Protein AF-A0A2A5ACA9-F1 (afdb_monomer)

pLDDT: mean 73.73, std 21.45, range [24.44, 98.38]

Secondary structure (DSSP, 8-state):
------SS------------EEEEE---TT------SSTT----HHHHHHHHHHSPP-EEEE-S-----SSHHHHHHHHHHHHHHHHTT--EEE--HHHHHS-HHHHHHSTTGGGEE-SSEEETTSS---BS-EEETTEEEEEEE---TT--TTEEEPPHHHHHHTTTT-SSEEEEEE--HHHHHHHHHHHTTTEEEEEE--SS-SEEEETTEEEEE--STTSEEEEEETTTTEEEEEE--TTSPPPHHHHHHHHHHHHHHHH-TTGGG----TTTTSHHHHHHHTTS-----HHHHTTT-HHHHHHHTTSTTTTHHHHHHHHT-TT-HHHHHHHSSSTTSTTS--TTTT-GGGSSS-HHHHH---HHHHHS--GGGS--S--HHHHTTT-STTT-TT--HHHHHHHH-GGGHHHHH--------BSSEEEEEEE-TT-HHHHHHHHHHHHHHHHTTTTEEEEEEE--EE-TTS-------------PPPP-----------------TT-SEE-TT-HHHHHHHHHHHHHHHH-GGGHHHHHHHHTT-TTS-HHHHHHHTT--HHHHHHHHHSSHHHHHHHHHHHHHHHTT--SSSEEEETTEE--S-SSHHHHHHHHHHTBSS--GGGTT--S-SSGGG---TTSEEEEESTTSTT-EEEEEPPPEEEEEEEE-TT-TT---HHHHHHHHHH-TEEEEEEEETTSTTHHHHHHHHT--EE-EEEESSSGGGGSTTGGGTGGGEEEETTEEEE-GGG-S--EE-----TTEEEEEEETTSTHHHHHHHHHHHHHHHHHHH----EEEEEEE--------S-SS----EEEEEEEPTTS-EEEEEEE--SSHHHHHTTTTTHHHHTT--HHHHHHHHHHHHHHHHHHHHTS-GGGHHHHHHT--HHHHHHHHHHHTT--HHHHHHHTTSS--HHHHHHHHHHHHS------S---EEEETTTEEEES--HHHHHTHHHHHTT----

Radius of gyration: 41.1 Å; Cα contacts (8 Å, |Δi|>4): 1517; chains: 1; bounding box: 115×84×133 Å

Mean predicted aligned error: 22.09 Å

Structure (mmCIF, N/CA/C/O backbone):
data_AF-A0A2A5ACA9-F1
#
_entry.id   AF-A0A2A5ACA9-F1
#
loop_
_atom_site.group_PDB
_atom_site.id
_atom_site.type_symbol
_atom_site.label_atom_id
_atom_site.label_alt_id
_atom_site.label_comp_id
_atom_site.label_asym_id
_atom_site.label_entity_id
_atom_site.label_seq_id
_atom_site.pdbx_PDB_ins_code
_atom_site.Cartn_x
_atom_site.Cartn_y
_atom_site.Cartn_z
_atom_site.occupancy
_atom_site.B_iso_or_equiv
_atom_site.auth_seq_id
_atom_site.auth_comp_id
_atom_site.auth_asym_id
_atom_site.auth_atom_id
_atom_site.pdbx_PDB_model_num
ATOM 1 N N . MET A 1 1 ? -68.071 -19.057 67.696 1.00 40.00 1 MET A N 1
ATOM 2 C CA . MET A 1 1 ? -68.147 -20.293 66.888 1.00 40.00 1 MET A CA 1
ATOM 3 C C . MET A 1 1 ? -67.848 -19.870 65.455 1.00 40.00 1 MET A C 1
ATOM 5 O O . MET A 1 1 ? -68.657 -19.167 64.882 1.00 40.00 1 MET A O 1
ATOM 9 N N . LYS A 1 2 ? -66.574 -19.828 65.058 1.00 35.22 2 LYS A N 1
ATOM 10 C CA . LYS A 1 2 ? -65.741 -20.961 64.610 1.00 35.22 2 LYS A CA 1
ATOM 11 C C . LYS A 1 2 ? -66.147 -21.432 63.207 1.00 35.22 2 LYS A C 1
ATOM 13 O O . LYS A 1 2 ? -67.307 -21.774 63.032 1.00 35.22 2 LYS A O 1
ATOM 18 N N . ILE A 1 3 ? -65.108 -21.566 62.362 1.00 37.41 3 ILE A N 1
ATOM 19 C CA . ILE A 1 3 ? -64.972 -22.421 61.158 1.00 37.41 3 ILE A CA 1
ATOM 20 C C . ILE A 1 3 ? -65.439 -21.741 59.856 1.00 37.41 3 ILE A C 1
ATOM 22 O O . ILE A 1 3 ? -66.579 -21.317 59.784 1.00 37.41 3 ILE A O 1
ATOM 26 N N . LEU A 1 4 ? -64.648 -21.588 58.782 1.00 34.19 4 LEU A N 1
ATOM 27 C CA . LEU A 1 4 ? -63.307 -22.068 58.377 1.00 34.19 4 LEU A CA 1
ATOM 28 C C . LEU A 1 4 ? -62.907 -21.198 57.147 1.00 34.19 4 LEU A C 1
ATOM 30 O O . LEU A 1 4 ? -63.741 -20.962 56.284 1.00 34.19 4 LEU A O 1
ATOM 34 N N . ILE A 1 5 ? -61.750 -20.533 57.082 1.00 47.22 5 ILE A N 1
ATOM 35 C CA . ILE A 1 5 ? -60.500 -21.021 56.460 1.00 47.22 5 ILE A CA 1
ATOM 36 C C . ILE A 1 5 ? -60.728 -21.816 55.155 1.00 47.22 5 ILE A C 1
ATOM 38 O O . ILE A 1 5 ? -60.792 -23.037 55.187 1.00 47.22 5 ILE A O 1
ATOM 42 N N . SER A 1 6 ? -60.760 -21.130 54.008 1.00 34.06 6 SER A N 1
ATOM 43 C CA . SER A 1 6 ? -60.130 -21.583 52.752 1.00 34.06 6 SER A CA 1
ATOM 44 C C . SER A 1 6 ? -60.150 -20.439 51.732 1.00 34.06 6 SER A C 1
ATOM 46 O O . SER A 1 6 ? -61.231 -19.937 51.452 1.00 34.06 6 SER A O 1
ATOM 48 N N . LEU A 1 7 ? -58.980 -20.070 51.194 1.00 35.25 7 LEU A N 1
ATOM 49 C CA . LEU A 1 7 ? -58.681 -19.131 50.079 1.00 35.25 7 LEU A CA 1
ATOM 50 C C . LEU A 1 7 ? -57.623 -18.057 50.407 1.00 35.25 7 LEU A C 1
ATOM 52 O O . LEU A 1 7 ? -57.416 -17.119 49.647 1.00 35.25 7 LEU A O 1
ATOM 56 N N . LEU A 1 8 ? -56.857 -18.259 51.482 1.00 38.53 8 LEU A N 1
ATOM 57 C CA . LEU A 1 8 ? -55.473 -17.782 51.604 1.00 38.53 8 LEU A CA 1
ATOM 58 C C . LEU A 1 8 ? -54.512 -18.925 51.229 1.00 38.53 8 LEU A C 1
ATOM 60 O O . LEU A 1 8 ? -53.906 -19.538 52.099 1.00 38.53 8 LEU A O 1
ATOM 64 N N . ALA A 1 9 ? -54.425 -19.266 49.942 1.00 39.59 9 ALA A N 1
ATOM 65 C CA . ALA A 1 9 ? -53.340 -20.062 49.356 1.00 39.59 9 ALA A CA 1
ATOM 66 C C . ALA A 1 9 ? -53.455 -20.006 47.825 1.00 39.59 9 ALA A C 1
ATOM 68 O O . ALA A 1 9 ? -54.556 -20.126 47.302 1.00 39.59 9 ALA A O 1
ATOM 69 N N . PHE A 1 10 ? -52.321 -19.876 47.132 1.00 34.44 10 PHE A N 1
ATOM 70 C CA . PHE A 1 10 ? -52.157 -19.825 45.666 1.00 34.44 10 PHE A CA 1
ATOM 71 C C . PHE A 1 10 ? -52.302 -18.459 44.973 1.00 34.44 10 PHE A C 1
ATOM 73 O O . PHE A 1 10 ? -52.833 -18.354 43.877 1.00 34.44 10 PHE A O 1
ATOM 80 N N . PHE A 1 11 ? -51.658 -17.427 45.517 1.00 32.97 11 PHE A N 1
ATOM 81 C CA . PHE A 1 11 ? -50.758 -16.650 44.658 1.00 32.97 11 PHE A CA 1
ATOM 82 C C . PHE A 1 11 ? -49.337 -17.014 45.064 1.00 32.97 11 PHE A C 1
ATOM 84 O O . PHE A 1 11 ? -48.672 -16.322 45.830 1.00 32.97 11 PHE A O 1
ATOM 91 N N . SER A 1 12 ? -48.881 -18.167 44.577 1.00 31.62 12 SER A N 1
ATOM 92 C CA . SER A 1 12 ? -47.461 -18.388 44.366 1.00 31.62 12 SER A CA 1
ATOM 93 C C . SER A 1 12 ? -46.998 -17.256 43.453 1.00 31.62 12 SER A C 1
ATOM 95 O O . SER A 1 12 ? -47.173 -17.300 42.237 1.00 31.62 12 SER A O 1
ATOM 97 N N . PHE A 1 13 ? -46.432 -16.210 44.059 1.00 35.00 13 PHE A N 1
ATOM 98 C CA . PHE A 1 13 ? -45.438 -15.385 43.400 1.00 35.00 13 PHE A CA 1
ATOM 99 C C . PHE A 1 13 ? -44.394 -16.374 42.887 1.00 35.00 13 PHE A C 1
ATOM 101 O O . PHE A 1 13 ? -43.506 -16.813 43.617 1.00 35.00 13 PHE A O 1
ATOM 108 N N . SER A 1 14 ? -44.540 -16.784 41.629 1.00 29.84 14 SER A N 1
ATOM 109 C CA . SER A 1 14 ? -43.409 -17.221 40.843 1.00 29.84 14 SER A CA 1
ATOM 110 C C . SER A 1 14 ? -42.492 -16.010 40.826 1.00 29.84 14 SER A C 1
ATOM 112 O O . SER A 1 14 ? -42.638 -15.122 39.988 1.00 29.84 14 SER A O 1
ATOM 114 N N . ILE A 1 15 ? -41.582 -15.946 41.800 1.00 36.84 15 ILE A N 1
ATOM 115 C CA . ILE A 1 15 ? -40.343 -15.200 41.673 1.00 36.84 15 ILE A CA 1
ATOM 116 C C . ILE A 1 15 ? -39.711 -15.816 40.430 1.00 36.84 15 ILE A C 1
ATOM 118 O O . ILE A 1 15 ? -39.060 -16.857 40.496 1.00 36.84 15 ILE A O 1
ATOM 122 N N . GLN A 1 16 ? -40.001 -15.237 39.264 1.00 34.22 16 GLN A N 1
ATOM 123 C CA . GLN A 1 16 ? -39.175 -15.443 38.096 1.00 34.22 16 GLN A CA 1
ATOM 124 C C . GLN A 1 16 ? -37.808 -14.946 38.542 1.00 34.22 16 GLN A C 1
ATOM 126 O O . GLN A 1 16 ? -37.562 -13.743 38.605 1.00 34.22 16 GLN A O 1
ATOM 131 N N . ASN A 1 17 ? -36.956 -15.885 38.950 1.00 38.25 17 ASN A N 1
ATOM 132 C CA . ASN A 1 17 ? -35.527 -15.680 39.056 1.00 38.25 17 ASN A CA 1
ATOM 133 C C . ASN A 1 17 ? -35.075 -15.280 37.652 1.00 38.25 17 ASN A C 1
ATOM 135 O O . ASN A 1 17 ? -34.738 -16.132 36.833 1.00 38.25 17 ASN A O 1
ATOM 139 N N . PHE A 1 18 ? -35.148 -13.986 37.340 1.00 45.78 18 PHE A N 1
ATOM 140 C CA . PHE A 1 18 ? -34.473 -13.438 36.182 1.00 45.78 18 PHE A CA 1
ATOM 141 C C . PHE A 1 18 ? -32.992 -13.719 36.413 1.00 45.78 18 PHE A C 1
ATOM 143 O O . PHE A 1 18 ? -32.373 -13.133 37.302 1.00 45.78 18 PHE A O 1
ATOM 150 N N . SER A 1 19 ? -32.449 -14.675 35.659 1.00 56.22 19 SER A N 1
ATOM 151 C CA . SER A 1 19 ? -31.006 -14.846 35.539 1.00 56.22 19 SER A CA 1
ATOM 152 C C . SER A 1 19 ? -30.414 -13.480 35.179 1.00 56.22 19 SER A C 1
ATOM 154 O O . SER A 1 19 ? -30.786 -12.870 34.172 1.00 56.22 19 SER A O 1
ATOM 156 N N . GLN A 1 20 ? -29.556 -12.953 36.054 1.00 85.69 20 GLN A N 1
ATOM 157 C CA . GLN A 1 20 ? -28.863 -11.688 35.825 1.00 85.69 20 GLN A CA 1
ATOM 158 C C . GLN A 1 20 ? -27.645 -11.971 34.948 1.00 85.69 20 GLN A C 1
ATOM 160 O O . GLN A 1 20 ? -26.542 -12.222 35.440 1.00 85.69 20 GLN A O 1
ATOM 165 N N . ILE A 1 21 ? -27.866 -11.963 33.636 1.00 94.38 21 ILE A N 1
ATOM 166 C CA . ILE A 1 21 ? -26.806 -12.110 32.642 1.00 94.38 21 ILE A CA 1
ATOM 167 C C . ILE A 1 21 ? -26.105 -10.763 32.470 1.00 94.38 21 ILE A C 1
ATOM 169 O O . ILE A 1 21 ? -26.745 -9.743 32.208 1.00 94.38 21 ILE A O 1
ATOM 173 N N . ILE A 1 22 ? -24.779 -10.766 32.583 1.00 96.31 22 ILE A N 1
ATOM 174 C CA . ILE A 1 22 ? -23.928 -9.623 32.262 1.00 96.31 22 ILE A CA 1
ATOM 175 C C . ILE A 1 22 ? -23.190 -9.940 30.970 1.00 96.31 22 ILE A C 1
ATOM 177 O O . ILE A 1 22 ? -22.335 -10.823 30.927 1.00 96.31 22 ILE A O 1
ATOM 181 N N . ASN A 1 23 ? -23.522 -9.198 29.922 1.00 96.81 23 ASN A N 1
ATOM 182 C CA . ASN A 1 23 ? -22.806 -9.201 28.658 1.00 96.81 23 ASN A CA 1
ATOM 183 C C . ASN A 1 23 ? -21.724 -8.124 28.719 1.00 96.81 23 ASN A C 1
ATOM 185 O O . ASN A 1 23 ? -22.009 -6.986 29.095 1.00 96.81 23 ASN A O 1
ATOM 189 N N . PHE A 1 24 ? -20.489 -8.444 28.346 1.00 96.25 24 PHE A N 1
ATOM 190 C CA . PHE A 1 24 ? -19.412 -7.466 28.431 1.00 96.25 24 PHE A CA 1
ATOM 191 C C . PHE A 1 24 ? -18.368 -7.566 27.329 1.00 96.25 24 PHE A C 1
ATOM 193 O O . PHE A 1 24 ? -18.127 -8.618 26.730 1.00 96.25 24 PHE A O 1
ATOM 200 N N . THR A 1 25 ? -17.754 -6.409 27.089 1.00 96.00 25 THR A N 1
ATOM 201 C CA . THR A 1 25 ? -16.556 -6.211 26.270 1.00 96.00 25 THR A CA 1
ATOM 202 C C . THR A 1 25 ? -15.532 -5.373 27.042 1.00 96.00 25 THR A C 1
ATOM 204 O O . THR A 1 25 ? -15.789 -4.940 28.164 1.00 96.00 25 THR A O 1
ATOM 207 N N . GLY A 1 26 ? -14.350 -5.170 26.470 1.00 94.19 26 GLY A N 1
ATOM 208 C CA . GLY A 1 26 ? -13.297 -4.330 27.038 1.00 94.19 26 GLY A CA 1
ATOM 209 C C . GLY A 1 26 ? -12.081 -4.301 26.122 1.00 94.19 26 GLY A C 1
ATOM 210 O O . GLY A 1 26 ? -12.025 -5.071 25.158 1.00 94.19 26 GLY A O 1
ATOM 211 N N . ASN A 1 27 ? -11.141 -3.386 26.385 1.00 92.69 27 ASN A N 1
ATOM 212 C CA . ASN A 1 27 ? -9.950 -3.153 25.552 1.00 92.69 27 ASN A CA 1
ATOM 213 C C . ASN A 1 27 ? -10.278 -3.075 24.062 1.00 92.69 27 ASN A C 1
ATOM 215 O O . ASN A 1 27 ? -9.618 -3.679 23.213 1.00 92.69 27 ASN A O 1
ATOM 219 N N . THR A 1 28 ? -11.371 -2.399 23.734 1.00 93.06 28 THR A N 1
ATOM 220 C CA . THR A 1 28 ? -11.875 -2.394 22.367 1.00 93.06 28 THR A CA 1
ATOM 221 C C . THR A 1 28 ? -11.099 -1.449 21.457 1.00 93.06 28 THR A C 1
ATOM 223 O O . THR A 1 28 ? -11.139 -1.658 20.246 1.00 93.06 28 THR A O 1
ATOM 226 N N . GLN A 1 29 ? -10.388 -0.460 22.022 1.00 92.38 29 GLN A N 1
ATOM 227 C CA . GLN A 1 29 ? -9.448 0.432 21.319 1.00 92.38 29 GLN A CA 1
ATOM 228 C C . GLN A 1 29 ? -10.012 1.009 20.014 1.00 92.38 29 GLN A C 1
ATOM 230 O O . GLN A 1 29 ? -9.346 1.089 18.986 1.00 92.38 29 GLN A O 1
ATOM 235 N N . SER A 1 30 ? -11.303 1.331 20.031 1.00 92.88 30 SER A N 1
ATOM 236 C CA . SER A 1 30 ? -12.051 1.842 18.886 1.00 92.88 30 SER A CA 1
ATOM 237 C C . SER A 1 30 ? -11.891 1.036 17.591 1.00 92.88 30 SER A C 1
ATOM 239 O O . SER A 1 30 ? -11.950 1.579 16.487 1.00 92.88 30 SER A O 1
ATOM 241 N N . TYR A 1 31 ? -11.744 -0.286 17.718 1.00 92.00 31 TYR A N 1
ATOM 242 C CA . TYR A 1 31 ? -11.636 -1.223 16.605 1.00 92.00 31 TYR A CA 1
ATOM 243 C C . TYR A 1 31 ? -12.969 -1.357 15.850 1.00 92.00 31 TYR A C 1
ATOM 245 O O . TYR A 1 31 ? -13.801 -2.223 16.142 1.00 92.00 31 TYR A O 1
ATOM 253 N N . LEU A 1 32 ? -13.208 -0.438 14.907 1.00 92.19 32 LEU A N 1
ATOM 254 C CA . LEU A 1 32 ? -14.461 -0.325 14.150 1.00 92.19 32 LEU A CA 1
ATOM 255 C C . LEU A 1 32 ? -14.759 -1.573 13.318 1.00 92.19 32 LEU A C 1
ATOM 257 O O . LEU A 1 32 ? -15.863 -2.110 13.385 1.00 92.19 32 LEU A O 1
ATOM 261 N N . GLU A 1 33 ? -13.786 -2.032 12.541 1.00 89.81 33 GLU A N 1
ATOM 262 C CA . GLU A 1 33 ? -13.909 -3.198 11.675 1.00 89.81 33 GLU A CA 1
ATOM 263 C C . GLU A 1 33 ? -12.556 -3.903 11.540 1.00 89.81 33 GLU A C 1
ATOM 265 O O . GLU A 1 33 ? -11.517 -3.235 11.551 1.00 89.81 33 GLU A O 1
ATOM 270 N N . PRO A 1 34 ? -12.545 -5.236 11.380 1.00 87.50 34 PRO A N 1
ATOM 271 C CA . PRO A 1 34 ? -11.373 -5.906 10.849 1.00 87.50 34 PRO A CA 1
ATOM 272 C C . PRO A 1 34 ? -11.136 -5.479 9.405 1.00 87.50 34 PRO A C 1
ATOM 274 O O . PRO A 1 34 ? -12.073 -5.112 8.694 1.00 87.50 34 PRO A O 1
ATOM 277 N N . CYS A 1 35 ? -9.896 -5.594 8.923 1.00 77.88 35 CYS A N 1
ATOM 278 C CA . CYS A 1 35 ? -9.599 -5.213 7.541 1.00 77.88 35 CYS A CA 1
ATOM 279 C C . CYS A 1 35 ? -10.373 -6.075 6.520 1.00 77.88 35 CYS A C 1
ATOM 281 O O . CYS A 1 35 ? -10.637 -5.633 5.400 1.00 77.88 35 CYS A O 1
ATOM 283 N N . GLY A 1 36 ? -10.759 -7.304 6.895 1.00 73.69 36 GLY A N 1
ATOM 284 C CA . GLY A 1 36 ? -11.578 -8.209 6.082 1.00 73.69 36 GLY A CA 1
ATOM 285 C C . GLY A 1 36 ? -10.923 -8.584 4.750 1.00 73.69 36 GLY A C 1
ATOM 286 O O . GLY A 1 36 ? -11.624 -8.767 3.749 1.00 73.69 36 GLY A O 1
ATOM 287 N N . CYS A 1 37 ? -9.586 -8.585 4.723 1.00 70.81 37 CYS A N 1
ATOM 288 C CA . CYS A 1 37 ? -8.756 -8.911 3.561 1.00 70.81 37 CYS A CA 1
ATOM 289 C C . CYS A 1 37 ? -8.316 -10.385 3.545 1.00 70.81 37 CYS A C 1
ATOM 291 O O . CYS A 1 37 ? -7.903 -10.881 2.496 1.00 70.81 37 CYS A O 1
ATOM 293 N N . VAL A 1 38 ? -8.403 -11.067 4.689 1.00 75.56 38 VAL A N 1
ATOM 294 C CA . VAL A 1 38 ? -8.119 -12.496 4.862 1.00 75.56 38 VAL A CA 1
ATOM 295 C C . VAL A 1 38 ? -9.274 -13.111 5.642 1.00 75.56 38 VAL A C 1
ATOM 297 O O . VAL A 1 38 ? -9.793 -12.480 6.564 1.00 75.56 38 VAL A O 1
ATOM 300 N N . ASP A 1 39 ? -9.654 -14.329 5.270 1.00 77.19 39 ASP A N 1
ATOM 301 C CA . ASP A 1 39 ? -10.723 -15.060 5.944 1.00 77.19 39 ASP A CA 1
ATOM 302 C C . ASP A 1 39 ? -10.364 -15.329 7.414 1.00 77.19 39 ASP A C 1
ATOM 304 O O . ASP A 1 39 ? -9.194 -15.501 7.769 1.00 77.19 39 ASP A O 1
ATOM 308 N N . GLY A 1 40 ? -11.382 -15.394 8.272 1.00 81.56 40 GLY A N 1
ATOM 309 C CA . GLY A 1 40 ? -11.233 -15.761 9.686 1.00 81.56 40 GLY A CA 1
ATOM 310 C C . GLY A 1 40 ? -10.934 -14.592 10.628 1.00 81.56 40 GLY A C 1
ATOM 311 O O . GLY A 1 40 ? -10.680 -14.807 11.811 1.00 81.56 40 GLY A O 1
ATOM 312 N N . MET A 1 41 ? -10.998 -13.351 10.140 1.00 86.94 41 MET A N 1
ATOM 313 C CA . MET A 1 41 ? -10.857 -12.163 10.984 1.00 86.94 41 MET A CA 1
ATOM 314 C C . MET A 1 41 ? -12.090 -11.942 11.867 1.00 86.94 41 MET A C 1
ATOM 316 O O . MET A 1 41 ? -13.216 -11.796 11.375 1.00 86.94 41 MET A O 1
ATOM 320 N N . LEU A 1 42 ? -11.857 -11.864 13.177 1.00 91.31 42 LEU A N 1
ATOM 321 C CA . LEU A 1 42 ? -12.884 -11.630 14.190 1.00 91.31 42 LEU A CA 1
ATOM 322 C C . LEU A 1 42 ? -13.076 -10.139 14.492 1.00 91.31 42 LEU A C 1
ATOM 324 O O . LEU A 1 42 ? -12.203 -9.309 14.246 1.00 91.31 42 LEU A O 1
ATOM 328 N N . GLY A 1 43 ? -14.217 -9.812 15.094 1.00 93.56 43 GLY A N 1
ATOM 329 C CA . GLY A 1 43 ? -14.525 -8.473 15.584 1.00 93.56 43 GLY A CA 1
ATOM 330 C C . GLY A 1 43 ? -15.298 -7.616 14.588 1.00 93.56 43 GLY A C 1
ATOM 331 O O . GLY A 1 43 ? -15.922 -8.101 13.641 1.00 93.56 43 GLY A O 1
ATOM 332 N N . GLY A 1 44 ? -15.266 -6.311 14.838 1.00 94.50 44 GLY A N 1
ATOM 333 C CA . GLY A 1 44 ? -16.014 -5.308 14.093 1.00 94.50 44 GLY A CA 1
ATOM 334 C C . GLY A 1 44 ? -17.349 -4.972 14.749 1.00 94.50 44 GLY A C 1
ATOM 335 O O . GLY A 1 44 ? -18.189 -5.835 15.018 1.00 94.50 44 GLY A O 1
ATOM 336 N N . ILE A 1 45 ? -17.563 -3.683 15.005 1.00 96.19 45 ILE A N 1
ATOM 337 C CA . ILE A 1 45 ? -18.680 -3.209 15.822 1.00 96.19 45 ILE A CA 1
ATOM 338 C C . ILE A 1 45 ? -20.042 -3.420 15.155 1.00 96.19 45 ILE A C 1
ATOM 340 O O . ILE A 1 45 ? -21.034 -3.648 15.849 1.00 96.19 45 ILE A O 1
ATOM 344 N N . ALA A 1 46 ? -20.090 -3.430 13.820 1.00 96.62 46 ALA A N 1
ATOM 345 C CA . ALA A 1 46 ? -21.309 -3.746 13.083 1.00 96.62 46 ALA A CA 1
ATOM 346 C C . ALA A 1 46 ? -21.692 -5.226 13.193 1.00 96.62 46 ALA A C 1
ATOM 348 O O . ALA A 1 46 ? -22.856 -5.533 13.442 1.00 96.62 46 ALA A O 1
ATOM 349 N N . ARG A 1 47 ? -20.731 -6.151 13.088 1.00 97.00 47 ARG A N 1
ATOM 350 C CA . ARG A 1 47 ? -20.977 -7.589 13.311 1.00 97.00 47 ARG A CA 1
ATOM 351 C C . ARG A 1 47 ? -21.355 -7.860 14.765 1.00 97.00 47 ARG A C 1
ATOM 353 O O . ARG A 1 47 ? -22.283 -8.621 15.037 1.00 97.00 47 ARG A O 1
ATOM 360 N N . ARG A 1 48 ? -20.699 -7.165 15.701 1.00 96.94 48 ARG A N 1
ATOM 361 C CA . ARG A 1 48 ? -21.021 -7.215 17.131 1.00 96.94 48 ARG A CA 1
ATOM 362 C C . ARG A 1 48 ? -22.460 -6.779 17.410 1.00 96.94 48 ARG A C 1
ATOM 364 O O . ARG A 1 48 ? -23.149 -7.443 18.174 1.00 96.94 48 ARG A O 1
ATOM 371 N N . GLY A 1 49 ? -22.941 -5.724 16.751 1.00 96.50 49 GLY A N 1
ATOM 372 C CA . GLY A 1 49 ? -24.336 -5.284 16.857 1.00 96.50 49 GLY A CA 1
ATOM 373 C C . GLY A 1 49 ? -25.350 -6.352 16.433 1.00 96.50 49 GLY A C 1
ATOM 374 O O . GLY A 1 49 ? -26.416 -6.460 17.036 1.00 96.50 49 GLY A O 1
ATOM 375 N N . THR A 1 50 ? -25.014 -7.185 15.446 1.00 97.25 50 THR A N 1
ATOM 376 C CA . THR A 1 50 ? -25.837 -8.342 15.060 1.00 97.25 50 THR A CA 1
ATOM 377 C C . THR A 1 50 ? -25.778 -9.446 16.112 1.00 97.25 50 THR A C 1
ATOM 379 O O . THR A 1 50 ? -26.823 -9.951 16.511 1.00 97.25 50 THR A O 1
ATOM 382 N N . LEU A 1 51 ? -24.586 -9.777 16.618 1.00 97.06 51 LEU A N 1
ATOM 383 C CA . LEU A 1 51 ? -24.414 -10.799 17.658 1.00 97.06 51 LEU A CA 1
ATOM 384 C C . LEU A 1 51 ? -25.159 -10.445 18.958 1.00 97.06 51 LEU A C 1
ATOM 386 O O . LEU A 1 51 ? -25.815 -11.294 19.552 1.00 97.06 51 LEU A O 1
ATOM 390 N N . LEU A 1 52 ? -25.153 -9.172 19.362 1.00 96.25 52 LEU A N 1
ATOM 391 C CA . LEU A 1 52 ? -25.906 -8.673 20.526 1.00 96.25 52 LEU A CA 1
ATOM 392 C C . LEU A 1 52 ? -27.432 -8.871 20.409 1.00 96.25 52 LEU A C 1
ATOM 394 O O . LEU A 1 52 ? -28.161 -8.824 21.406 1.00 96.25 52 LEU A O 1
ATOM 398 N N . LYS A 1 53 ? -27.949 -9.079 19.191 1.00 94.50 53 LYS A N 1
ATOM 399 C CA . LYS A 1 53 ? -29.363 -9.406 18.964 1.00 94.50 53 LYS A CA 1
ATOM 400 C C . LYS A 1 53 ? -29.652 -10.897 19.157 1.00 94.50 53 LYS A C 1
ATOM 402 O O . LYS A 1 53 ? -30.805 -11.221 19.418 1.00 94.50 53 LYS A O 1
ATOM 407 N N . THR A 1 54 ? -28.645 -11.766 19.054 1.00 94.06 54 THR A N 1
ATOM 408 C CA . THR A 1 54 ? -28.803 -13.228 19.108 1.00 94.06 54 THR A CA 1
ATOM 409 C C . THR A 1 54 ? -28.398 -13.845 20.444 1.00 94.06 54 THR A C 1
ATOM 411 O O . THR A 1 54 ? -28.881 -14.923 20.771 1.00 94.06 54 THR A O 1
ATOM 414 N N . ILE A 1 55 ? -27.503 -13.207 21.204 1.00 94.62 55 ILE A N 1
ATOM 415 C CA . ILE A 1 55 ? -27.112 -13.690 22.538 1.00 94.62 55 ILE A CA 1
ATOM 416 C C . ILE A 1 55 ? -28.199 -13.381 23.586 1.00 94.62 55 ILE A C 1
ATOM 418 O O . ILE A 1 55 ? -29.014 -12.473 23.368 1.00 94.62 55 ILE A O 1
ATOM 422 N N . PRO A 1 56 ? -28.216 -14.091 24.732 1.00 91.81 56 PRO A N 1
ATOM 423 C CA . PRO A 1 56 ? -29.159 -13.822 25.812 1.00 91.81 56 PRO A CA 1
ATOM 424 C C . PRO A 1 56 ? -29.160 -12.352 26.250 1.00 91.81 56 PRO A C 1
ATOM 426 O O . PRO A 1 56 ? -28.110 -11.719 26.411 1.00 91.81 56 PRO A O 1
ATOM 429 N N . LYS A 1 57 ? -30.359 -11.793 26.441 1.00 91.44 57 LYS A N 1
ATOM 430 C CA . LYS A 1 57 ? -30.519 -10.415 26.914 1.00 91.44 57 LYS A CA 1
ATOM 431 C C . LYS A 1 57 ? -30.050 -10.298 28.361 1.00 91.44 57 LYS A C 1
ATOM 433 O O . LYS A 1 57 ? -30.265 -11.195 29.165 1.00 91.44 57 LYS A O 1
ATOM 438 N N . GLY A 1 58 ? -29.402 -9.181 28.661 1.00 92.12 58 GLY A N 1
ATOM 439 C CA . GLY A 1 58 ? -28.779 -8.923 29.950 1.00 92.12 58 GLY A CA 1
ATOM 440 C C . GLY A 1 58 ? -28.168 -7.528 29.990 1.00 92.12 58 GLY A C 1
ATOM 441 O O . GLY A 1 58 ? -28.250 -6.783 29.009 1.00 92.12 58 GLY A O 1
ATOM 442 N N . ILE A 1 59 ? -27.536 -7.193 31.111 1.00 95.75 59 ILE A N 1
ATOM 443 C CA . ILE A 1 59 ? -26.866 -5.907 31.314 1.00 95.75 59 ILE A CA 1
ATOM 444 C C . ILE A 1 59 ? -25.620 -5.875 30.424 1.00 95.75 59 ILE A C 1
ATOM 446 O O . ILE A 1 59 ? -24.761 -6.744 30.549 1.00 95.75 59 ILE A O 1
ATOM 450 N N . LEU A 1 60 ? -25.522 -4.899 29.521 1.00 96.44 60 LEU A N 1
ATOM 451 C CA . LEU A 1 60 ? -24.414 -4.765 28.578 1.00 96.44 60 LEU A CA 1
ATOM 452 C C . LEU A 1 60 ? -23.442 -3.675 29.032 1.00 96.44 60 LEU A C 1
ATOM 454 O O . LEU A 1 60 ? -23.794 -2.493 29.077 1.00 96.44 60 LEU A O 1
ATOM 458 N N . VAL A 1 61 ? -22.209 -4.064 29.340 1.00 97.38 61 VAL A N 1
ATOM 459 C CA . VAL A 1 61 ? -21.185 -3.166 29.891 1.00 97.38 61 VAL A CA 1
ATOM 460 C C . VAL A 1 61 ? -19.875 -3.249 29.112 1.00 97.38 61 VAL A C 1
ATOM 462 O O . VAL A 1 61 ? -19.599 -4.242 28.443 1.00 97.38 61 VAL A O 1
ATOM 465 N N . ASP A 1 62 ? -19.048 -2.212 29.199 1.00 97.25 62 ASP A N 1
ATOM 466 C CA . ASP A 1 62 ? -17.663 -2.263 28.722 1.00 97.25 62 ASP A CA 1
ATOM 467 C C . ASP A 1 62 ? -16.695 -1.975 29.873 1.00 97.25 62 ASP A C 1
ATOM 469 O O . ASP A 1 62 ? -16.911 -1.039 30.646 1.00 97.25 62 ASP A O 1
ATOM 473 N N . SER A 1 63 ? -15.642 -2.779 30.010 1.00 96.25 63 SER A N 1
ATOM 474 C CA . SER A 1 63 ? -14.677 -2.671 31.108 1.00 96.25 63 SER A CA 1
ATOM 475 C C . SER A 1 63 ? -13.587 -1.615 30.887 1.00 96.25 63 SER A C 1
ATOM 477 O O . SER A 1 63 ? -12.644 -1.563 31.674 1.00 96.25 63 SER A O 1
ATOM 479 N N . GLY A 1 64 ? -13.705 -0.767 29.861 1.00 94.69 64 GLY A N 1
ATOM 480 C CA . GLY A 1 64 ? -12.804 0.358 29.607 1.00 94.69 64 GLY A CA 1
ATOM 481 C C . GLY A 1 64 ? -11.706 0.049 28.591 1.00 94.69 64 GLY A C 1
ATOM 482 O O . GLY A 1 64 ? -11.651 -1.044 28.018 1.00 94.69 64 GLY A O 1
ATOM 483 N N . ASN A 1 65 ? -10.829 1.031 28.362 1.00 93.94 65 ASN A N 1
ATOM 484 C CA . ASN A 1 65 ? -9.837 1.050 27.281 1.00 93.94 65 ASN A CA 1
ATOM 485 C C . ASN A 1 65 ? -10.474 0.937 25.888 1.00 93.94 65 ASN A C 1
ATOM 487 O O . ASN A 1 65 ? -10.017 0.188 25.015 1.00 93.94 65 ASN A O 1
ATOM 491 N N . PHE A 1 66 ? -11.576 1.655 25.682 1.00 93.69 66 PHE A N 1
ATOM 492 C CA . PHE A 1 66 ? -12.261 1.689 24.393 1.00 93.69 66 PHE A CA 1
ATOM 493 C C . PHE A 1 66 ? -11.758 2.816 23.487 1.00 93.69 66 PHE A C 1
ATOM 495 O O . PHE A 1 66 ? -12.047 2.787 22.293 1.00 93.69 66 PHE A O 1
ATOM 502 N N . THR A 1 67 ? -11.008 3.786 24.013 1.00 93.06 67 THR A N 1
ATOM 503 C CA . THR A 1 67 ? -10.364 4.843 23.222 1.00 93.06 67 THR A CA 1
ATOM 504 C C . THR A 1 67 ? -8.931 4.492 22.816 1.00 93.06 67 THR A C 1
ATOM 506 O O . THR A 1 67 ? -8.281 3.649 23.436 1.00 93.06 67 THR A O 1
ATOM 509 N N . ASP A 1 68 ? -8.441 5.171 21.778 1.00 86.38 68 ASP A N 1
ATOM 510 C CA . ASP A 1 68 ? -7.023 5.222 21.406 1.00 86.38 68 ASP A CA 1
ATOM 511 C C . ASP A 1 68 ? -6.505 6.675 21.290 1.00 86.38 68 ASP A C 1
ATOM 513 O O . ASP A 1 68 ? -7.307 7.616 21.253 1.00 86.38 68 ASP A O 1
ATOM 517 N N . ILE A 1 69 ? -5.182 6.882 21.301 1.00 79.00 69 ILE A N 1
ATOM 518 C CA . ILE A 1 69 ? -4.545 8.213 21.447 1.00 79.00 69 ILE A CA 1
ATOM 519 C C . ILE A 1 69 ? -3.362 8.483 20.508 1.00 79.00 69 ILE A C 1
ATOM 521 O O . ILE A 1 69 ? -2.643 9.461 20.722 1.00 79.00 69 ILE A O 1
ATOM 525 N N . GLU A 1 70 ? -3.076 7.648 19.511 1.00 71.31 70 GLU A N 1
ATOM 526 C CA . GLU A 1 70 ? -1.805 7.795 18.793 1.00 71.31 70 GLU A CA 1
ATOM 527 C C . GLU A 1 70 ? -1.791 9.014 17.852 1.00 71.31 70 GLU A C 1
ATOM 529 O O . GLU A 1 70 ? -0.715 9.522 17.532 1.00 71.31 70 GLU A O 1
ATOM 534 N N . ASN A 1 71 ? -2.956 9.498 17.396 1.00 81.44 71 ASN A N 1
ATOM 535 C CA . ASN A 1 71 ? -3.070 10.556 16.380 1.00 81.44 71 ASN A CA 1
ATOM 536 C C . ASN A 1 71 ? -4.520 11.086 16.200 1.00 81.44 71 ASN A C 1
ATOM 538 O O . ASN A 1 71 ? -5.476 10.571 16.778 1.00 81.44 71 ASN A O 1
ATOM 542 N N . ASP A 1 72 ? -4.695 12.089 15.331 1.00 87.25 72 ASP A N 1
ATOM 543 C CA . ASP A 1 72 ? -6.002 12.699 15.020 1.00 87.25 72 ASP A CA 1
ATOM 544 C C . ASP A 1 72 ? -7.020 11.735 14.379 1.00 87.25 72 ASP A C 1
ATOM 546 O O . ASP A 1 72 ? -8.227 11.881 14.590 1.00 87.25 72 ASP A O 1
ATOM 550 N N . LEU A 1 73 ? -6.563 10.748 13.597 1.00 89.94 73 LEU A N 1
ATOM 551 C CA . LEU A 1 73 ? -7.440 9.728 13.015 1.00 89.94 73 LEU A CA 1
ATOM 552 C C . LEU A 1 73 ? -8.042 8.844 14.111 1.00 89.94 73 LEU A C 1
ATOM 554 O O . LEU A 1 73 ? -9.222 8.507 14.025 1.00 89.94 73 LEU A O 1
ATOM 558 N N . ASP A 1 74 ? -7.278 8.523 15.155 1.00 89.12 74 ASP A N 1
ATOM 559 C CA . ASP A 1 74 ? -7.762 7.765 16.309 1.00 89.12 74 ASP A CA 1
ATOM 560 C C . ASP A 1 74 ? -8.802 8.551 17.101 1.00 89.12 74 ASP A C 1
ATOM 562 O O . ASP A 1 74 ? -9.848 8.006 17.449 1.00 89.12 74 ASP A O 1
ATOM 566 N N . LEU A 1 75 ? -8.566 9.847 17.332 1.00 89.75 75 LEU A N 1
ATOM 567 C CA . LEU A 1 75 ? -9.535 10.721 17.999 1.00 89.75 75 LEU A CA 1
ATOM 568 C C . LEU A 1 75 ? -10.860 10.778 17.228 1.00 89.75 75 LEU A C 1
ATOM 570 O O . LEU A 1 75 ? -11.932 10.700 17.832 1.00 89.75 75 LEU A O 1
ATOM 574 N N . LEU A 1 76 ? -10.802 10.841 15.894 1.00 92.31 76 LEU A N 1
ATOM 575 C CA . LEU A 1 76 ? -12.000 10.733 15.065 1.00 92.31 76 LEU A CA 1
ATOM 576 C C . LEU A 1 76 ? -12.640 9.344 15.186 1.00 92.31 76 LEU A C 1
ATOM 578 O O . LEU A 1 76 ? -13.853 9.229 15.367 1.00 92.31 76 LEU A O 1
ATOM 582 N N . ARG A 1 77 ? -11.834 8.280 15.102 1.00 93.94 77 ARG A N 1
ATOM 583 C CA . ARG A 1 77 ? -12.302 6.890 15.174 1.00 93.94 77 ARG A CA 1
ATOM 584 C C . ARG A 1 77 ? -13.057 6.632 16.473 1.00 93.94 77 ARG A C 1
ATOM 586 O O . ARG A 1 77 ? -14.132 6.040 16.438 1.00 93.94 77 ARG A O 1
ATOM 593 N N . ASN A 1 78 ? -12.534 7.134 17.587 1.00 94.56 78 ASN A N 1
ATOM 594 C CA . ASN A 1 78 ? -13.153 7.068 18.904 1.00 94.56 78 ASN A CA 1
ATOM 595 C C . ASN A 1 78 ? -14.559 7.685 18.918 1.00 94.56 78 ASN A C 1
ATOM 597 O O . ASN A 1 78 ? -15.487 7.057 19.430 1.00 94.56 78 ASN A O 1
ATOM 601 N N . ASP A 1 79 ? -14.751 8.876 18.336 1.00 93.19 79 ASP A N 1
ATOM 602 C CA . ASP A 1 79 ? -16.072 9.518 18.281 1.00 93.19 79 ASP A CA 1
ATOM 603 C C . ASP A 1 79 ? -17.088 8.655 17.512 1.00 93.19 79 ASP A C 1
ATOM 605 O O . ASP A 1 79 ? -18.202 8.408 17.980 1.00 93.19 79 ASP A O 1
ATOM 609 N N . TYR A 1 80 ? -16.694 8.102 16.363 1.00 95.06 80 TYR A N 1
ATOM 610 C CA . TYR A 1 80 ? -17.553 7.187 15.606 1.00 95.06 80 TYR A CA 1
ATOM 611 C C . TYR A 1 80 ? -17.796 5.863 16.347 1.00 95.06 80 TYR A C 1
ATOM 613 O O . TYR A 1 80 ? -18.910 5.327 16.330 1.00 95.06 80 TYR A O 1
ATOM 621 N N . TYR A 1 81 ? -16.796 5.355 17.063 1.00 95.81 81 TYR A N 1
ATOM 622 C CA . TYR A 1 81 ? -16.923 4.138 17.854 1.00 95.81 81 TYR A CA 1
ATOM 623 C C . TYR A 1 81 ? -17.950 4.295 18.981 1.00 95.81 81 TYR A C 1
ATOM 625 O O . TYR A 1 81 ? -18.847 3.461 19.131 1.00 95.81 81 TYR A O 1
ATOM 633 N N . VAL A 1 82 ? -17.912 5.406 19.724 1.00 95.12 82 VAL A N 1
ATOM 634 C CA . VAL A 1 82 ? -18.858 5.639 20.827 1.00 95.12 82 VAL A CA 1
ATOM 635 C C . VAL A 1 82 ? -20.294 5.880 20.350 1.00 95.12 82 VAL A C 1
ATOM 637 O O . VAL A 1 82 ? -21.243 5.519 21.050 1.00 95.12 82 VAL A O 1
ATOM 640 N N . ARG A 1 83 ? -20.499 6.405 19.132 1.00 94.44 83 ARG A N 1
ATOM 641 C CA . ARG A 1 83 ? -21.841 6.477 18.516 1.00 94.44 83 ARG A CA 1
ATOM 642 C C . ARG A 1 83 ? -22.454 5.080 18.355 1.00 94.44 83 ARG A C 1
ATOM 644 O O . ARG A 1 83 ? -23.643 4.894 18.616 1.00 94.44 83 ARG A O 1
ATOM 651 N N . SER A 1 84 ? -21.636 4.087 18.012 1.00 95.00 84 SER A N 1
ATOM 652 C CA . SER A 1 84 ? -22.069 2.692 17.884 1.00 95.00 84 SER A CA 1
ATOM 653 C C . SER A 1 84 ? -22.400 2.052 19.241 1.00 95.00 84 SER A C 1
ATOM 655 O O . SER A 1 84 ? -23.299 1.218 19.329 1.00 95.00 84 SER A O 1
ATOM 657 N N . TYR A 1 85 ? -21.749 2.466 20.337 1.00 95.31 85 TYR A N 1
ATOM 658 C CA . TYR A 1 85 ? -22.147 2.038 21.687 1.00 95.31 85 TYR A CA 1
ATOM 659 C C . TYR A 1 85 ? -23.545 2.507 22.083 1.00 95.31 85 TYR A C 1
ATOM 661 O O . TYR A 1 85 ? -24.277 1.764 22.742 1.00 95.31 85 TYR A O 1
ATOM 669 N N . ASN A 1 86 ? -23.952 3.698 21.642 1.00 91.81 86 ASN A N 1
ATOM 670 C CA . ASN A 1 86 ? -25.320 4.166 21.846 1.00 91.81 86 ASN A CA 1
ATOM 671 C C . ASN A 1 86 ? -26.337 3.340 21.046 1.00 91.81 86 ASN A C 1
ATOM 673 O O . ASN A 1 86 ? -27.367 2.973 21.604 1.00 91.81 86 ASN A O 1
ATOM 677 N N . ILE A 1 87 ? -26.032 2.974 19.795 1.00 93.00 87 ILE A N 1
ATOM 678 C CA . ILE A 1 87 ? -26.892 2.092 18.979 1.00 93.00 87 ILE A CA 1
ATOM 679 C C . ILE A 1 87 ? -27.030 0.710 19.616 1.00 93.00 87 ILE A C 1
ATOM 681 O O . ILE A 1 87 ? -28.131 0.176 19.734 1.00 93.00 87 ILE A O 1
ATOM 685 N N . ASN A 1 88 ? -25.911 0.148 20.065 1.00 93.88 88 ASN A N 1
ATOM 686 C CA . ASN A 1 88 ? -25.866 -1.174 20.679 1.00 93.88 88 ASN A CA 1
ATOM 687 C C . ASN A 1 88 ? -26.413 -1.192 22.118 1.00 93.88 88 ASN A C 1
ATOM 689 O O . ASN A 1 88 ? -26.443 -2.249 22.736 1.00 93.88 88 ASN A O 1
ATOM 693 N N . SER A 1 89 ? -26.886 -0.049 22.633 1.00 92.06 89 SER A N 1
ATOM 694 C CA . SER A 1 89 ? -27.543 0.085 23.939 1.00 92.06 89 SER A CA 1
ATOM 695 C C . SER A 1 89 ? -26.680 -0.333 25.137 1.00 92.06 89 SER A C 1
ATOM 697 O O . SER A 1 89 ? -27.197 -0.873 26.110 1.00 92.06 89 SER A O 1
ATOM 699 N N . TYR A 1 90 ? -25.373 -0.043 25.104 1.00 95.81 90 TYR A N 1
ATOM 700 C CA . TYR A 1 90 ? -24.511 -0.236 26.277 1.00 95.81 90 TYR A CA 1
ATOM 701 C C . TYR A 1 90 ? -25.028 0.591 27.464 1.00 95.81 90 TYR A C 1
ATOM 703 O O . TYR A 1 90 ? -25.320 1.790 27.318 1.00 95.81 90 TYR A O 1
ATOM 711 N N . ASN A 1 91 ? -25.128 -0.052 28.631 1.00 94.81 91 ASN A N 1
ATOM 712 C CA . ASN A 1 91 ? -25.637 0.536 29.868 1.00 94.81 91 ASN A CA 1
ATOM 713 C C . ASN A 1 91 ? -24.608 1.471 30.515 1.00 94.81 91 ASN A C 1
ATOM 715 O O . ASN A 1 91 ? -24.963 2.566 30.951 1.00 94.81 91 ASN A O 1
ATOM 719 N N . LEU A 1 92 ? -23.349 1.038 30.583 1.00 95.00 92 LEU A N 1
ATOM 720 C CA . LEU A 1 92 ? -22.257 1.744 31.255 1.00 95.00 92 LEU A CA 1
ATOM 721 C C . LEU A 1 92 ? -20.899 1.316 30.695 1.00 95.00 92 LEU A C 1
ATOM 723 O O . LEU A 1 92 ? -20.746 0.197 30.202 1.00 95.00 92 LEU A O 1
ATOM 727 N N . LEU A 1 93 ? -19.926 2.220 30.779 1.00 96.94 93 LEU A N 1
ATOM 728 C CA . LEU A 1 93 ? -18.558 1.994 30.324 1.00 96.94 93 LEU A CA 1
ATOM 729 C C . LEU A 1 93 ? -17.595 2.425 31.423 1.00 96.94 93 LEU A C 1
ATOM 731 O O . LEU A 1 93 ? -17.691 3.550 31.914 1.00 96.94 93 LEU A O 1
ATOM 735 N N . ALA A 1 94 ? -16.682 1.549 31.823 1.00 97.50 94 ALA A N 1
ATOM 736 C CA . ALA A 1 94 ? -15.642 1.920 32.768 1.00 97.50 94 ALA A CA 1
ATOM 737 C C . ALA A 1 94 ? -14.619 2.862 32.122 1.00 97.50 94 ALA A C 1
ATOM 739 O O . ALA A 1 94 ? -14.333 2.780 30.930 1.00 97.50 94 ALA A O 1
ATOM 740 N N . VAL A 1 95 ? -14.062 3.755 32.932 1.00 96.50 95 VAL A N 1
ATOM 741 C CA . VAL A 1 95 ? -12.921 4.595 32.557 1.00 96.50 95 VAL A CA 1
ATOM 742 C C . VAL A 1 95 ? -11.643 3.795 32.799 1.00 96.50 95 VAL A C 1
ATOM 744 O O . VAL A 1 95 ? -11.294 3.544 33.949 1.00 96.50 95 VAL A O 1
ATOM 747 N N . GLY A 1 96 ? -10.955 3.385 31.736 1.00 94.19 96 GLY A N 1
ATOM 748 C CA . GLY A 1 96 ? -9.670 2.692 31.827 1.00 94.19 96 GLY A CA 1
ATOM 749 C C . GLY A 1 96 ? -8.468 3.632 31.734 1.00 94.19 96 GLY A C 1
ATOM 750 O O . GLY A 1 96 ? -8.598 4.859 31.715 1.00 94.19 96 GLY A O 1
ATOM 751 N N . ASP A 1 97 ? -7.287 3.032 31.634 1.00 91.69 97 ASP A N 1
ATOM 752 C CA . ASP A 1 97 ? -6.007 3.722 31.464 1.00 91.69 97 ASP A CA 1
ATOM 753 C C . ASP A 1 97 ? -6.013 4.626 30.221 1.00 91.69 97 ASP A C 1
ATOM 755 O O . ASP A 1 97 ? -5.606 5.784 30.286 1.00 91.69 97 ASP A O 1
ATOM 759 N N . LYS A 1 98 ? -6.538 4.129 29.094 1.00 92.00 98 LYS A N 1
ATOM 760 C CA . LYS A 1 98 ? -6.582 4.889 27.835 1.00 92.00 98 LYS A CA 1
ATOM 761 C C . LYS A 1 98 ? -7.470 6.119 27.918 1.00 92.00 98 LYS A C 1
ATOM 763 O O . LYS A 1 98 ? -7.141 7.149 27.339 1.00 92.00 98 LYS A O 1
ATOM 768 N N . GLU A 1 99 ? -8.557 6.050 28.679 1.00 94.06 99 GLU A N 1
ATOM 769 C CA . GLU A 1 99 ? -9.430 7.202 28.875 1.00 94.06 99 GLU A CA 1
ATOM 770 C C . GLU A 1 99 ? -8.757 8.272 29.752 1.00 94.06 99 GLU A C 1
ATOM 772 O O . GLU A 1 99 ? -8.875 9.455 29.447 1.00 94.06 99 GLU A O 1
ATOM 777 N N . ILE A 1 100 ? -8.004 7.899 30.794 1.00 93.56 100 ILE A N 1
ATOM 778 C CA . ILE A 1 100 ? -7.311 8.881 31.656 1.00 93.56 100 ILE A CA 1
ATOM 779 C C . ILE A 1 100 ? -6.020 9.446 31.047 1.00 93.56 100 ILE A C 1
ATOM 781 O O . ILE A 1 100 ? -5.487 10.423 31.571 1.00 93.56 100 ILE A O 1
ATOM 785 N N . GLU A 1 101 ? -5.517 8.868 29.952 1.00 93.69 101 GLU A N 1
ATOM 786 C CA . GLU A 1 101 ? -4.457 9.463 29.122 1.00 93.69 101 GLU A CA 1
ATOM 787 C C . GLU A 1 101 ? -4.987 10.649 28.280 1.00 93.69 101 GLU A C 1
ATOM 789 O O . GLU A 1 101 ? -4.236 11.568 27.932 1.00 93.69 101 GLU A O 1
ATOM 794 N N . GLN A 1 102 ? -6.296 10.681 28.001 1.00 92.19 102 GLN A N 1
ATOM 795 C CA . GLN A 1 102 ? -6.955 11.745 27.237 1.00 92.19 102 GLN A CA 1
ATOM 796 C C . GLN A 1 102 ? -7.098 13.047 28.035 1.00 92.19 102 GLN A C 1
ATOM 798 O O . GLN A 1 102 ? -6.984 13.078 29.257 1.00 92.19 102 GLN A O 1
ATOM 803 N N . THR A 1 103 ? -7.434 14.144 27.350 1.00 92.12 103 THR A N 1
ATOM 804 C CA . THR A 1 103 ? -7.834 15.388 28.033 1.00 92.12 103 THR A CA 1
ATOM 805 C C . THR A 1 103 ? -9.271 15.307 28.547 1.00 92.12 103 THR A C 1
ATOM 807 O O . THR A 1 103 ? -10.148 14.701 27.920 1.00 92.12 103 THR A O 1
ATOM 810 N N . ALA A 1 104 ? -9.560 16.010 29.644 1.00 92.44 104 ALA A N 1
ATOM 811 C CA . ALA A 1 104 ? -10.920 16.125 30.165 1.00 92.44 104 ALA A CA 1
ATOM 812 C C . ALA A 1 104 ? -11.869 16.766 29.147 1.00 92.44 104 ALA A C 1
ATOM 814 O O . ALA A 1 104 ? -13.025 16.361 29.035 1.00 92.44 104 ALA A O 1
ATOM 815 N N . LYS A 1 105 ? -11.382 17.747 28.376 1.00 91.56 105 LYS A N 1
ATOM 816 C CA . LYS A 1 105 ? -12.152 18.394 27.305 1.00 91.56 105 LYS A CA 1
ATOM 817 C C . LYS A 1 105 ? -12.604 17.383 26.250 1.00 91.56 105 LYS A C 1
ATOM 819 O O . LYS A 1 105 ? -13.763 17.405 25.845 1.00 91.56 105 LYS A O 1
ATOM 824 N N . TYR A 1 106 ? -11.702 16.502 25.827 1.00 92.31 106 TYR A N 1
ATOM 825 C CA . TYR A 1 106 ? -11.993 15.498 24.815 1.00 92.31 106 TYR A CA 1
ATOM 826 C C . TYR A 1 106 ? -12.996 14.453 25.318 1.00 92.31 106 TYR A C 1
ATOM 828 O O . TYR A 1 106 ? -14.018 14.238 24.669 1.00 92.31 106 TYR A O 1
ATOM 836 N N . LEU A 1 107 ? -12.792 13.879 26.510 1.00 92.38 107 LEU A N 1
ATOM 837 C CA . LEU A 1 107 ? -13.744 12.906 27.061 1.00 92.38 107 LEU A CA 1
ATOM 838 C C . LEU A 1 107 ? -15.152 13.496 27.219 1.00 92.38 107 LEU A C 1
ATOM 840 O O . LEU A 1 107 ? -16.133 12.817 26.926 1.00 92.38 107 LEU A O 1
ATOM 844 N N . LYS A 1 108 ? -15.260 14.773 27.611 1.00 90.81 108 LYS A N 1
ATOM 845 C CA . LYS A 1 108 ? -16.545 15.490 27.697 1.00 90.81 108 LYS A CA 1
ATOM 846 C C . LYS A 1 108 ? -17.221 15.674 26.338 1.00 90.81 108 LYS A C 1
ATOM 848 O O . LYS A 1 108 ? -18.445 15.741 26.285 1.00 90.81 108 LYS A O 1
ATOM 853 N N . SER A 1 109 ? -16.456 15.761 25.248 1.00 91.69 109 SER A N 1
ATOM 854 C CA . SER A 1 109 ? -17.036 15.876 23.902 1.00 91.69 109 SER A CA 1
ATOM 855 C C . SER A 1 109 ? -17.640 14.573 23.376 1.00 91.69 109 SER A C 1
ATOM 857 O O . SER A 1 109 ? -18.479 14.618 22.476 1.00 91.69 109 SER A O 1
ATOM 859 N N . LEU A 1 110 ? -17.284 13.421 23.954 1.00 91.69 110 LEU A N 1
ATOM 860 C CA . LEU A 1 110 ? -17.863 12.142 23.560 1.00 91.69 110 LEU A CA 1
ATOM 861 C C . LEU A 1 110 ? -19.332 12.081 23.993 1.00 91.69 110 LEU A C 1
ATOM 863 O O . LEU A 1 110 ? -19.655 12.223 25.175 1.00 91.69 110 LEU A O 1
ATOM 867 N N . LYS A 1 111 ? -20.237 11.759 23.058 1.00 89.50 111 LYS A N 1
ATOM 868 C CA . LYS A 1 111 ? -21.696 11.621 23.291 1.00 89.50 111 LYS A CA 1
ATOM 869 C C . LYS A 1 111 ? -22.099 10.417 24.169 1.00 89.50 111 LYS A C 1
ATOM 871 O O . LYS A 1 111 ? -23.209 9.896 24.058 1.00 89.50 111 LYS A O 1
ATOM 876 N N . ILE A 1 112 ? -21.187 9.953 25.014 1.00 92.44 112 ILE A N 1
ATOM 877 C CA . ILE A 1 112 ? -21.358 8.880 25.994 1.00 92.44 112 ILE A CA 1
ATOM 878 C C . ILE A 1 112 ? -20.844 9.274 27.385 1.00 92.44 112 ILE A C 1
ATOM 880 O O . ILE A 1 112 ? -20.822 8.429 28.272 1.00 92.44 112 ILE A O 1
ATOM 884 N N . PHE A 1 113 ? -20.394 10.520 27.586 1.00 93.56 113 PHE A N 1
ATOM 885 C CA . PHE A 1 113 ? -19.750 10.954 28.830 1.00 93.56 113 PHE A CA 1
ATOM 886 C C . PHE A 1 113 ? -20.584 10.632 30.083 1.00 93.56 113 PHE A C 1
ATOM 888 O O . PHE A 1 113 ? -20.060 10.168 31.090 1.00 93.56 113 PHE A O 1
ATOM 895 N N . ASN A 1 114 ? -21.907 10.785 29.993 1.00 93.06 114 ASN A N 1
ATOM 896 C CA . ASN A 1 114 ? -22.858 10.467 31.063 1.00 93.06 114 ASN A CA 1
ATOM 897 C C . ASN A 1 114 ? -23.007 8.963 31.371 1.00 93.06 114 ASN A C 1
ATOM 899 O O . ASN A 1 114 ? -23.663 8.618 32.350 1.00 93.06 114 ASN A O 1
ATOM 903 N N . LYS A 1 115 ? -22.431 8.076 30.553 1.00 95.19 115 LYS A N 1
ATOM 904 C CA . LYS A 1 115 ? -22.366 6.623 30.776 1.00 95.19 115 LYS A CA 1
ATOM 905 C C . LYS A 1 115 ? -21.015 6.162 31.335 1.00 95.19 115 LYS A C 1
ATOM 907 O O . LYS A 1 115 ? -20.876 4.979 31.650 1.00 95.19 115 LYS A O 1
ATOM 912 N N . LEU A 1 116 ? -20.041 7.067 31.462 1.00 96.94 116 LEU A N 1
ATOM 913 C CA . LEU A 1 116 ? -18.717 6.750 31.991 1.00 96.94 116 LEU A CA 1
ATOM 914 C C . LEU A 1 116 ? -18.760 6.553 33.511 1.00 96.94 116 LEU A C 1
ATOM 916 O O . LEU A 1 116 ? -19.260 7.400 34.260 1.00 96.94 116 LEU A O 1
ATOM 920 N N . LEU A 1 117 ? -18.206 5.428 33.952 1.00 97.75 117 LEU A N 1
ATOM 921 C CA . LEU A 1 117 ? -18.142 4.987 35.338 1.00 97.75 117 LEU A CA 1
ATOM 922 C C . LEU A 1 117 ? -16.682 4.988 35.805 1.00 97.75 117 LEU A C 1
ATOM 924 O O . LEU A 1 117 ? -15.831 4.324 35.217 1.00 97.75 117 LEU A O 1
ATOM 928 N N . SER A 1 118 ? -16.400 5.708 36.887 1.00 97.62 118 SER A N 1
ATOM 929 C CA . SER A 1 118 ? -15.152 5.604 37.637 1.00 97.62 118 SER A CA 1
ATOM 930 C C . SER A 1 118 ? -15.378 5.965 39.095 1.00 97.62 118 SER A C 1
ATOM 932 O O . SER A 1 118 ? -15.847 7.054 39.425 1.00 97.62 118 SER A O 1
ATOM 934 N N . SER A 1 119 ? -15.019 5.051 39.986 1.00 97.69 119 SER A N 1
ATOM 935 C CA . SER A 1 119 ? -15.159 5.227 41.427 1.00 97.69 119 SER A CA 1
ATOM 936 C C . SER A 1 119 ? -13.951 5.933 42.046 1.00 97.69 119 SER A C 1
ATOM 938 O O . SER A 1 119 ? -14.092 6.514 43.123 1.00 97.69 119 SER A O 1
ATOM 940 N N . ASN A 1 120 ? -12.779 5.886 41.398 1.00 97.12 120 ASN A N 1
ATOM 941 C CA . ASN A 1 120 ? -11.527 6.418 41.944 1.00 97.12 120 ASN A CA 1
ATOM 942 C C . ASN A 1 120 ? -10.801 7.434 41.048 1.00 97.12 120 ASN A C 1
ATOM 944 O O . ASN A 1 120 ? -9.795 7.978 41.490 1.00 97.12 120 ASN A O 1
ATOM 948 N N . VAL A 1 121 ? -11.282 7.745 39.843 1.00 96.12 121 VAL A N 1
ATOM 949 C CA . VAL A 1 121 ? -10.725 8.838 39.028 1.00 96.12 121 VAL A CA 1
ATOM 950 C C . VAL A 1 121 ? -11.562 10.099 39.218 1.00 96.12 121 VAL A C 1
ATOM 952 O O . VAL A 1 121 ? -12.785 10.075 39.087 1.00 96.12 121 VAL A O 1
ATOM 955 N N . VAL A 1 122 ? -10.904 11.221 39.511 1.00 94.81 122 VAL A N 1
ATOM 956 C CA . VAL A 1 122 ? -11.554 12.527 39.687 1.00 94.81 122 VAL A CA 1
ATOM 957 C C . VAL A 1 122 ? -10.928 13.593 38.794 1.00 94.81 122 VAL A C 1
ATOM 959 O O . VAL A 1 122 ? -9.745 13.529 38.467 1.00 94.81 122 VAL A O 1
ATOM 962 N N . PHE A 1 123 ? -11.727 14.593 38.419 1.00 94.69 123 PHE A N 1
ATOM 963 C CA . PHE A 1 123 ? -11.254 15.770 37.695 1.00 94.69 123 PHE A CA 1
ATOM 964 C C . PHE A 1 123 ? -10.581 16.745 38.662 1.00 94.69 123 PHE A C 1
ATOM 966 O O . PHE A 1 123 ? -11.135 17.063 39.719 1.00 94.69 123 PHE A O 1
ATOM 973 N N . ASN A 1 124 ? -9.426 17.283 38.273 1.00 91.31 124 ASN A N 1
ATOM 974 C CA . ASN A 1 124 ? -8.751 18.327 39.046 1.00 91.31 124 ASN A CA 1
ATOM 975 C C . ASN A 1 124 ? -9.528 19.654 39.026 1.00 91.31 124 ASN A C 1
ATOM 977 O O . ASN A 1 124 ? -9.446 20.424 39.981 1.00 91.31 124 ASN A O 1
ATOM 981 N N . ASP A 1 125 ? -10.347 19.884 37.990 1.00 85.62 125 ASP A N 1
ATOM 982 C CA . ASP A 1 125 ? -11.207 21.068 37.860 1.00 85.62 125 ASP A CA 1
ATOM 983 C C . ASP A 1 125 ? -12.380 21.108 38.863 1.00 85.62 125 ASP A C 1
ATOM 985 O O . ASP A 1 125 ? -13.037 22.141 38.973 1.00 85.62 125 ASP A O 1
ATOM 989 N N . LYS A 1 126 ? -12.652 20.003 39.582 1.00 77.62 126 LYS A N 1
ATOM 990 C CA . LYS A 1 126 ? -13.745 19.789 40.562 1.00 77.62 126 LYS A CA 1
ATOM 991 C C . LYS A 1 126 ? -15.176 20.097 40.090 1.00 77.62 126 LYS A C 1
ATOM 993 O O . LYS A 1 126 ? -16.122 19.821 40.827 1.00 77.62 126 LYS A O 1
ATOM 998 N N . THR A 1 127 ? -15.358 20.629 38.889 1.00 74.12 127 THR A N 1
ATOM 999 C CA . THR A 1 127 ? -16.662 20.992 38.316 1.00 74.12 127 THR A CA 1
ATOM 1000 C C . THR A 1 127 ? -17.329 19.796 37.651 1.00 74.12 127 THR A C 1
ATOM 1002 O O . THR A 1 127 ? -18.544 19.784 37.476 1.00 74.12 127 THR A O 1
ATOM 1005 N N . ASN A 1 128 ? -16.552 18.763 37.322 1.00 78.06 128 ASN A N 1
ATOM 1006 C CA . ASN A 1 128 ? -17.022 17.581 36.614 1.00 78.06 128 ASN A CA 1
ATOM 1007 C C . ASN A 1 128 ? -16.786 16.313 37.429 1.00 78.06 128 ASN A C 1
ATOM 1009 O O . ASN A 1 128 ? -15.850 16.224 38.227 1.00 78.06 128 ASN A O 1
ATOM 1013 N N . LYS A 1 129 ? -17.658 15.320 37.233 1.00 89.88 129 LYS A N 1
ATOM 1014 C CA . LYS A 1 129 ? -17.599 14.031 37.927 1.00 89.88 129 LYS A CA 1
ATOM 1015 C C . LYS A 1 129 ? -18.038 12.913 36.989 1.00 89.88 129 LYS A C 1
ATOM 1017 O O . LYS A 1 129 ? -19.018 13.068 36.265 1.00 89.88 129 LYS A O 1
ATOM 1022 N N . PHE A 1 130 ? -17.320 11.795 37.031 1.00 95.00 130 PHE A N 1
ATOM 1023 C CA . PHE A 1 130 ? -17.818 10.529 36.499 1.00 95.00 130 PHE A CA 1
ATOM 1024 C C . PHE A 1 130 ? -18.898 9.966 37.428 1.00 95.00 130 PHE A C 1
ATOM 1026 O O . PHE A 1 130 ? -18.982 10.352 38.600 1.00 95.00 130 PHE A O 1
ATOM 1033 N N . MET A 1 131 ? -19.706 9.024 36.935 1.00 95.94 131 MET A N 1
ATOM 1034 C CA . MET A 1 131 ? -20.511 8.209 37.843 1.00 95.94 131 MET A CA 1
ATOM 1035 C C . MET A 1 131 ? -19.563 7.404 38.732 1.00 95.94 131 MET A C 1
ATOM 1037 O O . MET A 1 131 ? -18.632 6.783 38.230 1.00 95.94 131 MET A O 1
ATOM 1041 N N . THR A 1 132 ? -19.795 7.399 40.041 1.00 95.75 132 THR A N 1
ATOM 1042 C CA . THR A 1 132 ? -18.953 6.657 40.993 1.00 95.75 132 THR A CA 1
ATOM 1043 C C . THR A 1 132 ? -19.444 5.233 41.218 1.00 95.75 132 THR A C 1
ATOM 1045 O O . THR A 1 132 ? -18.649 4.359 41.542 1.00 95.75 132 THR A O 1
ATOM 1048 N N . SER A 1 133 ? -20.740 4.989 41.036 1.00 96.88 133 SER A N 1
ATOM 1049 C CA . SER A 1 133 ? -21.369 3.668 41.030 1.00 96.88 133 SER A CA 1
ATOM 1050 C C . SER A 1 133 ? -22.668 3.722 40.220 1.00 96.88 133 SER A C 1
ATOM 1052 O O . SER A 1 133 ? -23.211 4.808 39.986 1.00 96.88 133 SER A O 1
ATOM 1054 N N . LYS A 1 134 ? -23.175 2.568 39.781 1.00 96.56 134 LYS A N 1
ATOM 1055 C CA . LYS A 1 134 ? -24.464 2.477 39.084 1.00 96.56 134 LYS A CA 1
ATOM 1056 C C . LYS A 1 134 ? -25.197 1.189 39.448 1.00 96.56 134 LYS A C 1
ATOM 1058 O O . LYS A 1 134 ? -24.659 0.107 39.254 1.00 96.56 134 LYS A O 1
ATOM 1063 N N . LEU A 1 135 ? -26.435 1.311 39.925 1.00 95.44 135 LEU A N 1
ATOM 1064 C CA . LEU A 1 135 ? -27.354 0.184 40.098 1.00 95.44 135 LEU A CA 1
ATOM 1065 C C . LEU A 1 135 ? -28.106 -0.067 38.781 1.00 95.44 135 LEU A C 1
ATOM 1067 O O . LEU A 1 135 ? -28.724 0.859 38.246 1.00 95.44 135 LEU A O 1
ATOM 1071 N N . VAL A 1 136 ? -28.046 -1.296 38.268 1.00 93.31 136 VAL A N 1
ATOM 1072 C CA . VAL A 1 136 ? -28.807 -1.764 37.098 1.00 93.31 136 VAL A CA 1
ATOM 1073 C C . VAL A 1 136 ? -29.379 -3.137 37.432 1.00 93.31 136 VAL A C 1
ATOM 1075 O O . VAL A 1 136 ? -28.631 -4.025 37.829 1.00 93.31 136 VAL A O 1
ATOM 1078 N N . ASP A 1 137 ? -30.700 -3.287 37.342 1.00 90.06 137 ASP A N 1
ATOM 1079 C CA . ASP A 1 137 ? -31.434 -4.539 37.588 1.00 90.06 137 ASP A CA 1
ATOM 1080 C C . ASP A 1 137 ? -31.029 -5.284 38.876 1.00 90.06 137 ASP A C 1
ATOM 1082 O O . ASP A 1 137 ? -30.950 -6.508 38.910 1.00 90.06 137 ASP A O 1
ATOM 1086 N N . GLY A 1 138 ? -30.760 -4.544 39.960 1.00 90.31 138 GLY A N 1
ATOM 1087 C CA . GLY A 1 138 ? -30.387 -5.111 41.265 1.00 90.31 138 GLY A CA 1
ATOM 1088 C C . GLY A 1 138 ? -28.898 -5.451 41.440 1.00 90.31 138 GLY A C 1
ATOM 1089 O O . GLY A 1 138 ? -28.521 -5.974 42.493 1.00 90.31 138 GLY A O 1
ATOM 1090 N N . VAL A 1 139 ? -28.056 -5.136 40.449 1.00 94.75 139 VAL A N 1
ATOM 1091 C CA . VAL A 1 139 ? -26.591 -5.290 40.473 1.00 94.75 139 VAL A CA 1
ATOM 1092 C C . VAL A 1 139 ? -25.923 -3.921 40.547 1.00 94.75 139 VAL A C 1
ATOM 1094 O O . VAL A 1 139 ? -26.221 -3.031 39.747 1.00 94.75 139 VAL A O 1
ATOM 1097 N N . THR A 1 140 ? -25.007 -3.738 41.499 1.00 97.19 140 THR A N 1
ATOM 1098 C CA . THR A 1 140 ? -24.244 -2.489 41.625 1.00 97.19 140 THR A CA 1
ATOM 1099 C C . THR A 1 140 ? -22.911 -2.616 40.907 1.00 97.19 140 THR A C 1
ATOM 1101 O O . THR A 1 140 ? -22.106 -3.479 41.242 1.00 97.19 140 THR A O 1
ATOM 1104 N N . PHE A 1 141 ? -22.650 -1.722 39.960 1.00 98.12 141 PHE A N 1
ATOM 1105 C CA . PHE A 1 141 ? -21.384 -1.626 39.244 1.00 98.12 141 PHE A CA 1
ATOM 1106 C C . PHE A 1 141 ? -20.511 -0.526 39.841 1.00 98.12 141 PHE A C 1
ATOM 1108 O O . PHE A 1 141 ? -20.972 0.600 40.053 1.00 98.12 141 PHE A O 1
ATOM 1115 N N . ILE A 1 142 ? -19.237 -0.847 40.049 1.00 98.38 142 ILE A N 1
ATOM 1116 C CA . ILE A 1 142 ? -18.159 0.107 40.331 1.00 98.38 142 ILE A CA 1
ATOM 1117 C C . ILE A 1 142 ? -17.039 -0.079 39.309 1.00 98.38 142 ILE A C 1
ATOM 1119 O O . ILE A 1 142 ? -16.908 -1.154 38.722 1.00 98.38 142 ILE A O 1
ATOM 1123 N N . ALA A 1 143 ? -16.228 0.955 39.101 1.00 98.12 143 ALA A N 1
ATOM 1124 C CA . ALA A 1 143 ? -15.087 0.892 38.195 1.00 98.12 143 ALA A CA 1
ATOM 1125 C C . ALA A 1 143 ? -13.838 1.454 38.871 1.00 98.12 143 ALA A C 1
ATOM 1127 O O . ALA A 1 143 ? -13.877 2.567 39.399 1.00 98.12 143 ALA A O 1
ATOM 1128 N N . LEU A 1 144 ? -12.747 0.689 38.870 1.00 97.56 144 LEU A N 1
ATOM 1129 C CA . LEU A 1 144 ? -11.491 1.084 39.507 1.00 97.56 144 LEU A CA 1
ATOM 1130 C C . LEU A 1 144 ? -10.318 0.969 38.535 1.00 97.56 144 LEU A C 1
ATOM 1132 O O . LEU A 1 144 ? -10.187 -0.033 37.830 1.00 97.56 144 LEU A O 1
ATOM 1136 N N . THR A 1 145 ? -9.450 1.976 38.572 1.00 95.69 145 THR A N 1
ATOM 1137 C CA . THR A 1 145 ? -8.320 2.149 37.647 1.00 95.69 145 THR A CA 1
ATOM 1138 C C . THR A 1 145 ? -7.047 2.384 38.443 1.00 95.69 145 THR A C 1
ATOM 1140 O O . THR A 1 145 ? -7.039 3.227 39.343 1.00 95.69 145 THR A O 1
ATOM 1143 N N . SER A 1 146 ? -5.977 1.639 38.163 1.00 92.19 146 SER A N 1
ATOM 1144 C CA . SER A 1 146 ? -4.701 1.850 38.855 1.00 92.19 146 SER A CA 1
ATOM 1145 C C . SER A 1 146 ? -4.051 3.150 38.378 1.00 92.19 146 SER A C 1
ATOM 1147 O O . SER A 1 146 ? -4.253 3.603 37.253 1.00 92.19 146 SER A O 1
ATOM 1149 N N . ALA A 1 147 ? -3.237 3.769 39.233 1.00 86.00 147 ALA A N 1
ATOM 1150 C CA . ALA A 1 147 ? -2.437 4.911 38.810 1.00 86.00 147 ALA A CA 1
ATOM 1151 C C . ALA A 1 147 ? -1.353 4.446 37.822 1.00 86.00 147 ALA A C 1
ATOM 1153 O O . ALA A 1 147 ? -0.529 3.592 38.151 1.00 86.00 147 ALA A O 1
ATOM 1154 N N . THR A 1 148 ? -1.339 5.015 36.616 1.00 82.12 148 THR A N 1
ATOM 1155 C CA . THR A 1 148 ? -0.307 4.749 35.602 1.00 82.12 148 THR A CA 1
ATOM 1156 C C . THR A 1 148 ? 0.675 5.919 35.503 1.00 82.12 148 THR A C 1
ATOM 1158 O O . THR A 1 148 ? 0.442 7.005 36.031 1.00 82.12 148 THR A O 1
ATOM 1161 N N . LYS A 1 149 ? 1.799 5.738 34.797 1.00 80.06 149 LYS A N 1
ATOM 1162 C CA . LYS A 1 149 ? 2.761 6.834 34.558 1.00 80.06 149 LYS A CA 1
ATOM 1163 C C . LYS A 1 149 ? 2.244 7.910 33.589 1.00 80.06 149 LYS A C 1
ATOM 1165 O O . LYS A 1 149 ? 2.884 8.947 33.465 1.00 80.06 149 LYS A O 1
ATOM 1170 N N . LYS A 1 150 ? 1.143 7.657 32.875 1.00 87.31 150 LYS A N 1
ATOM 1171 C CA . LYS A 1 150 ? 0.669 8.479 31.749 1.00 87.31 150 LYS A CA 1
ATOM 1172 C C . LYS A 1 150 ? -0.658 9.197 32.016 1.00 87.31 150 LYS A C 1
ATOM 1174 O O . LYS A 1 150 ? -1.299 9.660 31.081 1.00 87.31 150 LYS A O 1
ATOM 1179 N N . VAL A 1 151 ? -1.074 9.317 33.276 1.00 92.38 151 VAL A N 1
ATOM 1180 C CA . VAL A 1 151 ? -2.311 10.029 33.623 1.00 92.38 151 VAL A CA 1
ATOM 1181 C C . VAL A 1 151 ? -2.220 11.488 33.176 1.00 92.38 151 VAL A C 1
ATOM 1183 O O . VAL A 1 151 ? -1.268 12.196 33.511 1.00 92.38 151 VAL A O 1
ATOM 1186 N N . ASN A 1 152 ? -3.217 11.943 32.422 1.00 93.69 152 ASN A N 1
ATOM 1187 C CA . ASN A 1 152 ? -3.303 13.326 31.990 1.00 93.69 152 ASN A CA 1
ATOM 1188 C C . ASN A 1 152 ? -3.458 14.257 33.203 1.00 93.69 152 ASN A C 1
ATOM 1190 O O . ASN A 1 152 ? -4.167 13.942 34.158 1.00 93.69 152 ASN A O 1
ATOM 1194 N N . LYS A 1 153 ? -2.843 15.443 33.142 1.00 93.81 153 LYS A N 1
ATOM 1195 C CA . LYS A 1 153 ? -2.868 16.452 34.216 1.00 93.81 153 LYS A CA 1
ATOM 1196 C C . LYS A 1 153 ? -4.274 16.906 34.625 1.00 93.81 153 LYS A C 1
ATOM 1198 O O . LYS A 1 153 ? -4.437 17.481 35.699 1.00 93.81 153 LYS A O 1
ATOM 1203 N N . ASP A 1 154 ? -5.277 16.679 33.781 1.00 94.56 154 ASP A N 1
ATOM 1204 C CA . ASP A 1 154 ? -6.668 17.019 34.075 1.00 94.56 154 ASP A CA 1
ATOM 1205 C C . ASP A 1 154 ? -7.297 16.084 35.129 1.00 94.56 154 ASP A C 1
ATOM 1207 O O . ASP A 1 154 ? -8.320 16.427 35.734 1.00 94.56 154 ASP A O 1
ATOM 1211 N N . PHE A 1 155 ? -6.682 14.924 35.379 1.00 95.31 155 PHE A N 1
ATOM 1212 C CA . PHE A 1 155 ? -7.199 13.878 36.253 1.00 95.31 155 PHE A CA 1
ATOM 1213 C C . PHE A 1 155 ? -6.297 13.603 37.454 1.00 95.31 155 PHE A C 1
ATOM 1215 O O . PHE A 1 155 ? -5.088 13.837 37.446 1.00 95.31 155 PHE A O 1
ATOM 1222 N N . LYS A 1 156 ? -6.906 13.045 38.499 1.00 94.56 156 LYS A N 1
ATOM 1223 C CA . LYS A 1 156 ? -6.219 12.450 39.642 1.00 94.56 156 LYS A CA 1
ATOM 1224 C C . LYS A 1 156 ? -6.821 11.081 39.929 1.00 94.56 156 LYS A C 1
ATOM 1226 O O . LYS A 1 156 ? -8.036 10.955 40.080 1.00 94.56 156 LYS A O 1
ATOM 1231 N N . VAL A 1 157 ? -5.960 10.073 40.038 1.00 95.56 157 VAL A N 1
ATOM 1232 C CA . VAL A 1 157 ? -6.340 8.727 40.477 1.00 95.56 157 VAL A CA 1
ATOM 1233 C C . VAL A 1 157 ? -6.214 8.669 41.998 1.00 95.56 157 VAL A C 1
ATOM 1235 O O . VAL A 1 157 ? -5.150 8.939 42.555 1.00 95.56 157 VAL A O 1
ATOM 1238 N N . LEU A 1 158 ? -7.324 8.397 42.678 1.00 95.69 158 LEU A N 1
ATOM 1239 C CA . LEU A 1 158 ? -7.391 8.229 44.126 1.00 95.69 158 LEU A CA 1
ATOM 1240 C C . LEU A 1 158 ? -6.911 6.831 44.527 1.00 95.69 158 LEU A C 1
ATOM 1242 O O . LEU A 1 158 ? -7.002 5.885 43.741 1.00 95.69 158 LEU A O 1
ATOM 1246 N N . GLU A 1 159 ? -6.437 6.715 45.769 1.00 95.62 159 GLU A N 1
ATOM 1247 C CA . GLU A 1 159 ? -5.959 5.452 46.336 1.00 95.62 159 GLU A CA 1
ATOM 1248 C C . GLU A 1 159 ? -7.075 4.394 46.293 1.00 95.62 159 GLU A C 1
ATOM 1250 O O . GLU A 1 159 ? -8.211 4.631 46.717 1.00 95.62 159 GLU A O 1
ATOM 1255 N N . VAL A 1 160 ? -6.757 3.248 45.692 1.00 95.56 160 VAL A N 1
ATOM 1256 C CA . VAL A 1 160 ? -7.741 2.252 45.266 1.00 95.56 160 VAL A CA 1
ATOM 1257 C C . VAL A 1 160 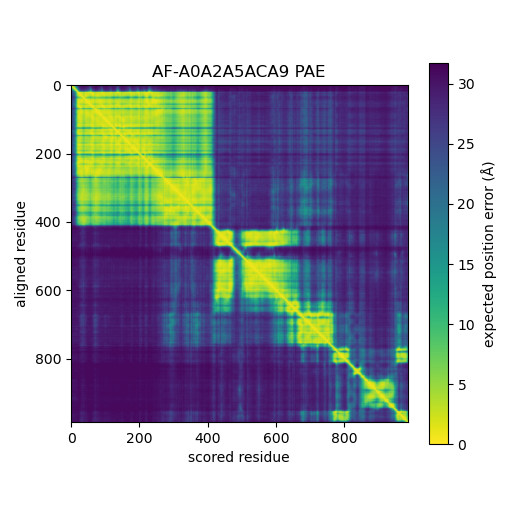? -8.407 1.576 46.469 1.00 95.56 160 VAL A C 1
ATOM 1259 O O . VAL A 1 160 ? -9.622 1.360 46.452 1.00 95.56 160 VAL A O 1
ATOM 1262 N N . LEU A 1 161 ? -7.651 1.260 47.523 1.00 95.44 161 LEU A N 1
ATOM 1263 C CA . LEU A 1 161 ? -8.165 0.556 48.700 1.00 95.44 161 LEU A CA 1
ATOM 1264 C C . LEU A 1 161 ? -9.090 1.424 49.548 1.00 95.44 161 LEU A C 1
ATOM 1266 O O . LEU A 1 161 ? -10.116 0.936 50.021 1.00 95.44 161 LEU A O 1
ATOM 1270 N N . GLU A 1 162 ? -8.782 2.705 49.705 1.00 95.88 162 GLU A N 1
ATOM 1271 C CA . GLU A 1 162 ? -9.625 3.677 50.393 1.00 95.88 162 GLU A CA 1
ATOM 1272 C C . GLU A 1 162 ? -10.974 3.839 49.691 1.00 95.88 162 GLU A C 1
ATOM 1274 O O . GLU A 1 162 ? -12.013 3.960 50.344 1.00 95.88 162 GLU A O 1
ATOM 1279 N N . ILE A 1 163 ? -10.994 3.781 48.357 1.00 97.25 163 ILE A N 1
ATOM 1280 C CA . ILE A 1 163 ? -12.249 3.769 47.603 1.00 97.25 163 ILE A CA 1
ATOM 1281 C C . ILE A 1 163 ? -12.965 2.423 47.739 1.00 97.25 163 ILE A C 1
ATOM 1283 O O . ILE A 1 163 ? -14.167 2.415 48.003 1.00 97.25 163 ILE A O 1
ATOM 1287 N N . ALA A 1 164 ? -12.261 1.293 47.625 1.00 96.38 164 ALA A N 1
ATOM 1288 C CA . ALA A 1 164 ? -12.859 -0.036 47.756 1.00 96.38 164 ALA A CA 1
ATOM 1289 C C . ALA A 1 164 ? -13.540 -0.236 49.123 1.00 96.38 164 ALA A C 1
ATOM 1291 O O . ALA A 1 164 ? -14.668 -0.723 49.183 1.00 96.38 164 ALA A O 1
ATOM 1292 N N . LYS A 1 165 ? -12.926 0.221 50.223 1.00 96.44 165 LYS A N 1
ATOM 1293 C CA . LYS A 1 165 ? -13.505 0.139 51.580 1.00 96.44 165 LYS A CA 1
ATOM 1294 C C . LYS A 1 165 ? -14.911 0.747 51.674 1.00 96.44 165 LYS A C 1
ATOM 1296 O O . LYS A 1 165 ? -15.741 0.213 52.408 1.00 96.44 165 LYS A O 1
ATOM 1301 N N . LYS A 1 166 ? -15.215 1.799 50.901 1.00 96.81 166 LYS A N 1
ATOM 1302 C CA . LYS A 1 166 ? -16.540 2.455 50.883 1.00 96.81 166 LYS A CA 1
ATOM 1303 C C . LYS A 1 166 ? -17.658 1.549 50.364 1.00 96.81 166 LYS A C 1
ATOM 1305 O O . LYS A 1 166 ? -18.815 1.764 50.707 1.00 96.81 166 LYS A O 1
ATOM 1310 N N . TYR A 1 167 ? -17.320 0.529 49.578 1.00 96.62 167 TYR A N 1
ATOM 1311 C CA . TYR A 1 167 ? -18.277 -0.407 48.983 1.00 96.62 167 TYR A CA 1
ATOM 1312 C C . TYR A 1 16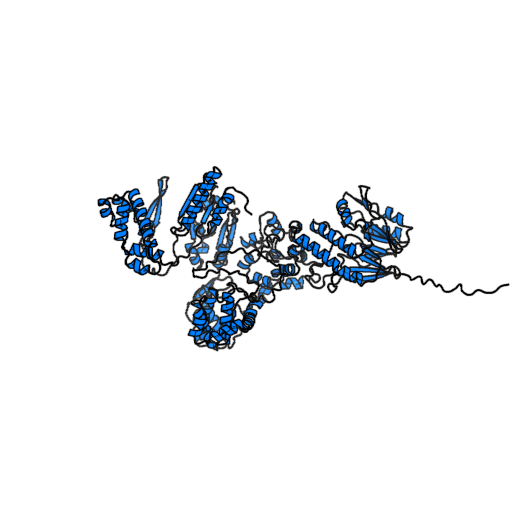7 ? -18.338 -1.757 49.708 1.00 96.62 167 TYR A C 1
ATOM 1314 O O . TYR A 1 167 ? -19.071 -2.646 49.282 1.00 96.62 167 TYR A O 1
ATOM 1322 N N . LYS A 1 168 ? -17.630 -1.922 50.836 1.00 94.69 168 LYS A N 1
ATOM 1323 C CA . LYS A 1 168 ? -17.552 -3.194 51.576 1.00 94.69 168 LYS A CA 1
ATOM 1324 C C . LYS A 1 168 ? -18.924 -3.761 51.969 1.00 94.69 168 LYS A C 1
ATOM 1326 O O . LYS A 1 168 ? -19.099 -4.976 51.963 1.00 94.69 168 LYS A O 1
ATOM 1331 N N . SER A 1 169 ? -19.894 -2.904 52.290 1.00 93.38 169 SER A N 1
ATOM 1332 C CA . SER A 1 169 ? -21.267 -3.281 52.670 1.00 93.38 169 SER A CA 1
ATOM 1333 C C . SER A 1 169 ? -22.254 -3.367 51.493 1.00 93.38 169 SER A C 1
ATOM 1335 O O . SER A 1 169 ? -23.416 -3.716 51.697 1.00 93.38 169 SER A O 1
ATOM 1337 N N . THR A 1 170 ? -21.824 -3.055 50.265 1.00 94.88 170 THR A N 1
ATOM 1338 C CA . THR A 1 170 ? -22.698 -3.019 49.081 1.00 94.88 170 THR A CA 1
ATOM 1339 C C . THR A 1 170 ? -22.938 -4.426 48.547 1.00 94.88 170 THR A C 1
ATOM 1341 O O . THR A 1 170 ? -21.999 -5.068 48.090 1.00 94.88 170 THR A O 1
ATOM 1344 N N . LYS A 1 171 ? -24.187 -4.904 48.574 1.00 91.31 171 LYS A N 1
ATOM 1345 C CA . LYS A 1 171 ? -24.577 -6.231 48.061 1.00 91.31 171 LYS A CA 1
ATOM 1346 C C . LYS A 1 171 ? -24.605 -6.266 46.524 1.00 91.31 171 LYS A C 1
ATOM 1348 O O . LYS A 1 171 ? -24.811 -5.239 45.885 1.00 91.31 171 LYS A O 1
ATOM 1353 N N . ASN A 1 172 ? -24.461 -7.465 45.947 1.00 91.38 172 ASN A N 1
ATOM 1354 C CA . ASN A 1 172 ? -24.499 -7.719 44.495 1.00 91.38 172 ASN A CA 1
ATOM 1355 C C . ASN A 1 172 ? -23.546 -6.814 43.700 1.00 91.38 172 ASN A C 1
ATOM 1357 O O . ASN A 1 172 ? -23.940 -6.176 42.724 1.00 91.38 172 ASN A O 1
ATOM 1361 N N . LEU A 1 173 ? -22.298 -6.726 44.161 1.00 96.75 173 LEU A N 1
ATOM 1362 C CA . LEU A 1 173 ? -21.301 -5.833 43.591 1.00 96.75 173 LEU A CA 1
ATOM 1363 C C . LEU A 1 173 ? -20.595 -6.493 42.401 1.00 96.75 173 LEU A C 1
ATOM 1365 O O . LEU A 1 173 ? -20.177 -7.648 42.487 1.00 96.75 173 LEU A O 1
ATOM 1369 N N . VAL A 1 174 ? -20.417 -5.743 41.318 1.00 97.69 174 VAL A N 1
ATOM 1370 C CA . VAL A 1 174 ? -19.592 -6.111 40.163 1.00 97.69 174 VAL A CA 1
ATOM 1371 C C . VAL A 1 174 ? -18.541 -5.032 39.951 1.00 97.69 174 VAL A C 1
ATOM 1373 O O . VAL A 1 174 ? -18.851 -3.840 39.909 1.00 97.69 174 VAL A O 1
ATOM 1376 N N . LEU A 1 175 ? -17.286 -5.458 39.833 1.00 98.06 175 LEU A N 1
ATOM 1377 C CA . LEU A 1 175 ? -16.150 -4.571 39.621 1.00 98.06 175 LEU A CA 1
ATOM 1378 C C . LEU A 1 175 ? -15.714 -4.616 38.158 1.00 98.06 175 LEU A C 1
ATOM 1380 O O . LEU A 1 175 ? -15.268 -5.655 37.680 1.00 98.06 175 LEU A O 1
ATOM 1384 N N . LEU A 1 176 ? -15.775 -3.477 37.473 1.00 97.94 176 LEU A N 1
ATOM 1385 C CA . LEU A 1 176 ? -15.073 -3.263 36.210 1.00 97.94 176 LEU A CA 1
ATOM 1386 C C . LEU A 1 176 ? -13.657 -2.773 36.523 1.00 97.94 176 LEU A C 1
ATOM 1388 O O . LEU A 1 176 ? -13.483 -1.743 37.175 1.00 97.94 176 LEU A O 1
ATOM 1392 N N . SER A 1 177 ? -12.641 -3.530 36.128 1.00 95.31 177 SER A N 1
ATOM 1393 C CA . SER A 1 177 ? -11.283 -3.336 36.629 1.00 95.31 177 SER A CA 1
ATOM 1394 C C . SER A 1 177 ? -10.288 -3.003 35.524 1.00 95.31 177 SER A C 1
ATOM 1396 O O . SER A 1 177 ? -10.118 -3.779 34.588 1.00 95.31 177 SER A O 1
ATOM 1398 N N . SER A 1 178 ? -9.591 -1.881 35.710 1.00 94.25 178 SER A N 1
ATOM 1399 C CA . SER A 1 178 ? -8.316 -1.525 35.073 1.00 94.25 178 SER A CA 1
ATOM 1400 C C . SER A 1 178 ? -7.203 -1.479 36.127 1.00 94.25 178 SER A C 1
ATOM 1402 O O . SER A 1 178 ? -6.377 -0.568 36.155 1.00 94.25 178 SER A O 1
ATOM 1404 N N . LEU A 1 179 ? -7.255 -2.403 37.095 1.00 93.81 179 LEU A N 1
ATOM 1405 C CA . LEU A 1 179 ? -6.303 -2.483 38.202 1.00 93.81 179 LEU A CA 1
ATOM 1406 C C . LEU A 1 179 ? -5.189 -3.459 37.881 1.00 93.81 179 LEU A C 1
ATOM 1408 O O . LEU A 1 179 ? -5.508 -4.582 37.494 1.00 93.81 179 LEU A O 1
ATOM 1412 N N . ASN A 1 180 ? -3.931 -3.088 38.148 1.00 91.31 180 ASN A N 1
ATOM 1413 C CA . ASN A 1 180 ? -2.791 -4.016 38.123 1.00 91.31 180 ASN A CA 1
ATOM 1414 C C . ASN A 1 180 ? -3.035 -5.240 39.039 1.00 91.31 180 ASN A C 1
ATOM 1416 O O . ASN A 1 180 ? -3.884 -5.203 39.932 1.00 91.31 180 ASN A O 1
ATOM 1420 N N . SER A 1 181 ? -2.296 -6.335 38.822 1.00 88.88 181 SER A N 1
ATOM 1421 C CA . SER A 1 181 ? -2.521 -7.602 39.545 1.00 88.88 181 SER A CA 1
ATOM 1422 C C . SER A 1 181 ? -2.467 -7.447 41.074 1.00 88.88 181 SER A C 1
ATOM 1424 O O . SER A 1 181 ? -3.279 -8.045 41.783 1.00 88.88 181 SER A O 1
ATOM 1426 N N . ASP A 1 182 ? -1.562 -6.609 41.586 1.00 90.94 182 ASP A N 1
ATOM 1427 C CA . ASP A 1 182 ? -1.382 -6.408 43.025 1.00 90.94 182 ASP A CA 1
ATOM 1428 C C . ASP A 1 182 ? -2.550 -5.633 43.644 1.00 90.94 182 ASP A C 1
ATOM 1430 O O . ASP A 1 182 ? -3.103 -6.047 44.667 1.00 90.94 182 ASP A O 1
ATOM 1434 N N . ASP A 1 183 ? -2.958 -4.528 43.021 1.00 93.56 183 ASP A N 1
ATOM 1435 C CA . ASP A 1 183 ? -4.104 -3.730 43.460 1.00 93.56 183 ASP A CA 1
ATOM 1436 C C . ASP A 1 183 ? -5.395 -4.545 43.373 1.00 93.56 183 ASP A C 1
ATOM 1438 O O . ASP A 1 183 ? -6.206 -4.520 44.301 1.00 93.56 183 ASP A O 1
ATOM 1442 N N . LEU A 1 184 ? -5.564 -5.328 42.302 1.00 94.56 184 LEU A N 1
ATOM 1443 C CA . LEU A 1 184 ? -6.734 -6.177 42.115 1.00 94.56 184 LEU A CA 1
ATOM 1444 C C . LEU A 1 184 ? -6.883 -7.195 43.253 1.00 94.56 184 LEU A C 1
ATOM 1446 O O . LEU A 1 184 ? -7.957 -7.288 43.851 1.00 94.56 184 LEU A O 1
ATOM 1450 N N . LYS A 1 185 ? -5.809 -7.913 43.608 1.00 94.06 185 LYS A N 1
ATOM 1451 C CA . LYS A 1 185 ? -5.824 -8.884 44.717 1.00 94.06 185 LYS A CA 1
ATOM 1452 C C . LYS A 1 185 ? -6.192 -8.225 46.045 1.00 94.06 185 LYS A C 1
ATOM 1454 O O . LYS A 1 185 ? -7.033 -8.742 46.784 1.00 94.06 1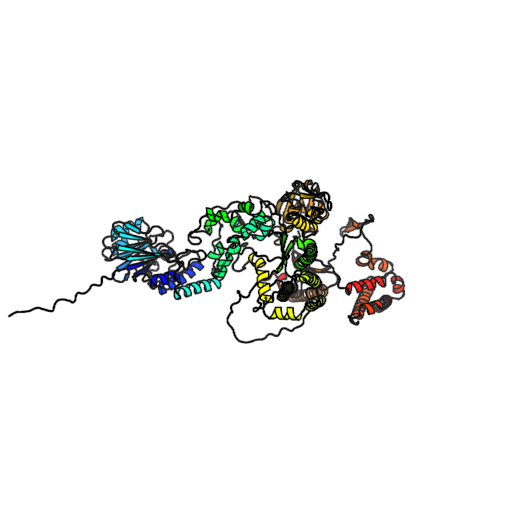85 LYS A O 1
ATOM 1459 N N . LYS A 1 186 ? -5.611 -7.057 46.340 1.00 94.69 186 LYS A N 1
ATOM 1460 C CA . LYS A 1 186 ? -5.906 -6.314 47.575 1.00 94.69 186 LYS A CA 1
ATOM 1461 C C . LYS A 1 186 ? -7.367 -5.846 47.616 1.00 94.69 186 LYS A C 1
ATOM 1463 O O . LYS A 1 186 ? -8.016 -5.978 48.653 1.00 94.69 186 LYS A O 1
ATOM 1468 N N . VAL A 1 187 ? -7.905 -5.355 46.498 1.00 96.56 187 VAL A N 1
ATOM 1469 C CA . VAL A 1 187 ? -9.311 -4.930 46.384 1.00 96.56 187 VAL A CA 1
ATOM 1470 C C . VAL A 1 187 ? -10.271 -6.102 46.552 1.00 96.56 187 VAL A C 1
ATOM 1472 O O . VAL A 1 187 ? -11.235 -5.988 47.312 1.00 96.56 187 VAL A O 1
ATOM 1475 N N . ILE A 1 188 ? -10.002 -7.238 45.901 1.00 96.31 188 ILE A N 1
ATOM 1476 C CA . ILE A 1 188 ? -10.809 -8.454 46.053 1.00 96.31 188 ILE A CA 1
ATOM 1477 C C . ILE A 1 188 ? -10.838 -8.875 47.521 1.00 96.31 188 ILE A C 1
ATOM 1479 O O . ILE A 1 188 ? -11.917 -9.111 48.056 1.00 96.31 188 ILE A O 1
ATOM 1483 N N . ASN A 1 189 ? -9.697 -8.872 48.216 1.00 95.06 189 ASN A N 1
ATOM 1484 C CA . ASN A 1 189 ? -9.659 -9.246 49.628 1.00 95.06 189 ASN A CA 1
ATOM 1485 C C . ASN A 1 189 ? -10.553 -8.354 50.517 1.00 95.06 189 ASN A C 1
ATOM 1487 O O . ASN A 1 189 ? -11.177 -8.844 51.457 1.00 95.06 189 ASN A O 1
ATOM 1491 N N . VAL A 1 190 ? -10.664 -7.057 50.204 1.00 95.69 190 VAL A N 1
ATOM 1492 C CA . VAL A 1 190 ? -11.540 -6.117 50.928 1.00 95.69 190 VAL A CA 1
ATOM 1493 C C . VAL A 1 190 ? -13.023 -6.336 50.600 1.00 95.69 190 VAL A C 1
ATOM 1495 O O . VAL A 1 190 ? -13.872 -6.169 51.479 1.00 95.69 190 VAL A O 1
ATOM 1498 N N . LEU A 1 191 ? -13.343 -6.699 49.355 1.00 96.19 191 LEU A N 1
ATOM 1499 C CA . LEU A 1 191 ? -14.712 -6.729 48.829 1.00 96.19 191 LEU A CA 1
ATOM 1500 C C . LEU A 1 191 ? -15.340 -8.131 48.730 1.00 96.19 191 LEU A C 1
ATOM 1502 O O . LEU A 1 191 ? -16.549 -8.227 48.503 1.00 96.19 191 LEU A O 1
ATOM 1506 N N . LYS A 1 192 ? -14.570 -9.213 48.919 1.00 93.69 192 LYS A N 1
ATOM 1507 C CA . LYS A 1 192 ? -14.977 -10.603 48.619 1.00 93.69 192 LYS A CA 1
ATOM 1508 C C . LYS A 1 192 ? -16.297 -11.054 49.244 1.00 93.69 192 LYS A C 1
ATOM 1510 O O . LYS A 1 192 ? -16.993 -11.873 48.658 1.00 93.69 192 LYS A O 1
ATOM 1515 N N . SER A 1 193 ? -16.696 -10.491 50.387 1.00 89.94 193 SER A N 1
ATOM 1516 C CA . SER A 1 193 ? -17.970 -10.828 51.042 1.00 89.94 193 SER A CA 1
ATOM 1517 C C . SER A 1 193 ? -19.209 -10.465 50.213 1.00 89.94 193 SER A C 1
ATOM 1519 O O . SER A 1 193 ? -20.242 -11.112 50.362 1.00 89.94 193 SER A O 1
ATOM 1521 N N . ASN A 1 194 ? -19.127 -9.446 49.350 1.00 91.75 194 ASN A N 1
ATOM 1522 C CA . ASN A 1 194 ? -20.262 -8.976 48.549 1.00 91.75 194 ASN A CA 1
ATOM 1523 C C . ASN A 1 194 ? -19.977 -8.859 47.038 1.00 91.75 194 ASN A C 1
ATOM 1525 O O . ASN A 1 194 ? -20.913 -8.662 46.255 1.00 91.75 194 ASN A O 1
ATOM 1529 N N . LEU A 1 195 ? -18.714 -9.002 46.627 1.00 95.19 195 LEU A N 1
ATOM 1530 C CA . LEU A 1 195 ? -18.272 -8.983 45.234 1.00 95.19 195 LEU A CA 1
ATOM 1531 C C . LEU A 1 195 ? -18.660 -10.284 44.519 1.00 95.19 195 LEU A C 1
ATOM 1533 O O . LEU A 1 195 ? -18.264 -11.373 44.926 1.00 95.19 195 LEU A O 1
ATOM 1537 N N . LYS A 1 196 ? -19.458 -10.168 43.456 1.00 94.62 196 LYS A N 1
ATOM 1538 C CA . LYS A 1 196 ? -19.972 -11.304 42.678 1.00 94.62 196 LYS A CA 1
ATOM 1539 C C . LYS A 1 196 ? -19.110 -11.638 41.468 1.00 94.62 196 LYS A C 1
ATOM 1541 O O . LYS A 1 196 ? -18.981 -12.810 41.128 1.00 94.62 196 LYS A O 1
ATOM 1546 N N . LEU A 1 197 ? -18.554 -10.615 40.825 1.00 95.94 197 LEU A N 1
ATOM 1547 C CA . LEU A 1 197 ? -17.794 -10.738 39.586 1.00 95.94 197 LEU A CA 1
ATOM 1548 C C . LEU A 1 197 ? -16.806 -9.576 39.466 1.00 95.94 197 LEU A C 1
ATOM 1550 O O . LEU A 1 197 ? -17.148 -8.427 39.761 1.00 95.94 197 LEU A O 1
ATOM 1554 N N . VAL A 1 198 ? -15.607 -9.874 38.977 1.00 97.00 198 VAL A N 1
ATOM 1555 C CA . VAL A 1 198 ? -14.681 -8.885 38.429 1.00 97.00 198 VAL A CA 1
ATOM 1556 C C . VAL A 1 198 ? -14.616 -9.076 36.921 1.00 97.00 198 VAL A C 1
ATOM 1558 O O . VAL A 1 198 ? -14.363 -10.179 36.445 1.00 97.00 198 VAL A O 1
ATOM 1561 N N . ILE A 1 199 ? -14.800 -7.992 36.176 1.00 96.62 199 ILE A N 1
ATOM 1562 C CA . ILE A 1 199 ? -14.554 -7.934 34.738 1.00 96.62 199 ILE A CA 1
ATOM 1563 C C . ILE A 1 199 ? -13.292 -7.102 34.537 1.00 96.62 199 ILE A C 1
ATOM 1565 O O . ILE A 1 199 ? -13.316 -5.880 34.699 1.00 96.62 199 ILE A O 1
ATOM 1569 N N . ALA A 1 200 ? -12.182 -7.766 34.238 1.00 92.94 200 ALA A N 1
ATOM 1570 C CA . ALA A 1 200 ? -10.875 -7.137 34.142 1.00 92.94 200 ALA A CA 1
ATOM 1571 C C . ALA A 1 200 ? -10.496 -6.843 32.685 1.00 92.94 200 ALA A C 1
ATOM 1573 O O . ALA A 1 200 ? -10.668 -7.678 31.792 1.00 92.94 200 ALA A O 1
ATOM 1574 N N . ASN A 1 201 ? -9.938 -5.660 32.439 1.00 84.88 201 ASN A N 1
ATOM 1575 C CA . ASN A 1 201 ? -9.512 -5.215 31.117 1.00 84.88 201 ASN A CA 1
ATOM 1576 C C . ASN A 1 201 ? -8.119 -5.753 30.732 1.00 84.88 201 ASN A C 1
ATOM 1578 O O . ASN A 1 201 ? -7.251 -5.020 30.264 1.00 84.88 201 ASN A O 1
ATOM 1582 N N . TYR A 1 202 ? -7.900 -7.061 30.843 1.00 78.06 202 TYR A N 1
ATOM 1583 C CA . TYR A 1 202 ? -6.690 -7.689 30.307 1.00 78.06 202 TYR A CA 1
ATOM 1584 C C . TYR A 1 202 ? -6.979 -8.469 29.032 1.00 78.06 202 TYR A C 1
ATOM 1586 O O . TYR A 1 202 ? -8.066 -9.015 28.840 1.00 78.06 202 TYR A O 1
ATOM 1594 N N . SER A 1 203 ? -5.986 -8.487 28.148 1.00 62.34 203 SER A N 1
ATOM 1595 C CA . SER A 1 203 ? -6.022 -9.162 26.851 1.00 62.34 203 SER A CA 1
ATOM 1596 C C . SER A 1 203 ? -5.549 -10.621 26.915 1.00 62.34 203 SER A C 1
ATOM 1598 O O . SER A 1 203 ? -5.749 -11.356 25.953 1.00 62.34 203 SER A O 1
ATOM 1600 N N . SER A 1 204 ? -4.958 -11.066 28.032 1.00 59.34 204 SER A N 1
ATOM 1601 C CA . SER A 1 204 ? -4.446 -12.431 28.216 1.00 59.34 204 SER A CA 1
ATOM 1602 C C . SER A 1 204 ? -5.143 -13.164 29.363 1.00 59.34 204 SER A C 1
ATOM 1604 O O . SER A 1 204 ? -5.147 -12.671 30.490 1.00 59.34 204 SER A O 1
ATOM 1606 N N . GLY A 1 205 ? -5.646 -14.367 29.077 1.00 61.16 205 GLY A N 1
ATOM 1607 C CA . GLY A 1 205 ? -6.391 -15.212 30.014 1.00 61.16 205 GLY A CA 1
ATOM 1608 C C . GLY A 1 205 ? -7.897 -15.178 29.755 1.00 61.16 205 GLY A C 1
ATOM 1609 O O . GLY A 1 205 ? -8.428 -14.184 29.267 1.00 61.16 205 GLY A O 1
ATOM 1610 N N . ASP A 1 206 ? -8.600 -16.262 30.088 1.00 65.62 206 ASP A N 1
ATOM 1611 C CA . ASP A 1 206 ? -10.061 -16.325 29.936 1.00 65.62 206 ASP A CA 1
ATOM 1612 C C . ASP A 1 206 ? -10.814 -16.130 31.244 1.00 65.62 206 ASP A C 1
ATOM 1614 O O . ASP A 1 206 ? -11.880 -15.511 31.241 1.00 65.62 206 ASP A O 1
ATOM 1618 N N . PHE A 1 207 ? -10.247 -16.629 32.340 1.00 83.50 207 PHE A N 1
ATOM 1619 C CA . PHE A 1 207 ? -10.879 -16.717 33.646 1.00 83.50 207 PHE A CA 1
ATOM 1620 C C . PHE A 1 207 ? -9.818 -16.993 34.721 1.00 83.50 207 PHE A C 1
ATOM 1622 O O . PHE A 1 207 ? -8.922 -17.809 34.510 1.00 83.50 207 PHE A O 1
ATOM 1629 N N . GLU A 1 208 ? -9.950 -16.362 35.882 1.00 87.94 208 GLU A N 1
ATOM 1630 C CA . GLU A 1 208 ? -9.201 -16.665 37.101 1.00 87.94 208 GLU A CA 1
ATOM 1631 C C . GLU A 1 208 ? -10.176 -16.668 38.291 1.00 87.94 208 GLU A C 1
ATOM 1633 O O . GLU A 1 208 ? -11.153 -15.918 38.314 1.00 87.94 208 GLU A O 1
ATOM 1638 N N . ASN A 1 209 ? -9.931 -17.511 39.293 1.00 87.81 209 ASN A N 1
ATOM 1639 C CA . ASN A 1 209 ? -10.629 -17.433 40.574 1.00 87.81 209 ASN A CA 1
ATOM 1640 C C . ASN A 1 209 ? -9.648 -16.931 41.634 1.00 87.81 209 ASN A C 1
ATOM 1642 O O . ASN A 1 209 ? -8.667 -17.607 41.936 1.00 87.81 209 ASN A O 1
ATOM 1646 N N . ILE A 1 210 ? -9.927 -15.756 42.196 1.00 88.81 210 ILE A N 1
ATOM 1647 C CA . ILE A 1 210 ? -9.112 -15.148 43.248 1.00 88.81 210 ILE A CA 1
ATOM 1648 C C . ILE A 1 210 ? -9.964 -15.083 44.510 1.00 88.81 210 ILE A C 1
ATOM 1650 O O . ILE A 1 210 ? -10.977 -14.386 44.537 1.00 88.81 210 ILE A O 1
ATOM 1654 N N . GLU A 1 211 ? -9.556 -15.796 45.565 1.00 85.75 211 GLU A N 1
ATOM 1655 C CA . GLU A 1 211 ? -10.228 -15.761 46.878 1.00 85.75 211 GLU A CA 1
ATOM 1656 C C . GLU A 1 211 ? -11.736 -16.098 46.811 1.00 85.75 211 GLU A C 1
ATOM 1658 O O . GLU A 1 211 ? -12.546 -15.557 47.566 1.00 85.75 211 GLU A O 1
ATOM 1663 N N . GLY A 1 212 ? -12.138 -16.977 45.884 1.00 84.81 212 GLY A N 1
ATOM 1664 C CA . GLY A 1 212 ? -13.533 -17.380 45.683 1.00 84.81 212 GLY A CA 1
ATOM 1665 C C . GLY A 1 212 ? -14.354 -16.441 44.790 1.00 84.81 212 GLY A C 1
ATOM 1666 O O . GLY A 1 212 ? -15.537 -16.710 44.561 1.00 84.81 212 GLY A O 1
ATOM 1667 N N . VAL A 1 213 ? -13.753 -15.365 44.269 1.00 92.25 213 VAL A N 1
ATOM 1668 C CA . VAL A 1 213 ? -14.380 -14.414 43.343 1.00 92.25 213 VAL A CA 1
ATOM 1669 C C . VAL A 1 213 ? -13.951 -14.720 41.908 1.00 92.25 213 VAL A C 1
ATOM 1671 O O . VAL A 1 213 ? -12.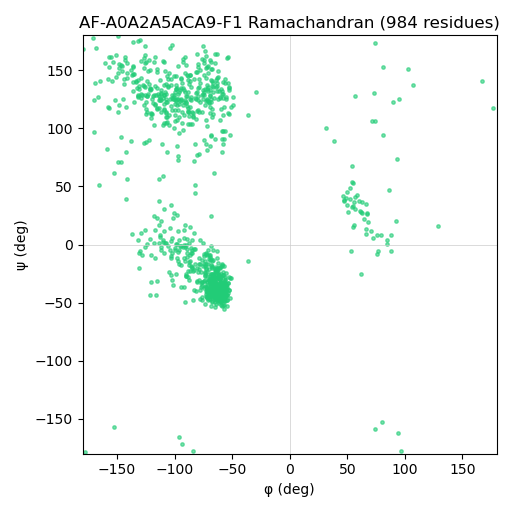764 -14.864 41.617 1.00 92.25 213 VAL A O 1
ATOM 1674 N N . ALA A 1 214 ? -14.924 -14.783 40.997 1.00 92.56 214 ALA A N 1
ATOM 1675 C CA . ALA A 1 214 ? -14.668 -14.933 39.569 1.00 92.56 214 ALA A CA 1
ATOM 1676 C C . ALA A 1 214 ? -14.077 -13.642 38.984 1.00 92.56 214 ALA A C 1
ATOM 1678 O O . ALA A 1 214 ? -14.692 -12.576 39.072 1.00 92.56 214 ALA A O 1
ATOM 1679 N N . VAL A 1 215 ? -12.909 -13.755 38.357 1.00 94.19 215 VAL A N 1
ATOM 1680 C CA . VAL A 1 215 ? -12.250 -12.705 37.583 1.00 94.19 215 VAL A CA 1
ATOM 1681 C C . VAL A 1 215 ? -12.268 -13.125 36.123 1.00 94.19 215 VAL A C 1
ATOM 1683 O O . VAL A 1 215 ? -11.655 -14.118 35.741 1.00 94.19 215 VAL A O 1
ATOM 1686 N N . VAL A 1 216 ? -12.999 -12.385 35.298 1.00 94.19 216 VAL A N 1
ATOM 1687 C CA . VAL A 1 216 ? -13.134 -12.683 33.874 1.00 94.19 216 VAL A CA 1
ATOM 1688 C C . VAL A 1 216 ? -12.491 -11.577 33.066 1.00 94.19 216 VAL A C 1
ATOM 1690 O O . VAL A 1 216 ? -12.774 -10.397 33.266 1.00 94.19 216 VAL A O 1
ATOM 1693 N N . TYR A 1 217 ? -11.635 -11.963 32.132 1.00 92.50 217 TYR A N 1
ATOM 1694 C CA . TYR A 1 217 ? -10.958 -11.016 31.263 1.00 92.50 217 TYR A CA 1
ATOM 1695 C C . TYR A 1 217 ? -11.797 -10.735 30.023 1.00 92.50 217 TYR A C 1
ATOM 1697 O O . TYR A 1 217 ? -12.261 -11.663 29.354 1.00 92.50 217 TYR A O 1
ATOM 1705 N N . SER A 1 218 ? -11.980 -9.457 29.703 1.00 91.00 218 SER A N 1
ATOM 1706 C CA . SER A 1 218 ? -12.853 -9.014 28.610 1.00 91.00 218 SER A CA 1
ATOM 1707 C C . SER A 1 218 ? -12.355 -9.390 27.210 1.00 91.00 218 SER A C 1
ATOM 1709 O O . SER A 1 218 ? -13.142 -9.386 26.263 1.00 91.00 218 SER A O 1
ATOM 1711 N N . GLY A 1 219 ? -11.067 -9.713 27.065 1.00 89.50 219 GLY A N 1
ATOM 1712 C CA . GLY A 1 219 ? -10.414 -9.862 25.768 1.00 89.50 219 GLY A CA 1
ATOM 1713 C C . GLY A 1 219 ? -10.039 -8.505 25.173 1.00 89.50 219 GLY A C 1
ATOM 1714 O O . GLY A 1 219 ? -9.791 -7.545 25.902 1.00 89.50 219 GLY A O 1
ATOM 1715 N N . GLU A 1 220 ? -9.970 -8.429 23.846 1.00 90.44 220 GLU A N 1
ATOM 1716 C CA . GLU A 1 220 ? -9.506 -7.245 23.117 1.00 90.44 220 GLU A CA 1
ATOM 1717 C C . GLU A 1 220 ? -10.317 -6.988 21.842 1.00 90.44 220 GLU A C 1
ATOM 1719 O O . GLU A 1 220 ? -10.926 -7.900 21.266 1.00 90.44 220 GLU A O 1
ATOM 1724 N N . LYS A 1 221 ? -10.321 -5.725 21.394 1.00 91.06 221 LYS A N 1
ATOM 1725 C CA . LYS A 1 221 ? -10.828 -5.259 20.086 1.00 91.06 221 LYS A CA 1
ATOM 1726 C C . LYS A 1 221 ? -12.276 -5.649 19.772 1.00 91.06 221 LYS A C 1
ATOM 1728 O O . LYS A 1 221 ? -12.731 -5.571 18.634 1.00 91.06 221 LYS A O 1
ATOM 1733 N N . GLY A 1 222 ? -13.032 -6.074 20.784 1.00 92.50 222 GLY A N 1
ATOM 1734 C CA . GLY A 1 222 ? -14.394 -6.571 20.615 1.00 92.50 222 GLY A CA 1
ATOM 1735 C C . GLY A 1 222 ? -14.492 -7.818 19.733 1.00 92.50 222 GLY A C 1
ATOM 1736 O O . GLY A 1 222 ? -15.522 -8.005 19.090 1.00 92.50 222 GLY A O 1
ATOM 1737 N N . LYS A 1 223 ? -13.445 -8.657 19.677 1.00 93.00 223 LYS A N 1
ATOM 1738 C CA . LYS A 1 223 ? -13.468 -9.951 18.963 1.00 93.00 223 LYS A CA 1
ATOM 1739 C C . LYS A 1 223 ? -14.414 -10.961 19.614 1.00 93.00 223 LYS A C 1
ATOM 1741 O O . LYS A 1 223 ? -14.950 -11.835 18.934 1.00 93.00 223 LYS A O 1
ATOM 1746 N N . LEU A 1 224 ? -14.623 -10.814 20.919 1.00 92.94 224 LEU A N 1
ATOM 1747 C CA . LEU A 1 224 ? -15.510 -11.626 21.740 1.00 92.94 224 LEU A CA 1
ATOM 1748 C C . LEU A 1 224 ? -16.538 -10.730 22.436 1.00 92.94 224 LEU A C 1
ATOM 1750 O O . LEU A 1 224 ? -16.244 -9.588 22.794 1.00 92.94 224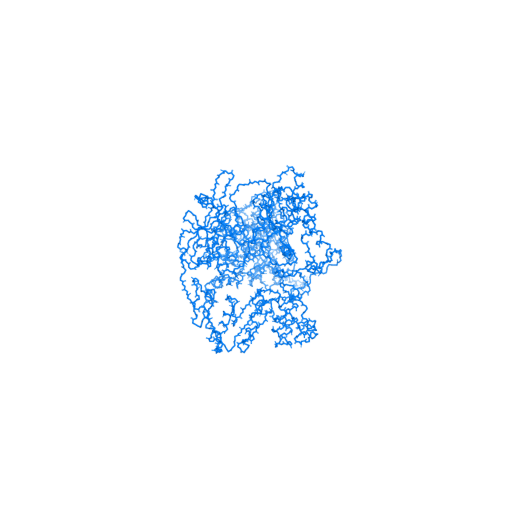 LEU A O 1
ATOM 1754 N N . ILE A 1 225 ? -17.725 -11.282 22.666 1.00 95.50 225 ILE A N 1
ATOM 1755 C CA . ILE A 1 225 ? -18.645 -10.838 23.713 1.00 95.50 225 ILE A CA 1
ATOM 1756 C C . ILE A 1 225 ? -18.703 -11.966 24.732 1.00 95.50 225 ILE A C 1
ATOM 1758 O O . ILE A 1 225 ? -18.959 -13.114 24.363 1.00 95.50 225 ILE A O 1
ATOM 1762 N N . LYS A 1 226 ? -18.453 -11.658 26.001 1.00 94.62 226 LYS A N 1
ATOM 1763 C CA . LYS A 1 226 ? -18.562 -12.638 27.081 1.00 94.62 226 LYS A CA 1
ATOM 1764 C C . LYS A 1 226 ? -19.861 -12.404 27.846 1.00 94.62 226 LYS A C 1
ATOM 1766 O O . LYS A 1 226 ? -20.225 -11.261 28.109 1.00 94.62 226 LYS A O 1
ATOM 1771 N N . SER A 1 227 ? -20.553 -13.486 28.173 1.00 95.44 227 SER A N 1
ATOM 1772 C CA . SER A 1 227 ? -21.823 -13.481 28.896 1.00 95.44 227 SER A CA 1
ATOM 1773 C C . SER A 1 227 ? -21.645 -14.274 30.179 1.00 95.44 227 SER A C 1
ATOM 1775 O O . SER A 1 227 ? -21.433 -15.485 30.131 1.00 95.44 227 SER A O 1
ATOM 1777 N N . TYR A 1 228 ? -21.700 -13.592 31.320 1.00 94.88 228 TYR A N 1
ATOM 1778 C CA . TYR A 1 228 ? -21.599 -14.219 32.633 1.00 94.88 228 TYR A CA 1
ATOM 1779 C C . TYR A 1 228 ? -22.958 -14.207 33.323 1.00 94.88 228 TYR A C 1
ATOM 1781 O O . TYR A 1 228 ? -23.548 -13.145 33.516 1.00 94.88 228 TYR A O 1
ATOM 1789 N N . ASP A 1 229 ? -23.452 -15.380 33.697 1.00 93.94 229 ASP A N 1
ATOM 1790 C CA . ASP A 1 229 ? -24.703 -15.532 34.434 1.00 93.94 229 ASP A CA 1
ATOM 1791 C C . ASP A 1 229 ? -24.394 -15.579 35.938 1.00 93.94 229 ASP A C 1
ATOM 1793 O O . ASP A 1 229 ? -23.730 -16.489 36.442 1.00 93.94 229 ASP A O 1
ATOM 1797 N N . LEU A 1 230 ? -24.854 -14.556 36.666 1.00 91.56 230 LEU A N 1
ATOM 1798 C CA . LEU A 1 230 ? -24.603 -14.426 38.102 1.00 91.56 230 LEU A CA 1
ATOM 1799 C C . LEU A 1 230 ? -25.297 -15.509 38.943 1.00 91.56 230 LEU A C 1
ATOM 1801 O O . LEU A 1 230 ? -24.835 -15.799 40.050 1.00 91.56 230 LEU A O 1
ATOM 1805 N N . SER A 1 231 ? -26.395 -16.088 38.453 1.00 87.38 231 SER A N 1
ATOM 1806 C CA . SER A 1 231 ? -27.204 -17.068 39.178 1.00 87.38 231 SER A CA 1
ATOM 1807 C C . SER A 1 231 ? -26.550 -18.447 39.166 1.00 87.38 231 SER A C 1
ATOM 1809 O O . SER A 1 231 ? -26.432 -19.074 40.218 1.00 87.38 231 SER A O 1
ATOM 1811 N N . ASN A 1 232 ? -26.089 -18.907 38.001 1.00 87.94 232 ASN A N 1
ATOM 1812 C CA . ASN A 1 232 ? -25.437 -20.217 37.854 1.00 87.94 232 ASN A CA 1
ATOM 1813 C C . ASN A 1 232 ? -23.897 -20.149 37.826 1.00 87.94 232 ASN A C 1
ATOM 1815 O O . ASN A 1 232 ? -23.251 -21.193 37.784 1.00 87.94 232 ASN A O 1
ATOM 1819 N N . LYS A 1 233 ? -23.311 -18.943 37.874 1.00 89.19 233 LYS A N 1
ATOM 1820 C CA . LYS A 1 233 ? -21.859 -18.694 37.807 1.00 89.19 233 LYS A CA 1
ATOM 1821 C C . LYS A 1 233 ? -21.200 -19.292 36.557 1.00 89.19 233 LYS A C 1
ATOM 1823 O O . LYS A 1 233 ? -20.072 -19.779 36.622 1.00 89.19 233 LYS A O 1
ATOM 1828 N N . SER A 1 234 ? -21.902 -19.268 35.426 1.00 91.12 234 SER A N 1
ATOM 1829 C CA . SER A 1 234 ? -21.391 -19.768 34.147 1.00 91.12 234 SER A CA 1
ATOM 1830 C C . SER A 1 234 ? -20.907 -18.635 33.243 1.00 91.12 234 SER A C 1
ATOM 1832 O O . SER A 1 234 ? -21.472 -17.540 33.228 1.00 91.12 234 SER A O 1
ATOM 1834 N N . LEU A 1 235 ? -19.851 -18.918 32.477 1.00 92.50 235 LEU A N 1
ATOM 1835 C CA . LEU A 1 235 ? -19.282 -18.021 31.478 1.00 92.50 235 LEU A CA 1
ATOM 1836 C C . LEU A 1 235 ? -19.506 -18.606 30.083 1.00 92.50 235 LEU A C 1
ATOM 1838 O O . LEU A 1 235 ? -19.050 -19.708 29.790 1.00 92.50 235 LEU A O 1
ATOM 1842 N N . ASN A 1 236 ? -20.144 -17.834 29.210 1.00 93.25 236 ASN A N 1
ATOM 1843 C CA . ASN A 1 236 ? -20.275 -18.135 27.791 1.00 93.25 236 ASN A CA 1
ATOM 1844 C C . ASN A 1 236 ? -19.475 -17.122 26.969 1.00 93.25 236 ASN A C 1
ATOM 1846 O O . ASN A 1 236 ? -19.435 -15.933 27.289 1.00 93.25 236 ASN A O 1
ATOM 1850 N N . MET A 1 237 ? -18.832 -17.595 25.904 1.00 94.25 237 MET A N 1
ATOM 1851 C CA . MET A 1 237 ? -18.017 -16.769 25.017 1.00 94.25 237 MET A CA 1
ATOM 1852 C C . MET A 1 237 ? -18.610 -16.789 23.615 1.00 94.25 237 MET A C 1
ATOM 1854 O O . MET A 1 237 ? -18.867 -17.850 23.048 1.00 94.25 237 MET A O 1
ATOM 1858 N N . HIS A 1 238 ? -18.817 -15.606 23.049 1.00 95.44 238 HIS A N 1
ATOM 1859 C CA . HIS A 1 238 ? -19.436 -15.435 21.745 1.00 95.44 238 HIS A CA 1
ATOM 1860 C C . HIS A 1 238 ? -18.468 -14.717 20.807 1.00 95.44 238 HIS A C 1
ATOM 1862 O O . HIS A 1 238 ? -18.211 -13.522 20.949 1.00 95.44 238 HIS A O 1
ATOM 1868 N N . GLU A 1 239 ? -17.930 -15.450 19.837 1.00 94.88 239 GLU A N 1
ATOM 1869 C CA . GLU A 1 239 ? -17.052 -14.888 18.811 1.00 94.88 239 GLU A CA 1
ATOM 1870 C C . GLU A 1 239 ? -17.820 -14.006 17.827 1.00 94.88 239 GLU A C 1
ATOM 1872 O O . GLU A 1 239 ? -18.835 -14.407 17.248 1.00 94.88 239 GLU A O 1
ATOM 1877 N N . VAL A 1 240 ? -17.284 -12.816 17.565 1.00 95.56 240 VAL A N 1
ATOM 1878 C CA . VAL A 1 240 ? -17.768 -11.923 16.513 1.00 95.56 240 VAL A CA 1
ATOM 1879 C C . VAL A 1 240 ? -17.189 -12.394 15.177 1.00 95.56 240 VAL A C 1
ATOM 1881 O O . VAL A 1 240 ? -16.205 -11.855 14.671 1.00 95.56 240 VAL A O 1
ATOM 1884 N N . LYS A 1 241 ? -17.777 -13.464 14.638 1.00 92.75 241 LYS A N 1
ATOM 1885 C CA . LYS A 1 241 ? -17.321 -14.148 13.420 1.00 92.75 241 LYS A CA 1
ATOM 1886 C C . LYS A 1 241 ? -17.569 -13.336 12.153 1.00 92.75 241 LYS A C 1
ATOM 1888 O O . LYS A 1 241 ? -18.535 -12.583 12.052 1.00 92.75 241 LYS A O 1
ATOM 1893 N N . GLU A 1 242 ? -16.747 -13.583 11.138 1.00 89.19 242 GLU A N 1
ATOM 1894 C CA . GLU A 1 242 ? -16.905 -13.014 9.794 1.00 89.19 242 GLU A CA 1
ATOM 1895 C C . GLU A 1 242 ? -18.224 -13.397 9.109 1.00 89.19 242 GLU A C 1
ATOM 1897 O O . GLU A 1 242 ? -18.774 -12.603 8.351 1.00 89.19 242 GLU A O 1
ATOM 1902 N N . SER A 1 243 ? -18.779 -14.570 9.422 1.00 90.50 243 SER A N 1
ATOM 1903 C CA . SER A 1 243 ? -20.061 -15.036 8.878 1.00 90.50 243 SER A CA 1
ATOM 1904 C C . SER A 1 243 ? -21.274 -14.232 9.365 1.00 90.50 243 SER A C 1
ATOM 1906 O O . SER A 1 243 ? -22.376 -14.401 8.838 1.00 90.50 243 SER A O 1
ATOM 1908 N N . LEU A 1 244 ? -21.114 -13.387 10.389 1.00 94.12 244 LEU A N 1
ATOM 1909 C CA . LEU A 1 244 ? -22.188 -12.542 10.899 1.00 94.12 244 LEU A CA 1
ATOM 1910 C C . LEU A 1 244 ? -22.450 -11.379 9.942 1.00 94.12 244 LEU A C 1
ATOM 1912 O O . LEU A 1 244 ? -21.541 -10.639 9.567 1.00 94.12 244 LEU A O 1
ATOM 1916 N N . LYS A 1 245 ? -23.725 -11.167 9.606 1.00 95.00 245 LYS A N 1
ATOM 1917 C CA . LYS A 1 245 ? -24.147 -9.980 8.855 1.00 95.00 245 LYS A CA 1
ATOM 1918 C C . LYS A 1 245 ? -23.847 -8.715 9.658 1.00 95.00 245 LYS A C 1
ATOM 1920 O O . LYS A 1 245 ? -24.001 -8.693 10.877 1.00 95.00 245 LYS A O 1
ATOM 1925 N N . GLU A 1 246 ? -23.464 -7.650 8.972 1.00 95.56 246 GLU A N 1
ATOM 1926 C CA . GLU A 1 246 ? -23.239 -6.347 9.594 1.00 95.56 246 GLU A CA 1
ATOM 1927 C C . GLU A 1 246 ? -24.568 -5.664 9.931 1.00 95.56 246 GLU A C 1
ATOM 1929 O O . GLU A 1 246 ? -25.489 -5.615 9.116 1.00 95.56 246 GLU A O 1
ATOM 1934 N N . GLU A 1 247 ? -24.673 -5.142 11.151 1.00 96.56 247 GLU A N 1
ATOM 1935 C CA . GLU A 1 247 ? -25.824 -4.363 11.595 1.00 96.56 247 GLU A CA 1
ATOM 1936 C C . GLU A 1 247 ? -25.862 -3.020 10.852 1.00 96.56 247 GLU A C 1
ATOM 1938 O O . GLU A 1 247 ? -24.878 -2.278 10.856 1.00 96.56 247 GLU A O 1
ATOM 1943 N N . ALA A 1 248 ? -26.990 -2.714 10.204 1.00 96.94 248 ALA A N 1
ATOM 1944 C CA . ALA A 1 248 ? -27.091 -1.617 9.243 1.00 96.94 248 ALA A CA 1
ATOM 1945 C C . ALA A 1 248 ? -26.745 -0.238 9.829 1.00 96.94 248 ALA A C 1
ATOM 1947 O O . ALA A 1 248 ? -25.992 0.509 9.211 1.00 96.94 248 ALA A O 1
ATOM 1948 N N . LYS A 1 249 ? -27.227 0.094 11.034 1.00 96.25 249 LYS A N 1
ATOM 1949 C CA . LYS A 1 249 ? -26.988 1.418 11.626 1.00 96.25 249 LYS A CA 1
ATOM 1950 C C . LYS A 1 249 ? -25.535 1.579 12.070 1.00 96.25 249 LYS A C 1
ATOM 1952 O O . LYS A 1 249 ? -24.943 2.640 11.894 1.00 96.25 249 LYS A O 1
ATOM 1957 N N . ASN A 1 250 ? -24.929 0.520 12.608 1.00 96.00 250 ASN A N 1
ATOM 1958 C CA . ASN A 1 250 ? -23.490 0.524 12.878 1.00 96.00 250 ASN A CA 1
ATOM 1959 C C . ASN A 1 250 ? -22.681 0.632 11.576 1.00 96.00 250 ASN A C 1
ATOM 1961 O O . ASN A 1 250 ? -21.683 1.347 11.532 1.00 96.00 250 ASN A O 1
ATOM 1965 N N . LYS A 1 251 ? -23.116 -0.033 10.500 1.00 95.38 251 LYS A N 1
ATOM 1966 C CA . LYS A 1 251 ? -22.450 0.054 9.197 1.00 95.38 251 LYS A CA 1
ATOM 1967 C C . LYS A 1 251 ? -22.494 1.469 8.616 1.00 95.38 251 LYS A C 1
ATOM 1969 O O . LYS A 1 251 ? -21.481 1.933 8.104 1.00 95.38 251 LYS A O 1
ATOM 1974 N N . GLU A 1 252 ? -23.612 2.178 8.764 1.00 96.38 252 GLU A N 1
ATOM 1975 C CA . GLU A 1 252 ? -23.736 3.590 8.373 1.00 96.38 252 GLU A CA 1
ATOM 1976 C C . GLU A 1 252 ? -22.737 4.492 9.111 1.00 96.38 252 GLU A C 1
ATOM 1978 O O . GLU A 1 252 ? -22.120 5.360 8.493 1.00 96.38 252 GLU A O 1
ATOM 1983 N N . ILE A 1 253 ? -22.525 4.269 10.414 1.00 95.19 253 ILE A N 1
ATOM 1984 C CA . ILE A 1 253 ? -21.506 4.988 11.195 1.00 95.19 253 ILE A CA 1
ATOM 1985 C C . ILE A 1 253 ? -20.109 4.716 10.638 1.00 95.19 253 ILE A C 1
ATOM 1987 O O . ILE A 1 253 ? -19.342 5.653 10.422 1.00 95.19 253 ILE A O 1
ATOM 1991 N N . ILE A 1 254 ? -19.778 3.446 10.401 1.00 94.81 254 ILE A N 1
ATOM 1992 C CA . ILE A 1 254 ? -18.469 3.051 9.871 1.00 94.81 254 ILE A CA 1
ATOM 1993 C C . ILE A 1 254 ? -18.240 3.677 8.486 1.00 94.81 254 ILE A C 1
ATOM 1995 O O . ILE A 1 254 ? -17.175 4.231 8.215 1.00 94.81 254 ILE A O 1
ATOM 1999 N N . ASP A 1 255 ? -19.248 3.653 7.615 1.00 94.19 255 ASP A N 1
ATOM 2000 C CA . ASP A 1 255 ? -19.156 4.252 6.283 1.00 94.19 255 ASP A CA 1
ATOM 2001 C C . ASP A 1 255 ? -19.009 5.774 6.338 1.00 94.19 255 ASP A C 1
ATOM 2003 O O . ASP A 1 255 ? -18.251 6.347 5.552 1.00 94.19 255 ASP A O 1
ATOM 2007 N N . ALA A 1 256 ? -19.681 6.435 7.282 1.00 95.56 256 ALA A N 1
ATOM 2008 C CA . ALA A 1 256 ? -19.519 7.863 7.514 1.00 95.56 256 ALA A CA 1
ATOM 2009 C C . ALA A 1 256 ? -18.102 8.210 8.006 1.00 95.56 256 ALA A C 1
ATOM 2011 O O . ALA A 1 256 ? -17.517 9.166 7.495 1.00 95.56 256 ALA A O 1
ATOM 2012 N N . PHE A 1 257 ? -17.515 7.396 8.893 1.00 94.94 257 PHE A N 1
ATOM 2013 C CA . PHE A 1 257 ? -16.117 7.541 9.309 1.00 94.94 257 PHE A CA 1
ATOM 2014 C C . PHE A 1 257 ? -15.175 7.485 8.101 1.00 94.94 257 PHE A C 1
ATOM 2016 O O . PHE A 1 257 ? -14.434 8.431 7.843 1.00 94.94 257 PHE A O 1
ATOM 2023 N N . PHE A 1 258 ? -15.238 6.420 7.295 1.00 94.06 258 PHE A N 1
ATOM 2024 C CA . PHE A 1 258 ? -14.345 6.296 6.139 1.00 94.06 258 PHE A CA 1
ATOM 2025 C C . PHE A 1 258 ? -14.589 7.370 5.080 1.00 94.06 258 PHE A C 1
ATOM 2027 O O . PHE A 1 258 ? -13.641 7.816 4.433 1.00 94.06 258 PHE A O 1
ATOM 2034 N N . LYS A 1 259 ? -15.832 7.831 4.916 1.00 94.12 259 LYS A N 1
ATOM 2035 C CA . LYS A 1 259 ? -16.138 8.970 4.049 1.00 94.12 259 LYS A CA 1
ATOM 2036 C C . LYS A 1 259 ? -15.411 10.230 4.520 1.00 94.12 259 LYS A C 1
ATOM 2038 O O . LYS A 1 259 ? -14.789 10.893 3.694 1.00 94.12 259 LYS A O 1
ATOM 2043 N N . GLU A 1 260 ? -15.432 10.531 5.813 1.00 94.94 260 GLU A N 1
ATOM 2044 C CA . GLU A 1 260 ? -14.730 11.686 6.376 1.00 94.94 260 GLU A CA 1
ATOM 2045 C C . GLU A 1 260 ? -13.209 11.579 6.192 1.00 94.94 260 GLU A C 1
ATOM 2047 O O . GLU A 1 260 ? -12.577 12.513 5.693 1.00 94.94 260 GLU A O 1
ATOM 2052 N N . VAL A 1 261 ? -12.627 10.405 6.461 1.00 92.69 261 VAL A N 1
ATOM 2053 C CA . VAL A 1 261 ? -11.193 10.149 6.227 1.00 92.69 261 VAL A CA 1
ATOM 2054 C C . VAL A 1 261 ? -10.832 10.320 4.748 1.00 92.69 261 VAL A C 1
ATOM 2056 O O . VAL A 1 261 ? -9.806 10.914 4.423 1.00 92.69 261 VAL A O 1
ATOM 2059 N N . SER A 1 262 ? -11.687 9.866 3.826 1.00 91.38 262 SER A N 1
ATOM 2060 C CA . SER A 1 262 ? -11.453 10.017 2.381 1.00 91.38 262 SER A CA 1
ATOM 2061 C C . SER A 1 262 ? -11.438 11.479 1.914 1.00 91.38 262 SER A C 1
ATOM 2063 O O . SER A 1 262 ? -10.784 11.803 0.924 1.00 91.38 262 SER A O 1
ATOM 2065 N N . GLN A 1 263 ? -12.129 12.365 2.636 1.00 92.06 263 GLN A N 1
ATOM 2066 C CA . GLN A 1 263 ? -12.290 13.779 2.289 1.00 92.06 263 GLN A CA 1
ATOM 2067 C C . GLN A 1 263 ? -11.289 14.691 3.007 1.00 92.06 263 GLN A C 1
ATOM 2069 O O . GLN A 1 263 ? -11.083 15.827 2.581 1.00 92.06 263 GLN A O 1
ATOM 2074 N N . ASN A 1 264 ? -10.645 14.207 4.069 1.00 91.56 264 ASN A N 1
ATOM 2075 C CA . ASN A 1 264 ? -9.731 14.995 4.882 1.00 91.56 264 ASN A CA 1
ATOM 2076 C C . ASN A 1 264 ? -8.277 14.546 4.691 1.00 91.56 264 ASN A C 1
ATOM 2078 O O . ASN A 1 264 ? -7.817 13.566 5.275 1.00 91.56 264 ASN A O 1
ATOM 2082 N N . SER A 1 265 ? -7.518 15.317 3.912 1.00 87.56 265 SER A N 1
ATOM 2083 C CA . SER A 1 265 ? -6.115 15.015 3.610 1.00 87.56 265 SER A CA 1
ATOM 2084 C C . SER A 1 265 ? -5.189 15.054 4.828 1.00 87.56 265 SER A C 1
ATOM 2086 O O . SER A 1 265 ? -4.114 14.467 4.768 1.00 87.56 265 SER A O 1
ATOM 2088 N N . ASN A 1 266 ? -5.565 15.705 5.935 1.00 87.69 266 ASN A N 1
ATOM 2089 C CA . ASN A 1 266 ? -4.760 15.681 7.160 1.00 87.69 266 ASN A CA 1
ATOM 2090 C C . ASN A 1 266 ? -4.875 14.335 7.882 1.00 87.69 266 ASN A C 1
ATOM 2092 O O . ASN A 1 266 ? -3.863 13.807 8.332 1.00 87.69 266 ASN A O 1
ATOM 2096 N N . LEU A 1 267 ? -6.064 13.727 7.882 1.00 88.50 267 LEU A N 1
ATOM 2097 C CA . LEU A 1 267 ? -6.280 12.388 8.440 1.00 88.50 267 LEU A CA 1
ATOM 2098 C C . LEU A 1 267 ? -5.590 11.288 7.621 1.00 88.50 267 LEU A C 1
ATOM 2100 O O . LEU A 1 267 ? -5.365 10.194 8.122 1.00 88.50 267 LEU A O 1
ATOM 2104 N N . GLN A 1 268 ? -5.219 11.584 6.372 1.00 88.94 268 GLN A N 1
ATOM 2105 C CA . GLN A 1 268 ? -4.509 10.670 5.472 1.00 88.94 268 GLN A CA 1
ATOM 2106 C C . GLN A 1 268 ? -2.978 10.694 5.654 1.00 88.94 268 GLN A C 1
ATOM 2108 O O . GLN A 1 268 ? -2.271 9.950 4.980 1.00 88.94 268 GLN A O 1
ATOM 2113 N N . LYS A 1 269 ? -2.435 11.548 6.534 1.00 78.25 269 LYS A N 1
ATOM 2114 C CA . LYS A 1 269 ? -0.980 11.749 6.709 1.00 78.25 269 LYS A CA 1
ATOM 2115 C C . LYS A 1 269 ? -0.361 10.952 7.863 1.00 78.25 269 LYS A C 1
ATOM 2117 O O . LYS A 1 269 ? 0.762 11.249 8.259 1.00 78.25 269 LYS A O 1
ATOM 2122 N N . MET A 1 270 ? -1.085 9.998 8.442 1.00 68.00 270 MET A N 1
ATOM 2123 C CA . MET A 1 270 ? -0.710 9.392 9.723 1.00 68.00 270 MET A CA 1
ATOM 2124 C C . MET A 1 270 ? 0.709 8.783 9.743 1.00 68.00 270 MET A C 1
ATOM 2126 O O . MET A 1 270 ? 1.199 8.237 8.753 1.00 68.00 270 MET A O 1
ATOM 2130 N N . VAL A 1 271 ? 1.378 8.939 10.890 1.00 68.06 271 VAL A N 1
ATOM 2131 C CA . VAL A 1 271 ? 2.802 9.326 10.960 1.00 68.06 271 VAL A CA 1
ATOM 2132 C C . VAL A 1 271 ? 3.753 8.208 11.419 1.00 68.06 271 VAL A C 1
ATOM 2134 O O . VAL A 1 271 ? 4.925 8.473 11.670 1.00 68.06 271 VAL A O 1
ATOM 2137 N N . LYS A 1 272 ? 3.316 6.946 11.499 1.00 75.69 272 LYS A N 1
ATOM 2138 C CA . LYS A 1 272 ? 4.228 5.831 11.798 1.00 75.69 272 LYS A CA 1
ATOM 2139 C C . LYS A 1 272 ? 4.822 5.279 10.506 1.00 75.69 272 LYS A C 1
ATOM 2141 O O . LYS A 1 272 ? 4.110 4.734 9.666 1.00 75.69 272 LYS A O 1
ATOM 2146 N N . ARG A 1 273 ? 6.133 5.423 10.337 1.00 88.19 273 ARG A N 1
ATOM 2147 C CA . ARG A 1 273 ? 6.852 4.883 9.182 1.00 88.19 273 ARG A CA 1
ATOM 2148 C C . ARG A 1 273 ? 7.231 3.429 9.446 1.00 88.19 273 ARG A C 1
ATOM 2150 O O . ARG A 1 273 ? 7.867 3.121 10.454 1.00 88.19 273 ARG A O 1
ATOM 2157 N N . HIS A 1 274 ? 6.868 2.527 8.536 1.00 89.50 274 HIS A N 1
ATOM 2158 C CA . HIS A 1 274 ? 7.384 1.158 8.600 1.00 89.50 274 HIS A CA 1
ATOM 2159 C C . HIS A 1 274 ? 8.893 1.166 8.398 1.00 89.50 274 HIS A C 1
ATOM 2161 O O . HIS A 1 274 ? 9.388 1.824 7.487 1.00 89.50 274 HIS A O 1
ATOM 2167 N N . PHE A 1 275 ? 9.598 0.402 9.233 1.00 91.69 275 PHE A N 1
ATOM 2168 C CA . PHE A 1 275 ? 11.055 0.252 9.188 1.00 91.69 275 PHE A CA 1
ATOM 2169 C C . PHE A 1 275 ? 11.837 1.537 9.486 1.00 91.69 275 PHE A C 1
ATOM 2171 O O . PHE A 1 275 ? 13.005 1.645 9.118 1.00 91.69 275 PHE A O 1
ATOM 2178 N N . GLU A 1 276 ? 11.231 2.508 10.177 1.00 91.69 276 GLU A N 1
ATOM 2179 C CA . GLU A 1 276 ? 11.917 3.740 10.575 1.00 91.69 276 GLU A CA 1
ATOM 2180 C C . GLU A 1 276 ? 13.191 3.473 11.373 1.00 91.69 276 GLU A C 1
ATOM 2182 O O . GLU A 1 276 ? 14.182 4.157 11.177 1.00 91.69 276 GLU A O 1
ATOM 2187 N N . ASP A 1 277 ? 13.219 2.440 12.207 1.00 91.50 277 ASP A N 1
ATOM 2188 C CA . ASP A 1 277 ? 14.381 2.030 12.999 1.00 91.50 277 ASP A CA 1
ATOM 2189 C C . ASP A 1 277 ? 15.562 1.510 12.155 1.00 91.50 277 ASP A C 1
ATOM 2191 O O . ASP A 1 277 ? 16.680 1.359 12.656 1.00 91.50 277 ASP A O 1
ATOM 2195 N N . LYS A 1 278 ? 15.349 1.222 10.867 1.00 93.56 278 LYS A N 1
ATOM 2196 C CA . LYS A 1 278 ? 16.354 0.598 10.006 1.00 93.56 278 LYS A CA 1
ATOM 2197 C C . LYS A 1 278 ? 17.287 1.626 9.369 1.00 93.56 278 LYS A C 1
ATOM 2199 O O . LYS A 1 278 ? 16.913 2.724 8.963 1.00 93.56 278 LYS A O 1
ATOM 2204 N N . LYS A 1 279 ? 18.547 1.216 9.197 1.00 94.44 279 LYS A N 1
ATOM 2205 C CA . LYS A 1 279 ? 19.635 2.070 8.692 1.00 94.44 279 LYS A CA 1
ATOM 2206 C C . LYS A 1 279 ? 19.352 2.711 7.325 1.00 94.44 279 LYS A C 1
ATOM 2208 O O . LYS A 1 279 ? 19.707 3.870 7.134 1.00 94.44 279 LYS A O 1
ATOM 2213 N N . LEU A 1 280 ? 18.796 1.973 6.360 1.00 95.25 280 LEU A N 1
ATOM 2214 C CA . LEU A 1 280 ? 18.601 2.481 4.991 1.00 95.25 280 LEU A CA 1
ATOM 2215 C C . LEU A 1 280 ? 17.464 3.508 4.932 1.00 95.25 280 LEU A C 1
ATOM 2217 O O . LEU A 1 280 ? 17.567 4.510 4.235 1.00 95.25 280 LEU A O 1
ATOM 2221 N N . GLU A 1 281 ? 16.419 3.290 5.714 1.00 95.75 281 GLU A N 1
ATOM 2222 C CA . GLU A 1 281 ? 15.267 4.163 5.877 1.00 95.75 281 GLU A CA 1
ATOM 2223 C C . GLU A 1 281 ? 15.637 5.447 6.628 1.00 95.75 281 GLU A C 1
ATOM 2225 O O . GLU A 1 281 ? 15.262 6.539 6.203 1.00 95.75 281 GLU A O 1
ATOM 2230 N N . GLN A 1 282 ? 16.478 5.350 7.662 1.00 95.56 282 GLN A N 1
ATOM 2231 C CA . GLN A 1 282 ? 17.076 6.519 8.316 1.00 95.56 282 GLN A CA 1
ATOM 2232 C C . GLN A 1 282 ? 17.888 7.385 7.341 1.00 95.56 282 GLN A C 1
ATOM 2234 O O . GLN A 1 282 ? 17.875 8.611 7.438 1.00 95.56 282 GLN A O 1
ATOM 2239 N N . GLN A 1 283 ? 18.558 6.788 6.348 1.00 93.75 283 GLN A N 1
ATOM 2240 C CA . GLN A 1 283 ? 19.246 7.565 5.309 1.00 93.75 283 GLN A CA 1
ATOM 2241 C C . GLN A 1 283 ? 18.274 8.337 4.411 1.00 93.75 283 GLN A C 1
ATOM 2243 O O . GLN A 1 283 ? 18.647 9.403 3.927 1.00 93.75 283 GLN A O 1
ATOM 2248 N N . VAL A 1 284 ? 17.048 7.845 4.204 1.00 93.12 284 VAL A N 1
ATOM 2249 C CA . VAL A 1 284 ? 16.011 8.591 3.472 1.00 93.12 284 VAL A CA 1
ATOM 2250 C C . VAL A 1 284 ? 15.595 9.828 4.257 1.00 93.12 284 VAL A C 1
ATOM 2252 O O . VAL A 1 284 ? 15.543 10.910 3.684 1.00 93.12 284 VAL A O 1
ATOM 2255 N N . LEU A 1 285 ? 15.391 9.699 5.572 1.00 90.25 285 LEU A N 1
ATOM 2256 C CA . LEU A 1 285 ? 15.071 10.837 6.447 1.00 90.25 285 LEU A CA 1
ATOM 2257 C C . LEU A 1 285 ? 16.188 11.891 6.486 1.00 90.25 285 LEU A C 1
ATOM 2259 O O . LEU A 1 285 ? 15.925 13.069 6.697 1.00 90.25 285 LEU A O 1
ATOM 2263 N N . GLN A 1 286 ? 17.433 11.477 6.243 1.00 90.50 286 GLN A N 1
ATOM 2264 C CA . GLN A 1 286 ? 18.598 12.361 6.136 1.00 90.50 286 GLN A CA 1
ATOM 2265 C C . GLN A 1 286 ? 18.834 12.906 4.714 1.00 90.50 286 GLN A C 1
ATOM 2267 O O . GLN A 1 286 ? 19.845 13.568 4.488 1.00 90.50 286 GLN A O 1
ATOM 2272 N N . GLY A 1 287 ? 17.985 12.569 3.735 1.00 82.31 287 GLY A N 1
ATOM 2273 C CA . GLY A 1 287 ? 18.156 12.959 2.329 1.00 82.31 287 GLY A CA 1
ATOM 2274 C C . GLY A 1 287 ? 19.309 12.258 1.591 1.00 82.31 287 GLY A C 1
ATOM 2275 O O . GLY A 1 287 ? 19.665 12.651 0.484 1.00 82.31 287 GLY A O 1
ATOM 2276 N N . LYS A 1 288 ? 19.905 11.212 2.178 1.00 83.88 288 LYS A N 1
ATOM 2277 C CA . LYS A 1 288 ? 21.079 10.482 1.652 1.00 83.88 288 LYS A CA 1
ATOM 2278 C C . LYS A 1 288 ? 20.726 9.222 0.858 1.00 83.88 288 LYS A C 1
ATOM 2280 O O . LYS A 1 288 ? 21.621 8.546 0.353 1.00 83.88 288 LYS A O 1
ATOM 2285 N N . ASN A 1 289 ? 19.452 8.849 0.802 1.00 89.19 289 ASN A N 1
ATOM 2286 C CA . ASN A 1 289 ? 18.949 7.708 0.040 1.00 89.19 289 ASN A CA 1
ATOM 2287 C C . ASN A 1 289 ? 17.495 7.980 -0.381 1.00 89.19 289 ASN A C 1
ATOM 2289 O O . ASN A 1 289 ? 16.857 8.875 0.172 1.00 89.19 289 ASN A O 1
ATOM 2293 N N . LYS A 1 290 ? 16.963 7.235 -1.353 1.00 88.88 290 LYS A N 1
ATOM 2294 C CA . LYS A 1 290 ? 15.569 7.370 -1.813 1.00 88.88 290 LYS A CA 1
ATOM 2295 C C . LYS A 1 290 ? 15.003 6.018 -2.239 1.00 88.88 290 LYS A C 1
ATOM 2297 O O . LYS A 1 290 ? 15.762 5.139 -2.654 1.00 88.88 290 LYS A O 1
ATOM 2302 N N . PHE A 1 291 ? 13.682 5.890 -2.164 1.00 87.94 291 PHE A N 1
ATOM 2303 C CA . PHE A 1 291 ? 12.959 4.824 -2.850 1.00 87.94 291 PHE A CA 1
ATOM 2304 C C . PHE A 1 291 ? 12.950 5.109 -4.356 1.00 87.94 291 PHE A C 1
ATOM 2306 O O . PHE A 1 291 ? 12.770 6.254 -4.775 1.00 87.94 291 PHE A O 1
ATOM 2313 N N . VAL A 1 292 ? 13.182 4.082 -5.170 1.00 82.50 292 VAL A N 1
ATOM 2314 C CA . VAL A 1 292 ? 13.257 4.183 -6.637 1.00 82.50 292 VAL A CA 1
ATOM 2315 C C . VAL A 1 292 ? 12.222 3.317 -7.360 1.00 82.50 292 VAL A C 1
ATOM 2317 O O . VAL A 1 292 ? 12.060 3.456 -8.569 1.00 82.50 292 VAL A O 1
ATOM 2320 N N . GLY A 1 293 ? 11.502 2.448 -6.654 1.00 82.38 293 GLY A N 1
ATOM 2321 C CA . GLY A 1 293 ? 10.463 1.577 -7.190 1.00 82.38 293 GLY A CA 1
ATOM 2322 C C . GLY A 1 293 ? 10.984 0.303 -7.862 1.00 82.38 293 GLY A C 1
ATOM 2323 O O . GLY A 1 293 ? 12.074 0.248 -8.441 1.00 82.38 293 GLY A O 1
ATOM 2324 N N . SER A 1 294 ? 10.147 -0.738 -7.848 1.00 84.25 294 SER A N 1
ATOM 2325 C CA . SER A 1 294 ? 10.495 -2.083 -8.337 1.00 84.25 294 SER A CA 1
ATOM 2326 C C . SER A 1 294 ? 10.888 -2.132 -9.822 1.00 84.25 294 SER A C 1
ATOM 2328 O O . SER A 1 294 ? 11.693 -2.976 -10.220 1.00 84.25 294 SER A O 1
ATOM 2330 N N . GLU A 1 295 ? 10.351 -1.241 -10.663 1.00 74.06 295 GLU A N 1
ATOM 2331 C CA . GLU A 1 295 ? 10.684 -1.197 -12.099 1.00 74.06 295 GLU A CA 1
ATOM 2332 C C . GLU A 1 295 ? 12.153 -0.811 -12.343 1.00 74.06 295 GLU A C 1
ATOM 2334 O O . GLU A 1 295 ? 12.761 -1.284 -13.305 1.00 74.06 295 GLU A O 1
ATOM 2339 N N . ASN A 1 296 ? 12.763 -0.023 -11.450 1.00 74.75 296 ASN A N 1
ATOM 2340 C CA . ASN A 1 296 ? 14.197 0.252 -11.519 1.00 74.75 296 ASN A CA 1
ATOM 2341 C C . ASN A 1 296 ? 15.016 -0.983 -11.120 1.00 74.75 296 ASN A C 1
ATOM 2343 O O . ASN A 1 296 ? 15.992 -1.309 -11.798 1.00 74.75 296 ASN A O 1
ATOM 2347 N N . CYS A 1 297 ? 14.581 -1.751 -10.115 1.00 80.12 297 CYS A N 1
ATOM 2348 C CA . CYS A 1 297 ? 15.231 -3.006 -9.720 1.00 80.12 297 CYS A CA 1
ATOM 2349 C C . CYS A 1 297 ? 15.227 -4.044 -10.856 1.00 80.12 297 CYS A C 1
ATOM 2351 O O . CYS A 1 297 ? 16.247 -4.685 -11.113 1.00 80.12 297 CYS A O 1
ATOM 2353 N N . LYS A 1 298 ? 14.115 -4.152 -11.600 1.00 78.88 298 LYS A N 1
ATOM 2354 C CA . LYS A 1 298 ? 13.958 -5.041 -12.770 1.00 78.88 298 LYS A CA 1
ATOM 2355 C C . LYS A 1 298 ? 15.064 -4.873 -13.807 1.00 78.88 298 LYS A C 1
ATOM 2357 O O . LYS A 1 298 ? 15.363 -5.809 -14.540 1.00 78.88 298 LYS A O 1
ATOM 2362 N N . THR A 1 299 ? 15.661 -3.687 -13.910 1.00 64.38 299 THR A N 1
ATOM 2363 C CA . THR A 1 299 ? 16.699 -3.430 -14.914 1.00 64.38 299 THR A CA 1
ATOM 2364 C C . THR A 1 299 ? 17.938 -4.316 -14.748 1.00 64.38 299 THR A C 1
ATOM 2366 O O . THR A 1 299 ? 18.569 -4.609 -15.765 1.00 64.38 299 THR A O 1
ATOM 2369 N N . CYS A 1 300 ? 18.214 -4.785 -13.522 1.00 75.12 300 CYS A N 1
ATOM 2370 C CA . CYS A 1 300 ? 19.286 -5.729 -13.186 1.00 75.12 300 CYS A CA 1
ATOM 2371 C C . CYS A 1 300 ? 18.751 -7.075 -12.649 1.00 75.12 300 CYS A C 1
ATOM 2373 O O . CYS A 1 300 ? 19.349 -8.112 -12.918 1.00 75.12 300 CYS A O 1
ATOM 2375 N N . HIS A 1 301 ? 17.608 -7.075 -11.952 1.00 80.69 301 HIS A N 1
ATOM 2376 C CA . HIS A 1 301 ? 17.006 -8.234 -11.271 1.00 80.69 301 HIS A CA 1
ATOM 2377 C C . HIS A 1 301 ? 15.717 -8.706 -11.957 1.00 80.69 301 HIS A C 1
ATOM 2379 O O . HIS A 1 301 ? 14.624 -8.669 -11.390 1.00 80.69 301 HIS A O 1
ATOM 2385 N N . VAL A 1 302 ? 15.813 -9.085 -13.236 1.00 75.75 302 VAL A N 1
ATOM 2386 C CA . VAL A 1 302 ? 14.635 -9.448 -14.047 1.00 75.75 302 VAL A CA 1
ATOM 2387 C C . VAL A 1 302 ? 13.926 -10.688 -13.492 1.00 75.75 302 VAL A C 1
ATOM 2389 O O . VAL A 1 302 ? 12.696 -10.735 -13.477 1.00 75.75 302 VAL A O 1
ATOM 2392 N N . ALA A 1 303 ? 14.684 -11.696 -13.056 1.00 79.25 303 ALA A N 1
ATOM 2393 C CA . ALA A 1 303 ? 14.130 -12.966 -12.596 1.00 79.25 303 ALA A CA 1
ATOM 2394 C C . ALA A 1 303 ? 13.390 -12.804 -11.261 1.00 79.25 303 ALA A C 1
ATOM 2396 O O . ALA A 1 303 ? 12.240 -13.227 -11.138 1.00 79.25 303 ALA A O 1
ATOM 2397 N N . GLU A 1 304 ? 14.016 -12.118 -10.307 1.00 87.38 304 GLU A N 1
ATOM 2398 C CA . GLU A 1 304 ? 13.445 -11.779 -9.004 1.00 87.38 304 GLU A CA 1
ATOM 2399 C C . GLU A 1 304 ? 12.204 -10.903 -9.172 1.00 87.38 304 GLU A C 1
ATOM 2401 O O . GLU A 1 304 ? 11.170 -11.184 -8.575 1.00 87.38 304 GLU A O 1
ATOM 2406 N N . PHE A 1 305 ? 12.262 -9.890 -10.043 1.00 81.88 305 PHE A N 1
ATOM 2407 C CA . PHE A 1 305 ? 11.119 -9.023 -10.327 1.00 81.88 305 PHE A CA 1
ATOM 2408 C C . PHE A 1 305 ? 9.931 -9.799 -10.914 1.00 81.88 305 PHE A C 1
ATOM 2410 O O . PHE A 1 305 ? 8.787 -9.588 -10.510 1.00 81.88 305 PHE A O 1
ATOM 2417 N N . ASN A 1 306 ? 10.180 -10.701 -11.868 1.00 80.25 306 ASN A N 1
ATOM 2418 C CA . ASN A 1 306 ? 9.117 -11.505 -12.470 1.00 80.25 306 ASN A CA 1
ATOM 2419 C C . ASN A 1 306 ? 8.497 -12.475 -11.459 1.00 80.25 306 ASN A C 1
ATOM 2421 O O . ASN A 1 306 ? 7.283 -12.651 -11.476 1.00 80.25 306 ASN A O 1
ATOM 2425 N N . GLN A 1 307 ? 9.300 -13.062 -10.567 1.00 85.94 307 GLN A N 1
ATOM 2426 C CA . GLN A 1 307 ? 8.787 -13.892 -9.478 1.00 85.94 307 GLN A CA 1
ATOM 2427 C C . GLN A 1 307 ? 8.005 -13.056 -8.454 1.00 85.94 307 GLN A C 1
ATOM 2429 O O . GLN A 1 307 ? 6.908 -13.447 -8.071 1.00 85.94 307 GLN A O 1
ATOM 2434 N N . TRP A 1 308 ? 8.494 -11.878 -8.061 1.00 90.81 308 TRP A N 1
ATOM 2435 C CA . TRP A 1 308 ? 7.759 -10.957 -7.188 1.00 90.81 308 TRP A CA 1
ATOM 2436 C C . TRP A 1 308 ? 6.389 -10.595 -7.774 1.00 90.81 308 TRP A C 1
ATOM 2438 O O . TRP A 1 308 ? 5.391 -10.614 -7.051 1.00 90.81 308 TRP A O 1
ATOM 2448 N N . LYS A 1 309 ? 6.314 -10.355 -9.090 1.00 84.88 309 LYS A N 1
ATOM 2449 C CA . LYS A 1 309 ? 5.063 -10.039 -9.796 1.00 84.88 309 LYS A CA 1
ATOM 2450 C C . LYS A 1 309 ? 3.973 -11.103 -9.664 1.00 84.88 309 LYS A C 1
ATOM 2452 O O . LYS A 1 309 ? 2.806 -10.764 -9.823 1.00 84.88 309 LYS A O 1
ATOM 2457 N N . THR A 1 310 ? 4.320 -12.363 -9.393 1.00 83.06 310 THR A N 1
ATOM 2458 C CA . THR A 1 310 ? 3.326 -13.431 -9.189 1.00 83.06 310 THR A CA 1
ATOM 2459 C C . THR A 1 310 ? 2.810 -13.502 -7.751 1.00 83.06 310 THR A C 1
ATOM 2461 O O . THR A 1 310 ? 1.954 -14.329 -7.448 1.00 83.06 310 THR A O 1
ATOM 2464 N N . THR A 1 311 ? 3.352 -12.696 -6.836 1.00 87.88 311 THR A N 1
ATOM 2465 C CA . THR A 1 311 ? 2.983 -12.704 -5.415 1.00 87.88 311 THR A CA 1
ATOM 2466 C C . THR A 1 311 ? 1.878 -11.692 -5.117 1.00 87.88 311 THR A C 1
ATOM 2468 O O . THR A 1 311 ? 1.739 -10.681 -5.805 1.00 87.88 311 THR A O 1
ATOM 2471 N N . LYS A 1 312 ? 1.137 -11.906 -4.020 1.00 89.44 312 LYS A N 1
ATOM 2472 C CA . LYS A 1 312 ? 0.113 -10.956 -3.544 1.00 89.44 312 LYS A CA 1
ATOM 2473 C C . LYS A 1 312 ? 0.682 -9.579 -3.170 1.00 89.44 312 LYS A C 1
ATOM 2475 O O . LYS A 1 312 ? -0.070 -8.612 -3.139 1.00 89.44 312 LYS A O 1
ATOM 2480 N N . HIS A 1 313 ? 1.987 -9.469 -2.909 1.00 92.94 313 HIS A N 1
ATOM 2481 C CA . HIS A 1 313 ? 2.645 -8.190 -2.635 1.00 92.94 313 HIS A CA 1
ATOM 2482 C C . HIS A 1 313 ? 2.644 -7.258 -3.852 1.00 92.94 313 HIS A C 1
ATOM 2484 O O . HIS A 1 313 ? 2.441 -6.059 -3.691 1.00 92.94 313 HIS A O 1
ATOM 2490 N N . ALA A 1 314 ? 2.789 -7.797 -5.067 1.00 89.44 314 ALA A N 1
ATOM 2491 C CA . ALA A 1 314 ? 2.765 -6.998 -6.293 1.00 89.44 314 ALA A CA 1
ATOM 2492 C C . ALA A 1 314 ? 1.374 -6.433 -6.629 1.00 89.44 314 ALA A C 1
ATOM 2494 O O . ALA A 1 314 ? 1.274 -5.444 -7.351 1.00 89.44 314 ALA A O 1
ATOM 2495 N N . SER A 1 315 ? 0.316 -7.040 -6.088 1.00 86.94 315 SER A N 1
ATOM 2496 C CA . SER A 1 315 ? -1.084 -6.630 -6.245 1.00 86.94 315 SER A CA 1
ATOM 2497 C C . SER A 1 315 ? -1.709 -6.187 -4.916 1.00 86.94 315 SER A C 1
ATOM 2499 O O . SER A 1 315 ? -2.926 -6.264 -4.741 1.00 86.94 315 SER A O 1
ATOM 2501 N N . SER A 1 316 ? -0.896 -5.777 -3.936 1.00 90.75 316 SER A N 1
ATOM 2502 C CA . SER A 1 316 ? -1.369 -5.505 -2.573 1.00 90.75 316 SER A CA 1
ATOM 2503 C C . SER A 1 316 ? -2.454 -4.431 -2.551 1.00 90.75 316 SER A C 1
ATOM 2505 O O . SER A 1 316 ? -3.439 -4.578 -1.838 1.00 90.75 316 SER A O 1
ATOM 2507 N N . MET A 1 317 ? -2.344 -3.371 -3.351 1.00 86.88 317 MET A N 1
ATOM 2508 C CA . MET A 1 317 ? -3.321 -2.275 -3.347 1.00 86.88 317 MET A CA 1
ATOM 2509 C C . MET A 1 317 ? -4.717 -2.659 -3.864 1.00 86.88 317 MET A C 1
ATOM 2511 O O . MET A 1 317 ? -5.693 -1.992 -3.518 1.00 86.88 317 MET A O 1
ATOM 2515 N N . ASP A 1 318 ? -4.848 -3.743 -4.633 1.00 85.88 318 ASP A N 1
ATOM 2516 C CA . ASP A 1 318 ? -6.111 -4.123 -5.279 1.00 85.88 318 ASP A CA 1
ATOM 2517 C C . ASP A 1 318 ? -7.229 -4.389 -4.264 1.00 85.88 318 ASP A C 1
ATOM 2519 O O . ASP A 1 318 ? -8.380 -3.989 -4.470 1.00 85.88 318 ASP A O 1
ATOM 2523 N N . ILE A 1 319 ? -6.897 -5.010 -3.125 1.00 84.12 319 ILE A N 1
ATOM 2524 C CA . ILE A 1 319 ? -7.883 -5.265 -2.070 1.00 84.12 319 ILE A CA 1
ATOM 2525 C C . ILE A 1 319 ? -8.345 -3.970 -1.397 1.00 84.12 319 ILE A C 1
ATOM 2527 O O . ILE A 1 319 ? -9.533 -3.837 -1.099 1.00 84.12 319 ILE A O 1
ATOM 2531 N N . LEU A 1 320 ? -7.455 -2.985 -1.229 1.00 89.12 320 LEU A N 1
ATOM 2532 C CA . LEU A 1 320 ? -7.824 -1.694 -0.652 1.00 89.12 320 LEU A CA 1
ATOM 2533 C C . LEU A 1 320 ? -8.744 -0.916 -1.589 1.00 89.12 320 LEU A C 1
ATOM 2535 O O . LEU A 1 320 ? -9.722 -0.341 -1.117 1.00 89.12 320 LEU A O 1
ATOM 2539 N N . PHE A 1 321 ? -8.517 -0.959 -2.905 1.00 84.88 321 PHE A N 1
ATOM 2540 C CA . PHE A 1 321 ? -9.457 -0.373 -3.867 1.00 84.88 321 PHE A CA 1
ATOM 2541 C C . PHE A 1 321 ? -10.814 -1.070 -3.832 1.00 84.88 321 PHE A C 1
ATOM 2543 O O . PHE A 1 321 ? -11.847 -0.402 -3.772 1.00 84.88 321 PHE A O 1
ATOM 2550 N N . LYS A 1 322 ? -10.827 -2.408 -3.792 1.00 83.06 322 LYS A N 1
ATOM 2551 C CA . LYS A 1 322 ? -12.066 -3.191 -3.691 1.00 83.06 322 LYS A CA 1
ATOM 2552 C C . LYS A 1 322 ? -12.863 -2.840 -2.430 1.00 83.06 322 LYS A C 1
ATOM 2554 O O . LYS A 1 322 ? -14.085 -2.726 -2.491 1.00 83.06 322 LYS A O 1
ATOM 2559 N N . LYS A 1 323 ? -12.178 -2.656 -1.298 1.00 83.62 323 LYS A N 1
ATOM 2560 C CA . LYS A 1 323 ? -12.782 -2.305 -0.001 1.00 83.62 323 LYS A CA 1
ATOM 2561 C C . LYS A 1 323 ? -13.002 -0.801 0.188 1.00 83.62 323 LYS A C 1
ATOM 2563 O O . LYS A 1 323 ? -13.641 -0.417 1.162 1.00 83.62 323 LYS A O 1
ATOM 2568 N N . LYS A 1 324 ? -12.510 0.047 -0.724 1.00 87.81 324 LYS A N 1
ATOM 2569 C CA . LYS A 1 324 ? -12.488 1.516 -0.590 1.00 87.81 324 LYS A CA 1
ATOM 2570 C C . LYS A 1 324 ? -11.796 1.950 0.710 1.00 87.81 324 LYS A C 1
ATOM 2572 O O . LYS A 1 324 ? -12.379 2.643 1.543 1.00 87.81 324 LYS A O 1
ATOM 2577 N N . ARG A 1 325 ? -10.575 1.451 0.908 1.00 88.88 325 ARG A N 1
ATOM 2578 C CA . ARG A 1 325 ? -9.678 1.733 2.046 1.00 88.88 325 ARG A CA 1
ATOM 2579 C C . ARG A 1 325 ? -8.302 2.232 1.590 1.00 88.88 325 ARG A C 1
ATOM 2581 O O . ARG A 1 325 ? -7.377 2.331 2.383 1.00 88.88 325 ARG A O 1
ATOM 2588 N N . ASP A 1 326 ? -8.164 2.587 0.315 1.00 88.75 326 ASP A N 1
ATOM 2589 C CA . ASP A 1 326 ? -6.934 3.054 -0.343 1.00 88.75 326 ASP A CA 1
ATOM 2590 C C . ASP A 1 326 ? -6.438 4.438 0.121 1.00 88.75 326 ASP A C 1
ATOM 2592 O O . ASP A 1 326 ? -5.411 4.926 -0.349 1.00 88.75 326 ASP A O 1
ATOM 2596 N N . PHE A 1 327 ? -7.168 5.067 1.039 1.00 89.25 327 PHE A N 1
ATOM 2597 C CA . PHE A 1 327 ? -6.857 6.347 1.673 1.00 89.25 327 PHE A CA 1
ATOM 2598 C C . PHE A 1 327 ? -6.677 6.223 3.195 1.00 89.25 327 PHE A C 1
ATOM 2600 O O . PHE A 1 327 ? -6.472 7.233 3.860 1.00 89.25 327 PHE A O 1
ATOM 2607 N N . VAL A 1 328 ? -6.785 5.016 3.760 1.00 90.12 328 VAL A N 1
ATOM 2608 C CA . VAL A 1 328 ? -6.618 4.783 5.200 1.00 90.12 328 VAL A CA 1
ATOM 2609 C C . VAL A 1 328 ? -5.129 4.556 5.476 1.00 90.12 328 VAL A C 1
ATOM 2611 O O . VAL A 1 328 ? -4.598 3.551 5.000 1.00 90.12 328 VAL A O 1
ATOM 2614 N N . PRO A 1 329 ? -4.440 5.447 6.215 1.00 89.81 329 PRO A N 1
ATOM 2615 C CA . PRO A 1 329 ? -2.987 5.383 6.397 1.00 89.81 329 PRO A CA 1
ATOM 2616 C C . PRO A 1 329 ? -2.489 4.046 6.937 1.00 89.81 329 PRO A C 1
ATOM 2618 O O . PRO A 1 329 ? -1.545 3.491 6.381 1.00 89.81 329 PRO A O 1
ATOM 2621 N N . ASP A 1 330 ? -3.174 3.484 7.936 1.00 85.25 330 ASP A N 1
ATOM 2622 C CA . ASP A 1 330 ? -2.822 2.185 8.520 1.00 85.25 330 ASP A CA 1
ATOM 2623 C C . ASP A 1 330 ? -2.817 1.078 7.460 1.00 85.25 330 ASP A C 1
ATOM 2625 O O . ASP A 1 330 ? -1.859 0.315 7.355 1.00 85.25 330 ASP A O 1
ATOM 2629 N N . CYS A 1 331 ? -3.832 1.045 6.590 1.00 89.25 331 CYS A N 1
ATOM 2630 C CA . CYS A 1 331 ? -3.908 0.084 5.492 1.00 89.25 331 CYS A CA 1
ATOM 2631 C C . CYS A 1 331 ? -2.844 0.356 4.420 1.00 89.25 331 CYS A C 1
ATOM 2633 O O . CYS A 1 331 ? -2.158 -0.559 3.969 1.00 89.25 331 CYS A O 1
ATOM 2635 N N . VAL A 1 332 ? -2.692 1.615 4.003 1.00 91.75 332 VAL A N 1
ATOM 2636 C CA . VAL A 1 332 ? -1.760 2.007 2.935 1.00 91.75 332 VAL A CA 1
ATOM 2637 C C . VAL A 1 332 ? -0.311 1.739 3.337 1.00 91.75 332 VAL A C 1
ATOM 2639 O O . VAL A 1 332 ? 0.479 1.312 2.492 1.00 91.75 332 VAL A O 1
ATOM 2642 N N . SER A 1 333 ? 0.023 1.910 4.617 1.00 90.44 333 SER A N 1
ATOM 2643 C CA . SER A 1 333 ? 1.357 1.657 5.160 1.00 90.44 333 SER A CA 1
ATOM 2644 C C . SER A 1 333 ? 1.838 0.220 4.899 1.00 90.44 333 SER A C 1
ATOM 2646 O O . SER A 1 333 ? 2.985 0.027 4.506 1.00 90.44 333 SER A O 1
ATOM 2648 N N . CYS A 1 334 ? 0.944 -0.769 5.016 1.00 91.19 334 CYS A N 1
ATOM 2649 C CA . CYS A 1 334 ? 1.236 -2.186 4.779 1.00 91.19 334 CYS A CA 1
ATOM 2650 C C . CYS A 1 334 ? 1.074 -2.613 3.310 1.00 91.19 334 CYS A C 1
ATOM 2652 O O . CYS A 1 334 ? 1.511 -3.697 2.933 1.00 91.19 334 CYS A O 1
ATOM 2654 N N . HIS A 1 335 ? 0.417 -1.801 2.476 1.00 93.12 335 HIS A N 1
ATOM 2655 C CA . HIS A 1 335 ? 0.054 -2.156 1.098 1.00 93.12 335 HIS A CA 1
ATOM 2656 C C . HIS A 1 335 ? 0.864 -1.417 0.029 1.00 93.12 335 HIS A C 1
ATOM 2658 O O . HIS A 1 335 ? 0.633 -1.633 -1.162 1.00 93.12 335 HIS A O 1
ATOM 2664 N N . THR A 1 336 ? 1.813 -0.573 0.423 1.00 94.06 336 THR A N 1
ATOM 2665 C CA . THR A 1 336 ? 2.634 0.231 -0.491 1.00 94.06 336 THR A CA 1
ATOM 2666 C C . THR A 1 336 ? 4.104 0.224 -0.081 1.00 94.06 336 THR A C 1
ATOM 2668 O O . THR A 1 336 ? 4.478 -0.341 0.948 1.00 94.06 336 THR A O 1
ATOM 2671 N N . THR A 1 337 ? 4.965 0.829 -0.898 1.00 94.06 337 THR A N 1
ATOM 2672 C CA . THR A 1 337 ? 6.392 0.973 -0.594 1.00 94.06 337 THR A CA 1
ATOM 2673 C C . THR A 1 337 ? 6.696 2.382 -0.108 1.00 94.06 337 THR A C 1
ATOM 2675 O O . THR A 1 337 ? 6.389 3.365 -0.781 1.00 94.06 337 THR A O 1
ATOM 2678 N N . GLY A 1 338 ? 7.335 2.482 1.060 1.00 93.31 338 GLY A N 1
ATOM 2679 C CA . GLY A 1 338 ? 7.852 3.745 1.586 1.00 93.31 338 GLY A CA 1
ATOM 2680 C C . GLY A 1 338 ? 6.777 4.768 1.967 1.00 93.31 338 GLY A C 1
ATOM 2681 O O . GLY A 1 338 ? 7.046 5.966 1.925 1.00 93.31 338 GLY A O 1
ATOM 2682 N N . PHE A 1 339 ? 5.564 4.344 2.328 1.00 92.75 339 PHE A N 1
ATOM 2683 C CA . PHE A 1 339 ? 4.541 5.279 2.805 1.00 92.75 339 PHE A CA 1
ATOM 2684 C C . PHE A 1 339 ? 5.064 6.137 3.971 1.00 92.75 339 PHE A C 1
ATOM 2686 O O . PHE A 1 339 ? 5.790 5.648 4.839 1.00 92.75 339 PHE A O 1
ATOM 2693 N N . SER A 1 340 ? 4.722 7.428 3.966 1.00 88.81 340 SER A N 1
ATOM 2694 C CA . SER A 1 340 ? 5.210 8.445 4.916 1.00 88.81 340 SER A CA 1
ATOM 2695 C C . SER A 1 340 ? 6.714 8.781 4.834 1.00 88.81 340 SER A C 1
ATOM 2697 O O . SER A 1 340 ? 7.216 9.564 5.650 1.00 88.81 340 SER A O 1
ATOM 2699 N N . TYR A 1 341 ? 7.426 8.283 3.817 1.00 90.69 341 TYR A N 1
ATOM 2700 C CA . TYR A 1 341 ? 8.728 8.806 3.387 1.00 90.69 341 TYR A CA 1
ATOM 2701 C C . TYR A 1 341 ? 8.558 9.732 2.181 1.00 90.69 341 TYR A C 1
ATOM 2703 O O . TYR A 1 341 ? 7.744 9.473 1.301 1.00 90.69 341 TYR A O 1
ATOM 2711 N N . GLU A 1 342 ? 9.371 10.787 2.095 1.00 85.62 342 GLU A N 1
ATOM 2712 C CA . GLU A 1 342 ? 9.269 11.802 1.033 1.00 85.62 342 GLU A CA 1
ATOM 2713 C C . GLU A 1 342 ? 9.377 11.217 -0.388 1.00 85.62 342 GLU A C 1
ATOM 2715 O O . GLU A 1 342 ? 8.687 11.667 -1.301 1.00 85.62 342 GLU A O 1
ATOM 2720 N N . SER A 1 343 ? 10.223 10.197 -0.565 1.00 85.12 343 SER A N 1
ATOM 2721 C CA . SER A 1 343 ? 10.430 9.507 -1.847 1.00 85.12 343 SER A CA 1
ATOM 2722 C C . SER A 1 343 ? 9.578 8.247 -2.035 1.00 85.12 343 SER A C 1
ATOM 2724 O O . SER A 1 343 ? 9.688 7.604 -3.074 1.00 85.12 343 SER A O 1
ATOM 2726 N N . GLY A 1 344 ? 8.765 7.860 -1.050 1.00 87.69 344 GLY A N 1
ATOM 2727 C CA . GLY A 1 344 ? 7.911 6.676 -1.137 1.00 87.69 344 GLY A CA 1
ATOM 2728 C C . GLY A 1 344 ? 6.477 6.996 -1.566 1.00 87.69 344 GLY A C 1
ATOM 2729 O O . GLY A 1 344 ? 6.194 8.069 -2.092 1.00 87.69 344 GLY A O 1
ATOM 2730 N N . TYR A 1 345 ? 5.557 6.044 -1.392 1.00 90.12 345 TYR A N 1
ATOM 2731 C CA . TYR A 1 345 ? 4.166 6.205 -1.821 1.00 90.12 345 TYR A CA 1
ATOM 2732 C C . TYR A 1 345 ? 3.430 7.323 -1.065 1.00 90.12 345 TYR A C 1
ATOM 2734 O O . TYR A 1 345 ? 3.543 7.466 0.152 1.00 90.12 345 TYR A O 1
ATOM 2742 N N . SER A 1 346 ? 2.586 8.065 -1.788 1.00 86.44 346 SER A N 1
ATOM 2743 C CA . SER A 1 346 ? 1.719 9.111 -1.242 1.00 86.44 346 SER A CA 1
ATOM 2744 C C . SER A 1 346 ? 0.267 8.909 -1.676 1.00 86.44 346 SER A C 1
ATOM 2746 O O . SER A 1 346 ? -0.020 8.830 -2.872 1.00 86.44 346 SER A O 1
ATOM 2748 N N . ILE A 1 347 ? -0.668 8.918 -0.715 1.00 85.25 347 ILE A N 1
ATOM 2749 C CA . ILE A 1 347 ? -2.121 8.872 -0.982 1.00 85.25 347 ILE A CA 1
ATOM 2750 C C . ILE A 1 347 ? -2.559 10.063 -1.843 1.00 85.25 347 ILE A C 1
ATOM 2752 O O . ILE A 1 347 ? -3.379 9.900 -2.743 1.00 85.25 347 ILE A O 1
ATOM 2756 N N . ALA A 1 348 ? -1.982 11.246 -1.608 1.00 78.19 348 ALA A N 1
ATOM 2757 C CA . ALA A 1 348 ? -2.322 12.459 -2.347 1.00 78.19 348 ALA A CA 1
ATOM 2758 C C . ALA A 1 348 ? -1.890 12.389 -3.820 1.00 78.19 348 ALA A C 1
ATOM 2760 O O . ALA A 1 348 ? -2.613 12.860 -4.693 1.00 78.19 348 ALA A O 1
ATOM 2761 N N . LYS A 1 349 ? -0.723 11.790 -4.101 1.00 73.44 349 LYS A N 1
ATOM 2762 C CA . LYS A 1 349 ? -0.177 11.706 -5.465 1.00 73.44 349 LYS A CA 1
ATOM 2763 C C . LYS A 1 349 ? -0.624 10.453 -6.228 1.00 73.44 349 LYS A C 1
ATOM 2765 O O . LYS A 1 349 ? -0.641 10.480 -7.454 1.00 73.44 349 LYS A O 1
ATOM 2770 N N . ARG A 1 350 ? -0.971 9.363 -5.525 1.00 69.38 350 ARG A N 1
ATOM 2771 C CA . ARG A 1 350 ? -1.333 8.046 -6.098 1.00 69.38 350 ARG A CA 1
ATOM 2772 C C . ARG A 1 350 ? -0.313 7.548 -7.130 1.00 69.38 350 ARG A C 1
ATOM 2774 O O . ARG A 1 350 ? -0.650 7.102 -8.226 1.00 69.38 350 ARG A O 1
ATOM 2781 N N . GLU A 1 351 ? 0.962 7.667 -6.782 1.00 63.38 351 GLU A N 1
ATOM 2782 C CA . GLU A 1 351 ? 2.082 7.337 -7.658 1.00 63.38 351 GLU A CA 1
ATOM 2783 C C . GLU A 1 351 ? 2.184 5.827 -7.914 1.00 63.38 351 GLU A C 1
ATOM 2785 O O . GLU A 1 351 ? 2.535 5.050 -7.027 1.00 63.38 351 GLU A O 1
ATOM 2790 N N . LYS A 1 352 ? 1.937 5.416 -9.165 1.00 60.72 352 LYS A N 1
ATOM 2791 C CA . LYS A 1 352 ? 1.875 4.000 -9.577 1.00 60.72 352 LYS A CA 1
ATOM 2792 C C . LYS A 1 352 ? 3.145 3.189 -9.306 1.00 60.72 352 LYS A C 1
ATOM 2794 O O . LYS A 1 352 ? 3.072 1.975 -9.167 1.00 60.72 352 LYS A O 1
ATOM 2799 N N . TRP A 1 353 ? 4.308 3.831 -9.251 1.00 60.31 353 TRP A N 1
ATOM 2800 C CA . TRP A 1 353 ? 5.601 3.148 -9.162 1.00 60.31 353 TRP A CA 1
ATOM 2801 C C . TRP A 1 353 ? 5.940 2.627 -7.753 1.00 60.31 353 TRP A C 1
ATOM 2803 O O . TRP A 1 353 ? 6.759 1.717 -7.648 1.00 60.31 353 TRP A O 1
ATOM 2813 N N . ASN A 1 354 ? 5.251 3.118 -6.713 1.00 77.06 354 ASN A N 1
ATOM 2814 C CA . ASN A 1 354 ? 5.303 2.600 -5.334 1.00 77.06 354 ASN A CA 1
ATOM 2815 C C . ASN A 1 354 ? 3.939 2.062 -4.848 1.00 77.06 354 ASN A C 1
ATOM 2817 O O . ASN A 1 354 ? 3.741 1.820 -3.657 1.00 77.06 354 ASN A O 1
ATOM 2821 N N . GLN A 1 355 ? 2.982 1.879 -5.765 1.00 76.50 355 GLN A N 1
ATOM 2822 C CA . GLN A 1 355 ? 1.597 1.480 -5.484 1.00 76.50 355 GLN A CA 1
ATOM 2823 C C . GLN A 1 355 ? 1.449 -0.043 -5.298 1.00 76.50 355 GLN A C 1
ATOM 2825 O O . GLN A 1 355 ? 0.555 -0.671 -5.859 1.00 76.50 355 GLN A O 1
ATOM 2830 N N . ALA A 1 356 ? 2.365 -0.647 -4.547 1.00 88.25 356 ALA A N 1
ATOM 2831 C CA . ALA A 1 356 ? 2.357 -2.049 -4.145 1.00 88.25 356 ALA A CA 1
ATOM 2832 C C . ALA A 1 356 ? 3.420 -2.267 -3.060 1.00 88.25 356 ALA A C 1
ATOM 2834 O O . ALA A 1 356 ? 4.283 -1.411 -2.866 1.00 88.25 356 ALA A O 1
ATOM 2835 N N . VAL A 1 357 ? 3.418 -3.426 -2.403 1.00 95.31 357 VAL A N 1
ATOM 2836 C CA . VAL A 1 357 ? 4.565 -3.871 -1.598 1.00 95.31 357 VAL A CA 1
ATOM 2837 C C . VAL A 1 357 ? 5.666 -4.319 -2.564 1.00 95.31 357 VAL A C 1
ATOM 2839 O O . VAL A 1 357 ? 5.698 -5.457 -3.032 1.00 95.31 357 VAL A O 1
ATOM 2842 N N . GLY A 1 358 ? 6.526 -3.376 -2.942 1.00 92.75 358 GLY A N 1
ATOM 2843 C CA . GLY A 1 358 ? 7.607 -3.535 -3.909 1.00 92.75 358 GLY A CA 1
ATOM 2844 C C . GLY A 1 358 ? 8.901 -4.117 -3.342 1.00 92.75 358 GLY A C 1
ATOM 2845 O O . GLY A 1 358 ? 9.008 -4.428 -2.155 1.00 92.75 358 GLY A O 1
ATOM 2846 N N . CYS A 1 359 ? 9.921 -4.228 -4.202 1.00 94.25 359 CYS A N 1
ATOM 2847 C CA . CYS A 1 359 ? 11.225 -4.798 -3.848 1.00 94.25 359 CYS A CA 1
ATOM 2848 C C . CYS A 1 359 ? 11.846 -4.095 -2.633 1.00 94.25 359 CYS A C 1
ATOM 2850 O O . CYS A 1 359 ? 12.429 -4.742 -1.768 1.00 94.25 359 CYS A O 1
ATOM 2852 N N . GLU A 1 360 ? 11.690 -2.775 -2.548 1.00 95.38 360 GLU A N 1
ATOM 2853 C CA . GLU A 1 360 ? 12.279 -1.941 -1.498 1.00 95.38 360 GLU A CA 1
ATOM 2854 C C . GLU A 1 360 ? 11.545 -2.046 -0.151 1.00 95.38 360 GLU A C 1
ATOM 2856 O O . GLU A 1 360 ? 12.120 -1.682 0.870 1.00 95.38 360 GLU A O 1
ATOM 2861 N N . SER A 1 361 ? 10.334 -2.617 -0.095 1.00 94.44 361 SER A N 1
ATOM 2862 C CA . SER A 1 361 ? 9.712 -2.987 1.188 1.00 94.44 361 SER A CA 1
ATOM 2863 C C . SER A 1 361 ? 10.470 -4.142 1.859 1.00 94.44 361 SER A C 1
ATOM 2865 O O . SER A 1 361 ? 10.541 -4.216 3.082 1.00 94.44 361 SER A O 1
ATOM 2867 N N . CYS A 1 362 ? 11.097 -5.017 1.063 1.00 93.31 362 CYS A N 1
ATOM 2868 C CA . CYS A 1 362 ? 11.943 -6.105 1.551 1.00 93.31 362 CYS A CA 1
ATOM 2869 C C . CYS A 1 362 ? 13.411 -5.680 1.664 1.00 93.31 362 CYS A C 1
ATOM 2871 O O . CYS A 1 362 ? 14.052 -5.861 2.700 1.00 93.31 362 CYS A O 1
ATOM 2873 N N . HIS A 1 363 ? 13.935 -5.075 0.600 1.00 94.50 363 HIS A N 1
ATOM 2874 C CA . HIS A 1 363 ? 15.352 -4.771 0.420 1.00 94.50 363 HIS A CA 1
ATOM 2875 C C . HIS A 1 363 ? 15.765 -3.370 0.900 1.00 94.50 363 HIS A C 1
ATOM 2877 O O . HIS A 1 363 ? 16.953 -3.044 0.896 1.00 94.50 363 HIS A O 1
ATOM 2883 N N . GLY A 1 364 ? 14.814 -2.568 1.375 1.00 95.19 364 GLY A N 1
ATOM 2884 C CA . GLY A 1 364 ? 15.035 -1.183 1.778 1.00 95.19 364 GLY A CA 1
ATOM 2885 C C . GLY A 1 364 ? 15.212 -0.232 0.582 1.00 95.19 364 GLY A C 1
ATOM 2886 O O . GLY A 1 364 ? 15.289 -0.683 -0.564 1.00 95.19 364 GLY A O 1
ATOM 2887 N N . PRO A 1 365 ? 15.284 1.087 0.839 1.00 95.62 365 PRO A N 1
ATOM 2888 C CA . PRO A 1 365 ? 15.461 2.108 -0.193 1.00 95.62 365 PRO A CA 1
ATOM 2889 C C . PRO A 1 365 ? 16.737 1.895 -1.019 1.00 95.62 365 PRO A C 1
ATOM 2891 O O . PRO A 1 365 ? 17.836 1.742 -0.474 1.00 95.62 365 PRO A O 1
ATOM 2894 N N . GLY A 1 366 ? 16.588 1.910 -2.340 1.00 90.94 366 GLY A N 1
ATOM 2895 C CA . GLY A 1 366 ? 17.554 1.368 -3.283 1.00 90.94 366 GLY A CA 1
ATOM 2896 C C . GLY A 1 366 ? 18.310 2.386 -4.128 1.00 90.94 366 GLY A C 1
ATOM 2897 O O . GLY A 1 366 ? 19.117 1.948 -4.941 1.00 90.94 366 GLY A O 1
ATOM 2898 N N . LEU A 1 367 ? 18.120 3.706 -3.981 1.00 87.06 367 LEU A N 1
ATOM 2899 C CA . LEU A 1 367 ? 18.814 4.696 -4.829 1.00 87.06 367 LEU A CA 1
ATOM 2900 C C . LEU A 1 367 ? 20.338 4.513 -4.817 1.00 87.06 367 LEU A C 1
ATOM 2902 O O . LEU A 1 367 ? 20.964 4.457 -5.877 1.00 87.06 367 LEU A O 1
ATOM 2906 N N . ASN A 1 368 ? 20.933 4.369 -3.632 1.00 83.94 368 ASN A N 1
ATOM 2907 C CA . ASN A 1 368 ? 22.379 4.176 -3.503 1.00 83.94 368 ASN A CA 1
ATOM 2908 C C . ASN A 1 368 ? 22.851 2.870 -4.155 1.00 83.94 368 ASN A C 1
ATOM 2910 O O . ASN A 1 368 ? 23.915 2.846 -4.773 1.00 83.94 368 ASN A O 1
ATOM 2914 N N . HIS A 1 369 ? 22.057 1.803 -4.052 1.00 86.06 369 HIS A N 1
ATOM 2915 C CA . HIS A 1 369 ? 22.339 0.525 -4.701 1.00 86.06 369 HIS A CA 1
ATOM 2916 C C . HIS A 1 369 ? 22.192 0.611 -6.222 1.00 86.06 369 HIS A C 1
ATOM 2918 O O . HIS A 1 369 ? 23.059 0.163 -6.961 1.00 86.06 369 HIS A O 1
ATOM 2924 N N . PHE A 1 370 ? 21.134 1.259 -6.701 1.00 76.94 370 PHE A N 1
ATOM 2925 C CA . PHE A 1 370 ? 20.894 1.491 -8.119 1.00 76.94 370 PHE A CA 1
ATOM 2926 C C . PHE A 1 370 ? 22.028 2.300 -8.764 1.00 76.94 370 PHE A C 1
ATOM 2928 O O . PHE A 1 370 ? 22.434 2.018 -9.889 1.00 76.94 370 PHE A O 1
ATOM 2935 N N . GLN A 1 371 ? 22.574 3.284 -8.044 1.00 69.75 371 GLN A N 1
ATOM 2936 C CA . GLN A 1 371 ? 23.706 4.091 -8.504 1.00 69.75 371 GLN A CA 1
ATOM 2937 C C . GLN A 1 371 ? 25.064 3.386 -8.350 1.00 69.75 371 GLN A C 1
ATOM 2939 O O . GLN A 1 371 ? 25.979 3.659 -9.126 1.00 69.75 371 GLN A O 1
ATOM 2944 N N . ASN A 1 372 ? 25.214 2.519 -7.345 1.00 75.19 372 ASN A N 1
ATOM 2945 C CA . ASN A 1 372 ? 26.435 1.772 -7.052 1.00 75.19 372 ASN A CA 1
ATOM 2946 C C . ASN A 1 372 ? 26.084 0.377 -6.485 1.00 75.19 372 ASN A C 1
ATOM 2948 O O . ASN A 1 372 ? 25.899 0.256 -5.272 1.00 75.19 372 ASN A O 1
ATOM 2952 N N . PRO A 1 373 ? 25.982 -0.676 -7.314 1.00 80.06 373 PRO A N 1
ATOM 2953 C CA . PRO A 1 373 ? 25.431 -1.968 -6.893 1.00 80.06 373 PRO A CA 1
ATOM 2954 C C . PRO A 1 373 ? 26.380 -2.752 -5.975 1.00 80.06 373 PRO A C 1
ATOM 2956 O O . PRO A 1 373 ? 27.160 -3.594 -6.418 1.00 80.06 373 PRO A O 1
ATOM 2959 N N . THR A 1 374 ? 26.317 -2.493 -4.668 1.00 80.62 374 THR A N 1
ATOM 2960 C CA . THR A 1 374 ? 27.095 -3.215 -3.647 1.00 80.62 374 THR A CA 1
ATOM 2961 C C . THR A 1 374 ? 26.171 -3.954 -2.685 1.00 80.62 374 THR A C 1
ATOM 2963 O O . THR A 1 374 ? 24.994 -3.632 -2.563 1.00 80.62 374 THR A O 1
ATOM 2966 N N . GLN A 1 375 ? 26.693 -4.943 -1.959 1.00 80.19 375 GLN A N 1
ATOM 2967 C CA . GLN A 1 375 ? 25.896 -5.669 -0.959 1.00 80.19 375 GLN A CA 1
ATOM 2968 C C . GLN A 1 375 ? 25.636 -4.852 0.320 1.00 80.19 375 GLN A C 1
ATOM 2970 O O . GLN A 1 375 ? 24.739 -5.186 1.084 1.00 80.19 375 GLN A O 1
ATOM 2975 N N . ASN A 1 376 ? 26.391 -3.772 0.554 1.00 83.00 376 ASN A N 1
ATOM 2976 C CA . ASN A 1 376 ? 26.338 -3.002 1.802 1.00 83.00 376 ASN A CA 1
ATOM 2977 C C . ASN A 1 376 ? 25.341 -1.833 1.773 1.00 83.00 376 ASN A C 1
ATOM 2979 O O . ASN A 1 376 ? 25.078 -1.228 2.814 1.00 83.00 376 ASN A O 1
ATOM 2983 N N . ASN A 1 377 ? 24.815 -1.482 0.597 1.00 89.31 377 ASN A N 1
ATOM 2984 C CA . ASN A 1 377 ? 23.857 -0.388 0.413 1.00 89.31 377 ASN A CA 1
ATOM 2985 C C . ASN A 1 377 ? 22.459 -0.872 0.008 1.00 89.31 377 ASN A C 1
ATOM 2987 O O . ASN A 1 377 ? 21.664 -0.092 -0.508 1.00 89.31 377 ASN A O 1
ATOM 2991 N N . ILE A 1 378 ? 22.175 -2.147 0.270 1.00 94.25 378 ILE A N 1
ATOM 2992 C CA . ILE A 1 378 ? 20.875 -2.782 0.093 1.00 94.25 378 ILE A CA 1
ATOM 2993 C C . ILE A 1 378 ? 20.690 -3.837 1.189 1.00 94.25 378 ILE A C 1
ATOM 2995 O O . ILE A 1 378 ? 21.661 -4.429 1.665 1.00 94.25 378 ILE A O 1
ATOM 2999 N N . ARG A 1 379 ? 19.457 -4.090 1.629 1.00 94.12 379 ARG A N 1
ATOM 3000 C CA . ARG A 1 379 ? 19.171 -5.138 2.615 1.00 94.12 379 ARG A CA 1
ATOM 3001 C C . ARG A 1 379 ? 19.089 -6.487 1.907 1.00 94.12 379 ARG A C 1
ATOM 3003 O O . ARG A 1 379 ? 18.120 -6.771 1.216 1.00 94.12 379 ARG A O 1
ATOM 3010 N N . ALA A 1 380 ? 20.090 -7.342 2.094 1.00 86.38 380 ALA A N 1
ATOM 3011 C CA . ALA A 1 380 ? 20.130 -8.653 1.438 1.00 86.38 380 ALA A CA 1
ATOM 3012 C C . ALA A 1 380 ? 19.163 -9.689 2.047 1.00 86.38 380 ALA A C 1
ATOM 3014 O O . ALA A 1 380 ? 18.682 -10.570 1.341 1.00 86.38 380 ALA A O 1
ATOM 3015 N N . LYS A 1 381 ? 18.893 -9.609 3.357 1.00 85.00 381 LYS A N 1
ATOM 3016 C CA . LYS A 1 381 ? 18.042 -10.558 4.093 1.00 85.00 381 LYS A CA 1
ATOM 3017 C C . LYS A 1 381 ? 17.056 -9.810 4.981 1.00 85.00 381 LYS A C 1
ATOM 3019 O O . LYS A 1 381 ? 17.436 -8.834 5.623 1.00 85.00 381 LYS A O 1
ATOM 3024 N N . MET A 1 382 ? 15.826 -10.306 5.050 1.00 84.12 382 MET A N 1
ATOM 3025 C CA . MET A 1 382 ? 14.806 -9.803 5.969 1.00 84.12 382 MET A CA 1
ATOM 3026 C C . MET A 1 382 ? 14.780 -10.612 7.261 1.00 84.12 382 MET A C 1
ATOM 3028 O O . MET A 1 382 ? 14.921 -11.838 7.237 1.00 84.12 382 MET A O 1
ATOM 3032 N N . ALA A 1 383 ? 14.547 -9.938 8.383 1.00 88.69 383 ALA A N 1
ATOM 3033 C CA . ALA A 1 383 ? 14.212 -10.606 9.630 1.00 88.69 383 ALA A CA 1
ATOM 3034 C C . ALA A 1 383 ? 12.728 -11.010 9.636 1.00 88.69 383 ALA A C 1
ATOM 3036 O O . ALA A 1 383 ? 11.885 -10.353 9.023 1.00 88.69 383 ALA A O 1
ATOM 3037 N N . LYS A 1 384 ? 12.377 -12.064 10.388 1.00 90.25 384 LYS A N 1
ATOM 3038 C CA . LYS A 1 384 ? 10.968 -12.450 10.607 1.00 90.25 384 LYS A CA 1
ATOM 3039 C C . LYS A 1 384 ? 10.149 -11.280 11.167 1.00 90.25 384 LYS A C 1
ATOM 3041 O O . LYS A 1 384 ? 9.014 -11.077 10.747 1.00 90.25 384 LYS A O 1
ATOM 3046 N N . SER A 1 385 ? 10.745 -10.501 12.070 1.00 89.44 385 SER A N 1
ATOM 3047 C CA . SER A 1 385 ? 10.128 -9.312 12.661 1.00 89.44 385 SER A CA 1
ATOM 3048 C C . SER A 1 385 ? 9.752 -8.253 11.624 1.00 89.44 385 SER A C 1
ATOM 3050 O O . SER A 1 385 ? 8.737 -7.594 11.804 1.00 89.44 385 SER A O 1
ATOM 3052 N N . ASP A 1 386 ? 10.502 -8.132 10.524 1.00 89.94 386 ASP A N 1
ATOM 3053 C CA . ASP A 1 386 ? 10.199 -7.163 9.464 1.00 89.94 386 ASP A CA 1
ATOM 3054 C C . ASP A 1 386 ? 8.912 -7.553 8.709 1.00 89.94 386 ASP A C 1
ATOM 3056 O O . ASP A 1 386 ? 8.128 -6.701 8.310 1.00 89.94 386 ASP A O 1
ATOM 3060 N N . CYS A 1 387 ? 8.644 -8.855 8.554 1.00 90.31 387 CYS A N 1
ATOM 3061 C CA . CYS A 1 387 ? 7.389 -9.333 7.961 1.00 90.31 387 CYS A CA 1
ATOM 3062 C C . CYS A 1 387 ? 6.203 -9.114 8.912 1.00 90.31 387 CYS A C 1
ATOM 3064 O O . CYS A 1 387 ? 5.098 -8.793 8.477 1.00 90.31 387 CYS A O 1
ATOM 3066 N N . MET A 1 388 ? 6.440 -9.272 10.217 1.00 89.69 388 MET A N 1
ATOM 3067 C CA . MET A 1 388 ? 5.425 -9.106 11.259 1.00 89.69 388 MET A CA 1
ATOM 3068 C C . MET A 1 388 ? 5.037 -7.643 11.509 1.00 89.69 388 MET A C 1
ATOM 3070 O O . MET A 1 388 ? 4.073 -7.398 12.222 1.00 89.69 388 MET A O 1
ATOM 3074 N N . SER A 1 389 ? 5.729 -6.673 10.898 1.00 87.56 389 SER A N 1
ATOM 3075 C CA . SER A 1 389 ? 5.283 -5.272 10.878 1.00 87.56 389 SER A CA 1
ATOM 3076 C C . SER A 1 389 ? 3.961 -5.085 10.124 1.00 87.56 389 SER A C 1
ATOM 3078 O O . SER A 1 389 ? 3.257 -4.113 10.370 1.00 87.56 389 SER A O 1
ATOM 3080 N N . CYS A 1 390 ? 3.620 -6.015 9.224 1.00 89.00 390 CYS A N 1
ATOM 3081 C CA . CYS A 1 390 ? 2.347 -6.041 8.496 1.00 89.00 390 CYS A CA 1
ATOM 3082 C C . CYS A 1 390 ? 1.556 -7.338 8.746 1.00 89.00 390 CYS A C 1
ATOM 3084 O O . CYS A 1 390 ? 0.328 -7.329 8.738 1.00 89.00 390 CYS A O 1
ATOM 3086 N N . HIS A 1 391 ? 2.252 -8.461 8.956 1.00 89.31 391 HIS A N 1
ATOM 3087 C CA . HIS A 1 391 ? 1.656 -9.764 9.258 1.00 89.31 391 HIS A CA 1
ATOM 3088 C C . HIS A 1 391 ? 1.637 -10.041 10.762 1.00 89.31 391 HIS A C 1
ATOM 3090 O O . HIS A 1 391 ? 2.434 -10.823 11.287 1.00 89.31 391 HIS A O 1
ATOM 3096 N N . ASP A 1 392 ? 0.704 -9.400 11.445 1.00 85.44 392 ASP A N 1
ATOM 3097 C CA . ASP A 1 392 ? 0.386 -9.661 12.846 1.00 85.44 392 ASP A CA 1
ATOM 3098 C C . ASP A 1 392 ? -0.905 -10.508 12.970 1.00 85.44 392 ASP A C 1
ATOM 3100 O O . ASP A 1 392 ? -1.591 -10.743 11.966 1.00 85.44 392 ASP A O 1
ATOM 3104 N N . PRO A 1 393 ? -1.258 -10.991 14.177 1.00 82.12 393 PRO A N 1
ATOM 3105 C CA . PRO A 1 393 ? -2.485 -11.761 14.394 1.00 82.12 393 PRO A CA 1
ATOM 3106 C C . PRO A 1 393 ? -3.793 -11.040 14.022 1.00 82.12 393 PRO A C 1
ATOM 3108 O O . PRO A 1 393 ? -4.815 -11.702 13.861 1.00 82.12 393 PRO A O 1
ATOM 3111 N N . GLU A 1 394 ? -3.792 -9.712 13.872 1.00 77.88 394 GLU A N 1
ATOM 3112 C CA . GLU A 1 394 ? -4.968 -8.927 13.472 1.00 77.88 394 GLU A CA 1
ATOM 3113 C C . GLU A 1 394 ? -5.141 -8.901 11.961 1.00 77.88 394 GLU A C 1
ATOM 3115 O O . GLU A 1 394 ? -6.236 -9.097 11.436 1.00 77.88 394 GLU A O 1
ATOM 3120 N N . ASN A 1 395 ? -4.044 -8.625 11.264 1.00 81.56 395 ASN A N 1
ATOM 3121 C CA . ASN A 1 395 ? -4.014 -8.397 9.829 1.00 81.56 395 ASN A CA 1
ATOM 3122 C C . ASN A 1 395 ? -3.827 -9.701 9.046 1.00 81.56 395 ASN A C 1
ATOM 3124 O O . ASN A 1 395 ? -4.197 -9.789 7.875 1.00 81.56 395 ASN A O 1
ATOM 3128 N N . SER A 1 396 ? -3.261 -10.728 9.683 1.00 84.12 396 SER A N 1
ATOM 3129 C CA . SER A 1 396 ? -2.988 -12.029 9.081 1.00 84.12 396 SER A CA 1
ATOM 3130 C C . SER A 1 396 ? -3.070 -13.154 10.131 1.00 84.12 396 SER A C 1
ATOM 3132 O O . SER A 1 396 ? -2.042 -13.754 10.453 1.00 84.12 396 SER A O 1
ATOM 3134 N N . PRO A 1 397 ? -4.276 -13.500 10.634 1.00 80.62 397 PRO A N 1
ATOM 3135 C CA . PRO A 1 397 ? -4.462 -14.441 11.751 1.00 80.62 397 PRO A CA 1
ATOM 3136 C C . PRO A 1 397 ? -3.789 -15.810 11.563 1.00 80.62 397 PRO A C 1
ATOM 3138 O O . PRO A 1 397 ? -3.298 -16.407 12.516 1.00 80.62 397 PRO A O 1
ATOM 3141 N N . PHE A 1 398 ? -3.720 -16.292 10.318 1.00 82.94 398 PHE A N 1
ATOM 3142 C CA . PHE A 1 398 ? -3.115 -17.578 9.949 1.00 82.94 398 PHE A CA 1
ATOM 3143 C C . PHE A 1 398 ? -1.698 -17.438 9.372 1.00 82.94 398 PHE A C 1
ATOM 3145 O O . PHE A 1 398 ? -1.276 -18.236 8.530 1.00 82.94 398 PHE A O 1
ATOM 3152 N N . PHE A 1 399 ? -0.967 -16.387 9.753 1.00 85.62 399 PHE A N 1
ATOM 3153 C CA . PHE A 1 399 ? 0.392 -16.175 9.269 1.00 85.62 399 PHE A CA 1
ATOM 3154 C C . PHE A 1 399 ? 1.351 -17.241 9.807 1.00 85.62 399 PHE A C 1
ATOM 3156 O O . PHE A 1 399 ? 1.747 -17.218 10.971 1.00 85.62 399 PHE A O 1
ATOM 3163 N N . ASP A 1 400 ? 1.804 -18.128 8.921 1.00 86.81 400 ASP A N 1
ATOM 3164 C CA . ASP A 1 400 ? 2.944 -19.002 9.179 1.00 86.81 400 ASP A CA 1
ATOM 3165 C C . ASP A 1 400 ? 4.161 -18.522 8.385 1.00 86.81 400 ASP A C 1
ATOM 3167 O O . ASP A 1 400 ? 4.231 -18.664 7.160 1.00 86.81 400 ASP A O 1
ATOM 3171 N N . PHE A 1 401 ? 5.155 -17.979 9.091 1.00 86.75 401 PHE A N 1
ATOM 3172 C CA . PHE A 1 401 ? 6.345 -17.410 8.459 1.00 86.75 401 PHE A CA 1
ATOM 3173 C C . PHE A 1 401 ? 7.043 -18.411 7.532 1.00 86.75 401 PHE A C 1
ATOM 3175 O O . PHE A 1 401 ? 7.460 -18.036 6.439 1.00 86.75 401 PHE A O 1
ATOM 3182 N N . LYS A 1 402 ? 7.159 -19.686 7.926 1.00 85.38 402 LYS A N 1
ATOM 3183 C CA . LYS A 1 402 ? 7.882 -20.691 7.133 1.00 85.38 402 LYS A CA 1
ATOM 3184 C C . LYS A 1 402 ? 7.191 -20.933 5.787 1.00 85.38 402 LYS A C 1
ATOM 3186 O O . LYS A 1 402 ? 7.855 -20.895 4.747 1.00 85.38 402 LYS A O 1
ATOM 3191 N N . SER A 1 403 ? 5.875 -21.129 5.803 1.00 84.00 403 SER A N 1
ATOM 3192 C CA . SER A 1 403 ? 5.062 -21.376 4.610 1.00 84.00 403 SER A CA 1
ATOM 3193 C C . SER A 1 403 ? 4.975 -20.145 3.711 1.00 84.00 403 SER A C 1
ATOM 3195 O O . SER A 1 403 ? 5.172 -20.258 2.501 1.00 84.00 403 SER A O 1
ATOM 3197 N N . TYR A 1 404 ? 4.752 -18.957 4.279 1.00 85.44 404 TYR A N 1
ATOM 3198 C CA . TYR A 1 404 ? 4.603 -17.714 3.514 1.00 85.44 404 TYR A CA 1
ATOM 3199 C C . TYR A 1 404 ? 5.936 -17.257 2.916 1.00 85.44 404 TYR A C 1
ATOM 3201 O O . TYR A 1 404 ? 6.013 -16.963 1.723 1.00 85.44 404 TYR A O 1
ATOM 3209 N N . HIS A 1 405 ? 7.016 -17.282 3.704 1.00 86.94 405 HIS A N 1
ATOM 3210 C CA . HIS A 1 405 ? 8.342 -16.886 3.233 1.00 86.94 405 HIS A CA 1
ATOM 3211 C C . HIS A 1 405 ? 8.808 -17.761 2.058 1.00 86.94 405 HIS A C 1
ATOM 3213 O O . HIS A 1 405 ? 9.415 -17.261 1.115 1.00 86.94 405 HIS A O 1
ATOM 3219 N N . SER A 1 406 ? 8.467 -19.057 2.048 1.00 83.81 406 SER A N 1
ATOM 3220 C CA . SER A 1 406 ? 8.813 -19.960 0.940 1.00 83.81 406 SER A CA 1
ATOM 3221 C C . SER A 1 406 ? 8.239 -19.538 -0.420 1.00 83.81 406 SER A C 1
ATOM 3223 O O . SER A 1 406 ? 8.852 -19.832 -1.443 1.00 83.81 406 SER A O 1
ATOM 3225 N N . GLN A 1 407 ? 7.114 -18.815 -0.441 1.00 82.69 407 GLN A N 1
ATOM 3226 C CA . GLN A 1 407 ? 6.457 -18.348 -1.668 1.00 82.69 407 GLN A CA 1
ATOM 3227 C C . GLN A 1 407 ? 7.125 -17.097 -2.250 1.00 82.69 407 GLN A C 1
ATOM 3229 O O . GLN A 1 407 ? 7.031 -16.851 -3.452 1.00 82.69 407 GLN A O 1
ATOM 3234 N N . ILE A 1 408 ? 7.820 -16.324 -1.409 1.00 85.81 408 ILE A N 1
ATOM 3235 C CA . ILE A 1 408 ? 8.505 -15.084 -1.798 1.00 85.81 408 ILE A CA 1
ATOM 3236 C C . ILE A 1 408 ? 10.021 -15.253 -1.950 1.00 85.81 408 ILE A C 1
ATOM 3238 O O . ILE A 1 408 ? 10.683 -14.338 -2.426 1.00 85.81 408 ILE A O 1
ATOM 3242 N N . LYS A 1 409 ? 10.583 -16.415 -1.589 1.00 83.00 409 LYS A N 1
ATOM 3243 C CA . LYS A 1 409 ? 12.001 -16.714 -1.819 1.00 83.00 409 LYS A CA 1
ATOM 3244 C C . LYS A 1 409 ? 12.337 -16.677 -3.307 1.00 83.00 409 LYS A C 1
ATOM 3246 O O . LYS A 1 409 ? 11.784 -17.437 -4.105 1.00 83.00 409 LYS A O 1
ATOM 3251 N N . HIS A 1 410 ? 13.350 -15.886 -3.637 1.00 81.94 410 HIS A N 1
ATOM 3252 C CA . HIS A 1 410 ? 13.922 -15.832 -4.977 1.00 81.94 410 HIS A CA 1
ATOM 3253 C C . HIS A 1 410 ? 14.643 -17.137 -5.372 1.00 81.94 410 HIS A C 1
ATOM 3255 O O . HIS A 1 410 ? 14.832 -17.402 -6.548 1.00 81.94 410 HIS A O 1
ATOM 3261 N N . ASP A 1 411 ? 14.935 -18.048 -4.443 1.00 67.06 411 ASP A N 1
ATOM 3262 C CA . ASP A 1 411 ? 15.550 -19.351 -4.761 1.00 67.06 411 ASP A CA 1
ATOM 3263 C C . ASP A 1 411 ? 14.644 -20.250 -5.636 1.00 67.06 411 ASP A C 1
ATOM 3265 O O . ASP A 1 411 ? 15.117 -21.129 -6.361 1.00 67.06 411 ASP A O 1
ATOM 3269 N N . ASN A 1 412 ? 13.326 -19.998 -5.639 1.00 50.91 412 ASN A N 1
ATOM 3270 C CA . ASN A 1 412 ? 12.374 -20.665 -6.535 1.00 50.91 412 ASN A CA 1
ATOM 3271 C C . ASN A 1 412 ? 12.508 -20.227 -8.008 1.00 50.91 412 ASN A C 1
ATOM 3273 O O . ASN A 1 412 ? 11.877 -20.831 -8.883 1.00 50.91 412 ASN A O 1
ATOM 3277 N N . ILE A 1 413 ? 13.377 -19.251 -8.306 1.00 50.69 413 ILE A N 1
ATOM 3278 C CA . ILE A 1 413 ? 13.822 -18.926 -9.669 1.00 50.69 413 ILE A CA 1
ATOM 3279 C C . ILE A 1 413 ? 14.437 -20.170 -10.332 1.00 50.69 413 ILE A C 1
ATOM 3281 O O . ILE A 1 413 ? 14.251 -20.384 -11.527 1.00 50.69 413 ILE A O 1
ATOM 3285 N N . ILE A 1 414 ? 15.057 -21.077 -9.566 1.00 36.44 414 ILE A N 1
ATOM 3286 C CA . ILE A 1 414 ? 15.642 -22.317 -10.103 1.00 36.44 414 ILE A CA 1
ATOM 3287 C C . ILE A 1 414 ? 14.557 -23.289 -10.609 1.00 36.44 414 ILE A C 1
ATOM 3289 O O . ILE A 1 414 ? 14.775 -23.999 -11.589 1.00 36.44 414 ILE A O 1
ATOM 3293 N N . LYS A 1 415 ? 13.343 -23.281 -10.036 1.00 34.19 415 LYS A N 1
ATOM 3294 C CA . LYS A 1 415 ? 12.239 -24.139 -10.514 1.00 34.19 415 LYS A CA 1
ATOM 3295 C C . LYS A 1 415 ? 11.485 -23.569 -11.718 1.00 34.19 415 LYS A C 1
ATOM 3297 O O . LYS A 1 415 ? 10.792 -24.327 -12.390 1.00 34.19 415 LYS A O 1
ATOM 3302 N N . THR A 1 416 ? 11.630 -22.277 -12.012 1.00 34.88 416 THR A N 1
ATOM 3303 C CA . THR A 1 416 ? 10.918 -21.615 -13.122 1.00 34.88 416 THR A CA 1
ATOM 3304 C C . THR A 1 416 ? 11.826 -21.068 -14.225 1.00 34.88 416 THR A C 1
ATOM 3306 O O . THR A 1 416 ? 11.327 -20.778 -15.307 1.00 34.88 416 THR A O 1
ATOM 3309 N N . VAL A 1 417 ? 13.147 -21.000 -14.016 1.00 35.31 417 VAL A N 1
ATOM 3310 C CA . VAL A 1 417 ? 14.105 -20.456 -15.001 1.00 35.31 417 VAL A CA 1
ATOM 3311 C C . VAL A 1 417 ? 15.313 -21.374 -15.263 1.00 35.31 417 VAL A C 1
ATOM 3313 O O . VAL A 1 417 ? 16.069 -21.125 -16.194 1.00 35.31 417 VAL A O 1
ATOM 3316 N N . ALA A 1 418 ? 15.495 -22.489 -14.546 1.00 30.47 418 ALA A N 1
ATOM 3317 C CA . ALA A 1 418 ? 16.621 -23.391 -14.815 1.00 30.47 418 ALA A CA 1
ATOM 3318 C C . ALA A 1 418 ? 16.297 -24.872 -14.569 1.00 30.47 418 ALA A C 1
ATOM 3320 O O . ALA A 1 418 ? 16.858 -25.541 -13.707 1.00 30.47 418 ALA A O 1
ATOM 3321 N N . LYS A 1 419 ? 15.469 -25.432 -15.446 1.00 24.44 419 LYS A N 1
ATOM 3322 C CA . LYS A 1 419 ? 15.913 -26.630 -16.162 1.00 24.44 419 LYS A CA 1
ATOM 3323 C C . LYS A 1 419 ? 15.950 -26.238 -17.636 1.00 24.44 419 LYS A C 1
ATOM 3325 O O . LYS A 1 419 ? 14.975 -25.624 -18.077 1.00 24.44 419 LYS A O 1
ATOM 3330 N N . PRO A 1 420 ? 16.978 -26.601 -18.425 1.00 31.75 420 PRO A N 1
ATOM 3331 C CA . PRO A 1 420 ? 16.698 -26.867 -19.820 1.00 31.75 420 PRO A CA 1
ATOM 3332 C C . PRO A 1 420 ? 15.647 -27.975 -19.773 1.00 31.75 420 PRO A C 1
ATOM 3334 O O . PRO A 1 420 ? 15.948 -29.139 -19.512 1.00 31.75 420 PRO A O 1
ATOM 3337 N N . LYS A 1 421 ? 14.368 -27.600 -19.894 1.00 31.09 421 LYS A N 1
ATOM 3338 C CA . LYS A 1 421 ? 13.373 -28.561 -20.329 1.00 31.09 421 LYS A CA 1
ATOM 3339 C C . LYS A 1 421 ? 13.938 -28.981 -21.670 1.00 31.09 421 LYS A C 1
ATOM 3341 O O . LYS A 1 421 ? 14.024 -28.142 -22.563 1.00 31.09 421 LYS A O 1
ATOM 3346 N N . VAL A 1 422 ? 14.400 -30.229 -21.757 1.00 38.03 422 VAL A N 1
ATOM 3347 C CA . VAL A 1 422 ? 14.513 -30.936 -23.029 1.00 38.03 422 VAL A CA 1
ATOM 3348 C C . VAL A 1 422 ? 13.300 -30.470 -23.810 1.00 38.03 422 VAL A C 1
ATOM 3350 O O . VAL A 1 422 ? 12.178 -30.666 -23.324 1.00 38.03 422 VAL A O 1
ATOM 3353 N N . ILE A 1 423 ? 13.519 -29.694 -24.880 1.00 47.16 423 ILE A N 1
ATOM 3354 C CA . ILE A 1 423 ? 12.416 -29.236 -25.714 1.00 47.16 423 ILE A CA 1
ATOM 3355 C C . ILE A 1 423 ? 11.721 -30.535 -26.064 1.00 47.16 423 ILE A C 1
ATOM 3357 O O . ILE A 1 423 ? 12.357 -31.434 -26.618 1.00 47.16 423 ILE A O 1
ATOM 3361 N N . LYS A 1 424 ? 10.498 -30.712 -25.556 1.00 49.12 424 LYS A N 1
ATOM 3362 C CA . LYS A 1 424 ? 9.763 -31.947 -25.766 1.00 49.12 424 LYS A CA 1
ATOM 3363 C C . LYS A 1 424 ? 9.468 -31.894 -27.249 1.00 49.12 424 LYS A C 1
ATOM 3365 O O . LYS A 1 424 ? 8.583 -31.145 -27.654 1.00 49.12 424 LYS A O 1
ATOM 3370 N N . LYS A 1 425 ? 10.342 -32.533 -28.026 1.00 65.69 425 LYS A N 1
ATOM 3371 C CA . LYS A 1 425 ? 10.261 -32.530 -29.470 1.00 65.69 425 LYS A CA 1
ATOM 3372 C C . LYS A 1 425 ? 8.844 -32.971 -29.796 1.00 65.69 425 LYS A C 1
ATOM 3374 O O . LYS A 1 425 ? 8.334 -33.892 -29.161 1.00 65.69 425 LYS A O 1
ATOM 3379 N N . SER A 1 426 ? 8.193 -32.256 -30.694 1.00 72.12 426 SER A N 1
ATOM 3380 C CA . SER A 1 426 ? 6.826 -32.552 -31.098 1.00 72.12 426 SER A CA 1
ATOM 3381 C C . SER A 1 426 ? 6.758 -32.705 -32.611 1.00 72.12 426 SER A C 1
ATOM 3383 O O . SER A 1 426 ? 7.593 -32.179 -33.348 1.00 72.12 426 SER A O 1
ATOM 3385 N N . LYS A 1 427 ? 5.744 -33.430 -33.095 1.00 80.12 427 LYS A N 1
ATOM 3386 C CA . LYS A 1 427 ? 5.467 -33.531 -34.537 1.00 80.12 427 LYS A CA 1
ATOM 3387 C C . LYS A 1 427 ? 5.142 -32.170 -35.169 1.00 80.12 427 LYS A C 1
ATOM 3389 O O . LYS A 1 427 ? 5.417 -31.974 -36.345 1.00 80.12 427 LYS A O 1
ATOM 3394 N N . LYS A 1 428 ? 4.564 -31.245 -34.389 1.00 87.12 428 LYS A N 1
ATOM 3395 C CA . LYS A 1 428 ? 4.296 -29.849 -34.768 1.00 87.12 428 LYS A CA 1
ATOM 3396 C C . LYS A 1 428 ? 4.656 -28.892 -33.637 1.00 87.12 428 LYS A C 1
ATOM 3398 O O . LYS A 1 428 ? 4.471 -29.236 -32.471 1.00 87.12 428 LYS A O 1
ATOM 3403 N N . VAL A 1 429 ? 5.129 -27.699 -33.978 1.00 87.50 429 VAL A N 1
ATOM 3404 C CA . VAL A 1 429 ? 5.489 -26.628 -33.039 1.00 87.50 429 VAL A CA 1
ATOM 3405 C C . VAL A 1 429 ? 4.309 -25.676 -32.863 1.00 87.50 429 VAL A C 1
ATOM 3407 O O . VAL A 1 429 ? 3.828 -25.102 -33.839 1.00 87.50 429 VAL A O 1
ATOM 3410 N N . ASP A 1 430 ? 3.860 -25.469 -31.628 1.00 90.56 430 ASP A N 1
ATOM 3411 C CA . ASP A 1 430 ? 2.822 -24.486 -31.318 1.00 90.56 430 ASP A CA 1
ATOM 3412 C C . ASP A 1 430 ? 3.433 -23.083 -31.265 1.00 90.56 430 ASP A C 1
ATOM 3414 O O . ASP A 1 430 ? 4.366 -22.834 -30.500 1.00 90.56 430 ASP A O 1
ATOM 3418 N N . ILE A 1 431 ? 2.907 -22.146 -32.053 1.00 91.94 431 ILE A N 1
ATOM 3419 C CA . ILE A 1 431 ? 3.358 -20.752 -32.062 1.00 91.94 431 ILE A CA 1
ATOM 3420 C C . ILE A 1 431 ? 2.169 -19.834 -31.795 1.00 91.94 431 ILE A C 1
ATOM 3422 O O . ILE A 1 431 ? 1.273 -19.714 -32.627 1.00 91.94 431 ILE A O 1
ATOM 3426 N N . ASP A 1 432 ? 2.188 -19.135 -30.661 1.00 93.50 432 ASP A N 1
ATOM 3427 C CA . ASP A 1 432 ? 1.239 -18.066 -30.350 1.00 93.50 432 ASP A CA 1
ATOM 3428 C C . ASP A 1 432 ? 1.878 -16.696 -30.619 1.00 93.50 432 ASP A C 1
ATOM 3430 O O . ASP A 1 432 ? 2.880 -16.335 -29.992 1.00 93.50 432 ASP A O 1
ATOM 3434 N N . LEU A 1 433 ? 1.273 -15.908 -31.509 1.00 94.69 433 LEU A N 1
ATOM 3435 C CA . LEU A 1 433 ? 1.641 -14.516 -31.765 1.00 94.69 433 LEU A CA 1
ATOM 3436 C C . LEU A 1 433 ? 0.574 -13.586 -31.183 1.00 94.69 433 LEU A C 1
ATOM 3438 O O . LEU A 1 433 ? -0.552 -13.556 -31.670 1.00 94.69 433 LEU A O 1
ATOM 3442 N N . TYR A 1 434 ? 0.943 -12.813 -30.164 1.00 95.19 434 TYR A N 1
ATOM 3443 C CA . TYR A 1 434 ? 0.086 -11.816 -29.526 1.00 95.19 434 TYR A CA 1
ATOM 3444 C C . TYR A 1 434 ? 0.388 -10.424 -30.075 1.00 95.19 434 TYR A C 1
ATOM 3446 O O . TYR A 1 434 ? 1.518 -9.939 -29.944 1.00 95.19 434 TYR A O 1
ATOM 3454 N N . VAL A 1 435 ? -0.609 -9.774 -30.669 1.00 95.44 435 VAL A N 1
ATOM 3455 C CA . VAL A 1 435 ? -0.441 -8.505 -31.389 1.00 95.44 435 VAL A CA 1
ATOM 3456 C C . VAL A 1 435 ? -1.621 -7.556 -31.211 1.00 95.44 435 VAL A C 1
ATOM 3458 O O . VAL A 1 435 ? -2.721 -7.932 -30.829 1.00 95.44 435 VAL A O 1
ATOM 3461 N N . MET A 1 436 ? -1.366 -6.290 -31.501 1.00 92.81 436 MET A N 1
ATOM 3462 C CA . MET A 1 436 ? -2.370 -5.254 -31.727 1.00 92.81 436 MET A CA 1
ATOM 3463 C C . MET A 1 436 ? -2.312 -4.908 -33.222 1.00 92.81 436 MET A C 1
ATOM 3465 O O . MET A 1 436 ? -1.213 -4.618 -33.705 1.00 92.81 436 MET A O 1
ATOM 3469 N N . SER A 1 437 ? -3.432 -4.962 -33.954 1.00 91.69 437 SER A N 1
ATOM 3470 C CA . SER A 1 437 ? -3.429 -4.850 -35.428 1.00 91.69 437 SER A CA 1
ATOM 3471 C C . SER A 1 437 ? -2.894 -3.516 -35.953 1.00 91.69 437 SER A C 1
ATOM 3473 O O . SER A 1 437 ? -2.330 -3.469 -37.043 1.00 91.69 437 SER A O 1
ATOM 3475 N N . GLN A 1 438 ? -2.989 -2.429 -35.179 1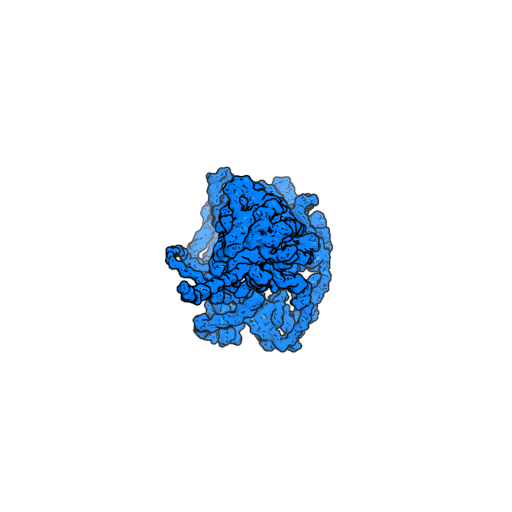.00 90.25 438 GLN A N 1
ATOM 3476 C CA . GLN A 1 438 ? -2.451 -1.120 -35.562 1.00 90.25 438 GLN A CA 1
ATOM 3477 C C . GLN A 1 438 ? -1.088 -0.822 -34.926 1.00 90.25 438 GLN A C 1
ATOM 3479 O O . GLN A 1 438 ? -0.487 0.225 -35.185 1.00 90.25 438 GLN A O 1
ATOM 3484 N N . CYS A 1 439 ? -0.542 -1.742 -34.127 1.00 85.12 439 CYS A N 1
ATOM 3485 C CA . CYS A 1 439 ? 0.788 -1.579 -33.563 1.00 85.12 439 CYS A CA 1
ATOM 3486 C C . CYS A 1 439 ? 1.859 -1.775 -34.649 1.00 85.12 439 CYS A C 1
ATOM 3488 O O . CYS A 1 439 ? 1.967 -2.865 -35.216 1.00 85.12 439 CYS A O 1
ATOM 3490 N N . PRO A 1 440 ? 2.758 -0.798 -34.879 1.00 83.50 440 PRO A N 1
ATOM 3491 C CA . PRO A 1 440 ? 3.795 -0.920 -35.905 1.00 83.50 440 PRO A CA 1
ATOM 3492 C C . PRO A 1 440 ? 4.767 -2.080 -35.640 1.00 83.50 440 PRO A C 1
ATOM 3494 O O . PRO A 1 440 ? 5.323 -2.654 -36.577 1.00 83.50 440 PRO A O 1
ATOM 3497 N N . PHE A 1 441 ? 4.971 -2.456 -34.373 1.00 84.00 441 PHE A N 1
ATOM 3498 C CA . PHE A 1 441 ? 5.773 -3.628 -34.021 1.00 84.00 441 PHE A CA 1
ATOM 3499 C C . PHE A 1 441 ? 5.010 -4.943 -34.235 1.00 84.00 441 PHE A C 1
ATOM 3501 O O . PHE A 1 441 ? 5.639 -5.928 -34.616 1.00 84.00 441 PHE A O 1
ATOM 3508 N N . GLY A 1 442 ? 3.685 -4.949 -34.036 1.00 87.00 442 GLY A N 1
ATOM 3509 C CA . GLY A 1 442 ? 2.812 -6.089 -34.339 1.00 87.00 442 GLY A CA 1
ATOM 3510 C C . GLY A 1 442 ? 2.772 -6.374 -35.839 1.00 87.00 442 GLY A C 1
ATOM 3511 O O . GLY A 1 442 ? 3.133 -7.468 -36.259 1.00 87.00 442 GLY A O 1
ATOM 3512 N N . ILE A 1 443 ? 2.533 -5.338 -36.647 1.00 90.62 443 ILE A N 1
ATOM 3513 C CA . ILE A 1 443 ? 2.587 -5.398 -38.116 1.00 90.62 443 ILE A CA 1
ATOM 3514 C C . ILE A 1 443 ? 3.941 -5.933 -38.604 1.00 90.62 443 ILE A C 1
ATOM 3516 O O . ILE A 1 443 ? 4.024 -6.780 -39.495 1.00 90.62 443 ILE A O 1
ATOM 3520 N N . LYS A 1 444 ? 5.047 -5.463 -38.008 1.00 86.50 444 LYS A N 1
ATOM 3521 C CA . LYS A 1 444 ? 6.390 -5.962 -38.342 1.00 86.50 444 LYS A CA 1
ATOM 3522 C C . LYS A 1 444 ? 6.569 -7.439 -37.972 1.00 86.50 444 LYS A C 1
ATOM 3524 O O . LYS A 1 444 ? 7.334 -8.125 -38.651 1.00 86.50 444 LYS A O 1
ATOM 3529 N N . ALA A 1 445 ? 5.912 -7.907 -36.911 1.00 88.06 445 ALA A N 1
ATOM 3530 C CA . ALA A 1 445 ? 5.921 -9.308 -36.514 1.00 88.06 445 ALA A CA 1
ATOM 3531 C C . ALA A 1 445 ? 5.170 -10.183 -37.517 1.00 88.06 445 ALA A C 1
ATOM 3533 O O . ALA A 1 445 ? 5.759 -11.108 -38.068 1.00 88.06 445 ALA A O 1
ATOM 3534 N N . GLU A 1 446 ? 3.928 -9.825 -37.829 1.00 92.31 446 GLU A N 1
ATOM 3535 C CA . GLU A 1 446 ? 3.073 -10.515 -38.801 1.00 92.31 446 GLU A CA 1
ATOM 3536 C C . GLU A 1 446 ? 3.732 -10.601 -40.183 1.00 92.31 446 GLU A C 1
ATOM 3538 O O . GLU A 1 446 ? 3.861 -11.689 -40.741 1.00 92.31 446 GLU A O 1
ATOM 3543 N N . ASN A 1 447 ? 4.258 -9.478 -40.692 1.00 90.69 447 ASN A N 1
ATOM 3544 C CA . ASN A 1 447 ? 4.906 -9.414 -42.007 1.00 90.69 447 ASN A CA 1
ATOM 3545 C C . ASN A 1 447 ? 6.121 -10.342 -42.136 1.00 90.69 447 ASN A C 1
ATOM 3547 O O . ASN A 1 447 ? 6.450 -10.773 -43.238 1.00 90.69 447 ASN A O 1
ATOM 3551 N N . LYS A 1 448 ? 6.805 -10.632 -41.025 1.00 86.00 448 LYS A N 1
ATOM 3552 C CA . LYS A 1 448 ? 7.956 -11.542 -41.000 1.00 86.00 448 LYS A CA 1
ATOM 3553 C C . LYS A 1 448 ? 7.555 -12.985 -40.706 1.00 86.00 448 LYS A C 1
ATOM 3555 O O . LYS A 1 448 ? 8.166 -13.898 -41.246 1.00 86.00 448 LYS A O 1
ATOM 3560 N N . MET A 1 449 ? 6.561 -13.197 -39.846 1.00 88.38 449 MET A N 1
ATOM 3561 C CA . MET A 1 449 ? 6.158 -14.532 -39.413 1.00 88.38 449 MET A CA 1
ATOM 3562 C C . MET A 1 449 ? 5.255 -15.241 -40.408 1.00 88.38 449 MET A C 1
ATOM 3564 O O . MET A 1 449 ? 5.433 -16.434 -40.602 1.00 88.38 449 MET A O 1
ATOM 3568 N N . PHE A 1 450 ? 4.304 -14.563 -41.050 1.00 91.81 450 PHE A N 1
ATOM 3569 C CA . PHE A 1 450 ? 3.348 -15.256 -41.919 1.00 91.81 450 PHE A CA 1
ATOM 3570 C C . PHE A 1 450 ? 4.000 -15.971 -43.108 1.00 91.81 450 PHE A C 1
ATOM 3572 O O . PHE A 1 450 ? 3.622 -17.115 -43.349 1.00 91.81 450 PHE A O 1
ATOM 3579 N N . PRO A 1 451 ? 5.009 -15.410 -43.808 1.00 88.81 451 PRO A N 1
ATOM 3580 C CA . PRO A 1 451 ? 5.737 -16.165 -44.829 1.00 88.81 451 PRO A CA 1
ATOM 3581 C C . PRO A 1 451 ? 6.386 -17.441 -44.273 1.00 88.81 451 PRO A C 1
ATOM 3583 O O . PRO A 1 451 ? 6.302 -18.495 -44.898 1.00 88.81 451 PRO A O 1
ATOM 3586 N N . LEU A 1 452 ? 6.966 -17.365 -43.070 1.00 84.50 452 LEU A N 1
ATOM 3587 C CA . LEU A 1 452 ? 7.596 -18.501 -42.396 1.00 84.50 452 LEU A CA 1
ATOM 3588 C C . LEU A 1 452 ? 6.566 -19.562 -41.984 1.00 84.50 452 LEU A C 1
ATOM 3590 O O . LEU A 1 452 ? 6.755 -20.746 -42.239 1.00 84.50 452 LEU A O 1
ATOM 3594 N N . VAL A 1 453 ? 5.451 -19.133 -41.391 1.00 88.12 453 VAL A N 1
ATOM 3595 C CA . VAL A 1 453 ? 4.355 -20.017 -40.983 1.00 88.12 453 VAL A CA 1
ATOM 3596 C C . VAL A 1 453 ? 3.740 -20.712 -42.196 1.00 88.12 453 VAL A C 1
ATOM 3598 O O . VAL A 1 453 ? 3.467 -21.902 -42.127 1.00 88.12 453 VAL A O 1
ATOM 3601 N N . LYS A 1 454 ? 3.576 -20.011 -43.325 1.00 87.50 454 LYS A N 1
ATOM 3602 C CA . LYS A 1 454 ? 3.113 -20.620 -44.580 1.00 87.50 454 LYS A CA 1
ATOM 3603 C C . LYS A 1 454 ? 4.100 -21.641 -45.124 1.00 87.50 454 LYS A C 1
ATOM 3605 O O . LYS A 1 454 ? 3.677 -22.713 -45.547 1.00 87.50 454 LYS A O 1
ATOM 3610 N N . LYS A 1 455 ? 5.396 -21.310 -45.101 1.00 84.94 455 LYS A N 1
ATOM 3611 C CA . LYS A 1 455 ? 6.466 -22.204 -45.555 1.00 84.94 455 LYS A CA 1
ATOM 3612 C C . LYS A 1 455 ? 6.478 -23.511 -44.755 1.00 84.94 455 LYS A C 1
ATOM 3614 O O . LYS A 1 455 ? 6.616 -24.574 -45.342 1.00 84.94 455 LYS A O 1
ATOM 3619 N N . TYR A 1 456 ? 6.269 -23.433 -43.441 1.00 82.50 456 TYR A N 1
ATOM 3620 C CA . TYR A 1 456 ? 6.306 -24.577 -42.524 1.00 82.50 456 TYR A CA 1
ATOM 3621 C C . TYR A 1 456 ? 4.917 -24.960 -41.978 1.00 82.50 456 TYR A C 1
ATOM 3623 O O . TYR A 1 456 ? 4.806 -25.452 -40.855 1.00 82.50 456 TYR A O 1
ATOM 3631 N N . LYS A 1 457 ? 3.845 -24.746 -42.755 1.00 84.25 457 LYS A N 1
ATOM 3632 C CA . LYS A 1 457 ? 2.444 -24.924 -42.312 1.00 84.25 457 LYS A CA 1
ATOM 3633 C C . LYS A 1 457 ? 2.135 -26.330 -41.782 1.00 84.25 457 LYS A C 1
ATOM 3635 O O . LYS A 1 457 ? 1.324 -26.494 -40.876 1.00 84.25 457 LYS A O 1
ATOM 3640 N N . ASP A 1 458 ? 2.813 -27.343 -42.316 1.00 84.81 458 ASP A N 1
ATOM 3641 C CA . ASP A 1 458 ? 2.609 -28.738 -41.921 1.00 84.81 458 ASP A CA 1
ATOM 3642 C C . ASP A 1 458 ? 3.312 -29.069 -40.594 1.00 84.81 458 ASP A C 1
ATOM 3644 O O . ASP A 1 458 ? 2.944 -30.032 -39.923 1.00 84.81 458 ASP A O 1
ATOM 3648 N N . LEU A 1 459 ? 4.258 -28.222 -40.173 1.00 84.44 459 LEU A N 1
ATOM 3649 C CA . LEU A 1 459 ? 5.093 -28.374 -38.979 1.00 84.44 459 LEU A CA 1
ATOM 3650 C C . LEU A 1 459 ? 4.746 -27.372 -37.868 1.00 84.44 459 LEU A C 1
ATOM 3652 O O . LEU A 1 459 ? 5.282 -27.484 -36.767 1.00 84.44 459 LEU A O 1
ATOM 3656 N N . ILE A 1 460 ? 3.869 -26.397 -38.123 1.00 88.88 460 ILE A N 1
ATOM 3657 C CA . ILE A 1 460 ? 3.532 -25.321 -37.184 1.00 88.88 460 ILE A CA 1
ATOM 3658 C C . ILE A 1 460 ? 2.026 -25.293 -36.920 1.00 88.88 460 ILE A C 1
ATOM 3660 O O . ILE A 1 460 ? 1.220 -25.162 -37.836 1.00 88.88 460 ILE A O 1
ATOM 3664 N N . ASN A 1 461 ? 1.650 -25.316 -35.645 1.00 91.12 461 ASN A N 1
ATOM 3665 C CA . ASN A 1 461 ? 0.316 -24.938 -35.192 1.00 91.12 461 ASN A CA 1
ATOM 3666 C C . ASN A 1 461 ? 0.336 -23.451 -34.826 1.00 91.12 461 ASN A C 1
ATOM 3668 O O . ASN A 1 461 ? 0.801 -23.064 -33.752 1.00 91.12 461 ASN A O 1
ATOM 3672 N N . PHE A 1 462 ? -0.130 -22.599 -35.736 1.00 92.25 462 PHE A N 1
ATOM 3673 C CA . PHE A 1 462 ? -0.056 -21.153 -35.560 1.00 92.25 462 PHE A CA 1
ATOM 3674 C C . PHE A 1 462 ? -1.346 -20.561 -34.987 1.00 92.25 462 PHE A C 1
ATOM 3676 O O . PHE A 1 462 ? -2.431 -20.792 -35.514 1.00 92.25 462 PHE A O 1
ATOM 3683 N N . ASN A 1 463 ? -1.213 -19.730 -33.953 1.00 93.50 463 ASN A N 1
ATOM 3684 C CA . ASN A 1 463 ? -2.313 -19.026 -33.306 1.00 93.50 463 ASN A CA 1
ATOM 3685 C C . ASN A 1 463 ? -2.042 -17.515 -33.290 1.00 93.50 463 ASN A C 1
ATOM 3687 O O . ASN A 1 463 ? -1.167 -17.037 -32.564 1.00 93.50 463 ASN A O 1
ATOM 3691 N N . LEU A 1 464 ? -2.834 -16.748 -34.042 1.00 94.94 464 LEU A N 1
ATOM 3692 C CA . LEU A 1 464 ? -2.850 -15.287 -33.955 1.00 94.94 464 LEU A CA 1
ATOM 3693 C C . LEU A 1 464 ? -3.809 -14.840 -32.846 1.00 94.94 464 LEU A C 1
ATOM 3695 O O . LEU A 1 464 ? -4.991 -15.197 -32.843 1.00 94.94 464 LEU A O 1
ATOM 3699 N N . ARG A 1 465 ? -3.307 -14.058 -31.892 1.00 95.75 465 ARG A N 1
ATOM 3700 C CA . ARG A 1 465 ? -4.062 -13.596 -30.725 1.00 95.75 465 ARG A CA 1
ATOM 3701 C C . ARG A 1 465 ? -3.987 -12.082 -30.628 1.00 95.75 465 ARG A C 1
ATOM 3703 O O . ARG A 1 465 ? -2.905 -11.503 -30.635 1.00 95.75 465 ARG A O 1
ATOM 3710 N N . PHE A 1 466 ? -5.132 -11.434 -30.504 1.00 96.50 466 PHE A N 1
ATOM 3711 C CA . PHE A 1 466 ? -5.198 -9.991 -30.369 1.00 96.50 466 PHE A CA 1
ATOM 3712 C C . PHE A 1 466 ? -5.115 -9.568 -28.904 1.00 96.50 466 PHE A C 1
ATOM 3714 O O . PHE A 1 466 ? -5.590 -10.258 -28.001 1.00 96.50 466 PHE A O 1
ATOM 3721 N N . ILE A 1 467 ? -4.492 -8.419 -28.666 1.00 92.00 467 ILE A N 1
ATOM 3722 C CA . ILE A 1 467 ? -4.384 -7.799 -27.347 1.00 92.00 467 ILE A CA 1
ATOM 3723 C C . ILE A 1 467 ? -5.477 -6.735 -27.241 1.00 92.00 467 ILE A C 1
ATOM 3725 O O . ILE A 1 467 ? -5.392 -5.675 -27.858 1.00 92.00 467 ILE A O 1
ATOM 3729 N N . ALA A 1 468 ? -6.506 -7.029 -26.451 1.00 90.25 468 ALA A N 1
ATOM 3730 C CA . ALA A 1 468 ? -7.555 -6.092 -26.065 1.00 90.25 468 ALA A CA 1
ATOM 3731 C C . ALA A 1 468 ? -8.211 -6.556 -24.757 1.00 90.25 468 ALA A C 1
ATOM 3733 O O . ALA A 1 468 ? -8.118 -7.722 -24.373 1.00 90.25 468 ALA A O 1
ATOM 3734 N N . THR A 1 469 ? -8.893 -5.643 -24.073 1.00 85.50 469 THR A N 1
ATOM 3735 C CA . THR A 1 469 ? -9.604 -5.911 -22.818 1.00 85.50 469 THR A CA 1
ATOM 3736 C C . THR A 1 469 ? -11.106 -5.948 -23.060 1.00 85.50 469 THR A C 1
ATOM 3738 O O . THR A 1 469 ? -11.642 -5.076 -23.737 1.00 85.50 469 THR A O 1
ATOM 3741 N N . ASP A 1 470 ? -11.788 -6.928 -22.477 1.00 84.88 470 ASP A N 1
ATOM 3742 C CA . ASP A 1 470 ? -13.248 -6.940 -22.391 1.00 84.88 470 ASP A CA 1
ATOM 3743 C C . ASP A 1 470 ? -13.709 -6.056 -21.228 1.00 84.88 470 ASP A C 1
ATOM 3745 O O . ASP A 1 470 ? -13.246 -6.218 -20.094 1.00 84.88 470 ASP A O 1
ATOM 3749 N N . VAL A 1 471 ? -14.578 -5.092 -21.511 1.00 79.06 471 VAL A N 1
ATOM 3750 C CA . VAL A 1 471 ? -15.042 -4.096 -20.531 1.00 79.06 471 VAL A CA 1
ATOM 3751 C C . VAL A 1 471 ? -16.533 -4.240 -20.210 1.00 79.06 471 VAL A C 1
ATOM 3753 O O . VAL A 1 471 ? -17.040 -3.511 -19.357 1.00 79.06 471 VAL A O 1
ATOM 3756 N N . GLN A 1 472 ? -17.223 -5.221 -20.809 1.00 64.56 472 GLN A N 1
ATOM 3757 C CA . GLN A 1 472 ? -18.676 -5.394 -20.687 1.00 64.56 472 GLN A CA 1
ATOM 3758 C C . GLN A 1 472 ? -19.139 -5.802 -19.270 1.00 64.56 472 GLN A C 1
ATOM 3760 O O . GLN A 1 472 ? -20.279 -5.534 -18.911 1.00 64.56 472 GLN A O 1
ATOM 3765 N N . ASP A 1 473 ? -18.242 -6.337 -18.430 1.00 45.94 473 ASP A N 1
ATOM 3766 C CA . ASP A 1 473 ? -18.515 -6.667 -17.015 1.00 45.94 473 ASP A CA 1
ATOM 3767 C C . ASP A 1 473 ? -18.034 -5.587 -16.019 1.00 45.94 473 ASP A C 1
ATOM 3769 O O . ASP A 1 473 ? -18.168 -5.740 -14.804 1.00 45.94 473 ASP A O 1
ATOM 3773 N N . LYS A 1 474 ? -17.448 -4.481 -16.507 1.00 44.16 474 LYS A N 1
ATOM 3774 C CA . LYS A 1 474 ? -16.879 -3.402 -15.670 1.00 44.16 474 LYS A CA 1
ATOM 3775 C C . LYS A 1 474 ? -17.707 -2.113 -15.659 1.00 44.16 474 LYS A C 1
ATOM 3777 O O . LYS A 1 474 ? -17.329 -1.164 -14.974 1.00 44.16 474 LYS A O 1
ATOM 3782 N N . LEU A 1 475 ? -18.839 -2.081 -16.363 1.00 39.94 475 LEU A N 1
ATOM 3783 C CA . LEU A 1 475 ? -19.709 -0.912 -16.492 1.00 39.94 475 LEU A CA 1
ATOM 3784 C C . LEU A 1 475 ? -21.150 -1.278 -16.107 1.00 39.94 475 LEU A C 1
ATOM 3786 O O . LEU A 1 475 ? -21.964 -1.624 -16.953 1.00 39.94 475 LEU A O 1
ATOM 3790 N N . ASN A 1 476 ? -21.466 -1.183 -14.813 1.00 27.08 476 ASN A N 1
ATOM 3791 C CA . ASN A 1 476 ? -22.847 -1.049 -14.340 1.00 27.08 476 ASN A CA 1
ATOM 3792 C C . ASN A 1 476 ? -23.068 0.414 -13.892 1.00 27.08 476 ASN A C 1
ATOM 3794 O O . ASN A 1 476 ? -22.139 1.036 -13.366 1.00 27.08 476 ASN A O 1
ATOM 3798 N N . PRO A 1 477 ? -24.253 0.998 -14.136 1.00 34.69 477 PRO A N 1
ATOM 3799 C CA . PRO A 1 477 ? -24.406 2.417 -14.444 1.00 34.69 477 PRO A CA 1
ATOM 3800 C C . PRO A 1 477 ? -24.375 3.321 -13.208 1.00 34.69 477 PRO A C 1
ATOM 3802 O O . PRO A 1 477 ? -25.114 3.130 -12.241 1.00 34.69 477 PRO A O 1
ATOM 3805 N N . VAL A 1 478 ? -23.569 4.382 -13.282 1.00 30.25 478 VAL A N 1
ATOM 3806 C CA . VAL A 1 478 ? -23.734 5.565 -12.432 1.00 30.25 478 VAL A CA 1
ATOM 3807 C C . VAL A 1 478 ? -25.009 6.292 -12.871 1.00 30.25 478 VAL A C 1
ATOM 3809 O O . VAL A 1 478 ? -25.257 6.485 -14.058 1.00 30.25 478 VAL A O 1
ATOM 3812 N N . LYS A 1 479 ? -25.819 6.647 -11.870 1.00 27.97 479 LYS A N 1
ATOM 3813 C CA . LYS A 1 479 ? -27.081 7.396 -11.915 1.00 27.97 479 LYS A CA 1
ATOM 3814 C C . LYS A 1 479 ? -27.191 8.394 -13.078 1.00 27.97 479 LYS A C 1
ATOM 3816 O O . LYS A 1 479 ? -26.340 9.266 -13.230 1.00 27.97 479 LYS A O 1
ATOM 3821 N N . LYS A 1 480 ? -28.325 8.329 -13.791 1.00 27.53 480 LYS A N 1
ATOM 3822 C CA . LYS A 1 480 ? -28.866 9.438 -14.588 1.00 27.53 480 LYS A CA 1
ATOM 3823 C C . LYS A 1 480 ? -28.882 10.709 -13.732 1.00 27.53 480 LYS A C 1
ATOM 3825 O O . LYS A 1 480 ? -29.547 10.741 -12.699 1.00 27.53 480 LYS A O 1
ATOM 3830 N N . VAL A 1 481 ? -28.175 11.737 -14.183 1.00 28.08 481 VAL A N 1
ATOM 3831 C CA . VAL A 1 481 ? -28.473 13.128 -13.843 1.00 28.08 481 VAL A CA 1
ATOM 3832 C C . VAL A 1 481 ? -28.908 13.777 -15.146 1.00 28.08 481 VAL A C 1
ATOM 3834 O O . VAL A 1 481 ? -28.168 13.770 -16.130 1.00 28.08 481 VAL A O 1
ATOM 3837 N N . GLU A 1 482 ? -30.152 14.232 -15.158 1.00 27.70 482 GLU A N 1
ATOM 3838 C CA . GLU A 1 482 ? -30.762 14.942 -16.269 1.00 27.70 482 GLU A CA 1
ATOM 3839 C C . GLU A 1 482 ? -30.207 16.368 -16.395 1.00 27.70 482 GLU A C 1
ATOM 3841 O O . GLU A 1 482 ? -29.958 17.061 -15.413 1.00 27.70 482 GLU A O 1
ATOM 3846 N N . ASP A 1 483 ? -30.086 16.756 -17.662 1.00 28.61 483 ASP A N 1
ATOM 3847 C CA . ASP A 1 483 ? -30.184 18.090 -18.245 1.00 28.61 483 ASP A CA 1
ATOM 3848 C C . ASP A 1 483 ? -29.077 19.163 -18.085 1.00 28.61 483 ASP A C 1
ATOM 3850 O O . ASP A 1 483 ? -28.969 19.917 -17.124 1.00 28.61 483 ASP A O 1
ATOM 3854 N N . LYS A 1 484 ? -28.397 19.324 -19.236 1.00 30.91 484 LYS A N 1
ATOM 3855 C CA . LYS A 1 484 ? -28.186 20.560 -20.020 1.00 30.91 484 LYS A CA 1
ATOM 3856 C C . LYS A 1 484 ? -27.242 21.634 -19.464 1.00 30.91 484 LYS A C 1
ATOM 3858 O O . LYS A 1 484 ? -27.639 22.540 -18.742 1.00 30.91 484 LYS A O 1
ATOM 3863 N N . LYS A 1 485 ? -26.065 21.706 -20.100 1.00 26.83 485 LYS A N 1
ATOM 3864 C CA . LYS A 1 485 ? -25.725 22.818 -21.015 1.00 26.83 485 LYS A CA 1
ATOM 3865 C C . LYS A 1 485 ? -24.643 22.390 -22.010 1.00 26.83 485 LYS A C 1
ATOM 3867 O O . LYS A 1 485 ? -23.527 22.041 -21.646 1.00 26.83 485 LYS A O 1
ATOM 3872 N N . SER A 1 486 ? -25.015 22.412 -23.284 1.00 28.77 486 SER A N 1
ATOM 3873 C CA . SER A 1 486 ? -24.172 22.143 -24.445 1.00 28.77 486 SER A CA 1
ATOM 3874 C C . SER A 1 486 ? -23.120 23.237 -24.634 1.00 28.77 486 SER A C 1
ATOM 3876 O O . SER A 1 486 ? -23.473 24.373 -24.954 1.00 28.77 486 SER A O 1
ATOM 3878 N N . VAL A 1 487 ? -21.838 22.891 -24.526 1.00 25.86 487 VAL A N 1
ATOM 3879 C CA . VAL A 1 487 ? -20.755 23.691 -25.112 1.00 25.86 487 VAL A CA 1
ATOM 3880 C C . VAL A 1 487 ? -20.414 23.065 -26.461 1.00 25.86 487 VAL A C 1
ATOM 3882 O O . VAL A 1 487 ? -19.890 21.956 -26.529 1.00 25.86 487 VAL A O 1
ATOM 3885 N N . LYS A 1 488 ? -20.763 23.760 -27.548 1.00 28.34 488 LYS A N 1
ATOM 3886 C CA . LYS A 1 488 ? -20.327 23.410 -28.905 1.00 28.34 488 LYS A CA 1
ATOM 3887 C C . LYS A 1 488 ? -18.823 23.673 -29.014 1.00 28.34 488 LYS A C 1
ATOM 3889 O O . LYS A 1 488 ? -18.404 24.821 -28.907 1.00 28.34 488 LYS A O 1
ATOM 3894 N N . VAL A 1 489 ? -18.036 22.632 -29.273 1.00 27.52 489 VAL A N 1
ATOM 3895 C CA . VAL A 1 489 ? -16.665 22.766 -29.788 1.00 27.52 489 VAL A CA 1
ATOM 3896 C C . VAL A 1 489 ? -16.718 22.548 -31.308 1.00 27.52 489 VAL A C 1
ATOM 3898 O O . VAL A 1 489 ? -17.411 21.624 -31.744 1.00 27.52 489 VAL A O 1
ATOM 3901 N N . PRO A 1 490 ? -16.069 23.390 -32.136 1.00 26.91 490 PRO A N 1
ATOM 3902 C CA . PRO A 1 490 ? -16.147 23.277 -33.589 1.00 26.91 490 PRO A CA 1
ATOM 3903 C C . PRO A 1 490 ? -15.474 21.995 -34.087 1.00 26.91 490 PRO A C 1
ATOM 3905 O O . PRO A 1 490 ? -14.363 21.668 -33.671 1.00 26.91 490 PRO A O 1
ATOM 3908 N N . LYS A 1 491 ? -16.144 21.301 -35.011 1.00 30.84 491 LYS A N 1
ATOM 3909 C CA . LYS A 1 491 ? -15.548 20.270 -35.863 1.00 30.84 491 LYS A CA 1
ATOM 3910 C C . LYS A 1 491 ? -14.635 20.935 -36.890 1.00 30.84 491 LYS A C 1
ATOM 3912 O O . LYS A 1 491 ? -15.128 21.737 -37.673 1.00 30.84 491 LYS A O 1
ATOM 3917 N N . GLU A 1 492 ? -13.377 20.516 -36.944 1.00 26.36 492 GLU A N 1
ATOM 3918 C CA . GLU A 1 492 ? -12.624 20.412 -38.196 1.00 26.36 492 GLU A CA 1
ATOM 3919 C C . GLU A 1 492 ? -11.615 19.259 -38.078 1.00 26.36 492 GLU A C 1
ATOM 3921 O O . GLU A 1 492 ? -10.711 19.265 -37.241 1.00 26.36 492 GLU A O 1
ATOM 3926 N N . GLU A 1 493 ? -11.848 18.225 -38.886 1.00 28.38 493 GLU A N 1
ATOM 3927 C CA . GLU A 1 493 ? -11.074 16.990 -38.980 1.00 28.38 493 GLU A CA 1
ATOM 3928 C C . GLU A 1 493 ? -9.890 17.120 -39.955 1.00 28.38 493 GLU A C 1
ATOM 3930 O O . GLU A 1 493 ? -10.011 17.659 -41.051 1.00 28.38 493 GLU A O 1
ATOM 3935 N N . GLU A 1 494 ? -8.780 16.512 -39.524 1.00 31.16 494 GLU A N 1
ATOM 3936 C CA . GLU A 1 494 ? -7.765 15.762 -40.278 1.00 31.16 494 GLU A CA 1
ATOM 3937 C C . GLU A 1 494 ? -6.986 16.380 -41.463 1.00 31.16 494 GLU A C 1
ATOM 3939 O O . GLU A 1 494 ? -7.514 16.699 -42.527 1.00 31.16 494 GLU A O 1
ATOM 3944 N N . LYS A 1 495 ? -5.646 16.273 -41.374 1.00 33.12 495 LYS A N 1
ATOM 3945 C CA . LYS A 1 495 ? -4.859 15.225 -42.079 1.00 33.12 495 LYS A CA 1
ATOM 3946 C C . LYS A 1 495 ? -3.347 15.395 -41.855 1.00 33.12 495 LYS A C 1
ATOM 3948 O O . LYS A 1 495 ? -2.748 16.359 -42.317 1.00 33.12 495 LYS A O 1
ATOM 3953 N N . SER A 1 496 ? -2.693 14.411 -41.229 1.00 27.20 496 SER A N 1
ATOM 3954 C CA . SER A 1 496 ? -1.276 14.093 -41.504 1.00 27.20 496 SER A CA 1
ATOM 3955 C C . SER A 1 496 ? -0.960 12.652 -41.084 1.00 27.20 496 SER A C 1
ATOM 3957 O O . SER A 1 496 ? -1.125 12.281 -39.925 1.00 27.20 496 SER A O 1
ATOM 3959 N N . GLY A 1 497 ? -0.562 11.825 -42.055 1.00 31.70 497 GLY A N 1
ATOM 3960 C CA . GLY A 1 497 ? -0.312 10.396 -41.889 1.00 31.70 497 GLY A CA 1
ATOM 3961 C C . GLY A 1 497 ? 1.140 10.057 -41.539 1.00 31.70 497 GLY A C 1
ATOM 3962 O O . GLY A 1 497 ? 2.050 10.402 -42.286 1.00 31.70 497 GLY A O 1
ATOM 3963 N N . ALA A 1 498 ? 1.328 9.368 -40.408 1.00 30.11 498 ALA A N 1
ATOM 3964 C CA . ALA A 1 498 ? 2.172 8.179 -40.177 1.00 30.11 498 ALA A CA 1
ATOM 3965 C C . ALA A 1 498 ? 2.326 7.949 -38.651 1.00 30.11 498 ALA A C 1
ATOM 3967 O O . ALA A 1 498 ? 2.470 8.919 -37.902 1.00 30.11 498 ALA A O 1
ATOM 3968 N N . PRO A 1 499 ? 2.308 6.692 -38.166 1.00 34.09 499 PRO A N 1
ATOM 3969 C CA . PRO A 1 499 ? 1.876 6.361 -36.811 1.00 34.09 499 PRO A CA 1
ATOM 3970 C C . PRO A 1 499 ? 3.002 6.539 -35.785 1.00 34.09 499 PRO A C 1
ATOM 3972 O O . PRO A 1 499 ? 3.983 5.795 -35.755 1.00 34.09 499 PRO A O 1
ATOM 3975 N N . GLY A 1 500 ? 2.865 7.541 -34.921 1.00 33.00 500 GLY A N 1
ATOM 3976 C CA . GLY A 1 500 ? 3.415 7.468 -33.569 1.00 33.00 500 GLY A CA 1
ATOM 3977 C C . GLY A 1 500 ? 2.382 6.785 -32.680 1.00 33.00 500 GLY A C 1
ATOM 3978 O O . GLY A 1 500 ? 1.194 6.980 -32.919 1.00 33.00 500 GLY A O 1
ATOM 3979 N N . CYS A 1 501 ? 2.815 6.008 -31.683 1.00 34.16 501 CYS A N 1
ATOM 3980 C CA . CYS A 1 501 ? 1.944 5.460 -30.640 1.00 34.16 501 CYS A CA 1
ATOM 3981 C C . CYS A 1 501 ? 1.246 6.608 -29.887 1.00 34.16 501 CYS A C 1
ATOM 3983 O O . CYS A 1 501 ? 1.700 7.036 -28.827 1.00 34.16 501 CYS A O 1
ATOM 3985 N N . LYS A 1 502 ? 0.185 7.165 -30.461 1.00 37.38 502 LYS A N 1
ATOM 3986 C CA . LYS A 1 502 ? -0.800 7.964 -29.753 1.00 37.38 502 LYS A CA 1
ATOM 3987 C C . LYS A 1 502 ? -1.878 6.974 -29.365 1.00 37.38 502 LYS A C 1
ATOM 3989 O O . LYS A 1 502 ? -2.603 6.499 -30.230 1.00 37.38 502 LYS A O 1
ATOM 3994 N N . ALA A 1 503 ? -1.898 6.609 -28.090 1.00 39.97 503 ALA A N 1
ATOM 3995 C CA . ALA A 1 503 ? -3.056 5.929 -27.549 1.00 39.97 503 ALA A CA 1
ATOM 3996 C C . ALA A 1 503 ? -4.242 6.888 -27.677 1.00 39.97 503 ALA A C 1
ATOM 3998 O O . ALA A 1 503 ? -4.142 8.044 -27.254 1.00 39.97 503 ALA A O 1
ATOM 3999 N N . ASP A 1 504 ? -5.302 6.427 -28.326 1.00 43.03 504 ASP A N 1
ATOM 4000 C CA . ASP A 1 504 ? -6.544 7.176 -28.420 1.00 43.03 504 ASP A CA 1
ATOM 4001 C C . ASP A 1 504 ? -7.355 6.828 -27.170 1.00 43.03 504 ASP A C 1
ATOM 4003 O O . ASP A 1 504 ? -7.816 5.698 -27.005 1.00 43.03 504 ASP A O 1
ATOM 4007 N N . PHE A 1 505 ? -7.390 7.756 -26.212 1.00 43.91 505 PHE A N 1
ATOM 4008 C CA . PHE A 1 505 ? -7.992 7.546 -24.890 1.00 43.91 505 PHE A CA 1
ATOM 4009 C C . PHE A 1 505 ? -9.470 7.939 -24.843 1.00 43.91 505 PHE A C 1
ATOM 4011 O O . PHE A 1 505 ? -10.003 8.104 -23.744 1.00 43.91 505 PHE A O 1
ATOM 4018 N N . ASP A 1 506 ? -10.136 8.082 -25.990 1.00 44.44 506 ASP A N 1
ATOM 4019 C CA . ASP A 1 506 ? -11.585 8.260 -26.024 1.00 44.44 506 ASP A CA 1
ATOM 4020 C C . ASP A 1 506 ? -12.256 6.984 -25.493 1.00 44.44 506 ASP A C 1
ATOM 4022 O O . ASP A 1 506 ? -12.507 6.002 -26.193 1.00 44.44 506 ASP A O 1
ATOM 4026 N N . LEU A 1 507 ? -12.475 6.989 -24.177 1.00 50.34 507 LEU A N 1
ATOM 4027 C CA . LEU A 1 507 ? -13.244 6.002 -23.444 1.00 50.34 507 LEU A CA 1
ATOM 4028 C C . LEU A 1 507 ? -14.700 6.178 -23.860 1.00 50.34 507 LEU A C 1
ATOM 4030 O O . LEU A 1 507 ? -15.412 6.990 -23.277 1.00 50.34 507 LEU A O 1
ATOM 4034 N N . ASP A 1 508 ? -15.139 5.424 -24.863 1.00 56.16 508 ASP A N 1
ATOM 4035 C CA . ASP A 1 508 ? -16.565 5.236 -25.096 1.00 56.16 508 ASP A CA 1
ATOM 4036 C C . ASP A 1 508 ? -17.131 4.435 -23.905 1.00 56.16 508 ASP A C 1
ATOM 4038 O O . ASP A 1 508 ? -16.782 3.262 -23.735 1.00 56.16 508 ASP A O 1
ATOM 4042 N N . PRO A 1 509 ? -17.986 5.038 -23.055 1.00 54.62 509 PRO A N 1
ATOM 4043 C CA . PRO A 1 509 ? -18.577 4.361 -21.904 1.00 54.62 509 PRO A CA 1
ATOM 4044 C C . PRO A 1 509 ? -19.540 3.232 -22.302 1.00 54.62 509 PRO A C 1
ATOM 4046 O O . PRO A 1 509 ? -20.029 2.529 -21.425 1.00 54.62 509 PRO A O 1
ATOM 4049 N N . ASN A 1 510 ? -19.812 3.045 -23.597 1.00 59.81 510 ASN A N 1
ATOM 4050 C CA . ASN A 1 510 ? -20.595 1.938 -24.139 1.00 59.81 510 ASN A CA 1
ATOM 4051 C C . ASN A 1 510 ? -19.744 0.936 -24.940 1.00 59.81 510 ASN A C 1
ATOM 4053 O O . ASN A 1 510 ? -20.296 -0.012 -25.510 1.00 59.81 510 ASN A O 1
ATOM 4057 N N . ALA A 1 511 ? -18.418 1.112 -25.008 1.00 69.25 511 ALA A N 1
ATOM 4058 C CA . ALA A 1 511 ? -17.552 0.163 -25.697 1.00 69.25 511 ALA A CA 1
ATOM 4059 C C . ALA A 1 511 ? -17.615 -1.208 -25.016 1.00 69.25 511 ALA A C 1
ATOM 4061 O O . ALA A 1 511 ? -17.548 -1.312 -23.796 1.00 69.25 511 ALA A O 1
ATOM 4062 N N . LYS A 1 512 ? -17.713 -2.278 -25.813 1.00 81.62 512 LYS A N 1
ATOM 4063 C CA . LYS A 1 512 ? -17.664 -3.671 -25.327 1.00 81.62 512 LYS A CA 1
ATOM 4064 C C . LYS A 1 512 ? -16.230 -4.144 -25.086 1.00 81.62 512 LYS A C 1
ATOM 4066 O O . LYS A 1 512 ? -15.972 -4.935 -24.183 1.00 81.62 512 LYS A O 1
ATOM 4071 N N . PHE A 1 513 ? -15.296 -3.631 -25.885 1.00 87.56 513 PHE A N 1
ATOM 4072 C CA . PHE A 1 513 ? -13.883 -3.979 -25.840 1.00 87.56 513 PHE A CA 1
ATOM 4073 C C . PHE A 1 513 ? -13.013 -2.732 -25.956 1.00 87.56 513 PHE A C 1
ATOM 4075 O O . PHE A 1 513 ? -13.407 -1.748 -26.580 1.00 87.56 513 PHE A O 1
ATOM 4082 N N . GLN A 1 514 ? -11.805 -2.804 -25.406 1.00 85.25 514 GLN A N 1
ATOM 4083 C CA . GLN A 1 514 ? -10.844 -1.709 -25.408 1.00 85.25 514 GLN A CA 1
ATOM 4084 C C . GLN A 1 514 ? -9.463 -2.172 -25.882 1.00 85.25 514 GLN A C 1
ATOM 4086 O O . GLN A 1 514 ? -8.942 -3.182 -25.412 1.00 85.25 514 GLN A O 1
ATOM 4091 N N . SER A 1 515 ? -8.850 -1.400 -26.779 1.00 84.31 515 SER A N 1
ATOM 4092 C CA . SER A 1 515 ? -7.472 -1.582 -27.255 1.00 84.31 515 SER A CA 1
ATOM 4093 C C . SER A 1 515 ? -6.661 -0.292 -27.066 1.00 84.31 515 SER A C 1
ATOM 4095 O O . SER A 1 515 ? -7.228 0.749 -26.726 1.00 84.31 515 SER A O 1
ATOM 4097 N N . LEU A 1 516 ? -5.341 -0.340 -27.280 1.00 77.31 516 LEU A N 1
ATOM 4098 C CA . LEU A 1 516 ? -4.476 0.832 -27.097 1.00 77.31 516 LEU A CA 1
ATOM 4099 C C . LEU A 1 516 ? -4.708 1.900 -28.178 1.00 77.31 516 LEU A C 1
ATOM 4101 O O . LEU A 1 516 ? -4.544 3.084 -27.896 1.00 77.31 516 LEU A O 1
ATOM 4105 N N . HIS A 1 517 ? -5.105 1.498 -29.388 1.00 75.44 517 HIS A N 1
ATOM 4106 C CA . HIS A 1 517 ? -5.398 2.410 -30.502 1.00 75.44 517 HIS A CA 1
ATOM 4107 C C . HIS A 1 517 ? -6.911 2.638 -30.697 1.00 75.44 517 HIS A C 1
ATOM 4109 O O . HIS A 1 517 ? -7.373 3.013 -31.775 1.00 75.44 517 HIS A O 1
ATOM 4115 N N . GLY A 1 518 ? -7.695 2.415 -29.638 1.00 80.94 518 GLY A N 1
ATOM 4116 C CA . GLY A 1 518 ? -9.116 2.742 -29.593 1.00 80.94 518 GLY A CA 1
ATOM 4117 C C . GLY A 1 518 ? -10.008 1.801 -30.408 1.00 80.94 518 GLY A C 1
ATOM 4118 O O . GLY A 1 518 ? -9.666 0.648 -30.695 1.00 80.94 518 GLY A O 1
ATOM 4119 N N . LYS A 1 519 ? -11.204 2.291 -30.754 1.00 82.75 519 LYS A N 1
ATOM 4120 C CA . LYS A 1 519 ? -12.250 1.495 -31.416 1.00 82.75 519 LYS A CA 1
ATOM 4121 C C . LYS A 1 519 ? -11.816 0.973 -32.787 1.00 82.75 519 LYS A C 1
ATOM 4123 O O . LYS A 1 519 ? -12.124 -0.161 -33.129 1.00 82.75 519 LYS A O 1
ATOM 4128 N N . SER A 1 520 ? -11.065 1.766 -33.550 1.00 86.19 520 SER A N 1
ATOM 4129 C CA . SER A 1 520 ? -10.649 1.379 -34.904 1.00 86.19 520 SER A CA 1
ATOM 4130 C C . SER A 1 520 ? -9.767 0.120 -34.925 1.00 86.19 520 SER A C 1
ATOM 4132 O O . SER A 1 520 ? -9.873 -0.690 -35.842 1.00 86.19 520 SER A O 1
ATOM 4134 N N . GLU A 1 521 ? -8.930 -0.084 -33.904 1.00 90.12 521 GLU A N 1
ATOM 4135 C CA . GLU A 1 521 ? -8.119 -1.298 -33.754 1.00 90.12 521 GLU A CA 1
ATOM 4136 C C . GLU A 1 521 ? -8.948 -2.484 -33.258 1.00 90.12 521 GLU A C 1
ATOM 4138 O O . GLU A 1 521 ? -8.729 -3.605 -33.706 1.00 90.12 521 GLU A O 1
ATOM 4143 N N . VAL A 1 522 ? -9.933 -2.250 -32.384 1.00 90.56 522 VAL A N 1
ATOM 4144 C CA . VAL A 1 522 ? -10.904 -3.286 -31.995 1.00 90.56 522 VAL A CA 1
ATOM 4145 C C . VAL A 1 522 ? -11.665 -3.783 -33.223 1.00 90.56 522 VAL A C 1
ATOM 4147 O O . VAL A 1 522 ? -11.710 -4.987 -33.458 1.00 90.56 522 VAL A O 1
ATOM 4150 N N . ASP A 1 523 ? -12.202 -2.869 -34.029 1.00 90.44 523 ASP A N 1
ATOM 4151 C CA . ASP A 1 523 ? -12.956 -3.204 -35.238 1.00 90.44 523 ASP A CA 1
ATOM 4152 C C . ASP A 1 523 ? -12.084 -3.985 -36.232 1.00 90.44 523 ASP A C 1
ATOM 4154 O O . ASP A 1 523 ? -12.511 -5.014 -36.753 1.00 90.44 523 ASP A O 1
ATOM 4158 N N . GLU A 1 524 ? -10.838 -3.551 -36.445 1.00 94.38 524 GLU A N 1
ATOM 4159 C CA . GLU A 1 524 ? -9.888 -4.262 -37.305 1.00 94.38 524 GLU A CA 1
ATOM 4160 C C . GLU A 1 524 ? -9.550 -5.661 -36.767 1.00 94.38 524 GLU A C 1
ATOM 4162 O O . GLU A 1 524 ? -9.549 -6.624 -37.533 1.00 94.38 524 GLU A O 1
ATOM 4167 N N . ASN A 1 525 ? -9.316 -5.808 -35.459 1.00 95.50 525 ASN A N 1
ATOM 4168 C CA . ASN A 1 525 ? -9.051 -7.114 -34.851 1.00 95.50 525 ASN A CA 1
ATOM 4169 C C . ASN A 1 525 ? -10.238 -8.070 -35.065 1.00 95.50 525 ASN A C 1
ATOM 4171 O O . ASN A 1 525 ? -10.042 -9.233 -35.419 1.00 95.50 525 ASN A O 1
ATOM 4175 N N . ILE A 1 526 ? -11.474 -7.586 -34.883 1.00 95.00 526 ILE A N 1
ATOM 4176 C CA . ILE A 1 526 ? -12.685 -8.392 -35.096 1.00 95.00 526 ILE A CA 1
ATOM 4177 C C . ILE A 1 526 ? -12.818 -8.775 -36.577 1.00 95.00 526 ILE A C 1
ATOM 4179 O O . ILE A 1 526 ? -13.109 -9.933 -36.873 1.00 95.00 526 ILE A O 1
ATOM 4183 N N . VAL A 1 527 ? -12.550 -7.857 -37.514 1.00 95.69 527 VAL A N 1
ATOM 4184 C CA . VAL A 1 527 ? -12.534 -8.163 -38.957 1.00 95.69 527 VAL A CA 1
ATOM 4185 C C . VAL A 1 527 ? -11.546 -9.284 -39.265 1.00 95.69 527 VAL A C 1
ATOM 4187 O O . VAL A 1 527 ? -11.912 -10.246 -39.935 1.00 95.69 527 VAL A O 1
ATOM 4190 N N . GLN A 1 528 ? -10.313 -9.205 -38.761 1.00 96.12 528 GLN A N 1
ATOM 4191 C CA . GLN A 1 528 ? -9.294 -10.228 -39.017 1.00 96.12 528 GLN A CA 1
ATOM 4192 C C . GLN A 1 528 ? -9.681 -11.595 -38.427 1.00 96.12 528 GLN A C 1
ATOM 4194 O O . GLN A 1 528 ? -9.440 -12.623 -39.059 1.00 96.12 528 GLN A O 1
ATOM 4199 N N . ILE A 1 529 ? -10.358 -11.622 -37.272 1.00 96.06 529 ILE A N 1
ATOM 4200 C CA . ILE A 1 529 ? -10.931 -12.852 -36.701 1.00 96.06 529 ILE A CA 1
ATOM 4201 C C . ILE A 1 529 ? -12.050 -13.418 -37.573 1.00 96.06 529 ILE A C 1
ATOM 4203 O O . ILE A 1 529 ? -12.084 -14.623 -37.809 1.00 96.06 529 ILE A O 1
ATOM 4207 N N . LEU A 1 530 ? -12.962 -12.577 -38.059 1.00 95.56 530 LEU A N 1
ATOM 4208 C CA . LEU A 1 530 ? -14.055 -13.011 -38.931 1.00 95.56 530 LEU A CA 1
ATOM 4209 C C . LEU A 1 530 ? -13.535 -13.535 -40.271 1.00 95.56 530 LEU A C 1
ATOM 4211 O O . LEU A 1 530 ? -14.057 -14.515 -40.795 1.00 95.56 530 LEU A O 1
ATOM 4215 N N . VAL A 1 531 ? -12.478 -12.922 -40.808 1.00 95.81 531 VAL A N 1
ATOM 4216 C CA . VAL A 1 531 ? -11.784 -13.438 -41.991 1.00 95.81 531 VAL A CA 1
ATOM 4217 C C . VAL A 1 531 ? -11.150 -14.794 -41.691 1.00 95.81 531 VAL A C 1
ATOM 4219 O O . VAL A 1 531 ? -11.280 -15.692 -42.513 1.00 95.81 531 VAL A O 1
ATOM 4222 N N . ASN A 1 532 ? -10.525 -14.985 -40.526 1.00 94.31 532 ASN A N 1
ATOM 4223 C CA . ASN A 1 532 ? -10.009 -16.298 -40.131 1.00 94.31 532 ASN A CA 1
ATOM 4224 C C . ASN A 1 532 ? -11.116 -17.358 -40.003 1.00 94.31 532 ASN A C 1
ATOM 4226 O O . ASN A 1 532 ? -10.901 -18.506 -40.365 1.00 94.31 532 ASN A O 1
ATOM 4230 N N . GLU A 1 533 ? -12.295 -16.980 -39.508 1.00 94.31 533 GLU A N 1
ATOM 4231 C CA . GLU A 1 533 ? -13.431 -17.894 -39.350 1.00 94.31 533 GLU A CA 1
ATOM 4232 C C . GLU A 1 533 ? -14.064 -18.275 -40.698 1.00 94.31 533 GLU A C 1
ATOM 4234 O O . GLU A 1 533 ? -14.356 -19.441 -40.949 1.00 94.31 533 GLU A O 1
ATOM 4239 N N . PHE A 1 534 ? -14.295 -17.301 -41.584 1.00 94.75 534 PHE A N 1
ATOM 4240 C CA . PHE A 1 534 ? -15.011 -17.531 -42.845 1.00 94.75 534 PHE A CA 1
ATOM 4241 C C . PHE A 1 534 ? -14.103 -17.910 -44.014 1.00 94.75 534 PHE A C 1
ATOM 4243 O O . PHE A 1 534 ? -14.564 -18.552 -44.957 1.00 94.75 534 PHE A O 1
ATOM 4250 N N . TYR A 1 535 ? -12.843 -17.481 -43.975 1.00 95.62 535 TYR A N 1
ATOM 4251 C CA . TYR A 1 535 ? -11.862 -17.627 -45.049 1.00 95.62 535 TYR A CA 1
ATOM 4252 C C . TYR A 1 535 ? -10.461 -17.953 -44.482 1.00 95.62 535 TYR A C 1
ATOM 4254 O O . TYR A 1 535 ? -9.505 -17.226 -44.778 1.00 95.62 535 TYR A O 1
ATOM 4262 N N . PRO A 1 536 ? -10.304 -19.030 -43.683 1.00 91.38 536 PRO A N 1
ATOM 4263 C CA . PRO A 1 536 ? -9.052 -19.350 -42.984 1.00 91.38 536 PRO A CA 1
ATOM 4264 C C . PRO A 1 536 ? -7.838 -19.416 -43.922 1.00 91.38 536 PRO A C 1
ATOM 4266 O O . PRO A 1 536 ? -6.795 -18.829 -43.628 1.00 91.38 536 PRO A O 1
ATOM 4269 N N . ASP A 1 537 ? -7.998 -20.016 -45.106 1.00 90.62 537 ASP A N 1
ATOM 4270 C CA . ASP A 1 537 ? -6.925 -20.156 -46.103 1.00 90.62 537 ASP A CA 1
ATOM 4271 C C . ASP A 1 537 ? -6.430 -18.814 -46.665 1.00 90.62 537 ASP A C 1
ATOM 4273 O O . ASP A 1 537 ? -5.307 -18.711 -47.157 1.00 90.62 537 ASP A O 1
ATOM 4277 N N . LYS A 1 538 ? -7.255 -17.764 -46.577 1.00 93.75 538 LYS A N 1
ATOM 4278 C CA . LYS A 1 538 ? -6.945 -16.420 -47.079 1.00 93.75 538 LYS A CA 1
ATOM 4279 C C . LYS A 1 538 ? -6.569 -15.436 -45.965 1.00 93.75 538 LYS A C 1
ATOM 4281 O O . LYS A 1 538 ? -6.177 -14.310 -46.274 1.00 93.75 538 LYS A O 1
ATOM 4286 N N . MET A 1 539 ? -6.653 -15.830 -44.686 1.00 93.69 539 MET A N 1
ATOM 4287 C CA . MET A 1 539 ? -6.435 -14.940 -43.536 1.00 93.69 539 MET A CA 1
ATOM 4288 C C . MET A 1 539 ? -5.078 -14.233 -43.602 1.00 93.69 539 MET A C 1
ATOM 4290 O O . MET A 1 539 ? -5.003 -13.010 -43.514 1.00 93.69 539 MET A O 1
ATOM 4294 N N . MET A 1 540 ? -3.992 -14.989 -43.765 1.00 94.44 540 MET A N 1
ATOM 4295 C CA . MET A 1 540 ? -2.649 -14.408 -43.732 1.00 94.44 540 MET A CA 1
ATOM 4296 C C . MET A 1 540 ? -2.395 -13.465 -44.915 1.00 94.44 540 MET A C 1
ATOM 4298 O O . MET A 1 540 ? -1.766 -12.429 -44.728 1.00 94.44 540 MET A O 1
ATOM 4302 N N . ASP A 1 541 ? -2.890 -13.785 -46.117 1.00 94.62 541 ASP A N 1
ATOM 4303 C CA . ASP A 1 541 ? -2.753 -12.894 -47.284 1.00 94.62 541 ASP A CA 1
ATOM 4304 C C . ASP A 1 541 ? -3.559 -11.613 -47.121 1.00 94.62 541 ASP A C 1
ATOM 4306 O O . ASP A 1 541 ? -3.071 -10.523 -47.433 1.00 94.62 541 ASP A O 1
ATOM 4310 N N . PHE A 1 542 ? -4.764 -11.739 -46.566 1.00 95.56 542 PHE A N 1
ATOM 4311 C CA . PHE A 1 542 ? -5.591 -10.599 -46.215 1.00 95.56 542 PHE A CA 1
ATOM 4312 C C . PHE A 1 542 ? -4.861 -9.674 -45.237 1.00 95.56 542 PHE A C 1
ATOM 4314 O O . PHE A 1 542 ? -4.711 -8.491 -45.535 1.00 95.56 542 PHE A O 1
ATOM 4321 N N . ILE A 1 543 ? -4.333 -10.195 -44.124 1.00 95.94 543 ILE A N 1
ATOM 4322 C CA . ILE A 1 543 ? -3.624 -9.377 -43.128 1.00 95.94 543 ILE A CA 1
ATOM 4323 C C . ILE A 1 543 ? -2.349 -8.754 -43.722 1.00 95.94 543 ILE A C 1
ATOM 4325 O O . ILE A 1 543 ? -2.118 -7.562 -43.542 1.00 95.94 543 ILE A O 1
ATOM 4329 N N . LEU A 1 544 ? -1.553 -9.488 -44.513 1.00 94.75 544 LEU A N 1
ATOM 4330 C CA . LEU A 1 544 ? -0.372 -8.918 -45.186 1.00 94.75 544 LEU A CA 1
ATOM 4331 C C . LEU A 1 544 ? -0.738 -7.760 -46.128 1.00 94.75 544 LEU A C 1
ATOM 4333 O O . LEU A 1 544 ? -0.011 -6.767 -46.219 1.00 94.75 544 LEU A O 1
ATOM 4337 N N . ALA A 1 545 ? -1.868 -7.861 -46.830 1.00 94.06 545 ALA A N 1
ATOM 4338 C CA . ALA A 1 545 ? -2.370 -6.783 -47.671 1.00 94.06 545 ALA A CA 1
ATOM 4339 C C . ALA A 1 545 ? -2.916 -5.606 -46.844 1.00 94.06 545 ALA A C 1
ATOM 4341 O O . ALA A 1 545 ? -2.624 -4.452 -47.174 1.00 94.06 545 ALA A O 1
ATOM 4342 N N . ARG A 1 546 ? -3.634 -5.878 -45.744 1.00 93.75 546 ARG A N 1
ATOM 4343 C CA . ARG A 1 546 ? -4.096 -4.870 -44.773 1.00 93.75 546 ARG A CA 1
ATOM 4344 C C . ARG A 1 546 ? -2.925 -4.105 -44.160 1.00 93.75 546 ARG A C 1
ATOM 4346 O O . ARG A 1 546 ? -2.961 -2.880 -44.124 1.00 93.75 546 ARG A O 1
ATOM 4353 N N . ASN A 1 547 ? -1.839 -4.787 -43.808 1.00 93.44 547 ASN A N 1
ATOM 4354 C CA . ASN A 1 547 ? -0.639 -4.214 -43.192 1.00 93.44 547 ASN A CA 1
ATOM 4355 C C . ASN A 1 547 ? 0.074 -3.158 -44.050 1.00 93.44 547 ASN A C 1
ATOM 4357 O O . ASN A 1 547 ? 0.799 -2.318 -43.512 1.00 93.44 547 ASN A O 1
ATOM 4361 N N . LYS A 1 548 ? -0.152 -3.134 -45.374 1.00 89.94 548 LYS A N 1
ATOM 4362 C CA . LYS A 1 548 ? 0.337 -2.053 -46.251 1.00 89.94 548 LYS A CA 1
ATOM 4363 C C . LYS A 1 548 ? -0.336 -0.714 -45.938 1.00 89.94 548 LYS A C 1
ATOM 4365 O O . LYS A 1 548 ? 0.279 0.337 -46.117 1.00 89.94 548 LYS A O 1
ATOM 4370 N N . ASN A 1 549 ? -1.599 -0.741 -45.506 1.00 86.56 549 ASN A N 1
ATOM 4371 C CA . ASN A 1 549 ? -2.339 0.432 -45.058 1.00 86.56 549 ASN A CA 1
ATOM 4372 C C . ASN A 1 549 ? -3.526 0.036 -44.159 1.00 86.56 549 ASN A C 1
ATOM 4374 O O . ASN A 1 549 ? -4.672 -0.028 -44.612 1.00 86.56 549 ASN A O 1
ATOM 4378 N N . ILE A 1 550 ? -3.233 -0.195 -42.877 1.00 88.31 550 ILE A N 1
ATOM 4379 C CA . ILE A 1 550 ? -4.196 -0.721 -41.898 1.00 88.31 550 ILE A CA 1
ATOM 4380 C C . ILE A 1 550 ? -5.368 0.240 -41.629 1.00 88.31 550 ILE A C 1
ATOM 4382 O O . ILE A 1 550 ? -6.451 -0.181 -41.249 1.00 88.31 550 ILE A O 1
ATOM 4386 N N . TYR A 1 551 ? -5.200 1.534 -41.912 1.00 84.00 551 TYR A N 1
ATOM 4387 C CA . TYR A 1 551 ? -6.216 2.563 -41.665 1.00 84.00 551 TYR A CA 1
ATOM 4388 C C . TYR A 1 551 ? -7.227 2.736 -42.812 1.00 84.00 551 TYR A C 1
ATOM 4390 O O . TYR A 1 551 ? -8.203 3.468 -42.671 1.00 84.00 551 TYR A O 1
ATOM 4398 N N . LYS A 1 552 ? -7.012 2.104 -43.975 1.00 85.38 552 LYS A N 1
ATOM 4399 C CA . LYS A 1 552 ? -7.963 2.164 -45.102 1.00 85.38 552 LYS A CA 1
ATOM 4400 C C . LYS A 1 552 ? -9.123 1.184 -44.922 1.00 85.38 552 LYS A C 1
ATOM 4402 O O . LYS A 1 552 ? -9.010 0.227 -44.168 1.00 85.38 552 LYS A O 1
ATOM 4407 N N . ASN A 1 553 ? -10.201 1.376 -45.683 1.00 87.44 553 ASN A N 1
ATOM 4408 C CA . ASN A 1 553 ? -11.354 0.474 -45.695 1.00 87.44 553 ASN A CA 1
ATOM 4409 C C . ASN A 1 553 ? -10.943 -0.970 -46.060 1.00 87.44 553 ASN A C 1
ATOM 4411 O O . ASN A 1 553 ? -10.446 -1.223 -47.161 1.00 87.44 553 ASN A O 1
ATOM 4415 N N . TRP A 1 554 ? -11.175 -1.909 -45.140 1.00 93.19 554 TRP A N 1
ATOM 4416 C CA . TRP A 1 554 ? -10.833 -3.323 -45.293 1.00 93.19 554 TRP A CA 1
ATOM 4417 C C . TRP A 1 554 ? -11.644 -4.027 -46.391 1.00 93.19 554 TRP A C 1
ATOM 4419 O O . TRP A 1 554 ? -11.134 -4.975 -46.989 1.00 93.19 554 TRP A O 1
ATOM 4429 N N . LYS A 1 555 ? -12.853 -3.539 -46.725 1.00 94.06 555 LYS A N 1
ATOM 4430 C CA . LYS A 1 555 ? -13.716 -4.123 -47.771 1.00 94.06 555 LYS A CA 1
ATOM 4431 C C . LYS A 1 555 ? -13.016 -4.188 -49.128 1.00 94.06 555 LYS A C 1
ATOM 4433 O O . LYS A 1 555 ? -13.186 -5.154 -49.860 1.00 94.06 555 LYS A O 1
ATOM 4438 N N . LEU A 1 556 ? -12.182 -3.193 -49.444 1.00 91.62 556 LEU A N 1
ATOM 4439 C CA . LEU A 1 556 ? -11.414 -3.162 -50.695 1.00 91.62 556 LEU A CA 1
ATOM 4440 C C . LEU A 1 556 ? -10.450 -4.349 -50.793 1.00 91.62 556 LEU A C 1
ATOM 4442 O O . LEU A 1 556 ? -10.345 -4.978 -51.841 1.00 91.62 556 LEU A O 1
ATOM 4446 N N . VAL A 1 557 ? -9.777 -4.667 -49.685 1.00 93.62 557 VAL A N 1
ATOM 4447 C CA . VAL A 1 557 ? -8.852 -5.802 -49.608 1.00 93.62 557 VAL A CA 1
ATOM 4448 C C . VAL A 1 557 ? -9.631 -7.117 -49.605 1.00 93.62 557 VAL A C 1
ATOM 4450 O O . VAL A 1 557 ? -9.268 -8.034 -50.330 1.00 93.62 557 VAL A O 1
ATOM 4453 N N . ALA A 1 558 ? -10.740 -7.207 -48.865 1.00 92.75 558 ALA A N 1
ATOM 4454 C CA . ALA A 1 558 ? -11.596 -8.396 -48.857 1.00 92.75 558 ALA A CA 1
ATOM 4455 C C . ALA A 1 558 ? -12.104 -8.742 -50.272 1.00 92.75 558 ALA A C 1
ATOM 4457 O O . ALA A 1 558 ? -11.946 -9.875 -50.727 1.00 92.75 558 ALA A O 1
ATOM 4458 N N . ASN A 1 559 ? -12.609 -7.745 -51.005 1.00 91.56 559 ASN A N 1
ATOM 4459 C CA . ASN A 1 559 ? -13.085 -7.913 -52.378 1.00 91.56 559 ASN A CA 1
ATOM 4460 C C . ASN A 1 559 ? -11.947 -8.299 -53.339 1.00 91.56 559 ASN A C 1
ATOM 4462 O O . ASN A 1 559 ? -12.150 -9.150 -54.201 1.00 91.56 559 ASN A O 1
ATOM 4466 N N . GLN A 1 560 ? -10.739 -7.741 -53.166 1.00 92.19 560 GLN A N 1
ATOM 4467 C CA . GLN A 1 560 ? -9.557 -8.121 -53.956 1.00 92.19 560 GLN A CA 1
ATOM 4468 C C . GLN A 1 560 ? -9.246 -9.623 -53.847 1.00 92.19 560 GLN A C 1
ATOM 4470 O O . GLN A 1 560 ? -8.821 -10.236 -54.822 1.00 92.19 560 GLN A O 1
ATOM 4475 N N . PHE A 1 561 ? -9.470 -10.224 -52.677 1.00 92.50 561 PHE A N 1
ATOM 4476 C CA . PHE A 1 561 ? -9.276 -11.658 -52.451 1.00 92.50 561 PHE A CA 1
ATOM 4477 C C . PHE A 1 561 ? -10.547 -12.492 -52.692 1.00 92.50 561 PHE A C 1
ATOM 4479 O O . PHE A 1 561 ? -10.586 -13.670 -52.321 1.00 92.50 561 PHE A O 1
ATOM 4486 N N . GLY A 1 562 ? -11.589 -11.915 -53.302 1.00 91.56 562 GLY A N 1
ATOM 4487 C CA . GLY A 1 562 ? -12.853 -12.596 -53.590 1.00 91.56 562 GLY A CA 1
ATOM 4488 C C . GLY A 1 562 ? -13.589 -13.058 -52.329 1.00 91.56 562 GLY A C 1
ATOM 4489 O O . GLY A 1 562 ? -14.119 -14.166 -52.304 1.00 91.56 562 GLY A O 1
ATOM 4490 N N . MET A 1 563 ? -13.534 -12.274 -51.250 1.00 96.00 563 MET A N 1
ATOM 4491 C CA . MET A 1 563 ? -14.300 -12.512 -50.024 1.00 96.00 563 MET A CA 1
ATOM 4492 C C . MET A 1 563 ? -15.600 -11.708 -50.059 1.00 96.00 563 MET A C 1
ATOM 4494 O O . MET A 1 563 ? -15.600 -10.551 -50.476 1.00 96.00 563 MET A O 1
ATOM 4498 N N . ASP A 1 564 ? -16.688 -12.286 -49.555 1.00 94.19 564 ASP A N 1
ATOM 4499 C CA . ASP A 1 564 ? -17.950 -11.568 -49.368 1.00 94.19 564 ASP A CA 1
ATOM 4500 C C . ASP A 1 564 ? -17.821 -10.570 -48.204 1.00 94.19 564 ASP A C 1
ATOM 4502 O O . ASP A 1 564 ? -17.834 -10.939 -47.021 1.00 94.19 564 ASP A O 1
ATOM 4506 N N . SER A 1 565 ? -17.654 -9.293 -48.553 1.00 92.56 565 SER A N 1
ATOM 4507 C CA . SER A 1 565 ? -17.520 -8.199 -47.591 1.00 92.56 565 SER A CA 1
ATOM 4508 C C . SER A 1 565 ? -18.834 -7.847 -46.888 1.00 92.56 565 SER A C 1
ATOM 4510 O O . SER A 1 565 ? -18.790 -7.307 -45.779 1.00 92.56 565 SER A O 1
ATOM 4512 N N . GLU A 1 566 ? -19.993 -8.197 -47.448 1.00 92.69 566 GLU A N 1
ATOM 4513 C CA . GLU A 1 566 ? -21.287 -8.013 -46.786 1.00 92.69 566 GLU A CA 1
ATOM 4514 C C . GLU A 1 566 ? -21.521 -9.099 -45.735 1.00 92.69 566 GLU A C 1
ATOM 4516 O O . GLU A 1 566 ? -21.920 -8.787 -44.613 1.00 92.69 566 GLU A O 1
ATOM 4521 N N . LYS A 1 567 ? -21.128 -10.349 -46.005 1.00 93.00 567 LYS A N 1
ATOM 4522 C CA . LYS A 1 567 ? -21.107 -11.418 -44.990 1.00 93.00 567 LYS A CA 1
ATOM 4523 C C . LYS A 1 567 ? -20.257 -11.045 -43.770 1.00 93.00 567 LYS A C 1
ATOM 4525 O O . LYS A 1 567 ? -20.698 -11.229 -42.636 1.00 93.00 567 LYS A O 1
ATOM 4530 N N . ILE A 1 568 ? -19.055 -10.498 -43.983 1.00 92.44 568 ILE A N 1
ATOM 4531 C CA . ILE A 1 568 ? -18.181 -10.039 -42.886 1.00 92.44 568 ILE A CA 1
ATOM 4532 C C . ILE A 1 568 ? -18.805 -8.832 -42.164 1.00 92.44 568 ILE A C 1
ATOM 4534 O O . ILE A 1 568 ? -18.804 -8.793 -40.935 1.00 92.44 568 ILE A O 1
ATOM 4538 N N . SER A 1 569 ? -19.393 -7.881 -42.900 1.00 91.62 569 SER A N 1
ATOM 4539 C CA . SER A 1 569 ? -20.055 -6.701 -42.313 1.00 91.62 569 SER A CA 1
ATOM 4540 C C . SER A 1 569 ? -21.246 -7.079 -41.434 1.00 91.62 569 SER A C 1
ATOM 4542 O O . SER A 1 569 ? -21.380 -6.564 -40.327 1.00 91.62 569 SER A O 1
ATOM 4544 N N . ASN A 1 570 ? -22.069 -8.026 -41.884 1.00 90.69 570 ASN A N 1
ATOM 4545 C CA . ASN A 1 570 ? -23.200 -8.542 -41.117 1.00 90.69 570 ASN A CA 1
ATOM 4546 C C . ASN A 1 570 ? -22.737 -9.264 -39.843 1.00 90.69 570 ASN A C 1
ATOM 4548 O O . ASN A 1 570 ? -23.363 -9.138 -38.794 1.00 90.69 570 ASN A O 1
ATOM 4552 N N . ALA A 1 571 ? -21.613 -9.984 -39.901 1.00 88.75 571 ALA A N 1
ATOM 4553 C CA . ALA A 1 571 ? -21.051 -10.668 -38.738 1.00 88.75 571 ALA A CA 1
ATOM 4554 C C . ALA A 1 571 ? -20.425 -9.721 -37.692 1.00 88.75 571 ALA A C 1
ATOM 4556 O O . ALA A 1 571 ? -20.340 -10.077 -36.513 1.00 88.75 571 ALA A O 1
ATOM 4557 N N . LEU A 1 572 ? -20.016 -8.511 -38.098 1.00 85.56 572 LEU A N 1
ATOM 4558 C CA . LEU A 1 572 ? -19.591 -7.452 -37.175 1.00 85.56 572 LEU A CA 1
ATOM 4559 C C . LEU A 1 572 ? -20.763 -6.901 -36.354 1.00 85.56 572 LEU A C 1
ATOM 4561 O O . LEU A 1 572 ? -20.572 -6.510 -35.206 1.00 85.56 572 LEU A O 1
ATOM 4565 N N . THR A 1 573 ? -21.970 -6.859 -36.924 1.00 83.88 573 THR A N 1
ATOM 4566 C CA . THR A 1 573 ? -23.137 -6.217 -36.299 1.00 83.88 573 THR A CA 1
ATOM 4567 C C . THR A 1 573 ? -24.074 -7.199 -35.597 1.00 83.88 573 THR A C 1
ATOM 4569 O O . THR A 1 573 ? -24.741 -6.815 -34.639 1.00 83.88 573 THR A O 1
ATOM 4572 N N . ASN A 1 574 ? -24.099 -8.473 -36.001 1.00 85.56 574 ASN A N 1
ATOM 4573 C CA . ASN A 1 574 ? -24.993 -9.494 -35.438 1.00 85.56 574 ASN A CA 1
ATOM 4574 C C . ASN A 1 574 ? -24.467 -10.191 -34.160 1.00 85.56 574 ASN A C 1
ATOM 4576 O O . ASN A 1 574 ? -25.103 -11.118 -33.660 1.00 85.56 574 ASN A O 1
ATOM 4580 N N . GLY A 1 575 ? -23.308 -9.773 -33.636 1.00 83.75 575 GLY A N 1
ATOM 4581 C CA . GLY A 1 575 ? -22.721 -10.278 -32.386 1.00 83.75 575 GLY A CA 1
ATOM 4582 C C . GLY A 1 575 ? -21.823 -11.517 -32.516 1.00 83.75 575 GLY A C 1
ATOM 4583 O O . GLY A 1 575 ? -21.181 -11.901 -31.535 1.00 83.75 575 GLY A O 1
ATOM 4584 N N . ILE A 1 576 ? -21.710 -12.125 -33.704 1.00 89.81 576 ILE A N 1
ATOM 4585 C CA . ILE A 1 576 ? -20.777 -13.242 -33.941 1.00 89.81 576 ILE A CA 1
ATOM 4586 C C . ILE A 1 576 ? -19.327 -12.781 -33.741 1.00 89.81 576 ILE A C 1
ATOM 4588 O O . ILE A 1 576 ? -18.562 -13.449 -33.039 1.00 89.81 576 ILE A O 1
ATOM 4592 N N . GLY A 1 577 ? -18.967 -11.620 -34.302 1.00 89.88 577 GLY A N 1
ATOM 4593 C CA . GLY A 1 577 ? -17.635 -11.031 -34.157 1.00 89.88 577 GLY A CA 1
ATOM 4594 C C . GLY A 1 577 ? -17.237 -10.814 -32.695 1.00 89.88 577 GLY A C 1
ATOM 4595 O O . GLY A 1 577 ? -16.158 -11.239 -32.285 1.00 89.88 577 GLY A O 1
ATOM 4596 N N . ASP A 1 578 ? -18.140 -10.258 -31.882 1.00 90.81 578 ASP A N 1
ATOM 4597 C CA . ASP A 1 578 ? -17.911 -10.016 -30.451 1.00 90.81 578 ASP A CA 1
ATOM 4598 C C . ASP A 1 578 ? -17.601 -11.315 -29.691 1.00 90.81 578 ASP A C 1
ATOM 4600 O O . ASP A 1 578 ? -16.663 -11.377 -28.891 1.00 90.81 578 ASP A O 1
ATOM 4604 N N . LYS A 1 579 ? -18.367 -12.382 -29.957 1.00 92.12 579 LYS A N 1
ATOM 4605 C CA . LYS A 1 579 ? -18.185 -13.688 -29.307 1.00 92.12 579 LYS A CA 1
ATOM 4606 C C . LYS A 1 579 ? -16.825 -14.301 -29.647 1.00 92.12 579 LYS A C 1
ATOM 4608 O O . LYS A 1 579 ? -16.138 -14.815 -28.758 1.00 92.12 579 LYS A O 1
ATOM 4613 N N . LEU A 1 580 ? -16.433 -14.255 -30.920 1.00 93.62 580 LEU A N 1
ATOM 4614 C CA . LEU A 1 580 ? -15.146 -14.786 -31.374 1.00 93.62 580 LEU A CA 1
ATOM 4615 C C . LEU A 1 580 ? -13.978 -13.950 -30.844 1.00 93.62 580 LEU A C 1
ATOM 4617 O O . LEU A 1 580 ? -12.980 -14.509 -30.383 1.00 93.62 580 LEU A O 1
ATOM 4621 N N . PHE A 1 581 ? -14.122 -12.625 -30.828 1.00 94.62 581 PHE A N 1
ATOM 4622 C CA . PHE A 1 581 ? -13.109 -11.725 -30.292 1.00 94.62 581 PHE A CA 1
ATOM 4623 C C . PHE A 1 581 ? -12.890 -11.938 -28.798 1.00 94.62 581 PHE A C 1
ATOM 4625 O O . PHE A 1 581 ? -11.748 -12.129 -28.383 1.00 94.62 581 PHE A O 1
ATOM 4632 N N . ARG A 1 582 ? -13.966 -12.061 -28.008 1.00 93.44 582 ARG A N 1
ATOM 4633 C CA . ARG A 1 582 ? -13.889 -12.406 -26.579 1.00 93.44 582 ARG A CA 1
ATOM 4634 C C . ARG A 1 582 ? -13.116 -13.704 -26.341 1.00 93.44 582 ARG A C 1
ATOM 4636 O O . ARG A 1 582 ? -12.259 -13.760 -25.461 1.00 93.44 582 ARG A O 1
ATOM 4643 N N . LYS A 1 583 ? -13.371 -14.741 -27.148 1.00 93.06 583 LYS A N 1
ATOM 4644 C CA . LYS A 1 583 ? -12.643 -16.020 -27.071 1.00 93.06 583 LYS A CA 1
ATOM 4645 C C . LYS A 1 583 ? -11.157 -15.858 -27.410 1.00 93.06 583 LYS A C 1
ATOM 4647 O O . LYS A 1 583 ? -10.316 -16.465 -26.749 1.00 93.06 583 LYS A O 1
ATOM 4652 N N . ASN A 1 584 ? -10.832 -15.052 -28.419 1.00 95.44 584 ASN A N 1
ATOM 4653 C CA . ASN A 1 584 ? -9.459 -14.833 -28.872 1.00 95.44 584 ASN A CA 1
ATOM 4654 C C . ASN A 1 584 ? -8.616 -14.077 -27.825 1.00 95.44 584 ASN A C 1
ATOM 4656 O O . ASN A 1 584 ? -7.543 -14.556 -27.445 1.00 95.44 584 ASN A O 1
ATOM 4660 N N . ILE A 1 585 ? -9.134 -12.963 -27.293 1.00 93.62 585 ILE A N 1
ATOM 4661 C CA . ILE A 1 585 ? -8.411 -12.098 -26.342 1.00 93.62 585 ILE A CA 1
ATOM 4662 C C . ILE A 1 585 ? -8.285 -12.718 -24.944 1.00 93.62 585 ILE A C 1
ATOM 4664 O O . ILE A 1 585 ? -7.385 -12.351 -24.187 1.00 93.62 585 ILE A O 1
ATOM 4668 N N . LYS A 1 586 ? -9.143 -13.694 -24.601 1.00 89.75 586 LYS A N 1
ATOM 4669 C CA . LYS A 1 586 ? -9.145 -14.365 -23.292 1.00 89.75 586 LYS A CA 1
ATOM 4670 C C . LYS A 1 586 ? -7.764 -14.898 -22.907 1.00 89.75 586 LYS A C 1
ATOM 4672 O O . LYS A 1 586 ? -7.309 -14.658 -21.799 1.00 89.75 586 LYS A O 1
ATOM 4677 N N . PHE A 1 587 ? -7.074 -15.570 -23.826 1.00 85.06 587 PHE A N 1
ATOM 4678 C CA . PHE A 1 587 ? -5.764 -16.167 -23.550 1.00 85.06 587 PHE A CA 1
ATOM 4679 C C . PHE A 1 587 ? -4.692 -15.117 -23.234 1.00 85.06 587 PHE A C 1
ATOM 4681 O O . PHE A 1 587 ? -3.879 -15.320 -22.336 1.00 85.06 587 PHE A O 1
ATOM 4688 N N . GLY A 1 588 ? -4.698 -13.986 -23.948 1.00 81.75 588 GLY A N 1
ATOM 4689 C CA . GLY A 1 588 ? -3.798 -12.868 -23.661 1.00 81.75 588 GLY A CA 1
ATOM 4690 C C . GLY A 1 588 ? -4.099 -12.243 -22.301 1.00 81.75 588 GLY A C 1
ATOM 4691 O O . GLY A 1 588 ? -3.180 -12.020 -21.515 1.00 81.75 588 GLY A O 1
ATOM 4692 N N . ASN A 1 589 ? -5.385 -12.053 -21.996 1.00 82.44 589 ASN A N 1
ATOM 4693 C CA . ASN A 1 589 ? -5.852 -11.481 -20.734 1.00 82.44 589 ASN A CA 1
ATOM 4694 C C . ASN A 1 589 ? -5.546 -12.380 -19.526 1.00 82.44 589 ASN A C 1
ATOM 4696 O O . ASN A 1 589 ? -5.011 -11.889 -18.535 1.00 82.44 589 ASN A O 1
ATOM 4700 N N . ASP A 1 590 ? -5.794 -13.690 -19.626 1.00 79.56 590 ASP A N 1
ATOM 4701 C CA . ASP A 1 590 ? -5.483 -14.673 -18.576 1.00 79.56 590 ASP A CA 1
ATOM 4702 C C . ASP A 1 590 ? -3.973 -14.719 -18.266 1.00 79.56 590 ASP A C 1
ATOM 4704 O O . ASP A 1 590 ? -3.566 -14.946 -17.128 1.00 79.56 590 ASP A O 1
ATOM 4708 N N . LEU A 1 591 ? -3.132 -14.493 -19.282 1.00 74.69 591 LEU A N 1
ATOM 4709 C CA . LEU A 1 591 ? -1.672 -14.478 -19.166 1.00 74.69 591 LEU A CA 1
ATOM 4710 C C . LEU A 1 591 ? -1.093 -13.087 -18.852 1.00 74.69 591 LEU A C 1
ATOM 4712 O O . LEU A 1 591 ? 0.128 -12.952 -18.750 1.00 74.69 591 LEU A O 1
ATOM 4716 N N . GLY A 1 592 ? -1.933 -12.053 -18.731 1.00 74.81 592 GLY A N 1
ATOM 4717 C CA . GLY A 1 592 ? -1.502 -10.672 -18.494 1.00 74.81 592 GLY A CA 1
ATOM 4718 C C . GLY A 1 592 ? -0.649 -10.076 -19.622 1.00 74.81 592 GLY A C 1
ATOM 4719 O O . GLY A 1 592 ? 0.196 -9.213 -19.374 1.00 74.81 592 GLY A O 1
ATOM 4720 N N . ILE A 1 593 ? -0.820 -10.548 -20.859 1.00 75.56 593 ILE A N 1
ATOM 4721 C CA . ILE A 1 593 ? -0.060 -10.081 -22.021 1.00 75.56 593 ILE A CA 1
ATOM 4722 C C . ILE A 1 593 ? -0.638 -8.750 -22.499 1.00 75.56 593 ILE A C 1
ATOM 4724 O O . ILE A 1 593 ? -1.756 -8.684 -22.996 1.00 75.56 593 ILE A O 1
ATOM 4728 N N . SER A 1 594 ? 0.160 -7.689 -22.382 1.00 80.00 594 SER A N 1
ATOM 4729 C CA . SER A 1 594 ? -0.219 -6.322 -22.769 1.00 80.00 594 SER A CA 1
ATOM 4730 C C . SER A 1 594 ? 0.738 -5.669 -23.774 1.00 80.00 594 SER A C 1
ATOM 4732 O O . SER A 1 594 ? 0.528 -4.525 -24.171 1.00 80.00 594 SER A O 1
ATOM 4734 N N . ALA A 1 595 ? 1.789 -6.377 -24.203 1.00 79.75 595 ALA A N 1
ATOM 4735 C CA . ALA A 1 595 ? 2.815 -5.859 -25.107 1.00 79.75 595 ALA A CA 1
ATOM 4736 C C . ALA A 1 595 ? 2.768 -6.546 -26.482 1.00 79.75 595 ALA A C 1
ATOM 4738 O O . ALA A 1 595 ? 2.794 -7.774 -26.571 1.00 79.75 595 ALA A O 1
ATOM 4739 N N . SER A 1 596 ? 2.755 -5.743 -27.549 1.00 83.69 596 SER A N 1
ATOM 4740 C CA . SER A 1 596 ? 2.784 -6.197 -28.946 1.00 83.69 596 SER A CA 1
ATOM 4741 C C . SER A 1 596 ? 4.148 -5.900 -29.594 1.00 83.69 596 SER A C 1
ATOM 4743 O O . SER A 1 596 ? 4.588 -4.747 -29.536 1.00 83.69 596 SER A O 1
ATOM 4745 N N . PRO A 1 597 ? 4.796 -6.866 -30.270 1.00 90.31 597 PRO A N 1
ATOM 4746 C CA . PRO A 1 597 ? 4.442 -8.280 -30.336 1.00 90.31 597 PRO A CA 1
ATOM 4747 C C . PRO A 1 597 ? 4.921 -9.034 -29.087 1.00 90.31 597 PRO A C 1
ATOM 4749 O O . PRO A 1 597 ? 5.982 -8.734 -28.539 1.00 90.31 597 PRO A O 1
ATOM 4752 N N . THR A 1 598 ? 4.184 -10.067 -28.689 1.00 88.44 598 THR A N 1
ATOM 4753 C CA . THR A 1 598 ? 4.670 -11.112 -27.775 1.00 88.44 598 THR A CA 1
ATOM 4754 C C . THR A 1 598 ? 4.558 -12.458 -28.478 1.00 88.44 598 THR A C 1
ATOM 4756 O O . THR A 1 598 ? 3.531 -12.748 -29.080 1.00 88.44 598 THR A O 1
ATOM 4759 N N . ILE A 1 599 ? 5.608 -13.279 -28.421 1.00 89.00 599 ILE A N 1
ATOM 4760 C CA . ILE A 1 599 ? 5.658 -14.577 -29.105 1.00 89.00 599 ILE A CA 1
ATOM 4761 C C . ILE A 1 599 ? 5.882 -15.674 -28.075 1.00 89.00 599 ILE A C 1
ATOM 4763 O O . ILE A 1 599 ? 6.770 -15.559 -27.221 1.00 89.00 599 ILE A O 1
ATOM 4767 N N . LYS A 1 600 ? 5.103 -16.750 -28.182 1.00 86.69 600 LYS A N 1
ATOM 4768 C CA . LYS A 1 600 ? 5.349 -17.990 -27.450 1.00 86.69 600 LYS A CA 1
ATOM 4769 C C . LYS A 1 600 ? 5.521 -19.159 -28.410 1.00 86.69 600 LYS A C 1
ATOM 4771 O O . LYS A 1 600 ? 4.730 -19.304 -29.332 1.00 86.69 600 LYS A O 1
ATOM 4776 N N . ILE A 1 601 ? 6.535 -19.983 -28.166 1.00 85.50 601 ILE A N 1
ATOM 4777 C CA . ILE A 1 601 ? 6.829 -21.214 -28.904 1.00 85.50 601 ILE A CA 1
ATOM 4778 C C . ILE A 1 601 ? 6.704 -22.378 -27.919 1.00 85.50 601 ILE A C 1
ATOM 4780 O O . ILE A 1 601 ? 7.360 -22.377 -26.876 1.00 85.50 601 ILE A O 1
ATOM 4784 N N . ASN A 1 602 ? 5.805 -23.327 -28.188 1.00 82.81 602 ASN A N 1
ATOM 4785 C CA . ASN A 1 602 ? 5.424 -24.415 -27.278 1.00 82.81 602 ASN A CA 1
ATOM 4786 C C . ASN A 1 602 ? 5.098 -23.908 -25.854 1.00 82.81 602 ASN A C 1
ATOM 4788 O O . ASN A 1 602 ? 5.516 -24.479 -24.843 1.00 82.81 602 ASN A O 1
ATOM 4792 N N . GLY A 1 603 ? 4.404 -22.765 -25.776 1.00 79.06 603 GLY A N 1
ATOM 4793 C CA . GLY A 1 603 ? 4.042 -22.083 -24.528 1.00 79.06 603 GLY A CA 1
ATOM 4794 C C . GLY A 1 603 ? 5.173 -21.300 -23.839 1.00 79.06 603 GLY A C 1
ATOM 4795 O O . GLY A 1 603 ? 4.904 -20.595 -22.861 1.00 79.06 603 GLY A O 1
ATOM 4796 N N . GLN A 1 604 ? 6.413 -21.367 -24.337 1.00 77.75 604 GLN A N 1
ATOM 4797 C CA . GLN A 1 604 ? 7.573 -20.654 -23.790 1.00 77.75 604 GLN A CA 1
ATOM 4798 C C . GLN A 1 604 ? 7.789 -19.311 -24.485 1.00 77.75 604 GLN A C 1
ATOM 4800 O O . GLN A 1 604 ? 7.677 -19.212 -25.702 1.00 77.75 604 GLN A O 1
ATOM 4805 N N . SER A 1 605 ? 8.126 -18.268 -23.727 1.00 76.81 605 SER A N 1
ATOM 4806 C CA . SER A 1 605 ? 8.380 -16.940 -24.295 1.00 76.81 605 SER A CA 1
ATOM 4807 C C . SER A 1 605 ? 9.624 -16.938 -25.183 1.00 76.81 605 SER A C 1
ATOM 4809 O O . SER A 1 605 ? 10.718 -17.270 -24.728 1.00 76.81 605 SER A O 1
ATOM 4811 N N . PHE A 1 606 ? 9.476 -16.484 -26.425 1.00 80.25 606 PHE A N 1
ATOM 4812 C CA . PHE A 1 606 ? 10.604 -16.269 -27.325 1.00 80.25 606 PHE A CA 1
ATOM 4813 C C . PHE A 1 606 ? 11.280 -14.926 -27.008 1.00 80.25 606 PHE A C 1
ATOM 4815 O O . PHE A 1 606 ? 10.675 -13.865 -27.157 1.00 80.25 606 PHE A O 1
ATOM 4822 N N . THR A 1 607 ? 12.531 -14.967 -26.541 1.00 68.44 607 THR A N 1
ATOM 4823 C CA . THR A 1 607 ? 13.279 -13.789 -26.049 1.00 68.44 607 THR A CA 1
ATOM 4824 C C . THR A 1 607 ? 14.452 -13.377 -26.942 1.00 68.44 607 THR A C 1
ATOM 4826 O O . THR A 1 607 ? 15.100 -12.360 -26.683 1.00 68.44 607 THR A O 1
ATOM 4829 N N . LYS A 1 608 ? 14.738 -14.152 -27.994 1.00 69.19 608 LYS A N 1
ATOM 4830 C CA . LYS A 1 608 ? 15.817 -13.876 -28.950 1.00 69.19 608 LYS A CA 1
ATOM 4831 C C . LYS A 1 608 ? 15.435 -12.719 -29.893 1.00 69.19 608 LYS A C 1
ATOM 4833 O O . LYS A 1 608 ? 14.250 -12.426 -30.068 1.00 69.19 608 LYS A O 1
ATOM 4838 N N . PRO A 1 609 ? 16.417 -12.050 -30.530 1.00 65.69 609 PRO A N 1
ATOM 4839 C CA . PRO A 1 609 ? 16.148 -11.040 -31.549 1.00 65.69 609 PRO A CA 1
ATOM 4840 C C . PRO A 1 609 ? 15.219 -11.565 -32.652 1.00 65.69 609 PRO A C 1
ATOM 4842 O O . PRO A 1 609 ? 15.415 -12.658 -33.178 1.00 65.69 609 PRO A O 1
ATOM 4845 N N . PHE A 1 610 ? 14.221 -10.764 -33.029 1.00 68.44 610 PHE A N 1
ATOM 4846 C CA . PHE A 1 610 ? 13.186 -11.160 -33.985 1.00 68.44 610 PHE A CA 1
ATOM 4847 C C . PHE A 1 610 ? 13.672 -11.076 -35.449 1.00 68.44 610 PHE A C 1
ATOM 4849 O O . PHE A 1 610 ? 13.388 -10.129 -36.204 1.00 68.44 610 PHE A O 1
ATOM 4856 N N . HIS A 1 611 ? 14.454 -12.090 -35.818 1.00 70.94 611 HIS A N 1
ATOM 4857 C CA . HIS A 1 611 ? 15.032 -12.339 -37.136 1.00 70.94 611 HIS A CA 1
ATOM 4858 C C . HIS A 1 611 ? 14.688 -13.756 -37.604 1.00 70.94 611 HIS A C 1
ATOM 4860 O O . HIS A 1 611 ? 14.348 -14.614 -36.794 1.00 70.94 611 HIS A O 1
ATOM 4866 N N . GLU A 1 612 ? 14.788 -13.983 -38.913 1.00 71.56 612 GLU A N 1
ATOM 4867 C CA . GLU A 1 612 ? 14.463 -15.263 -39.546 1.00 71.56 612 GLU A CA 1
ATOM 4868 C C . GLU A 1 612 ? 15.291 -16.410 -38.955 1.00 71.56 612 GLU A C 1
ATOM 4870 O O . GLU A 1 612 ? 14.722 -17.357 -38.434 1.00 71.56 612 GLU A O 1
ATOM 4875 N N . VAL A 1 613 ? 16.619 -16.270 -38.898 1.00 74.19 613 VAL A N 1
ATOM 4876 C CA . VAL A 1 613 ? 17.521 -17.337 -38.428 1.00 74.19 613 VAL A CA 1
ATOM 4877 C C . VAL A 1 613 ? 17.233 -17.796 -36.982 1.00 74.19 613 VAL A C 1
ATOM 4879 O O . VAL A 1 613 ? 17.013 -18.990 -36.794 1.00 74.19 613 VAL A O 1
ATOM 4882 N N . PRO A 1 614 ? 17.158 -16.921 -35.953 1.00 72.69 614 PRO A N 1
ATOM 4883 C CA . PRO A 1 614 ? 16.815 -17.351 -34.593 1.00 72.69 614 PRO A CA 1
ATOM 4884 C C . PRO A 1 614 ? 15.435 -18.003 -34.465 1.00 72.69 614 PRO A C 1
ATOM 4886 O O . PRO A 1 614 ? 15.263 -18.881 -33.623 1.00 72.69 614 PRO A O 1
ATOM 4889 N N . LEU A 1 615 ? 14.457 -17.563 -35.263 1.00 74.88 615 LEU A N 1
ATOM 4890 C CA . LEU A 1 615 ? 13.096 -18.090 -35.227 1.00 74.88 615 LEU A CA 1
ATOM 4891 C C . LEU A 1 615 ? 13.019 -19.461 -35.909 1.00 74.88 615 LEU A C 1
ATOM 4893 O O . LEU A 1 615 ? 12.503 -20.403 -35.316 1.00 74.88 615 LEU A O 1
ATOM 4897 N N . THR A 1 616 ? 13.594 -19.592 -37.107 1.00 77.31 616 THR A N 1
ATOM 4898 C CA . THR A 1 616 ? 13.685 -20.862 -37.835 1.00 77.31 616 THR A CA 1
ATOM 4899 C C . THR A 1 616 ? 14.491 -21.887 -37.039 1.00 77.31 616 THR A C 1
ATOM 4901 O O . THR A 1 616 ? 14.061 -23.027 -36.921 1.00 77.31 616 THR A O 1
ATOM 4904 N N . TYR A 1 617 ? 15.595 -21.485 -36.398 1.00 77.25 617 TYR A N 1
ATOM 4905 C CA . TYR A 1 617 ? 16.354 -22.364 -35.505 1.00 77.25 617 TYR A CA 1
ATOM 4906 C C . TYR A 1 617 ? 15.505 -22.874 -34.330 1.00 77.25 617 TYR A C 1
ATOM 4908 O O . TYR A 1 617 ? 15.534 -24.063 -34.014 1.00 77.25 617 TYR A O 1
ATOM 4916 N N . GLU A 1 618 ? 14.732 -22.002 -33.675 1.00 78.06 618 GLU A N 1
ATOM 4917 C CA . GLU A 1 618 ? 13.887 -22.400 -32.541 1.00 78.06 618 GLU A CA 1
ATOM 4918 C C . GLU A 1 618 ? 12.769 -23.360 -32.973 1.00 78.06 618 GLU A C 1
ATOM 4920 O O . GLU A 1 618 ? 12.475 -24.327 -32.274 1.00 78.06 618 GLU A O 1
ATOM 4925 N N . ILE A 1 619 ? 12.191 -23.141 -34.158 1.00 78.06 619 ILE A N 1
ATOM 4926 C CA . ILE A 1 619 ? 11.199 -24.040 -34.762 1.00 78.06 619 ILE A CA 1
ATOM 4927 C C . ILE A 1 619 ? 11.840 -25.395 -35.083 1.00 78.06 619 ILE A C 1
ATOM 4929 O O . ILE A 1 619 ? 11.369 -26.424 -34.607 1.00 78.06 619 ILE A O 1
ATOM 4933 N N . CYS A 1 620 ? 12.949 -25.403 -35.824 1.00 78.06 620 CYS A N 1
ATOM 4934 C CA . CYS A 1 620 ? 13.632 -26.622 -36.251 1.00 78.06 620 CYS A CA 1
ATOM 4935 C C . CYS A 1 620 ? 14.154 -27.457 -35.075 1.00 78.06 620 CYS A C 1
ATOM 4937 O O . CYS A 1 620 ? 14.015 -28.677 -35.070 1.00 78.06 620 CYS A O 1
ATOM 4939 N N . SER A 1 621 ? 14.702 -26.813 -34.041 1.00 73.25 621 SER A N 1
ATOM 4940 C CA . SER A 1 621 ? 15.178 -27.502 -32.832 1.00 73.25 621 SER A CA 1
ATOM 4941 C C . SER A 1 621 ? 14.049 -28.053 -31.952 1.00 73.25 621 SER A C 1
ATOM 4943 O O . SER A 1 621 ? 14.297 -28.934 -31.125 1.00 73.25 621 SER A O 1
ATOM 4945 N N . SER A 1 622 ? 12.814 -27.582 -32.152 1.00 77.44 622 SER A N 1
ATOM 4946 C CA . SER A 1 622 ? 11.626 -28.042 -31.428 1.00 77.44 622 SER A CA 1
ATOM 4947 C C . SER A 1 622 ? 10.910 -29.231 -32.081 1.00 77.44 622 SER A C 1
ATOM 4949 O O . SER A 1 622 ? 9.994 -29.785 -31.470 1.00 77.44 622 SER A O 1
ATOM 4951 N N . LEU A 1 623 ? 11.316 -29.651 -33.283 1.00 77.00 623 LEU A N 1
ATOM 4952 C CA . LEU A 1 623 ? 10.691 -30.751 -34.026 1.00 77.00 623 LEU A CA 1
ATOM 4953 C C . LEU A 1 623 ? 11.299 -32.123 -33.686 1.00 77.00 623 LEU A C 1
ATOM 4955 O O . LEU A 1 623 ? 12.506 -32.251 -33.469 1.00 77.00 623 LEU A O 1
ATOM 4959 N N . GLU A 1 624 ? 10.462 -33.170 -33.675 1.00 78.38 624 GLU A N 1
ATOM 4960 C CA . GLU A 1 624 ? 10.916 -34.577 -33.605 1.00 78.38 624 GLU A CA 1
ATOM 4961 C C . GLU A 1 624 ? 11.718 -34.955 -34.848 1.00 78.38 624 GLU A C 1
ATOM 4963 O O . GLU A 1 624 ? 12.854 -35.412 -34.723 1.00 78.38 624 GLU A O 1
ATOM 4968 N N . ASN A 1 625 ? 11.140 -34.673 -36.019 1.00 74.31 625 ASN A N 1
ATOM 4969 C CA . ASN A 1 625 ? 11.699 -34.949 -37.337 1.00 74.31 625 ASN A CA 1
ATOM 4970 C C . ASN A 1 625 ? 11.807 -33.627 -38.120 1.00 74.31 625 ASN A C 1
ATOM 4972 O O . ASN A 1 625 ? 10.829 -33.217 -38.750 1.00 74.31 625 ASN A O 1
ATOM 4976 N N . PRO A 1 626 ? 12.939 -32.906 -38.027 1.00 66.88 626 PRO A N 1
ATOM 4977 C CA . PRO A 1 626 ? 13.153 -31.686 -38.802 1.00 66.88 626 PRO A CA 1
ATOM 4978 C C . PRO A 1 626 ? 13.173 -32.002 -40.308 1.00 66.88 626 PRO A C 1
ATOM 4980 O O . PRO A 1 626 ? 13.750 -33.005 -40.715 1.00 66.88 626 PRO A O 1
ATOM 4983 N N . SER A 1 627 ? 12.548 -31.155 -41.131 1.00 68.31 627 SER A N 1
ATOM 4984 C CA . SER A 1 627 ? 12.612 -31.253 -42.600 1.00 68.31 627 SER A CA 1
ATOM 4985 C C . SER A 1 627 ? 14.041 -31.049 -43.119 1.00 68.31 627 SER A C 1
ATOM 4987 O O . SER A 1 627 ? 14.852 -30.450 -42.416 1.00 68.31 627 SER A O 1
ATOM 4989 N N . ASP A 1 628 ? 14.339 -31.416 -44.369 1.00 69.69 628 ASP A N 1
ATOM 4990 C CA . ASP A 1 628 ? 15.656 -31.147 -44.980 1.00 69.69 628 ASP A CA 1
ATOM 4991 C C . ASP A 1 628 ? 16.034 -29.654 -44.913 1.00 69.69 628 ASP A C 1
ATOM 4993 O O . ASP A 1 628 ? 17.154 -29.304 -44.553 1.00 69.69 628 ASP A O 1
ATOM 4997 N N . ASP A 1 629 ? 15.052 -28.761 -45.076 1.00 68.88 629 ASP A N 1
ATOM 4998 C CA . ASP A 1 629 ? 15.182 -27.308 -44.878 1.00 68.88 629 ASP A CA 1
ATOM 4999 C C . ASP A 1 629 ? 15.700 -26.886 -43.490 1.00 68.88 629 ASP A C 1
ATOM 5001 O O . ASP A 1 629 ? 16.217 -25.782 -43.330 1.00 68.88 629 ASP A O 1
ATOM 5005 N N . CYS A 1 630 ? 15.521 -27.724 -42.468 1.00 68.94 630 CYS A N 1
ATOM 5006 C CA . CYS A 1 630 ? 16.000 -27.485 -41.110 1.00 68.94 630 CYS A CA 1
ATOM 5007 C C . CYS A 1 630 ? 17.445 -27.966 -40.899 1.00 68.94 630 CYS A C 1
ATOM 5009 O O . CYS A 1 630 ? 18.058 -27.583 -39.902 1.00 68.94 630 CYS A O 1
ATOM 5011 N N . LEU A 1 631 ? 17.996 -28.778 -41.812 1.00 64.19 631 LEU A N 1
ATOM 5012 C CA . LEU A 1 631 ? 19.362 -29.306 -41.722 1.00 64.19 631 LEU A CA 1
ATOM 5013 C C . LEU A 1 631 ? 20.431 -28.259 -42.067 1.00 64.19 631 LEU A C 1
ATOM 5015 O O . LEU A 1 631 ? 21.588 -28.437 -41.688 1.00 64.19 631 LEU A O 1
ATOM 5019 N N . ASP A 1 632 ? 20.049 -27.171 -42.742 1.00 69.50 632 ASP A N 1
ATOM 5020 C CA . ASP A 1 632 ? 20.967 -26.128 -43.221 1.00 69.50 632 ASP A CA 1
ATOM 5021 C C . ASP A 1 632 ? 20.788 -24.772 -42.517 1.00 69.50 632 ASP A C 1
ATOM 5023 O O . ASP A 1 632 ? 21.426 -23.783 -42.883 1.00 69.50 632 ASP A O 1
ATOM 5027 N N . VAL A 1 633 ? 19.948 -24.698 -41.477 1.00 72.94 633 VAL A N 1
ATOM 5028 C CA . VAL A 1 633 ? 19.736 -23.459 -40.715 1.00 72.94 633 VAL A CA 1
ATOM 5029 C C . VAL A 1 633 ? 20.934 -23.217 -39.787 1.00 72.94 633 VAL A C 1
ATOM 5031 O O . VAL A 1 633 ? 21.130 -23.976 -38.834 1.00 72.94 633 VAL A O 1
ATOM 5034 N N . PRO A 1 634 ? 21.728 -22.150 -39.995 1.00 74.00 634 PRO A N 1
ATOM 5035 C CA . PRO A 1 634 ? 22.882 -21.865 -39.153 1.00 74.00 634 PRO A CA 1
ATOM 5036 C C . PRO A 1 634 ? 22.424 -21.478 -37.739 1.00 74.00 634 PRO A C 1
ATOM 5038 O O . PRO A 1 634 ? 21.517 -20.661 -37.574 1.00 74.00 634 PRO A O 1
ATOM 5041 N N . ILE A 1 635 ? 23.081 -22.002 -36.699 1.00 71.69 635 ILE A N 1
ATOM 5042 C CA . ILE A 1 635 ? 22.727 -21.702 -35.294 1.00 71.69 635 ILE A CA 1
ATOM 5043 C C . ILE A 1 635 ? 22.883 -20.212 -34.942 1.00 71.69 635 ILE A C 1
ATOM 5045 O O . ILE A 1 635 ? 22.254 -19.709 -34.010 1.00 71.69 635 ILE A O 1
ATOM 5049 N N . CYS A 1 636 ? 23.724 -19.488 -35.685 1.00 73.62 636 CYS A N 1
ATOM 5050 C CA . CYS A 1 636 ? 23.910 -18.052 -35.560 1.00 73.62 636 CYS A CA 1
ATOM 5051 C C . CYS A 1 636 ? 24.380 -17.431 -36.888 1.00 73.62 636 CYS A C 1
ATOM 5053 O O . CYS A 1 636 ? 24.977 -18.082 -37.744 1.00 73.62 636 CYS A O 1
ATOM 5055 N N . SER A 1 637 ? 24.137 -16.130 -37.050 1.00 71.50 637 SER A N 1
ATOM 5056 C CA . SER A 1 637 ? 24.631 -15.339 -38.191 1.00 71.50 637 SER A CA 1
ATOM 5057 C C . SER A 1 637 ? 25.303 -14.030 -37.782 1.00 71.50 637 SER A C 1
ATOM 5059 O O . SER A 1 637 ? 25.893 -13.341 -38.610 1.00 71.50 637 SER A O 1
ATOM 5061 N N . MET A 1 638 ? 25.232 -13.680 -36.499 1.00 70.50 638 MET A N 1
ATOM 5062 C CA . MET A 1 638 ? 25.867 -12.511 -35.905 1.00 70.50 638 MET A CA 1
ATOM 5063 C C . MET A 1 638 ? 25.976 -12.703 -34.388 1.00 70.50 638 MET A C 1
ATOM 5065 O O . MET A 1 638 ? 25.207 -13.459 -33.796 1.00 70.50 638 MET A O 1
ATOM 5069 N N . ASP A 1 639 ? 26.922 -12.009 -33.752 1.00 71.31 639 ASP A N 1
ATOM 5070 C CA . ASP A 1 639 ? 27.245 -12.174 -32.323 1.00 71.31 639 ASP A CA 1
ATOM 5071 C C . ASP A 1 639 ? 26.040 -11.976 -31.392 1.00 71.31 639 ASP A C 1
ATOM 5073 O O . ASP A 1 639 ? 25.918 -12.645 -30.370 1.00 71.31 639 ASP A O 1
ATOM 5077 N N . ASN A 1 640 ? 25.107 -11.089 -31.745 1.00 66.81 640 ASN A N 1
ATOM 5078 C CA . ASN A 1 640 ? 23.900 -10.837 -30.949 1.00 66.81 640 ASN A CA 1
ATOM 5079 C C . ASN A 1 640 ? 22.894 -12.011 -30.963 1.00 66.81 640 ASN A C 1
ATOM 5081 O O . ASN A 1 640 ? 21.934 -11.978 -30.195 1.00 66.81 640 ASN A O 1
ATOM 5085 N N . HIS A 1 641 ? 23.101 -13.035 -31.798 1.00 70.12 641 HIS A N 1
ATOM 5086 C CA . HIS A 1 641 ? 22.361 -14.299 -31.738 1.00 70.12 641 HIS A CA 1
ATOM 5087 C C . HIS A 1 641 ? 22.916 -15.227 -30.640 1.00 70.12 641 HIS A C 1
ATOM 5089 O O . HIS A 1 641 ? 22.197 -16.099 -30.157 1.00 70.12 641 HIS A O 1
ATOM 5095 N N . CYS A 1 642 ? 24.159 -15.005 -30.195 1.00 70.06 642 CYS A N 1
ATOM 5096 C CA . CYS A 1 642 ? 24.846 -15.789 -29.173 1.00 70.06 642 CYS A CA 1
ATOM 5097 C C . CYS A 1 642 ? 24.749 -15.112 -27.798 1.00 70.06 642 CYS A C 1
ATOM 5099 O O . CYS A 1 642 ? 25.643 -14.381 -27.371 1.00 70.06 642 CYS A O 1
ATOM 5101 N N . VAL A 1 643 ? 23.653 -15.361 -27.079 1.00 64.69 643 VAL A N 1
ATOM 5102 C CA . VAL A 1 643 ? 23.403 -14.778 -25.750 1.00 64.69 643 VAL A CA 1
ATOM 5103 C C . VAL A 1 643 ? 23.526 -15.852 -24.669 1.00 64.69 643 VAL A C 1
ATOM 5105 O O . VAL A 1 643 ? 22.778 -16.824 -24.680 1.00 64.69 643 VAL A O 1
ATOM 5108 N N . ALA A 1 644 ? 24.436 -15.657 -23.710 1.00 61.00 644 ALA A N 1
ATOM 5109 C CA . ALA A 1 644 ? 24.537 -16.472 -22.498 1.00 61.00 644 ALA A CA 1
ATOM 5110 C C . ALA A 1 644 ? 24.691 -15.571 -21.259 1.00 61.00 644 ALA A C 1
ATOM 5112 O O . ALA A 1 644 ? 25.422 -14.575 -21.326 1.00 61.00 644 ALA A O 1
ATOM 5113 N N . PRO A 1 645 ? 24.041 -15.898 -20.124 1.00 50.47 645 PRO A N 1
ATOM 5114 C CA . PRO A 1 645 ? 24.174 -15.126 -18.892 1.00 50.47 645 PRO A CA 1
ATOM 5115 C C . PRO A 1 645 ? 25.639 -14.986 -18.461 1.00 50.47 645 PRO A C 1
ATOM 5117 O O . PRO A 1 645 ? 26.359 -15.976 -18.350 1.00 50.47 645 PRO A O 1
ATOM 5120 N N . GLY A 1 646 ? 26.090 -13.750 -18.230 1.00 58.66 646 GLY A N 1
ATOM 5121 C CA . GLY A 1 646 ? 27.424 -13.463 -17.692 1.00 58.66 646 GLY A CA 1
ATOM 5122 C C . GLY A 1 646 ? 28.607 -13.694 -18.641 1.00 58.66 646 GLY A C 1
ATOM 5123 O O . GLY A 1 646 ? 29.743 -13.536 -18.204 1.00 58.66 646 GLY A O 1
ATOM 5124 N N . LYS A 1 647 ? 28.383 -14.027 -19.921 1.00 69.69 647 LYS A N 1
ATOM 5125 C CA . LYS A 1 647 ? 29.455 -14.284 -20.902 1.00 69.69 647 LYS A CA 1
ATOM 5126 C C . LYS A 1 647 ? 29.361 -13.374 -22.126 1.00 69.69 647 LYS A C 1
ATOM 5128 O O . LYS A 1 647 ? 28.301 -12.845 -22.458 1.00 69.69 647 LYS A O 1
ATOM 5133 N N . ASN A 1 648 ? 30.479 -13.209 -22.831 1.00 67.31 648 ASN A N 1
ATOM 5134 C CA . ASN A 1 648 ? 30.487 -12.596 -24.159 1.00 67.31 648 ASN A CA 1
ATOM 5135 C C . ASN A 1 648 ? 30.342 -13.695 -25.212 1.00 67.31 648 ASN A C 1
ATOM 5137 O O . ASN A 1 648 ? 31.257 -14.502 -25.356 1.00 67.31 648 ASN A O 1
ATOM 5141 N N . GLY A 1 649 ? 29.204 -13.735 -25.908 1.00 73.75 649 GLY A N 1
ATOM 5142 C CA . GLY A 1 649 ? 28.979 -14.662 -27.014 1.00 73.75 649 GLY A CA 1
ATOM 5143 C C . GLY A 1 649 ? 29.438 -14.097 -28.354 1.00 73.75 649 GLY A C 1
ATOM 5144 O O . GLY A 1 649 ? 29.273 -12.905 -28.621 1.00 73.75 649 GLY A O 1
ATOM 5145 N N . PHE A 1 650 ? 30.009 -14.971 -29.173 1.00 77.44 650 PHE A N 1
ATOM 5146 C CA . PHE A 1 650 ? 30.502 -14.700 -30.516 1.00 77.44 650 PHE A CA 1
ATOM 5147 C C . PHE A 1 650 ? 29.953 -15.756 -31.458 1.00 77.44 650 PHE A C 1
ATOM 5149 O O . PHE A 1 650 ? 29.956 -16.941 -31.123 1.00 77.44 650 PHE A O 1
ATOM 5156 N N . CYS A 1 651 ? 29.492 -15.330 -32.628 1.00 77.12 651 CYS A N 1
ATOM 5157 C CA . CYS A 1 651 ? 29.087 -16.265 -33.661 1.00 77.12 651 CYS A CA 1
ATOM 5158 C C . CYS A 1 651 ? 30.304 -16.640 -34.501 1.00 77.12 651 CYS A C 1
ATOM 5160 O O . CYS A 1 651 ? 30.833 -15.814 -35.246 1.00 77.12 651 CYS A O 1
ATOM 5162 N N . ILE A 1 652 ? 30.751 -17.883 -34.380 1.00 85.25 652 ILE A N 1
ATOM 5163 C CA . ILE A 1 652 ? 31.819 -18.431 -35.209 1.00 85.25 652 ILE A CA 1
ATOM 5164 C C . ILE A 1 652 ? 31.191 -19.007 -36.475 1.00 85.25 652 ILE A C 1
ATOM 5166 O O . ILE A 1 652 ? 30.138 -19.632 -36.401 1.00 85.25 652 ILE A O 1
ATOM 5170 N N . ASN A 1 653 ? 31.825 -18.773 -37.628 1.00 78.81 653 ASN A N 1
ATOM 5171 C CA . ASN A 1 653 ? 31.339 -19.173 -38.956 1.00 78.81 653 ASN A CA 1
ATOM 5172 C C . ASN A 1 653 ? 29.907 -18.686 -39.273 1.00 78.81 653 ASN A C 1
ATOM 5174 O O . ASN A 1 653 ? 29.050 -19.492 -39.635 1.00 78.81 653 ASN A O 1
ATOM 5178 N N . PRO A 1 654 ? 29.620 -17.375 -39.158 1.00 78.56 654 PRO A N 1
ATOM 5179 C CA . PRO A 1 654 ? 28.268 -16.854 -39.337 1.00 78.56 654 PRO A CA 1
ATOM 5180 C C . PRO A 1 654 ? 27.688 -17.225 -40.706 1.00 78.56 654 PRO A C 1
ATOM 5182 O O . PRO A 1 654 ? 28.369 -17.111 -41.725 1.00 78.56 654 PRO A O 1
ATOM 5185 N N . ASN A 1 655 ? 26.405 -17.597 -40.722 1.00 72.75 655 ASN A N 1
ATOM 5186 C CA . ASN A 1 655 ? 25.661 -18.018 -41.919 1.00 72.75 655 ASN A CA 1
ATOM 5187 C C . ASN A 1 655 ? 26.126 -19.340 -42.559 1.00 72.75 655 ASN A C 1
ATOM 5189 O O . ASN A 1 655 ? 25.722 -19.626 -43.683 1.00 72.75 655 ASN A O 1
ATOM 5193 N N . LYS A 1 656 ? 26.954 -20.143 -41.879 1.00 77.81 656 LYS A N 1
ATOM 5194 C CA . LYS A 1 656 ? 27.363 -21.476 -42.350 1.00 77.81 656 LYS A CA 1
ATOM 5195 C C . LYS A 1 656 ? 26.742 -22.584 -41.502 1.00 77.81 656 LYS A C 1
ATOM 5197 O O . LYS A 1 656 ? 26.396 -22.357 -40.344 1.00 77.81 656 LYS A O 1
ATOM 5202 N N . LYS A 1 657 ? 26.641 -23.793 -42.055 1.00 72.00 657 LYS A N 1
ATOM 5203 C CA . LYS A 1 657 ? 26.100 -24.972 -41.359 1.00 72.00 657 LYS A CA 1
ATOM 5204 C C . LYS A 1 657 ? 26.884 -25.305 -40.086 1.00 72.00 657 LYS A C 1
ATOM 5206 O O . LYS A 1 657 ? 26.302 -25.696 -39.082 1.00 72.00 657 LYS A O 1
ATOM 5211 N N . GLU A 1 658 ? 28.191 -25.060 -40.101 1.00 78.25 658 GLU A N 1
ATOM 5212 C CA . GLU A 1 658 ? 29.109 -25.256 -38.975 1.00 78.25 658 GLU A CA 1
ATOM 5213 C C . GLU A 1 658 ? 29.171 -24.039 -38.038 1.00 78.25 658 GLU A C 1
ATOM 5215 O O . GLU A 1 658 ? 30.118 -23.899 -37.258 1.00 78.25 658 GLU A O 1
ATOM 5220 N N . ALA A 1 659 ? 28.210 -23.112 -38.138 1.00 79.25 659 ALA A N 1
ATOM 5221 C CA . ALA A 1 659 ? 28.125 -21.994 -37.214 1.00 79.25 659 ALA A CA 1
ATOM 5222 C C . ALA A 1 659 ? 28.003 -22.511 -35.776 1.00 79.25 659 ALA A C 1
ATOM 5224 O O . ALA A 1 659 ? 27.274 -23.467 -35.516 1.00 79.25 659 ALA A O 1
ATOM 5225 N N . TYR A 1 660 ? 28.681 -21.864 -34.828 1.00 78.62 660 TYR A N 1
ATOM 5226 C CA . TYR A 1 660 ? 28.508 -22.139 -33.401 1.00 78.62 660 TYR A CA 1
ATOM 5227 C C . TYR A 1 660 ? 28.728 -20.890 -32.554 1.00 78.62 660 TYR A C 1
ATOM 5229 O O . TYR A 1 660 ? 29.425 -19.954 -32.947 1.00 78.62 660 TYR A O 1
ATOM 5237 N N . CYS A 1 661 ? 28.120 -20.872 -31.368 1.00 76.94 661 CYS A N 1
ATOM 5238 C CA . CYS A 1 661 ? 28.328 -19.798 -30.408 1.00 76.94 661 CYS A CA 1
ATOM 5239 C C . CYS A 1 661 ? 29.528 -20.108 -29.508 1.00 76.94 661 CYS A C 1
ATOM 5241 O O . CYS A 1 661 ? 29.482 -21.032 -28.697 1.00 76.94 661 CYS A O 1
ATOM 5243 N N . GLU A 1 662 ? 30.584 -19.307 -29.618 1.00 82.62 662 GLU A N 1
ATOM 5244 C CA . GLU A 1 662 ? 31.713 -19.324 -28.690 1.00 82.62 662 GLU A CA 1
ATOM 5245 C C . GLU A 1 662 ? 31.462 -18.314 -27.564 1.00 82.62 662 GLU A C 1
ATOM 5247 O O . GLU A 1 662 ? 31.103 -17.164 -27.817 1.00 82.62 662 GLU A O 1
ATOM 5252 N N . PHE A 1 663 ? 31.673 -18.718 -26.310 1.00 78.44 663 PHE A N 1
ATOM 5253 C CA . PHE A 1 663 ? 31.482 -17.844 -25.154 1.00 78.44 663 PHE A CA 1
ATOM 5254 C C . PHE A 1 663 ? 32.794 -17.627 -24.404 1.00 78.44 663 PHE A C 1
ATOM 5256 O O . PHE A 1 663 ? 33.380 -18.580 -23.894 1.00 78.44 663 PHE A O 1
ATOM 5263 N N . LYS A 1 664 ? 33.223 -16.366 -24.282 1.00 76.81 664 LYS A N 1
ATOM 5264 C CA . LYS A 1 664 ? 34.451 -15.982 -23.564 1.00 76.81 664 LYS A CA 1
ATOM 5265 C C . LYS A 1 664 ? 34.139 -15.273 -22.252 1.00 76.81 664 LYS A C 1
ATOM 5267 O O . LYS A 1 664 ? 33.135 -14.558 -22.140 1.00 76.81 664 LYS A O 1
ATOM 5272 N N . GLU A 1 665 ? 35.032 -15.451 -21.281 1.00 78.38 665 GLU A N 1
ATOM 5273 C CA . GLU A 1 665 ? 34.973 -14.749 -20.000 1.00 78.38 665 GLU A CA 1
ATOM 5274 C C . GLU A 1 665 ? 35.083 -13.227 -20.206 1.00 78.38 665 GLU A C 1
ATOM 5276 O O . GLU A 1 665 ? 35.957 -12.759 -20.943 1.00 78.38 665 GLU A O 1
ATOM 5281 N N . PRO A 1 666 ? 34.210 -12.422 -19.577 1.00 77.38 666 PRO A N 1
ATOM 5282 C CA . PRO A 1 666 ? 34.301 -10.972 -19.662 1.00 77.38 666 PRO A CA 1
ATOM 5283 C C . PRO A 1 666 ? 35.552 -10.438 -18.955 1.00 77.38 666 PRO A C 1
ATOM 5285 O O . PRO A 1 666 ? 35.889 -10.880 -17.856 1.00 77.38 666 PRO A O 1
ATOM 5288 N N . ILE A 1 667 ? 36.191 -9.428 -19.549 1.00 81.38 667 ILE A N 1
ATOM 5289 C CA . ILE A 1 667 ? 37.275 -8.672 -18.908 1.00 81.38 667 ILE A CA 1
ATOM 5290 C C . ILE A 1 667 ? 36.679 -7.791 -17.805 1.00 81.38 667 ILE A C 1
ATOM 5292 O O . ILE A 1 667 ? 35.659 -7.132 -18.022 1.00 81.38 667 ILE A O 1
ATOM 5296 N N . ALA A 1 668 ? 37.306 -7.790 -16.627 1.00 82.31 668 ALA A N 1
ATOM 5297 C CA . ALA A 1 668 ? 36.944 -6.891 -15.537 1.00 82.31 668 ALA A CA 1
ATOM 5298 C C . ALA A 1 668 ? 37.312 -5.448 -15.904 1.00 82.31 668 ALA A C 1
ATOM 5300 O O . ALA A 1 668 ? 38.441 -5.176 -16.311 1.00 82.31 668 ALA A O 1
ATOM 5301 N N . VAL A 1 669 ? 36.353 -4.536 -15.767 1.00 84.81 669 VAL A N 1
ATOM 5302 C CA . VAL A 1 669 ? 36.511 -3.121 -16.124 1.00 84.81 669 VAL A CA 1
ATOM 5303 C C . VAL A 1 669 ? 36.132 -2.274 -14.924 1.00 84.81 669 VAL A C 1
ATOM 5305 O O . VAL A 1 669 ? 35.113 -2.541 -14.299 1.00 84.81 669 VAL A O 1
ATOM 5308 N N . SER A 1 670 ? 36.912 -1.242 -14.620 1.00 84.44 670 SER A N 1
ATOM 5309 C CA . SER A 1 670 ? 36.628 -0.318 -13.518 1.00 84.44 670 SER A CA 1
ATOM 5310 C C . SER A 1 670 ? 36.342 1.085 -14.045 1.00 84.44 670 SER A C 1
ATOM 5312 O O . SER A 1 670 ? 37.070 1.601 -14.896 1.00 84.44 670 SER A O 1
ATOM 5314 N N . MET A 1 671 ? 35.292 1.720 -13.527 1.00 88.25 671 MET A N 1
ATOM 5315 C CA . MET A 1 671 ? 34.845 3.055 -13.922 1.00 88.25 671 MET A CA 1
ATOM 5316 C C . MET A 1 671 ? 34.579 3.928 -12.691 1.00 88.25 671 MET A C 1
ATOM 5318 O O . MET A 1 671 ? 33.932 3.497 -11.743 1.00 88.25 671 MET A O 1
ATOM 5322 N N . LEU A 1 672 ? 35.053 5.171 -12.718 1.00 86.81 672 LEU A N 1
ATOM 5323 C CA . LEU A 1 672 ? 34.736 6.225 -11.762 1.00 86.81 672 LEU A CA 1
ATOM 5324 C C . LEU A 1 672 ? 33.680 7.155 -12.372 1.00 86.81 672 LEU A C 1
ATOM 5326 O O . LEU A 1 672 ? 33.876 7.677 -13.467 1.00 86.81 672 LEU A O 1
ATOM 5330 N N . VAL A 1 673 ? 32.583 7.388 -11.659 1.00 85.38 673 VAL A N 1
ATOM 5331 C CA . VAL A 1 673 ? 31.524 8.326 -12.043 1.00 85.38 673 VAL A CA 1
ATOM 5332 C C . VAL A 1 673 ? 31.565 9.530 -11.111 1.00 85.38 673 VAL A C 1
ATOM 5334 O O . VAL A 1 673 ? 31.328 9.390 -9.914 1.00 85.38 673 VAL A O 1
ATOM 5337 N N . ILE A 1 674 ? 31.858 10.712 -11.649 1.00 84.69 674 ILE A N 1
ATOM 5338 C CA . ILE A 1 674 ? 31.841 11.975 -10.900 1.00 84.69 674 ILE A CA 1
ATOM 5339 C C . ILE A 1 674 ? 30.494 12.650 -11.156 1.00 84.69 674 ILE A C 1
ATOM 5341 O O . ILE A 1 674 ? 30.183 12.988 -12.298 1.00 84.69 674 ILE A O 1
ATOM 5345 N N . ARG A 1 675 ? 29.680 12.814 -10.114 1.00 80.25 675 ARG A N 1
ATOM 5346 C CA . ARG A 1 675 ? 28.296 13.302 -10.199 1.00 80.25 675 ARG A CA 1
ATOM 5347 C C . ARG A 1 675 ? 28.139 14.698 -9.630 1.00 80.25 675 ARG A C 1
ATOM 5349 O O . ARG A 1 675 ? 28.880 15.099 -8.744 1.00 80.25 675 ARG A O 1
ATOM 5356 N N . ASP A 1 676 ? 27.093 15.375 -10.069 1.00 72.44 676 ASP A N 1
ATOM 5357 C CA . ASP A 1 676 ? 26.577 16.563 -9.410 1.00 72.44 676 ASP A CA 1
ATOM 5358 C C . ASP A 1 676 ? 25.290 16.192 -8.669 1.00 72.44 676 ASP A C 1
ATOM 5360 O O . ASP A 1 676 ? 24.247 16.014 -9.298 1.00 72.44 676 ASP A O 1
ATOM 5364 N N . ASP A 1 677 ? 25.362 16.031 -7.347 1.00 63.06 677 ASP A N 1
ATOM 5365 C CA . ASP A 1 677 ? 24.193 15.625 -6.556 1.00 63.06 677 ASP A CA 1
ATOM 5366 C C . ASP A 1 677 ? 23.154 16.761 -6.420 1.00 63.06 677 ASP A C 1
ATOM 5368 O O . ASP A 1 677 ? 22.044 16.509 -5.962 1.00 63.06 677 ASP A O 1
ATOM 5372 N N . SER A 1 678 ? 23.472 17.989 -6.861 1.00 53.81 678 SER A N 1
ATOM 5373 C CA . SER A 1 678 ? 22.492 19.080 -6.993 1.00 53.81 678 SER A CA 1
ATOM 5374 C C . SER A 1 678 ? 21.674 19.010 -8.292 1.00 53.81 678 SER A C 1
ATOM 5376 O O . SER A 1 678 ? 20.771 19.816 -8.508 1.00 53.81 678 SER A O 1
ATOM 5378 N N . CYS A 1 679 ? 21.973 18.049 -9.174 1.00 52.22 679 CYS A N 1
ATOM 5379 C CA . CYS A 1 679 ? 21.270 17.858 -10.435 1.00 52.22 679 CYS A CA 1
ATOM 5380 C C . CYS A 1 679 ? 20.165 16.796 -10.319 1.00 52.22 679 CYS A C 1
ATOM 5382 O O . CYS A 1 679 ? 20.405 15.606 -10.531 1.00 52.22 679 CYS A O 1
ATOM 5384 N N . ASP A 1 680 ? 18.925 17.239 -10.096 1.00 38.19 680 ASP A N 1
ATOM 5385 C CA . ASP A 1 680 ? 17.752 16.357 -9.950 1.00 38.19 680 ASP A CA 1
ATOM 5386 C C . ASP A 1 680 ? 17.417 15.525 -11.204 1.00 38.19 680 ASP A C 1
ATOM 5388 O O . ASP A 1 680 ? 16.748 14.495 -11.120 1.00 38.19 680 ASP A O 1
ATOM 5392 N N . ILE A 1 681 ? 17.893 15.946 -12.381 1.00 39.31 681 ILE A N 1
ATOM 5393 C CA . ILE A 1 681 ? 17.609 15.302 -13.674 1.00 39.31 681 ILE A CA 1
ATOM 5394 C C . ILE A 1 681 ? 18.766 14.450 -14.218 1.00 39.31 681 ILE A C 1
ATOM 5396 O O . ILE A 1 681 ? 18.564 13.700 -15.175 1.00 39.31 681 ILE A O 1
ATOM 5400 N N . CYS A 1 682 ? 19.972 14.537 -13.646 1.00 53.31 682 CYS A N 1
ATOM 5401 C CA . CYS A 1 682 ? 21.172 13.869 -14.160 1.00 53.31 682 CYS A CA 1
ATOM 5402 C C . CYS A 1 682 ? 21.121 12.347 -13.925 1.00 53.31 682 CYS A C 1
ATOM 5404 O O . CYS A 1 682 ? 21.700 11.814 -12.980 1.00 53.31 682 CYS A O 1
ATOM 5406 N N . ASN A 1 683 ? 20.422 11.626 -14.802 1.00 54.69 683 ASN A N 1
ATOM 5407 C CA . ASN A 1 683 ? 20.231 10.181 -14.704 1.00 54.69 683 ASN A CA 1
ATOM 5408 C C . ASN A 1 683 ? 21.402 9.404 -15.339 1.00 54.69 683 ASN A C 1
ATOM 5410 O O . ASN A 1 683 ? 21.589 9.421 -16.555 1.00 54.69 683 ASN A O 1
ATOM 5414 N N . THR A 1 684 ? 22.164 8.667 -14.525 1.00 60.44 684 THR A N 1
ATOM 5415 C CA . THR A 1 684 ? 23.263 7.791 -14.978 1.00 60.44 684 THR A CA 1
ATOM 5416 C C . THR A 1 684 ? 22.805 6.373 -15.344 1.00 60.44 684 THR A C 1
ATOM 5418 O O . THR A 1 684 ? 23.525 5.655 -16.038 1.00 60.44 684 THR A O 1
ATOM 5421 N N . GLY A 1 685 ? 21.613 5.953 -14.909 1.00 56.19 685 GLY A N 1
ATOM 5422 C CA . GLY A 1 685 ? 21.179 4.553 -14.909 1.00 56.19 685 GLY A CA 1
ATOM 5423 C C . GLY A 1 685 ? 21.021 3.945 -16.302 1.00 56.19 685 GLY A C 1
ATOM 5424 O O . GLY A 1 685 ? 21.458 2.821 -16.541 1.00 56.19 685 GLY A O 1
ATOM 5425 N N . ALA A 1 686 ? 20.461 4.691 -17.258 1.00 54.38 686 ALA A N 1
ATOM 5426 C CA . ALA A 1 686 ? 20.283 4.197 -18.627 1.00 54.38 686 ALA A CA 1
ATOM 5427 C C . ALA A 1 686 ? 21.625 3.921 -19.329 1.00 54.38 686 ALA A C 1
ATOM 5429 O O . ALA A 1 686 ? 21.772 2.900 -20.005 1.00 54.38 686 ALA A O 1
ATOM 5430 N N . LEU A 1 687 ? 22.614 4.801 -19.134 1.00 67.44 687 LEU A N 1
ATOM 5431 C CA . LEU A 1 687 ? 23.953 4.629 -19.692 1.00 67.44 687 LEU A CA 1
ATOM 5432 C C . LEU A 1 687 ? 24.708 3.508 -18.974 1.00 67.44 687 LEU A C 1
ATOM 5434 O O . LEU A 1 687 ? 25.278 2.647 -19.637 1.00 67.44 687 LEU A O 1
ATOM 5438 N N . LEU A 1 688 ? 24.668 3.467 -17.639 1.00 67.94 688 LEU A N 1
ATOM 5439 C CA . LEU A 1 688 ? 25.313 2.404 -16.864 1.00 67.94 688 LEU A CA 1
ATOM 5440 C C . LEU A 1 688 ? 24.743 1.024 -17.214 1.00 67.94 688 LEU A C 1
ATOM 5442 O O . LEU A 1 688 ? 25.512 0.082 -17.376 1.00 67.94 688 LEU A O 1
ATOM 5446 N N . LYS A 1 689 ? 23.432 0.904 -17.459 1.00 60.16 689 LYS A N 1
ATOM 5447 C CA . LYS A 1 689 ? 22.816 -0.331 -17.969 1.00 60.16 689 LYS A CA 1
ATOM 5448 C C . LYS A 1 689 ? 23.410 -0.763 -19.313 1.00 60.16 689 LYS A C 1
ATOM 5450 O O . LYS A 1 689 ? 23.726 -1.938 -19.499 1.00 60.16 689 LYS A O 1
ATOM 5455 N N . GLN A 1 690 ? 23.585 0.174 -20.248 1.00 66.88 690 GLN A N 1
ATOM 5456 C CA . GLN A 1 690 ? 24.258 -0.120 -21.518 1.00 66.88 690 GLN A CA 1
ATOM 5457 C C . GLN A 1 690 ? 25.717 -0.530 -21.284 1.00 66.88 690 GLN A C 1
ATOM 5459 O O . GLN A 1 690 ? 26.175 -1.506 -21.874 1.00 66.88 690 GLN A O 1
ATOM 5464 N N . MET A 1 691 ? 26.431 0.146 -20.380 1.00 75.06 691 MET A N 1
ATOM 5465 C CA . MET A 1 691 ? 27.819 -0.189 -20.057 1.00 75.06 691 MET A CA 1
ATOM 5466 C C . MET A 1 691 ? 27.952 -1.569 -19.401 1.00 75.06 691 MET A C 1
ATOM 5468 O O . MET A 1 691 ? 28.850 -2.308 -19.784 1.00 75.06 691 MET A O 1
ATOM 5472 N N . HIS A 1 692 ? 27.040 -1.979 -18.515 1.00 71.00 692 HIS A N 1
ATOM 5473 C CA . HIS A 1 692 ? 27.007 -3.336 -17.950 1.00 71.00 692 HIS A CA 1
ATOM 5474 C C . HIS A 1 692 ? 26.691 -4.409 -19.005 1.00 71.00 692 HIS A C 1
ATOM 5476 O O . HIS A 1 692 ? 27.216 -5.518 -18.939 1.00 71.00 692 HIS A O 1
ATOM 5482 N N . SER A 1 693 ? 25.895 -4.084 -20.030 1.00 66.38 693 SER A N 1
ATOM 5483 C CA . SER A 1 693 ? 25.675 -4.987 -21.171 1.00 66.38 693 SER A CA 1
ATOM 5484 C C . SER A 1 693 ? 26.924 -5.152 -22.052 1.00 66.38 693 SER A C 1
ATOM 5486 O O . SER A 1 693 ? 27.118 -6.202 -22.675 1.00 66.38 693 SER A O 1
ATOM 5488 N N . ILE A 1 694 ? 27.755 -4.111 -22.145 1.00 74.12 694 ILE A N 1
ATOM 5489 C CA . ILE A 1 694 ? 28.994 -4.099 -22.938 1.00 74.12 694 ILE A CA 1
ATOM 5490 C C . ILE A 1 694 ? 30.148 -4.728 -22.144 1.00 74.12 694 ILE A C 1
ATOM 5492 O O . ILE A 1 694 ? 30.926 -5.504 -22.697 1.00 74.12 694 ILE A O 1
ATOM 5496 N N . PHE A 1 695 ? 30.213 -4.461 -20.841 1.00 81.38 695 PHE A N 1
ATOM 5497 C CA . PHE A 1 695 ? 31.204 -4.967 -19.898 1.00 81.38 695 PHE A CA 1
ATOM 5498 C C . PHE A 1 695 ? 30.499 -5.676 -18.725 1.00 81.38 695 PHE A C 1
ATOM 5500 O O . PHE A 1 695 ? 30.232 -5.061 -17.694 1.00 81.38 695 PHE A O 1
ATOM 5507 N N . PRO A 1 696 ? 30.212 -6.985 -18.842 1.00 69.50 696 PRO A N 1
ATOM 5508 C CA . PRO A 1 696 ? 29.500 -7.732 -17.799 1.00 69.50 696 PRO A CA 1
ATOM 5509 C C . PRO A 1 696 ? 30.169 -7.735 -16.412 1.00 69.50 696 PRO A C 1
ATOM 5511 O O . PRO A 1 696 ? 29.475 -7.862 -15.410 1.00 69.50 696 PRO A O 1
ATOM 5514 N N . LYS A 1 697 ? 31.501 -7.569 -16.336 1.00 77.69 697 LYS A N 1
ATOM 5515 C CA . LYS A 1 697 ? 32.276 -7.422 -15.083 1.00 77.69 697 LYS A CA 1
ATOM 5516 C C . LYS A 1 697 ? 32.684 -5.961 -14.814 1.00 77.69 697 LYS A C 1
ATOM 5518 O O . LYS A 1 697 ? 33.781 -5.701 -14.322 1.00 77.69 697 LYS A O 1
ATOM 5523 N N . LEU A 1 698 ? 31.837 -5.003 -15.196 1.00 80.94 698 LEU A N 1
ATOM 5524 C CA . LEU A 1 698 ? 32.033 -3.585 -14.896 1.00 80.94 698 LEU A CA 1
ATOM 5525 C C . LEU A 1 698 ? 31.823 -3.311 -13.402 1.00 80.94 698 LEU A C 1
ATOM 5527 O O . LEU A 1 698 ? 30.744 -3.559 -12.870 1.00 80.94 698 LEU A O 1
ATOM 5531 N N . SER A 1 699 ? 32.837 -2.752 -12.754 1.00 77.00 699 SER A N 1
ATOM 5532 C CA . SER A 1 699 ? 32.789 -2.187 -11.409 1.00 77.00 699 SER A CA 1
ATOM 5533 C C . SER A 1 699 ? 32.714 -0.666 -11.508 1.00 77.00 699 SER A C 1
ATOM 5535 O O . SER A 1 699 ? 33.520 -0.047 -12.206 1.00 77.00 699 SER A O 1
ATOM 5537 N N . VAL A 1 700 ? 31.743 -0.055 -10.830 1.00 77.44 700 VAL A N 1
ATOM 5538 C CA . VAL A 1 700 ? 31.495 1.389 -10.895 1.00 77.44 700 VAL A CA 1
ATOM 5539 C C . VAL A 1 700 ? 31.660 1.994 -9.507 1.00 77.44 700 VAL A C 1
ATOM 5541 O O . VAL A 1 700 ? 30.954 1.624 -8.579 1.00 77.44 700 VAL A O 1
ATOM 5544 N N . LYS A 1 701 ? 32.566 2.961 -9.357 1.00 74.25 701 LYS A N 1
ATOM 5545 C CA . LYS A 1 701 ? 32.695 3.788 -8.154 1.00 74.25 701 LYS A CA 1
ATOM 5546 C C . LYS A 1 701 ? 32.098 5.158 -8.445 1.00 74.25 701 LYS A C 1
ATOM 5548 O O . LYS A 1 701 ? 32.519 5.806 -9.391 1.00 74.25 701 LYS A O 1
ATOM 5553 N N . SER A 1 702 ? 31.143 5.619 -7.645 1.00 74.06 702 SER A N 1
ATOM 5554 C CA . SER A 1 702 ? 30.530 6.943 -7.817 1.00 74.06 702 SER A CA 1
ATOM 5555 C C . SER A 1 702 ? 30.989 7.906 -6.723 1.00 74.06 702 SER A C 1
ATOM 5557 O O . SER A 1 702 ? 31.048 7.517 -5.559 1.00 74.06 702 SER A O 1
ATOM 5559 N N . VAL A 1 703 ? 31.287 9.156 -7.081 1.00 78.31 703 VAL A N 1
ATOM 5560 C CA . VAL A 1 703 ? 31.703 10.231 -6.162 1.00 78.31 703 VAL A CA 1
ATOM 5561 C C . VAL A 1 703 ? 31.014 11.550 -6.521 1.00 78.31 703 VAL A C 1
ATOM 5563 O O . VAL A 1 703 ? 30.699 11.785 -7.686 1.00 78.31 703 VAL A O 1
ATOM 5566 N N . ASN A 1 704 ? 30.770 12.411 -5.533 1.00 78.81 704 ASN A N 1
ATOM 5567 C CA . ASN A 1 704 ? 30.255 13.764 -5.760 1.00 78.81 704 ASN A CA 1
ATOM 5568 C C . ASN A 1 704 ? 31.376 14.675 -6.312 1.00 78.81 704 ASN A C 1
ATOM 5570 O O . ASN A 1 704 ? 32.541 14.515 -5.944 1.00 78.81 704 ASN A O 1
ATOM 5574 N N . LYS A 1 705 ? 31.037 15.628 -7.188 1.00 76.88 705 LYS A N 1
ATOM 5575 C CA . LYS A 1 705 ? 31.945 16.638 -7.753 1.00 76.88 705 LYS A CA 1
ATOM 5576 C C . LYS A 1 705 ? 32.646 17.477 -6.689 1.00 76.88 705 LYS A C 1
ATOM 5578 O O . LYS A 1 705 ? 33.756 17.932 -6.931 1.00 76.88 705 LYS A O 1
ATOM 5583 N N . ASP A 1 706 ? 32.014 17.676 -5.537 1.00 78.88 706 ASP A N 1
ATOM 5584 C CA . ASP A 1 706 ? 32.524 18.471 -4.422 1.00 78.88 706 ASP A CA 1
ATOM 5585 C C . ASP A 1 706 ? 33.491 17.678 -3.522 1.00 78.88 706 ASP A C 1
ATOM 5587 O O . ASP A 1 706 ? 34.077 18.255 -2.614 1.00 78.88 706 ASP A O 1
ATOM 5591 N N . ALA A 1 707 ? 33.705 16.381 -3.782 1.00 76.62 707 ALA A N 1
ATOM 5592 C CA . ALA A 1 707 ? 34.715 15.591 -3.082 1.00 76.62 707 ALA A CA 1
ATOM 5593 C C . ALA A 1 707 ? 36.147 16.039 -3.434 1.00 76.62 707 ALA A C 1
ATOM 5595 O O . ALA A 1 707 ? 36.418 16.493 -4.554 1.00 76.62 707 ALA A O 1
ATOM 5596 N N . ASP A 1 708 ? 37.073 15.858 -2.488 1.00 85.94 708 ASP A N 1
ATOM 5597 C CA . ASP A 1 708 ? 38.459 16.322 -2.591 1.00 85.94 708 ASP A CA 1
ATOM 5598 C C . ASP A 1 708 ? 39.124 15.924 -3.917 1.00 85.94 708 ASP A C 1
ATOM 5600 O O . ASP A 1 708 ? 39.132 14.765 -4.341 1.00 85.94 708 ASP A O 1
ATOM 5604 N N . GLY A 1 709 ? 39.671 16.926 -4.608 1.00 82.94 709 GLY A N 1
ATOM 5605 C CA . GLY A 1 709 ? 40.388 16.760 -5.872 1.00 82.94 709 GLY A CA 1
ATOM 5606 C C . GLY A 1 709 ? 39.520 16.503 -7.114 1.00 82.94 709 GLY A C 1
ATOM 5607 O O . GLY A 1 709 ? 40.055 16.553 -8.224 1.00 82.94 709 GLY A O 1
ATOM 5608 N N . MET A 1 710 ? 38.202 16.285 -6.995 1.00 87.00 710 MET A N 1
ATOM 5609 C CA . MET A 1 710 ? 37.351 15.945 -8.150 1.00 87.00 710 MET A CA 1
ATOM 5610 C C . MET A 1 710 ? 37.136 17.128 -9.101 1.00 87.00 710 MET A C 1
ATOM 5612 O O . MET A 1 710 ? 37.333 16.971 -10.307 1.00 87.00 710 MET A O 1
ATOM 5616 N N . LYS A 1 711 ? 36.842 18.333 -8.590 1.00 83.06 711 LYS A N 1
ATOM 5617 C CA . LYS A 1 711 ? 36.744 19.550 -9.428 1.00 83.06 711 LYS A CA 1
ATOM 5618 C C . LYS A 1 711 ? 38.043 19.850 -10.172 1.00 83.06 711 LYS A C 1
ATOM 5620 O O . LYS A 1 711 ? 38.024 20.189 -11.354 1.00 83.06 711 LYS A O 1
ATOM 5625 N N . ALA A 1 712 ? 39.180 19.697 -9.492 1.00 85.06 712 ALA A N 1
ATOM 5626 C CA . ALA A 1 712 ? 40.495 19.907 -10.088 1.00 85.06 712 ALA A CA 1
ATOM 5627 C C . ALA A 1 712 ? 40.768 18.892 -11.210 1.00 85.06 712 ALA A C 1
ATOM 5629 O O . ALA A 1 712 ? 41.226 19.278 -12.285 1.00 85.06 712 ALA A O 1
ATOM 5630 N N . LEU A 1 713 ? 40.422 17.617 -10.998 1.00 85.62 713 LEU A N 1
ATOM 5631 C CA . LEU A 1 713 ? 40.543 16.561 -12.003 1.00 85.62 713 LEU A CA 1
ATOM 5632 C C . LEU A 1 713 ? 39.663 16.829 -13.235 1.00 85.62 713 LEU A C 1
ATOM 5634 O O . LEU A 1 713 ? 40.157 16.755 -14.358 1.00 85.62 713 LEU A O 1
ATOM 5638 N N . VAL A 1 714 ? 38.388 17.180 -13.042 1.00 83.88 714 VAL A N 1
ATOM 5639 C CA . VAL A 1 714 ? 37.443 17.492 -14.134 1.00 83.88 714 VAL A CA 1
ATOM 5640 C C . VAL A 1 714 ? 37.917 18.704 -14.941 1.00 83.88 714 VAL A C 1
ATOM 5642 O O . VAL A 1 714 ? 37.961 18.652 -16.174 1.00 83.88 714 VAL A O 1
ATOM 5645 N N . LYS A 1 715 ? 38.391 19.751 -14.254 1.00 81.69 715 LYS A N 1
ATOM 5646 C CA . LYS A 1 715 ? 38.988 20.937 -14.880 1.00 81.69 715 LYS A CA 1
ATOM 5647 C C . LYS A 1 715 ? 40.250 20.595 -15.676 1.00 81.69 715 LYS A C 1
ATOM 5649 O O . LYS A 1 715 ? 40.396 21.068 -16.802 1.00 81.69 715 LYS A O 1
ATOM 5654 N N . LYS A 1 716 ? 41.131 19.739 -15.144 1.00 83.12 716 LYS A N 1
ATOM 5655 C CA . LYS A 1 716 ? 42.350 19.273 -15.834 1.00 83.12 716 LYS A CA 1
ATOM 5656 C C . LYS A 1 716 ? 42.019 18.490 -17.113 1.00 83.12 716 LYS A C 1
ATOM 5658 O O . LYS A 1 716 ? 42.646 18.690 -18.151 1.00 83.12 716 LYS A O 1
ATOM 5663 N N . LEU A 1 717 ? 40.973 17.663 -17.070 1.00 79.06 717 LEU A N 1
ATOM 5664 C CA . LEU A 1 717 ? 40.452 16.943 -18.236 1.00 79.06 717 LEU A CA 1
ATOM 5665 C C . LEU A 1 717 ? 39.717 17.867 -19.229 1.00 79.06 717 LEU A C 1
ATOM 5667 O O . LEU A 1 717 ? 39.448 17.467 -20.359 1.00 79.06 717 LEU A O 1
ATOM 5671 N N . GLY A 1 718 ? 39.463 19.133 -18.882 1.00 75.12 718 GLY A N 1
ATOM 5672 C CA . GLY A 1 718 ? 38.776 20.106 -19.737 1.00 75.12 718 GLY A CA 1
ATOM 5673 C C . GLY A 1 718 ? 37.316 19.749 -20.004 1.00 75.12 718 GLY A C 1
ATOM 5674 O O . GLY A 1 718 ? 36.830 19.970 -21.110 1.00 75.12 718 GLY A O 1
ATOM 5675 N N . ILE A 1 719 ? 36.652 19.156 -19.014 1.00 76.19 719 ILE A N 1
ATOM 5676 C CA . ILE A 1 719 ? 35.243 18.775 -19.065 1.00 76.19 719 ILE A CA 1
ATOM 5677 C C . ILE A 1 719 ? 34.423 19.862 -18.360 1.00 76.19 719 ILE A C 1
ATOM 5679 O O . ILE A 1 719 ? 34.803 20.313 -17.284 1.00 76.19 719 ILE A O 1
ATOM 5683 N N . ASP A 1 720 ? 33.309 20.289 -18.957 1.00 66.81 720 ASP A N 1
ATOM 5684 C CA . ASP A 1 720 ? 32.454 21.377 -18.454 1.00 66.81 720 ASP A CA 1
ATOM 5685 C C . ASP A 1 720 ? 31.067 20.903 -17.977 1.00 66.81 720 ASP A C 1
ATOM 5687 O O . ASP A 1 720 ? 30.183 21.722 -17.705 1.00 66.81 720 ASP A O 1
ATOM 5691 N N . ARG A 1 721 ? 30.863 19.579 -17.917 1.00 70.56 721 ARG A N 1
ATOM 5692 C CA . ARG A 1 721 ? 29.564 18.931 -17.705 1.00 70.56 721 ARG A CA 1
ATOM 5693 C C . ARG A 1 721 ? 29.651 17.698 -16.810 1.00 70.56 721 ARG A C 1
ATOM 5695 O O . ARG A 1 721 ? 30.577 16.901 -16.957 1.00 70.56 721 ARG A O 1
ATOM 5702 N N . TYR A 1 722 ? 28.633 17.493 -15.976 1.00 70.12 722 TYR A N 1
ATOM 5703 C CA . TYR A 1 722 ? 28.453 16.297 -15.140 1.00 70.12 722 TYR A CA 1
ATOM 5704 C C . TYR A 1 722 ? 27.201 15.513 -15.557 1.00 70.12 722 TYR A C 1
ATOM 5706 O O . TYR A 1 722 ? 26.239 16.137 -15.990 1.00 70.12 722 TYR A O 1
ATOM 5714 N N . PRO A 1 723 ? 27.144 14.178 -15.386 1.00 68.94 723 PRO A N 1
ATOM 5715 C CA . PRO A 1 723 ? 28.152 13.324 -14.759 1.00 68.94 723 PRO A CA 1
ATOM 5716 C C . PRO A 1 723 ? 29.307 12.945 -15.702 1.00 68.94 723 PRO A C 1
ATOM 5718 O O . PRO A 1 723 ? 29.120 12.780 -16.908 1.00 68.94 723 PRO A O 1
ATOM 5721 N N . VAL A 1 724 ? 30.504 12.770 -15.134 1.00 84.25 724 VAL A N 1
ATOM 5722 C CA . VAL A 1 724 ? 31.719 12.350 -15.853 1.00 84.25 724 VAL A CA 1
ATOM 5723 C C . VAL A 1 724 ? 31.959 10.861 -15.634 1.00 84.25 724 VAL A C 1
ATOM 5725 O O . VAL A 1 724 ? 32.067 10.429 -14.492 1.00 84.25 724 VAL A O 1
ATOM 5728 N N . PHE A 1 725 ? 32.090 10.087 -16.714 1.00 87.25 725 PHE A N 1
ATOM 5729 C CA . PHE A 1 725 ? 32.359 8.645 -16.671 1.00 87.25 725 PHE A CA 1
ATOM 5730 C C . PHE A 1 725 ? 33.801 8.372 -17.093 1.00 87.25 725 PHE A C 1
ATOM 5732 O O . PHE A 1 725 ? 34.128 8.470 -18.274 1.00 87.25 725 PHE A O 1
ATOM 5739 N N . LEU A 1 726 ? 34.659 8.042 -16.135 1.00 89.62 726 LEU A N 1
ATOM 5740 C CA . LEU A 1 726 ? 36.102 7.892 -16.299 1.00 89.62 726 LEU A CA 1
ATOM 5741 C C . LEU A 1 726 ? 36.498 6.421 -16.139 1.00 89.62 726 LEU A C 1
ATOM 5743 O O . LEU A 1 726 ? 36.225 5.819 -15.105 1.00 89.62 726 LEU A O 1
ATOM 5747 N N . PHE A 1 727 ? 37.174 5.832 -17.117 1.00 90.12 727 PHE A N 1
ATOM 5748 C CA . PHE A 1 727 ? 37.755 4.500 -16.960 1.00 90.12 727 PHE A CA 1
ATOM 5749 C C . PHE A 1 727 ? 38.990 4.587 -16.058 1.00 90.12 727 PHE A C 1
ATOM 5751 O O . PHE A 1 727 ? 39.805 5.501 -16.183 1.00 90.12 727 PHE A O 1
ATOM 5758 N N . SER A 1 728 ? 39.090 3.671 -15.094 1.00 83.94 728 SER A N 1
ATOM 5759 C CA . SER A 1 728 ? 40.144 3.716 -14.068 1.00 83.94 728 SER A CA 1
ATOM 5760 C C . SER A 1 728 ? 41.505 3.234 -14.574 1.00 83.94 728 SER A C 1
ATOM 5762 O O . SER A 1 728 ? 42.523 3.621 -14.010 1.00 83.94 728 SER A O 1
ATOM 5764 N N . ASP A 1 729 ? 41.519 2.417 -15.626 1.00 82.69 729 ASP A N 1
ATOM 5765 C CA . ASP A 1 729 ? 42.715 1.914 -16.301 1.00 82.69 729 ASP A CA 1
ATOM 5766 C C . ASP A 1 729 ? 42.430 1.693 -17.798 1.00 82.69 729 ASP A C 1
ATOM 5768 O O . ASP A 1 729 ? 41.320 1.948 -18.268 1.00 82.69 729 ASP A O 1
ATOM 5772 N N . ASP A 1 730 ? 43.432 1.248 -18.555 1.00 83.56 730 ASP A N 1
ATOM 5773 C CA . ASP A 1 730 ? 43.351 0.951 -19.987 1.00 83.56 730 ASP A CA 1
ATOM 5774 C C . ASP A 1 730 ? 43.004 -0.521 -20.288 1.00 83.56 730 ASP A C 1
ATOM 5776 O O . ASP A 1 730 ? 42.828 -0.888 -21.452 1.00 83.56 730 ASP A O 1
ATOM 5780 N N . LYS A 1 731 ? 42.825 -1.379 -19.268 1.00 81.88 731 LYS A N 1
ATOM 5781 C CA . LYS A 1 731 ? 42.524 -2.812 -19.460 1.00 81.88 731 LYS A CA 1
ATOM 5782 C C . LYS A 1 731 ? 41.220 -3.013 -20.210 1.00 81.88 731 LYS A C 1
ATOM 5784 O O . LYS A 1 731 ? 41.087 -3.993 -20.946 1.00 81.88 731 LYS A O 1
ATOM 5789 N N . PHE A 1 732 ? 40.278 -2.079 -20.064 1.00 84.31 732 PHE A N 1
ATOM 5790 C CA . PHE A 1 732 ? 39.023 -2.109 -20.805 1.00 84.31 732 PHE A CA 1
ATOM 5791 C C . PHE A 1 732 ? 39.256 -2.163 -22.316 1.00 84.31 732 PHE A C 1
ATOM 5793 O O . PHE A 1 732 ? 38.505 -2.877 -22.969 1.00 84.31 732 PHE A O 1
ATOM 5800 N N . LEU A 1 733 ? 40.318 -1.533 -22.850 1.00 81.62 733 LEU A N 1
ATOM 5801 C CA . LEU A 1 733 ? 40.671 -1.530 -24.279 1.00 81.62 733 LEU A CA 1
ATOM 5802 C C . LEU A 1 733 ? 40.932 -2.932 -24.840 1.00 81.62 733 LEU A C 1
ATOM 5804 O O . LEU A 1 733 ? 40.733 -3.161 -26.029 1.00 81.62 733 LEU A O 1
ATOM 5808 N N . LYS A 1 734 ? 41.324 -3.888 -23.988 1.00 80.31 734 LYS A N 1
ATOM 5809 C CA . LYS A 1 734 ? 41.542 -5.288 -24.381 1.00 80.31 734 LYS A CA 1
ATOM 5810 C C . LYS A 1 734 ? 40.230 -6.045 -24.611 1.00 80.31 734 LYS A C 1
ATOM 5812 O O . LYS A 1 734 ? 40.249 -7.171 -25.099 1.00 80.31 734 LYS A O 1
ATOM 5817 N N . SER A 1 735 ? 39.082 -5.462 -24.252 1.00 78.19 735 SER A N 1
ATOM 5818 C CA . SER A 1 735 ? 37.786 -6.104 -24.453 1.00 78.19 735 SER A CA 1
ATOM 5819 C C . SER A 1 735 ? 37.365 -6.014 -25.923 1.00 78.19 735 SER A C 1
ATOM 5821 O O . SER A 1 735 ? 37.270 -4.915 -26.473 1.00 78.19 735 SER A O 1
ATOM 5823 N N . PRO A 1 736 ? 36.979 -7.134 -26.559 1.00 67.44 736 PRO A N 1
ATOM 5824 C CA . PRO A 1 736 ? 36.516 -7.141 -27.950 1.00 67.44 736 PRO A CA 1
ATOM 5825 C C . PRO A 1 736 ? 35.221 -6.336 -28.164 1.00 67.44 736 PRO A C 1
ATOM 5827 O O . PRO A 1 736 ? 34.837 -6.059 -29.301 1.00 67.44 736 PRO A O 1
ATOM 5830 N N . LYS A 1 737 ? 34.537 -5.942 -27.078 1.00 70.88 737 LYS A N 1
ATOM 5831 C CA . LYS A 1 737 ? 33.338 -5.095 -27.100 1.00 70.88 737 LYS A CA 1
ATOM 5832 C C . LYS A 1 737 ? 33.639 -3.588 -27.031 1.00 70.88 737 LYS A C 1
ATOM 5834 O O . LYS A 1 737 ? 32.721 -2.790 -27.193 1.00 70.88 737 LYS A O 1
ATOM 5839 N N . VAL A 1 738 ? 34.900 -3.168 -26.884 1.00 75.75 738 VAL A N 1
ATOM 5840 C CA . VAL A 1 738 ? 35.295 -1.738 -26.893 1.00 75.75 738 VAL A CA 1
ATOM 5841 C C . VAL A 1 738 ? 34.904 -1.042 -28.187 1.00 75.75 738 VAL A C 1
ATOM 5843 O O . VAL A 1 738 ? 34.490 0.114 -28.154 1.00 75.75 738 VAL A O 1
ATOM 5846 N N . LYS A 1 739 ? 34.934 -1.763 -29.315 1.00 65.50 739 LYS A N 1
ATOM 5847 C CA . LYS A 1 739 ? 34.496 -1.267 -30.629 1.00 65.50 739 LYS A CA 1
ATOM 5848 C C . LYS A 1 739 ? 33.097 -0.629 -30.611 1.00 65.50 739 LYS A C 1
ATOM 5850 O O . LYS A 1 739 ? 32.842 0.291 -31.381 1.00 65.50 739 LYS A O 1
ATOM 5855 N N . PHE A 1 740 ? 32.206 -1.061 -29.708 1.00 61.69 740 PHE A N 1
ATOM 5856 C CA . PHE A 1 740 ? 30.852 -0.507 -29.574 1.00 61.69 740 PHE A CA 1
ATOM 5857 C C . PHE A 1 740 ? 30.817 0.883 -28.933 1.00 61.69 740 PHE A C 1
ATOM 5859 O O . PHE A 1 740 ? 29.898 1.651 -29.205 1.00 61.69 740 PHE A O 1
ATOM 5866 N N . ILE A 1 741 ? 31.814 1.219 -28.111 1.00 65.50 741 ILE A N 1
ATOM 5867 C CA . ILE A 1 741 ? 31.914 2.517 -27.429 1.00 65.50 741 ILE A CA 1
ATOM 5868 C C . ILE A 1 741 ? 33.071 3.369 -27.939 1.00 65.50 741 ILE A C 1
ATOM 5870 O O . ILE A 1 741 ? 33.227 4.495 -27.490 1.00 65.50 741 ILE A O 1
ATOM 5874 N N . GLN A 1 742 ? 33.875 2.867 -28.878 1.00 71.94 742 GLN A N 1
ATOM 5875 C CA . GLN A 1 742 ? 35.102 3.525 -29.331 1.00 71.94 742 GLN A CA 1
ATOM 5876 C C . GLN A 1 742 ? 34.861 4.959 -29.826 1.00 71.94 742 GLN A C 1
ATOM 5878 O O . GLN A 1 742 ? 35.667 5.843 -29.571 1.00 71.94 742 GLN A O 1
ATOM 5883 N N . ARG A 1 743 ? 33.705 5.211 -30.454 1.00 57.50 743 ARG A N 1
ATOM 5884 C CA . ARG A 1 743 ? 33.278 6.544 -30.924 1.00 57.50 743 ARG A CA 1
ATOM 5885 C C . ARG A 1 743 ? 32.835 7.497 -29.807 1.00 57.50 743 ARG A C 1
ATOM 5887 O O . ARG A 1 743 ? 32.660 8.683 -30.055 1.00 57.50 743 ARG A O 1
ATOM 5894 N N . LEU A 1 744 ? 32.600 6.973 -28.607 1.00 64.81 744 LEU A N 1
ATOM 5895 C CA . LEU A 1 744 ? 32.177 7.718 -27.420 1.00 64.81 744 LEU A CA 1
ATOM 5896 C C . LEU A 1 744 ? 33.358 8.051 -26.503 1.00 64.81 744 LEU A C 1
ATOM 5898 O O . LEU A 1 744 ? 33.187 8.827 -25.568 1.00 64.81 744 LEU A O 1
ATOM 5902 N N . LEU A 1 745 ? 34.530 7.454 -26.733 1.00 69.00 745 LEU A N 1
ATOM 5903 C CA . LEU A 1 745 ? 35.706 7.636 -25.892 1.00 69.00 745 LEU A CA 1
ATOM 5904 C C . LEU A 1 745 ? 36.421 8.947 -26.222 1.00 69.00 745 LEU A C 1
ATOM 5906 O O . LEU A 1 745 ? 36.676 9.266 -27.380 1.00 69.00 745 LEU A O 1
ATOM 5910 N N . ALA A 1 746 ? 36.794 9.668 -25.176 1.00 76.56 746 ALA A N 1
ATOM 5911 C CA . ALA A 1 746 ? 37.760 10.749 -25.209 1.00 76.56 746 ALA A CA 1
ATOM 5912 C C . ALA A 1 746 ? 38.977 10.356 -24.362 1.00 76.56 746 ALA A C 1
ATOM 5914 O O . ALA A 1 746 ? 38.850 9.622 -23.378 1.00 76.56 746 ALA A O 1
ATOM 5915 N N . PHE A 1 747 ? 40.154 10.840 -24.753 1.00 82.00 747 PHE A N 1
ATOM 5916 C CA . PHE A 1 747 ? 41.408 10.598 -24.047 1.00 82.00 747 PHE A CA 1
ATOM 5917 C C . PHE A 1 747 ? 42.123 11.919 -23.792 1.00 82.00 747 PHE A C 1
ATOM 5919 O O . PHE A 1 747 ? 42.337 12.701 -24.719 1.00 82.00 747 PHE A O 1
ATOM 5926 N N . LYS A 1 748 ? 42.473 12.177 -22.532 1.00 80.38 748 LYS A N 1
ATOM 5927 C CA . LYS A 1 748 ? 43.221 13.373 -22.136 1.00 80.38 748 LYS A CA 1
ATOM 5928 C C . LYS A 1 748 ? 43.924 13.132 -20.806 1.00 80.38 748 LYS A C 1
ATOM 5930 O O . LYS A 1 748 ? 43.367 12.467 -19.937 1.00 80.38 748 LYS A O 1
ATOM 5935 N N . GLU A 1 749 ? 45.139 13.660 -20.651 1.00 82.12 749 GLU A N 1
ATOM 5936 C CA . GLU A 1 749 ? 45.935 13.539 -19.413 1.00 82.12 749 GLU A CA 1
ATOM 5937 C C . GLU A 1 749 ? 46.093 12.085 -18.924 1.00 82.12 749 GLU A C 1
ATOM 5939 O O . GLU A 1 749 ? 45.992 11.799 -17.731 1.00 82.12 749 GLU A O 1
ATOM 5944 N N . GLY A 1 750 ? 46.285 11.143 -19.854 1.00 79.12 750 GLY A N 1
ATOM 5945 C CA . GLY A 1 750 ? 46.476 9.729 -19.523 1.00 79.12 750 GLY A CA 1
ATOM 5946 C C . GLY A 1 750 ? 45.206 8.980 -19.110 1.00 79.12 750 GLY A C 1
ATOM 5947 O O . GLY A 1 750 ? 45.305 7.838 -18.670 1.00 79.12 750 GLY A O 1
ATOM 5948 N N . LYS A 1 751 ? 44.013 9.582 -19.234 1.00 82.44 751 LYS A N 1
ATOM 5949 C CA . LYS A 1 751 ? 42.750 8.946 -18.837 1.00 82.44 751 LYS A CA 1
ATOM 5950 C C . LYS A 1 751 ? 41.737 8.877 -19.971 1.00 82.44 751 LYS A C 1
ATOM 5952 O O . LYS A 1 751 ? 41.559 9.836 -20.722 1.00 82.44 751 LYS A O 1
ATOM 5957 N N . TYR A 1 752 ? 41.027 7.752 -20.033 1.00 86.44 752 TYR A N 1
ATOM 5958 C CA . TYR A 1 752 ? 39.887 7.548 -20.923 1.00 86.44 752 TYR A CA 1
ATOM 5959 C C . TYR A 1 752 ? 38.582 7.898 -20.214 1.00 86.44 752 TYR A C 1
ATOM 5961 O O . TYR A 1 752 ? 38.348 7.467 -19.086 1.00 86.44 752 TYR A O 1
ATOM 5969 N N . PHE A 1 753 ? 37.703 8.638 -20.879 1.00 86.62 753 PHE A N 1
ATOM 5970 C CA . PHE A 1 753 ? 36.371 8.962 -20.371 1.00 86.62 753 PHE A CA 1
ATOM 5971 C C . PHE A 1 753 ? 35.336 8.967 -21.494 1.00 86.62 753 PHE A C 1
ATOM 5973 O O . PHE A 1 753 ? 35.680 9.090 -22.668 1.00 86.62 753 PHE A O 1
ATOM 5980 N N . LEU A 1 754 ? 34.058 8.820 -21.147 1.00 77.00 754 LEU A N 1
ATOM 5981 C CA . LEU A 1 754 ? 32.979 8.989 -22.119 1.00 77.00 754 LEU A CA 1
ATOM 5982 C C . LEU A 1 754 ? 32.773 10.477 -22.397 1.00 77.00 754 LEU A C 1
ATOM 5984 O O . LEU A 1 754 ? 32.619 11.268 -21.466 1.00 77.00 754 LEU A O 1
ATOM 5988 N N . ASN A 1 755 ? 32.753 10.847 -23.676 1.00 70.12 755 ASN A N 1
ATOM 5989 C CA . ASN A 1 755 ? 32.565 12.220 -24.112 1.00 70.12 755 ASN A CA 1
ATOM 5990 C C . ASN A 1 755 ? 31.206 12.758 -23.600 1.00 70.12 755 ASN A C 1
ATOM 5992 O O . ASN A 1 755 ? 30.154 12.255 -24.011 1.00 70.12 755 ASN A O 1
ATOM 5996 N N . PRO A 1 756 ? 31.199 13.796 -22.741 1.00 57.31 756 PRO A N 1
ATOM 5997 C CA . PRO A 1 756 ? 29.980 14.329 -22.129 1.00 57.31 756 PRO A CA 1
ATOM 5998 C C . PRO A 1 756 ? 28.981 14.912 -23.134 1.00 57.31 756 PRO A C 1
ATOM 6000 O O . PRO A 1 756 ? 27.794 15.001 -22.835 1.00 57.31 756 PRO A O 1
ATOM 6003 N N . LEU A 1 757 ? 29.434 15.297 -24.334 1.00 50.91 757 LEU A N 1
ATOM 6004 C CA . LEU A 1 757 ? 28.577 15.853 -25.389 1.00 50.91 757 LEU A CA 1
ATOM 6005 C C . LEU A 1 757 ? 27.607 14.829 -25.991 1.00 50.91 757 LEU A C 1
ATOM 6007 O O . LEU A 1 757 ? 26.677 15.217 -26.694 1.00 50.91 757 LEU A O 1
ATOM 6011 N N . VAL A 1 758 ? 27.817 13.539 -25.723 1.00 46.69 758 VAL A N 1
ATOM 6012 C CA . VAL A 1 758 ? 26.983 12.448 -26.241 1.00 46.69 758 VAL A CA 1
ATOM 6013 C C . VAL A 1 758 ? 25.917 12.002 -25.226 1.00 46.69 758 VAL A C 1
ATOM 6015 O O . VAL A 1 758 ? 25.040 11.213 -25.568 1.00 46.69 758 VAL A O 1
ATOM 6018 N N . ASN A 1 759 ? 25.947 12.535 -23.996 1.00 48.12 759 ASN A N 1
ATOM 6019 C CA . ASN A 1 759 ? 24.975 12.237 -22.942 1.00 48.12 759 ASN A CA 1
ATOM 6020 C C . ASN A 1 759 ? 23.838 13.277 -22.927 1.00 48.12 759 ASN A C 1
ATOM 6022 O O . ASN A 1 759 ? 24.073 14.479 -22.838 1.00 48.12 759 ASN A O 1
ATOM 6026 N N . GLU A 1 760 ? 22.585 12.813 -23.009 1.00 40.44 760 GLU A N 1
ATOM 6027 C CA . GLU A 1 760 ? 21.396 13.656 -23.244 1.00 40.44 760 GLU A CA 1
ATOM 6028 C C . GLU A 1 760 ? 20.936 14.506 -22.040 1.00 40.44 760 GLU A C 1
ATOM 6030 O O . GLU A 1 760 ? 20.036 15.343 -22.194 1.00 40.44 760 GLU A O 1
ATOM 6035 N N . ILE A 1 761 ? 21.523 14.300 -20.852 1.00 46.88 761 ILE A N 1
ATOM 6036 C CA . ILE A 1 761 ? 21.224 15.049 -19.624 1.00 46.88 761 ILE A CA 1
ATOM 6037 C C . ILE A 1 761 ? 22.520 15.275 -18.837 1.00 46.88 761 ILE A C 1
ATOM 6039 O O . ILE A 1 761 ? 23.161 14.310 -18.421 1.00 46.88 761 ILE A O 1
ATOM 6043 N N . ALA A 1 762 ? 22.899 16.541 -18.646 1.00 50.88 762 ALA A N 1
ATOM 6044 C CA . ALA A 1 762 ? 24.090 16.925 -17.897 1.00 50.88 762 ALA A CA 1
ATOM 6045 C C . ALA A 1 762 ? 23.929 18.304 -17.231 1.00 50.88 762 ALA A C 1
ATOM 6047 O O . ALA A 1 762 ? 23.318 19.190 -17.834 1.00 50.88 762 ALA A O 1
ATOM 6048 N N . SER A 1 763 ? 24.486 18.501 -16.029 1.00 47.84 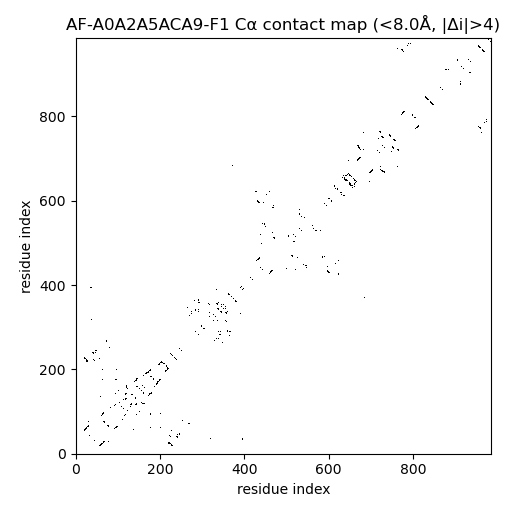763 SER A N 1
ATOM 6049 C CA . SER A 1 763 ? 24.607 19.831 -15.408 1.00 47.84 763 SER A CA 1
ATOM 6050 C C . SER A 1 763 ? 25.845 20.551 -15.944 1.00 47.84 763 SER A C 1
ATOM 6052 O O . SER A 1 763 ? 26.864 19.916 -16.222 1.00 47.84 763 SER A O 1
ATOM 6054 N N . LEU A 1 764 ? 25.746 21.869 -16.142 1.00 54.09 764 LEU A N 1
ATOM 6055 C CA . LEU A 1 764 ? 26.854 22.725 -16.573 1.00 54.09 764 LEU A CA 1
ATOM 6056 C C . LEU A 1 764 ? 27.523 23.357 -15.350 1.00 54.09 764 LEU A C 1
ATOM 6058 O O . LEU A 1 764 ? 26.841 23.936 -14.509 1.00 54.09 764 LEU A O 1
ATOM 6062 N N . ASP A 1 765 ? 28.852 23.311 -15.290 1.00 52.19 765 ASP A N 1
ATOM 6063 C CA . ASP A 1 765 ? 29.634 23.901 -14.194 1.00 52.19 765 ASP A CA 1
ATOM 6064 C C . ASP A 1 765 ? 29.856 25.414 -14.428 1.00 52.19 765 ASP A C 1
ATOM 6066 O O . ASP A 1 765 ? 30.938 25.840 -14.841 1.00 52.19 765 ASP A O 1
ATOM 6070 N N . ARG A 1 766 ? 28.800 26.239 -14.288 1.00 51.06 766 ARG A N 1
ATOM 6071 C CA . ARG A 1 766 ? 28.865 27.716 -14.422 1.00 51.06 766 ARG A CA 1
ATOM 6072 C C . ARG A 1 766 ? 27.971 28.451 -13.413 1.00 51.06 766 ARG A C 1
ATOM 6074 O O . ARG A 1 766 ? 26.892 27.972 -13.079 1.00 51.06 766 ARG A O 1
ATOM 6081 N N . GLU A 1 767 ? 28.404 29.642 -12.989 1.00 43.41 767 GLU A N 1
ATOM 6082 C CA . GLU A 1 767 ? 27.651 30.543 -12.097 1.00 43.41 767 GLU A CA 1
ATOM 6083 C C . GLU A 1 767 ? 26.382 31.131 -12.748 1.00 43.41 767 GLU A C 1
ATOM 6085 O O . GLU A 1 767 ? 26.311 31.316 -13.968 1.00 43.41 767 GLU A O 1
ATOM 6090 N N . GLU A 1 768 ? 25.375 31.424 -11.916 1.00 44.72 768 GLU A N 1
ATOM 6091 C CA . GLU A 1 768 ? 24.071 31.950 -12.333 1.00 44.72 768 GLU A CA 1
ATOM 6092 C C . GLU A 1 768 ? 24.167 33.364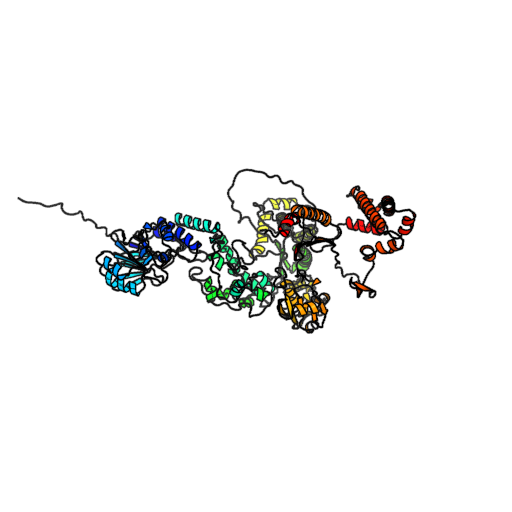 -12.920 1.00 44.72 768 GLU A C 1
ATOM 6094 O O . GLU A 1 768 ? 24.719 34.278 -12.314 1.00 44.72 768 GLU A O 1
ATOM 6099 N N . LYS A 1 769 ? 23.538 33.565 -14.084 1.00 45.34 769 LYS A N 1
ATOM 6100 C CA . LYS A 1 769 ? 23.176 34.896 -14.585 1.00 45.34 769 LYS A CA 1
ATOM 6101 C C . LYS A 1 769 ? 21.660 34.972 -14.717 1.00 45.34 769 LYS A C 1
ATOM 6103 O O . LYS A 1 769 ? 21.090 34.405 -15.654 1.00 45.34 769 LYS A O 1
ATOM 6108 N N . LEU A 1 770 ? 21.032 35.642 -13.753 1.00 48.84 770 LEU A N 1
ATOM 6109 C CA . LEU A 1 770 ? 19.604 35.958 -13.760 1.00 48.84 770 LEU A CA 1
ATOM 6110 C C . LEU A 1 770 ? 19.263 36.804 -14.997 1.00 48.84 770 LEU A C 1
ATOM 6112 O O . LEU A 1 770 ? 19.988 37.739 -15.326 1.00 48.84 770 LEU A O 1
ATOM 6116 N N . GLY A 1 771 ? 18.178 36.448 -15.689 1.00 53.31 771 GLY A N 1
ATOM 6117 C CA . GLY A 1 771 ? 17.647 37.196 -16.832 1.00 53.31 771 GLY A CA 1
ATOM 6118 C C . GLY A 1 771 ? 18.155 36.758 -18.209 1.00 53.31 771 GLY A C 1
ATOM 6119 O O . GLY A 1 771 ? 18.067 37.546 -19.143 1.00 53.31 771 GLY A O 1
ATOM 6120 N N . THR A 1 772 ? 18.680 35.531 -18.368 1.00 55.75 772 THR A N 1
ATOM 6121 C CA . THR A 1 772 ? 19.170 35.034 -19.674 1.00 55.75 772 THR A CA 1
ATOM 6122 C C . THR A 1 772 ? 18.252 33.973 -20.295 1.00 55.75 772 THR A C 1
ATOM 6124 O O . THR A 1 772 ? 17.920 32.975 -19.654 1.00 55.75 772 THR A O 1
ATOM 6127 N N . LEU A 1 773 ? 17.867 34.144 -21.564 1.00 56.34 773 LEU A N 1
ATOM 6128 C CA . LEU A 1 773 ? 16.979 33.243 -22.315 1.00 56.34 773 LEU A CA 1
ATOM 6129 C C . LEU A 1 773 ? 17.645 32.759 -23.614 1.00 56.34 773 LEU A C 1
ATOM 6131 O O . LEU A 1 773 ? 18.087 33.559 -24.431 1.00 56.34 773 LEU A O 1
ATOM 6135 N N . LYS A 1 774 ? 17.694 31.446 -23.868 1.00 53.47 774 LYS A N 1
ATOM 6136 C CA . LYS A 1 774 ? 18.196 30.908 -25.152 1.00 53.47 774 LYS A CA 1
ATOM 6137 C C . LYS A 1 774 ? 17.202 29.961 -25.795 1.00 53.47 774 LYS A C 1
ATOM 6139 O O . LYS A 1 774 ? 16.873 28.929 -25.216 1.00 53.47 774 LYS A O 1
ATOM 6144 N N . LEU A 1 775 ? 16.752 30.279 -27.007 1.00 51.28 775 LEU A N 1
ATOM 6145 C CA . LEU A 1 775 ? 15.807 29.449 -27.754 1.00 51.28 775 LEU A CA 1
ATOM 6146 C C . LEU A 1 775 ? 16.530 28.694 -28.874 1.00 51.28 775 LEU A C 1
ATOM 6148 O O . LEU A 1 775 ? 16.965 29.287 -29.860 1.00 51.28 775 LEU A O 1
ATOM 6152 N N . TYR A 1 776 ? 16.629 27.374 -28.723 1.00 49.69 776 TYR A N 1
ATOM 6153 C CA . TYR A 1 776 ? 17.240 26.471 -29.693 1.00 49.69 776 TYR A CA 1
ATOM 6154 C C . TYR A 1 776 ? 16.202 25.944 -30.680 1.00 49.69 776 TYR A C 1
ATOM 6156 O O . TYR A 1 776 ? 15.217 25.314 -30.273 1.00 49.69 776 TYR A O 1
ATOM 6164 N N . MET A 1 777 ? 16.437 26.133 -31.979 1.00 46.69 777 MET A N 1
ATOM 6165 C CA . MET A 1 777 ? 15.481 25.719 -33.009 1.00 46.69 777 MET A CA 1
ATOM 6166 C C . MET A 1 777 ? 16.093 25.282 -34.326 1.00 46.69 777 MET A C 1
ATOM 6168 O O . MET A 1 777 ? 17.164 25.738 -34.692 1.00 46.69 777 MET A O 1
ATOM 6172 N N . GLU A 1 778 ? 15.407 24.400 -35.044 1.00 46.16 778 GLU A N 1
ATOM 6173 C CA . GLU A 1 778 ? 15.789 24.030 -36.408 1.00 46.16 778 GLU A CA 1
ATOM 6174 C C . GLU A 1 778 ? 15.612 25.217 -37.358 1.00 46.16 778 GLU A C 1
ATOM 6176 O O . GLU A 1 778 ? 14.635 25.960 -37.257 1.00 46.16 778 GLU A O 1
ATOM 6181 N N . SER A 1 779 ? 16.566 25.397 -38.273 1.00 41.81 779 SER A N 1
ATOM 6182 C CA . SER A 1 779 ? 16.746 26.658 -38.994 1.00 41.81 779 SER A CA 1
ATOM 6183 C C . SER A 1 779 ? 15.569 27.086 -39.883 1.00 41.81 779 SER A C 1
ATOM 6185 O O . SER A 1 779 ? 15.526 28.257 -40.235 1.00 41.81 779 SER A O 1
ATOM 6187 N N . PHE A 1 780 ? 14.603 26.216 -40.223 1.00 43.31 780 PHE A N 1
ATOM 6188 C CA . PHE A 1 780 ? 13.501 26.565 -41.140 1.00 43.31 780 PHE A CA 1
ATOM 6189 C C . PHE A 1 780 ? 12.187 25.772 -40.920 1.00 43.31 780 PHE A C 1
ATOM 6191 O O . PHE A 1 780 ? 11.715 25.075 -41.815 1.00 43.31 780 PHE A O 1
ATOM 6198 N N . SER A 1 781 ? 11.547 25.873 -39.745 1.00 41.91 781 SER A N 1
ATOM 6199 C CA . SER A 1 781 ? 10.136 25.446 -39.562 1.00 41.91 781 SER A CA 1
ATOM 6200 C C . SER A 1 781 ? 9.428 26.221 -38.429 1.00 41.91 781 SER A C 1
ATOM 6202 O O . SER A 1 781 ? 9.867 27.323 -38.116 1.00 41.91 781 SER A O 1
ATOM 6204 N N . ARG A 1 782 ? 8.346 25.675 -37.820 1.00 40.06 782 ARG A N 1
ATOM 6205 C CA . ARG A 1 782 ? 7.424 26.226 -36.774 1.00 40.06 782 ARG A CA 1
ATOM 6206 C C . ARG A 1 782 ? 8.036 27.135 -35.682 1.00 40.06 782 ARG A C 1
ATOM 6208 O O . ARG A 1 782 ? 7.288 27.804 -34.972 1.00 40.06 782 ARG A O 1
ATOM 6215 N N . GLY A 1 783 ? 9.359 27.167 -35.543 1.00 43.62 783 GLY A N 1
ATOM 6216 C CA . GLY A 1 783 ? 10.121 28.078 -34.699 1.00 43.62 783 GLY A CA 1
ATOM 6217 C C . GLY A 1 783 ? 9.885 29.565 -34.977 1.00 43.62 783 GLY A C 1
ATOM 6218 O O . GLY A 1 783 ? 9.858 30.312 -34.012 1.00 43.62 783 GLY A O 1
ATOM 6219 N N . SER A 1 784 ? 9.623 30.016 -36.210 1.00 45.50 784 SER A N 1
ATOM 6220 C CA . SER A 1 784 ? 9.481 31.459 -36.516 1.00 45.50 784 SER A CA 1
ATOM 6221 C C . SER A 1 784 ? 8.301 32.132 -35.797 1.00 45.50 784 SER A C 1
ATOM 6223 O O . SER A 1 784 ? 8.462 33.196 -35.206 1.00 45.50 784 SER A O 1
ATOM 6225 N N . ASN A 1 785 ? 7.131 31.482 -35.758 1.00 51.03 785 ASN A N 1
ATOM 6226 C CA . ASN A 1 785 ? 5.978 31.985 -34.995 1.00 51.03 785 ASN A CA 1
ATOM 6227 C C . ASN A 1 785 ? 6.264 31.984 -33.490 1.00 51.03 785 ASN A C 1
ATOM 6229 O O . ASN A 1 785 ? 5.857 32.893 -32.777 1.00 51.03 785 ASN A O 1
ATOM 6233 N N . LEU A 1 786 ? 7.027 30.996 -33.021 1.00 54.28 786 LEU A N 1
ATOM 6234 C CA . LEU A 1 786 ? 7.437 30.902 -31.628 1.00 54.28 786 LEU A CA 1
ATOM 6235 C C . LEU A 1 786 ? 8.482 31.964 -31.243 1.00 54.28 786 LEU A C 1
ATOM 6237 O O . LEU A 1 786 ? 8.478 32.419 -30.106 1.00 54.28 786 LEU A O 1
ATOM 6241 N N . GLN A 1 787 ? 9.366 32.369 -32.164 1.00 53.53 787 GLN A N 1
ATOM 6242 C CA . GLN A 1 787 ? 10.279 33.502 -31.959 1.00 53.53 787 GLN A CA 1
ATOM 6243 C C . GLN A 1 787 ? 9.486 34.791 -31.791 1.00 53.53 787 GLN A C 1
ATOM 6245 O O . GLN A 1 787 ? 9.750 35.549 -30.866 1.00 53.53 787 GLN A O 1
ATOM 6250 N N . ILE A 1 788 ? 8.495 35.013 -32.658 1.00 57.09 788 ILE A N 1
ATOM 6251 C CA . ILE A 1 788 ? 7.625 36.190 -32.596 1.00 57.09 788 ILE A CA 1
ATOM 6252 C C . ILE A 1 788 ? 6.841 36.202 -31.281 1.00 57.09 788 ILE A C 1
ATOM 6254 O O . ILE A 1 788 ? 6.803 37.230 -30.609 1.00 57.09 788 ILE A O 1
ATOM 6258 N N . ASP A 1 789 ? 6.249 35.070 -30.894 1.00 61.03 789 ASP A N 1
ATOM 6259 C CA . ASP A 1 789 ? 5.515 34.947 -29.633 1.00 61.03 789 ASP A CA 1
ATOM 6260 C C . ASP A 1 789 ? 6.442 35.146 -28.420 1.00 61.03 789 ASP A C 1
ATOM 6262 O O . ASP A 1 789 ? 6.083 35.871 -27.498 1.00 61.03 789 ASP A O 1
ATOM 6266 N N . LEU A 1 790 ? 7.665 34.599 -28.441 1.00 61.81 790 LEU A N 1
ATOM 6267 C CA . LEU A 1 790 ? 8.648 34.790 -27.369 1.00 61.81 790 LEU A CA 1
ATOM 6268 C C . LEU A 1 790 ? 9.101 36.253 -27.264 1.00 61.81 790 LEU A C 1
ATOM 6270 O O . LEU A 1 790 ? 9.155 36.781 -26.160 1.00 61.81 790 LEU A O 1
ATOM 6274 N N . ILE A 1 791 ? 9.381 36.925 -28.386 1.00 62.06 791 ILE A N 1
ATOM 6275 C CA . ILE A 1 791 ? 9.759 38.350 -28.405 1.00 62.06 791 ILE A CA 1
ATOM 6276 C C . ILE A 1 791 ? 8.612 39.211 -27.871 1.00 62.06 791 ILE A C 1
ATOM 6278 O O . ILE A 1 791 ? 8.847 40.119 -27.081 1.00 62.06 791 ILE A O 1
ATOM 6282 N N . LYS A 1 792 ? 7.362 38.917 -28.252 1.00 70.25 792 LYS A N 1
ATOM 6283 C CA . LYS A 1 792 ? 6.186 39.627 -27.726 1.00 70.25 792 LYS A CA 1
ATOM 6284 C C . LYS A 1 792 ? 6.048 39.453 -26.215 1.00 70.25 792 LYS A C 1
ATOM 6286 O O . LYS A 1 792 ? 5.813 40.442 -25.526 1.00 70.25 792 LYS A O 1
ATOM 6291 N N . THR A 1 793 ? 6.226 38.233 -25.707 1.00 68.81 793 THR A N 1
ATOM 6292 C CA . THR A 1 793 ? 6.195 37.957 -24.265 1.00 68.81 793 THR A CA 1
ATOM 6293 C C . THR A 1 793 ? 7.336 38.664 -23.532 1.00 68.81 793 THR A C 1
ATOM 6295 O O . THR A 1 793 ? 7.086 39.288 -22.506 1.00 68.81 793 THR A O 1
ATOM 6298 N N . ILE A 1 794 ? 8.562 38.634 -24.067 1.00 65.69 794 ILE A N 1
ATOM 6299 C CA . ILE A 1 794 ? 9.719 39.338 -23.491 1.00 65.69 794 ILE A CA 1
ATOM 6300 C C . ILE A 1 794 ? 9.445 40.845 -23.433 1.00 65.69 794 ILE A C 1
ATOM 6302 O O . ILE A 1 794 ? 9.492 41.420 -22.353 1.00 65.69 794 ILE A O 1
ATOM 6306 N N . ASN A 1 795 ? 9.043 41.467 -24.543 1.00 70.19 795 ASN A N 1
ATOM 6307 C CA . ASN A 1 795 ? 8.776 42.908 -24.593 1.00 70.19 795 ASN A CA 1
ATOM 6308 C C . ASN A 1 795 ? 7.647 43.337 -23.638 1.00 70.19 795 ASN A C 1
ATOM 6310 O O . ASN A 1 795 ? 7.697 44.421 -23.059 1.00 70.19 795 ASN A O 1
ATOM 6314 N N . ALA A 1 796 ? 6.615 42.501 -23.469 1.00 73.69 796 ALA A N 1
ATOM 6315 C CA . ALA A 1 796 ? 5.551 42.756 -22.500 1.00 73.69 796 ALA A CA 1
ATOM 6316 C C . ALA A 1 796 ? 6.074 42.711 -21.053 1.00 73.69 796 ALA A C 1
ATOM 6318 O O . ALA A 1 796 ? 5.695 43.556 -20.244 1.00 73.69 796 ALA A O 1
ATOM 6319 N N . LEU A 1 797 ? 6.974 41.770 -20.747 1.00 66.12 797 LEU A N 1
ATOM 6320 C CA . LEU A 1 797 ? 7.579 41.619 -19.422 1.00 66.12 797 LEU A CA 1
ATOM 6321 C C . LEU A 1 797 ? 8.549 42.745 -19.077 1.00 66.12 797 LEU A C 1
ATOM 6323 O O . LEU A 1 797 ? 8.484 43.259 -17.960 1.00 66.12 797 LEU A O 1
ATOM 6327 N N . GLU A 1 798 ? 9.396 43.149 -20.025 1.00 70.12 798 GLU A N 1
ATOM 6328 C CA . GLU A 1 798 ? 10.329 44.265 -19.832 1.00 70.12 798 GLU A CA 1
ATOM 6329 C C . GLU A 1 798 ? 9.575 45.577 -19.569 1.00 70.12 798 GLU A C 1
ATOM 6331 O O . GLU A 1 798 ? 9.993 46.380 -18.741 1.00 70.12 798 GLU A O 1
ATOM 6336 N N . LYS A 1 799 ? 8.406 45.763 -20.202 1.00 74.56 799 LYS A N 1
ATOM 6337 C CA . LYS A 1 799 ? 7.558 46.948 -20.009 1.00 74.56 799 LYS A CA 1
ATOM 6338 C C . LYS A 1 799 ? 6.770 46.943 -18.692 1.00 74.56 799 LYS A C 1
ATOM 6340 O O . LYS A 1 799 ? 6.477 48.013 -18.169 1.00 74.56 799 LYS A O 1
ATOM 6345 N N . GLN A 1 800 ? 6.371 45.773 -18.188 1.00 70.19 800 GLN A N 1
ATOM 6346 C CA . GLN A 1 800 ? 5.533 45.656 -16.986 1.00 70.19 800 GLN A CA 1
ATOM 6347 C C . GLN A 1 800 ? 6.323 45.618 -15.675 1.00 70.19 800 GLN A C 1
ATOM 6349 O O . GLN A 1 800 ? 5.789 46.054 -14.659 1.00 70.19 800 GLN A O 1
ATOM 6354 N N . ASN A 1 801 ? 7.549 45.085 -15.677 1.00 60.91 801 ASN A N 1
ATOM 6355 C CA . ASN A 1 801 ? 8.270 44.766 -14.438 1.00 60.91 801 ASN A CA 1
ATOM 6356 C C . ASN A 1 801 ? 9.627 45.474 -14.285 1.00 60.91 801 ASN A C 1
ATOM 6358 O O . ASN A 1 801 ? 10.332 45.170 -13.332 1.00 60.91 801 ASN A O 1
ATOM 6362 N N . ASP A 1 802 ? 10.002 46.378 -15.199 1.00 55.97 802 ASP A N 1
ATOM 6363 C CA . ASP A 1 802 ? 11.287 47.110 -15.186 1.00 55.97 802 ASP A CA 1
ATOM 6364 C C . ASP A 1 802 ? 12.533 46.192 -15.116 1.00 55.97 802 ASP A C 1
ATOM 6366 O O . ASP A 1 802 ? 13.563 46.510 -14.523 1.00 55.97 802 ASP A O 1
ATOM 6370 N N . ILE A 1 803 ? 12.438 45.002 -15.721 1.00 57.56 803 ILE A N 1
ATOM 6371 C CA . ILE A 1 803 ? 13.516 44.003 -15.802 1.00 57.56 803 ILE A CA 1
ATOM 6372 C C . ILE A 1 803 ? 13.965 43.899 -17.257 1.00 57.56 803 ILE A C 1
ATOM 6374 O O . ILE A 1 803 ? 13.129 43.731 -18.137 1.00 57.56 803 ILE A O 1
ATOM 6378 N N . LYS A 1 804 ? 15.278 43.927 -17.516 1.00 57.59 804 LYS A N 1
ATOM 6379 C CA . LYS A 1 804 ? 15.856 43.727 -18.855 1.00 57.59 804 LYS A CA 1
ATOM 6380 C C . LYS A 1 804 ? 16.306 42.276 -19.041 1.00 57.59 804 LYS A C 1
ATOM 6382 O O . LYS A 1 804 ? 17.085 41.772 -18.231 1.00 57.59 804 LYS A O 1
ATOM 6387 N N . LEU A 1 805 ? 15.833 41.609 -20.092 1.00 57.88 805 LEU A N 1
ATOM 6388 C CA . LEU A 1 805 ? 16.108 40.198 -20.374 1.00 57.88 805 LEU A CA 1
ATOM 6389 C C . LEU A 1 805 ? 17.074 40.065 -21.559 1.00 57.88 805 LEU A C 1
ATOM 6391 O O . LEU A 1 805 ? 16.822 40.554 -22.656 1.00 57.88 805 LEU A O 1
ATOM 6395 N N . ASP A 1 806 ? 18.180 39.353 -21.357 1.00 49.81 806 ASP A N 1
ATOM 6396 C CA . ASP A 1 806 ? 19.144 39.043 -22.414 1.00 49.81 806 ASP A CA 1
ATOM 6397 C C . ASP A 1 806 ? 18.727 37.748 -23.122 1.00 49.81 806 ASP A C 1
ATOM 6399 O O . ASP A 1 806 ? 18.645 36.688 -22.492 1.00 49.81 806 ASP A O 1
ATOM 6403 N N . TYR A 1 807 ? 18.428 37.811 -24.423 1.00 50.22 807 TYR A N 1
ATOM 6404 C CA . TYR A 1 807 ? 17.922 36.661 -25.171 1.00 50.22 807 TYR A CA 1
ATOM 6405 C C . TYR A 1 807 ? 18.678 36.380 -26.471 1.00 50.22 807 TYR A C 1
ATOM 6407 O O . TYR A 1 807 ? 19.085 37.277 -27.204 1.00 50.22 807 TYR A O 1
ATOM 6415 N N . GLN A 1 808 ? 18.834 35.091 -26.786 1.00 44.59 808 GLN A N 1
ATOM 64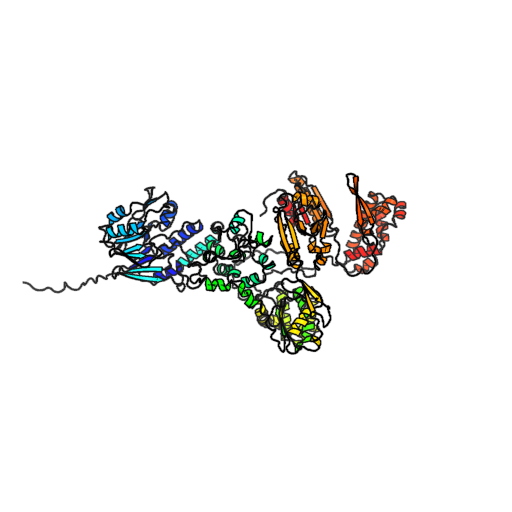16 C CA . GLN A 1 808 ? 19.545 34.624 -27.976 1.00 44.59 808 GLN A CA 1
ATOM 6417 C C . GLN A 1 808 ? 18.786 33.498 -28.692 1.00 44.59 808 GLN A C 1
ATOM 6419 O O . GLN A 1 808 ? 18.397 32.498 -28.082 1.00 44.59 808 GLN A O 1
ATOM 6424 N N . PHE A 1 809 ? 18.645 33.612 -30.014 1.00 46.12 809 PHE A N 1
ATOM 6425 C CA . PHE A 1 809 ? 18.175 32.518 -30.869 1.00 46.12 809 PHE A CA 1
ATOM 6426 C C . PHE A 1 809 ? 19.358 31.686 -31.356 1.00 46.12 809 PHE A C 1
ATOM 6428 O O . PHE A 1 809 ? 20.316 32.225 -31.907 1.00 46.12 809 PHE A O 1
ATOM 6435 N N . VAL A 1 810 ? 19.291 30.369 -31.158 1.00 42.50 810 VAL A N 1
ATOM 6436 C CA . VAL A 1 810 ? 20.376 29.452 -31.519 1.00 42.50 810 VAL A CA 1
ATOM 6437 C C . VAL A 1 810 ? 19.873 28.416 -32.534 1.00 42.50 810 VAL A C 1
ATOM 6439 O O . VAL A 1 810 ? 19.039 27.575 -32.185 1.00 42.50 810 VAL A O 1
ATOM 6442 N N . PRO A 1 811 ? 20.354 28.434 -33.789 1.00 38.69 811 PRO A N 1
ATOM 6443 C CA . PRO A 1 811 ? 19.966 27.438 -34.781 1.00 38.69 811 PRO A CA 1
ATOM 6444 C C . PRO A 1 811 ? 20.572 26.057 -34.463 1.00 38.69 811 PRO A C 1
ATOM 6446 O O . PRO A 1 811 ? 21.749 25.935 -34.121 1.00 38.69 811 PRO A O 1
ATOM 6449 N N . LYS A 1 812 ? 19.767 24.995 -34.572 1.00 38.94 812 LYS A N 1
ATOM 6450 C CA . LYS A 1 812 ? 20.155 23.585 -34.420 1.00 38.94 812 LYS A CA 1
ATOM 6451 C C . LYS A 1 812 ? 20.564 23.043 -35.792 1.00 38.94 812 LYS A C 1
ATOM 6453 O O . LYS A 1 812 ? 19.753 23.032 -36.713 1.00 38.94 812 LYS A O 1
ATOM 6458 N N . ILE A 1 813 ? 21.794 22.542 -35.904 1.00 33.12 813 ILE A N 1
ATOM 6459 C CA . ILE A 1 813 ? 22.303 21.853 -37.100 1.00 33.12 813 ILE A CA 1
ATOM 6460 C C . ILE A 1 813 ? 22.550 20.387 -36.726 1.00 33.12 813 ILE A C 1
ATOM 6462 O O . ILE A 1 813 ? 23.233 20.111 -35.741 1.00 33.12 813 ILE A O 1
ATOM 6466 N N . SER A 1 814 ? 22.004 19.440 -37.489 1.00 31.44 814 SER A N 1
ATOM 6467 C CA . SER A 1 814 ? 22.128 18.001 -37.218 1.00 31.44 814 SER A CA 1
ATOM 6468 C C . SER A 1 814 ? 22.749 17.219 -38.380 1.00 31.44 814 SER A C 1
ATOM 6470 O O . SER A 1 814 ? 22.369 17.422 -39.530 1.00 31.44 814 SER A O 1
ATOM 6472 N N . GLN A 1 815 ? 23.653 16.279 -38.070 1.00 28.00 815 GLN A N 1
ATOM 6473 C CA . GLN A 1 815 ? 24.162 15.244 -38.986 1.00 28.00 815 GLN A CA 1
ATOM 6474 C C . GLN A 1 815 ? 23.153 14.087 -39.132 1.00 28.00 815 GLN A C 1
ATOM 6476 O O . GLN A 1 815 ? 22.548 13.675 -38.141 1.00 28.00 815 GLN A O 1
ATOM 6481 N N . SER A 1 816 ? 23.007 13.524 -40.337 1.00 28.59 816 SER A N 1
ATOM 6482 C CA . SER A 1 816 ? 22.218 12.310 -40.584 1.00 28.59 816 SER A CA 1
ATOM 6483 C C . SER A 1 816 ? 23.067 11.036 -40.481 1.00 28.59 816 SER A C 1
ATOM 6485 O O . SER A 1 816 ? 24.255 11.013 -40.800 1.00 28.59 816 SER A O 1
ATOM 6487 N N . ARG A 1 817 ? 22.420 9.959 -40.020 1.00 28.12 817 ARG A N 1
ATOM 6488 C CA . ARG A 1 817 ? 22.894 8.574 -40.083 1.00 28.12 817 ARG A CA 1
ATOM 6489 C C . ARG A 1 817 ? 22.522 7.999 -41.450 1.00 28.12 817 ARG A C 1
ATOM 6491 O O . ARG A 1 817 ? 21.375 7.603 -41.616 1.00 28.12 817 ARG A O 1
ATOM 6498 N N . ASP A 1 818 ? 23.466 7.882 -42.371 1.00 29.66 818 ASP A N 1
ATOM 6499 C CA . ASP A 1 818 ? 23.428 6.760 -43.308 1.00 29.66 818 ASP A CA 1
ATOM 6500 C C . ASP A 1 818 ? 24.850 6.352 -43.696 1.00 29.66 818 ASP A C 1
ATOM 6502 O O . ASP A 1 818 ? 25.655 7.159 -44.153 1.00 29.66 818 ASP A O 1
ATOM 6506 N N . GLY A 1 819 ? 25.182 5.102 -43.392 1.00 30.23 819 GLY A N 1
ATOM 6507 C CA . GLY A 1 819 ? 26.505 4.507 -43.546 1.00 30.23 819 GLY A CA 1
ATOM 6508 C C . GLY A 1 819 ? 26.472 3.429 -44.613 1.00 30.23 819 GLY A C 1
ATOM 6509 O O . GLY A 1 819 ? 26.784 2.278 -44.320 1.00 30.23 819 GLY A O 1
ATOM 6510 N N . SER A 1 820 ? 26.043 3.777 -45.823 1.00 30.42 820 SER A N 1
ATOM 6511 C CA . SER A 1 820 ? 25.853 2.796 -46.890 1.00 30.42 820 SER A CA 1
ATOM 6512 C C . SER A 1 820 ? 26.247 3.307 -48.280 1.00 30.42 820 SER A C 1
ATOM 6514 O O . SER A 1 820 ? 25.591 2.971 -49.251 1.00 30.42 820 SER A O 1
ATOM 6516 N N . ALA A 1 821 ? 27.338 4.077 -48.411 1.00 28.89 821 ALA A N 1
ATOM 6517 C CA . ALA A 1 821 ? 27.978 4.311 -49.719 1.00 28.89 821 ALA A CA 1
ATOM 6518 C C . ALA A 1 821 ? 29.392 4.928 -49.633 1.00 28.89 821 ALA A C 1
ATOM 6520 O O . ALA A 1 821 ? 29.644 5.934 -50.280 1.00 28.89 821 ALA A O 1
ATOM 6521 N N . LEU A 1 822 ? 30.334 4.385 -48.851 1.00 26.19 822 LEU A N 1
ATOM 6522 C CA . LEU A 1 822 ? 31.740 4.828 -48.934 1.00 26.19 822 LEU A CA 1
ATOM 6523 C C . LEU A 1 822 ? 32.703 3.649 -48.763 1.00 26.19 822 LEU A C 1
ATOM 6525 O O . LEU A 1 822 ? 33.265 3.409 -47.697 1.00 26.19 822 LEU A O 1
ATOM 6529 N N . LYS A 1 823 ? 32.883 2.904 -49.854 1.00 27.50 823 LYS A N 1
ATOM 6530 C CA . LYS A 1 823 ? 34.110 2.156 -50.124 1.00 27.50 823 LYS A CA 1
ATOM 6531 C C . LYS A 1 823 ? 34.897 3.026 -51.107 1.00 27.50 823 LYS A C 1
ATOM 6533 O O . LYS A 1 823 ? 34.450 3.213 -52.232 1.00 27.50 823 LYS A O 1
ATOM 6538 N N . GLY A 1 824 ? 36.022 3.573 -50.657 1.00 30.75 824 GLY A N 1
ATOM 6539 C CA . GLY A 1 824 ? 36.925 4.390 -51.469 1.00 30.75 824 GLY A CA 1
ATOM 6540 C C . GLY A 1 824 ? 36.881 5.878 -51.123 1.00 30.75 824 GLY A C 1
ATOM 6541 O O . GLY A 1 824 ? 35.808 6.457 -50.993 1.00 30.75 824 GLY A O 1
ATOM 6542 N N . ILE A 1 825 ? 38.073 6.476 -51.062 1.00 25.16 825 ILE A N 1
ATOM 6543 C CA . ILE A 1 825 ? 38.397 7.885 -50.779 1.00 25.16 825 ILE A CA 1
ATOM 6544 C C . ILE A 1 825 ? 38.675 8.148 -49.291 1.00 25.16 825 ILE A C 1
ATOM 6546 O O . ILE A 1 825 ? 37.886 8.731 -48.552 1.00 25.16 825 ILE A O 1
ATOM 6550 N N . MET A 1 826 ? 39.855 7.674 -48.879 1.00 27.30 826 MET A N 1
ATOM 6551 C CA . MET A 1 826 ? 40.702 8.394 -47.929 1.00 27.30 826 MET A CA 1
ATOM 6552 C C . MET A 1 826 ? 41.271 9.655 -48.604 1.00 27.30 826 MET A C 1
ATOM 6554 O O . MET A 1 826 ? 41.366 9.709 -49.828 1.00 27.30 826 MET A O 1
ATOM 6558 N N . ASP A 1 827 ? 41.680 10.599 -47.757 1.00 33.59 827 ASP A N 1
ATOM 6559 C CA . ASP A 1 827 ? 42.430 11.834 -48.020 1.00 33.59 827 ASP A CA 1
ATOM 6560 C C . ASP A 1 827 ? 41.656 13.050 -48.535 1.00 33.59 827 ASP A C 1
ATOM 6562 O O . ASP A 1 827 ? 41.500 13.269 -49.730 1.00 33.59 827 ASP A O 1
ATOM 6566 N N . GLN A 1 828 ? 41.256 13.898 -47.576 1.00 31.83 828 GLN A N 1
ATOM 6567 C CA . GLN A 1 828 ? 41.575 15.334 -47.548 1.00 31.83 828 GLN A CA 1
ATOM 6568 C C . GLN A 1 828 ? 41.166 15.926 -46.184 1.00 31.83 828 GLN A C 1
ATOM 6570 O O . GLN A 1 828 ? 40.004 16.258 -45.944 1.00 31.83 828 GLN A O 1
ATOM 6575 N N . ARG A 1 829 ? 42.140 16.031 -45.269 1.00 32.12 829 ARG A N 1
ATOM 6576 C CA . ARG A 1 829 ? 42.027 16.754 -43.991 1.00 32.12 829 ARG A CA 1
ATOM 6577 C C . ARG A 1 829 ? 42.729 18.106 -44.147 1.00 32.12 829 ARG A C 1
ATOM 6579 O O . ARG A 1 829 ? 43.906 18.110 -44.493 1.00 32.12 829 ARG A O 1
ATOM 6586 N N . PHE A 1 830 ? 42.051 19.222 -43.875 1.00 31.83 830 PHE A N 1
ATOM 6587 C CA . PHE A 1 830 ? 42.685 20.550 -43.840 1.00 31.83 830 PHE A CA 1
ATOM 6588 C C . PHE A 1 830 ? 42.776 21.080 -42.414 1.00 31.83 830 PHE A C 1
ATOM 6590 O O . PHE A 1 830 ? 41.807 20.982 -41.661 1.00 31.83 830 PHE A O 1
ATOM 6597 N N . GLU A 1 831 ? 43.921 21.671 -42.077 1.00 31.86 831 GLU A N 1
ATOM 6598 C CA . GLU A 1 831 ? 44.184 22.341 -40.804 1.00 31.86 831 GLU A CA 1
ATOM 6599 C C . GLU A 1 831 ? 43.798 23.817 -40.900 1.00 31.86 831 GLU A C 1
ATOM 6601 O O . GLU A 1 831 ? 44.321 24.552 -41.734 1.00 31.86 831 GLU A O 1
ATOM 6606 N N . VAL A 1 832 ? 42.889 24.269 -40.041 1.00 32.12 832 VAL A N 1
ATOM 6607 C CA . VAL A 1 832 ? 42.537 25.683 -39.900 1.00 32.12 832 VAL A CA 1
ATOM 6608 C C . VAL A 1 832 ? 42.945 26.143 -38.514 1.00 32.12 832 VAL A C 1
ATOM 6610 O O . VAL A 1 832 ? 42.424 25.657 -37.513 1.00 32.12 832 VAL A O 1
ATOM 6613 N N . VAL A 1 833 ? 43.868 27.097 -38.436 1.00 30.75 833 VAL A N 1
ATOM 6614 C CA . VAL A 1 833 ? 44.304 27.657 -37.157 1.00 30.75 833 VAL A CA 1
ATOM 6615 C C . VAL A 1 833 ? 43.339 28.760 -36.727 1.00 30.75 833 VAL A C 1
ATOM 6617 O O . VAL A 1 833 ? 43.249 29.813 -37.353 1.00 30.75 833 VAL A O 1
ATOM 6620 N N . VAL A 1 834 ? 42.604 28.514 -35.645 1.00 32.56 834 VAL A N 1
ATOM 6621 C CA . VAL A 1 834 ? 41.616 29.445 -35.095 1.00 32.56 834 VAL A CA 1
ATOM 6622 C C . VAL A 1 834 ? 42.230 30.208 -33.934 1.00 32.56 834 VAL A C 1
ATOM 6624 O O . VAL A 1 834 ? 42.670 29.614 -32.950 1.00 32.56 834 VAL A O 1
ATOM 6627 N N . THR A 1 835 ? 42.217 31.534 -34.037 1.00 29.16 835 THR A N 1
ATOM 6628 C CA . THR A 1 835 ? 42.697 32.445 -32.995 1.00 29.16 835 THR A CA 1
ATOM 6629 C C . THR A 1 835 ? 41.531 32.958 -32.173 1.00 29.16 835 THR A C 1
ATOM 6631 O O . THR A 1 835 ? 40.569 33.510 -32.703 1.00 29.16 835 THR A O 1
ATOM 6634 N N . ASN A 1 836 ? 41.601 32.772 -30.860 1.00 34.53 836 ASN A N 1
ATOM 6635 C CA . ASN A 1 836 ? 40.568 33.278 -29.966 1.00 34.53 836 ASN A CA 1
ATOM 6636 C C . ASN A 1 836 ? 40.686 34.811 -29.765 1.00 34.53 836 ASN A C 1
ATOM 6638 O O . ASN A 1 836 ? 41.704 35.406 -30.122 1.00 34.53 836 ASN A O 1
ATOM 6642 N N . PRO A 1 837 ? 39.698 35.469 -29.127 1.00 29.17 837 PRO A N 1
ATOM 6643 C CA . PRO A 1 837 ? 39.698 36.924 -28.912 1.00 29.17 837 PRO A CA 1
ATOM 6644 C C . PRO A 1 837 ? 40.844 37.462 -28.037 1.00 29.17 837 PRO A C 1
ATOM 6646 O O . PRO A 1 837 ? 40.968 38.668 -27.870 1.00 29.17 837 PRO A O 1
ATOM 6649 N N . ARG A 1 838 ? 41.665 36.581 -27.449 1.00 32.12 838 ARG A N 1
ATOM 6650 C CA . ARG A 1 838 ? 42.877 36.925 -26.687 1.00 32.12 838 ARG A CA 1
ATOM 6651 C C . ARG A 1 838 ? 44.163 36.649 -27.479 1.00 32.12 838 ARG A C 1
ATOM 6653 O O . ARG A 1 838 ? 45.234 36.590 -26.887 1.00 32.12 838 ARG A O 1
ATOM 6660 N N . GLY A 1 839 ? 44.061 36.427 -28.790 1.00 26.88 839 GLY A N 1
ATOM 6661 C CA . GLY A 1 839 ? 45.208 36.303 -29.691 1.00 26.88 839 GLY A CA 1
ATOM 6662 C C . GLY A 1 839 ? 45.913 34.946 -29.680 1.00 26.88 839 GLY A C 1
ATOM 6663 O O . GLY A 1 839 ? 46.960 34.821 -30.306 1.00 26.88 839 GLY A O 1
ATOM 6664 N N . LYS A 1 840 ? 45.378 33.917 -29.003 1.00 28.69 840 LYS A N 1
ATOM 6665 C CA . LYS A 1 840 ? 46.015 32.589 -28.968 1.00 28.69 840 LYS A CA 1
ATOM 6666 C C . LYS A 1 840 ? 45.364 31.637 -29.964 1.00 28.69 840 LYS A C 1
ATOM 6668 O O . LYS A 1 840 ? 44.148 31.435 -29.916 1.00 28.69 840 LYS A O 1
ATOM 6673 N N . SER A 1 841 ? 46.190 31.077 -30.841 1.00 29.27 841 SER A N 1
ATOM 6674 C CA . SER A 1 841 ? 45.768 30.292 -31.999 1.00 29.27 841 SER A CA 1
ATOM 6675 C C . SER A 1 841 ? 45.950 28.794 -31.782 1.00 29.27 841 SER A C 1
ATOM 6677 O O . SER A 1 841 ? 46.918 28.370 -31.150 1.00 29.27 841 SER A O 1
ATOM 6679 N N . PHE A 1 842 ? 45.019 27.987 -32.290 1.00 31.55 842 PHE A N 1
ATOM 6680 C CA . PHE A 1 842 ? 45.109 26.527 -32.249 1.00 31.55 842 PHE A CA 1
ATOM 6681 C C . PHE A 1 842 ? 44.529 25.885 -33.515 1.00 31.55 842 PHE A C 1
ATOM 6683 O O . PHE A 1 842 ? 43.520 26.369 -34.033 1.00 31.55 842 PHE A O 1
ATOM 6690 N N . PRO A 1 843 ? 45.146 24.799 -34.010 1.00 29.06 843 PRO A N 1
ATOM 6691 C CA . PRO A 1 843 ? 44.729 24.146 -35.240 1.00 29.06 843 PRO A CA 1
ATOM 6692 C C . PRO A 1 843 ? 43.493 23.260 -35.074 1.00 29.06 843 PRO A C 1
ATOM 6694 O O . PRO A 1 843 ? 43.352 22.514 -34.104 1.00 29.06 843 PRO A O 1
ATOM 6697 N N . LEU A 1 844 ? 42.606 23.326 -36.062 1.00 31.98 844 LEU A N 1
ATOM 6698 C CA . LEU A 1 844 ? 41.371 22.565 -36.177 1.00 31.98 844 LEU A CA 1
ATOM 6699 C C . LEU A 1 844 ? 41.367 21.819 -37.518 1.00 31.98 844 LEU A C 1
ATOM 6701 O O . LEU A 1 844 ? 41.359 22.449 -38.570 1.00 31.98 844 LEU A O 1
ATOM 6705 N N . MET A 1 845 ? 41.351 20.485 -37.487 1.00 30.45 845 MET A N 1
ATOM 6706 C CA . MET A 1 845 ? 41.336 19.650 -38.696 1.00 30.45 845 MET A CA 1
ATOM 6707 C C . MET A 1 845 ? 39.900 19.356 -39.157 1.00 30.45 845 MET A C 1
ATOM 6709 O O . MET A 1 845 ? 39.100 18.864 -38.359 1.00 30.45 845 MET A O 1
ATOM 6713 N N . ILE A 1 846 ? 39.570 19.617 -40.427 1.00 34.19 846 ILE A N 1
ATOM 6714 C CA . ILE A 1 846 ? 38.219 19.422 -40.997 1.00 34.19 846 ILE A CA 1
ATOM 6715 C C . ILE A 1 846 ? 38.273 18.530 -42.257 1.00 34.19 846 ILE A C 1
ATOM 6717 O O . ILE A 1 846 ? 39.119 18.738 -43.125 1.00 34.19 846 ILE A O 1
ATOM 6721 N N . GLU A 1 847 ? 37.344 17.564 -42.369 1.00 32.28 847 GLU A N 1
ATOM 6722 C CA . GLU A 1 847 ? 37.090 16.734 -43.569 1.00 32.28 847 GLU A CA 1
ATOM 6723 C C . GLU A 1 847 ? 35.785 17.173 -44.264 1.00 32.28 847 GLU A C 1
ATOM 6725 O O . GLU A 1 847 ? 34.765 17.390 -43.602 1.00 32.28 847 GLU A O 1
ATOM 6730 N N . SER A 1 848 ? 35.784 17.304 -45.597 1.00 32.31 848 SER A N 1
ATOM 6731 C CA . SER A 1 848 ? 34.637 17.802 -46.380 1.00 32.31 848 SER A CA 1
ATOM 6732 C C . SER A 1 848 ? 34.376 16.969 -47.639 1.00 32.31 848 SER A C 1
ATOM 6734 O O . SER A 1 848 ? 35.317 16.571 -48.317 1.00 32.31 848 SER A O 1
ATOM 6736 N N . ARG A 1 849 ? 33.097 16.839 -48.035 1.00 30.39 849 ARG A N 1
ATOM 6737 C CA . ARG A 1 849 ? 32.716 16.605 -49.440 1.00 30.39 849 ARG A CA 1
ATOM 6738 C C . ARG A 1 849 ? 31.499 17.455 -49.849 1.00 30.39 849 ARG A C 1
ATOM 6740 O O . ARG A 1 849 ? 30.347 17.085 -49.654 1.00 30.39 849 ARG A O 1
ATOM 6747 N N . GLU A 1 850 ? 31.806 18.661 -50.318 1.00 36.03 850 GLU A N 1
ATOM 6748 C CA . GLU A 1 850 ? 31.177 19.430 -51.415 1.00 36.03 850 GLU A CA 1
ATOM 6749 C C . GLU A 1 850 ? 29.698 19.872 -51.354 1.00 36.03 850 GLU A C 1
ATOM 6751 O O . GLU A 1 850 ? 29.404 20.938 -51.877 1.00 36.03 850 GLU A O 1
ATOM 6756 N N . GLY A 1 851 ? 28.788 19.225 -50.622 1.00 33.28 851 GLY A N 1
ATOM 6757 C CA . GLY A 1 851 ? 27.411 19.741 -50.439 1.00 33.28 851 GLY A CA 1
ATOM 6758 C C . GLY A 1 851 ? 27.255 20.765 -49.302 1.00 33.28 851 GLY A C 1
ATOM 6759 O O . GLY A 1 851 ? 26.299 21.534 -49.250 1.00 33.28 851 GLY A O 1
ATOM 6760 N N . ARG A 1 852 ? 28.203 20.797 -48.353 1.00 35.69 852 ARG A N 1
ATOM 6761 C CA . ARG A 1 852 ? 28.185 21.761 -47.232 1.00 35.69 852 ARG A CA 1
ATOM 6762 C C . ARG A 1 852 ? 28.833 23.100 -47.564 1.00 35.69 852 ARG A C 1
ATOM 6764 O O . ARG A 1 852 ? 28.557 24.068 -46.861 1.00 35.69 852 ARG A O 1
ATOM 6771 N N . LYS A 1 853 ? 29.658 23.165 -48.614 1.00 36.12 853 LYS A N 1
ATOM 6772 C CA . LYS A 1 853 ? 30.348 24.401 -49.010 1.00 36.12 853 LYS A CA 1
ATOM 6773 C C . LYS A 1 853 ? 29.377 25.448 -49.574 1.00 36.12 853 LYS A C 1
ATOM 6775 O O . LYS A 1 853 ? 29.563 26.625 -49.299 1.00 36.12 853 LYS A O 1
ATOM 6780 N N . GLU A 1 854 ? 28.290 25.042 -50.237 1.00 36.94 854 GLU A N 1
ATOM 6781 C CA . GLU A 1 854 ? 27.230 25.971 -50.679 1.00 36.94 854 GLU A CA 1
ATOM 6782 C C . GLU A 1 854 ? 26.359 26.492 -49.527 1.00 36.94 854 GLU A C 1
ATOM 6784 O O . GLU A 1 854 ? 26.026 27.670 -49.493 1.00 36.94 854 GLU A O 1
ATOM 6789 N N . ILE A 1 855 ? 26.011 25.647 -48.549 1.00 37.72 855 ILE A N 1
ATOM 6790 C CA . ILE A 1 855 ? 25.043 26.030 -47.502 1.00 37.72 855 ILE A CA 1
ATOM 6791 C C . ILE A 1 855 ? 25.712 26.718 -46.303 1.00 37.72 855 ILE A C 1
ATOM 6793 O O . ILE A 1 855 ? 25.071 27.526 -45.632 1.00 37.72 855 ILE A O 1
ATOM 6797 N N . VAL A 1 856 ? 26.985 26.420 -46.018 1.00 39.50 856 VAL A N 1
ATOM 6798 C CA . VAL A 1 856 ? 27.688 26.997 -44.858 1.00 39.50 856 VAL A CA 1
ATOM 6799 C C . VAL A 1 856 ? 28.689 28.095 -45.250 1.00 39.50 856 VAL A C 1
ATOM 6801 O O . VAL A 1 856 ? 28.923 28.974 -44.426 1.00 39.50 856 VAL A O 1
ATOM 6804 N N . GLU A 1 857 ? 29.221 28.135 -46.485 1.00 38.50 857 GLU A N 1
ATOM 6805 C CA . GLU A 1 857 ? 30.259 29.127 -46.862 1.00 38.50 857 GLU A CA 1
ATOM 6806 C C . GLU A 1 857 ? 30.053 29.920 -48.177 1.00 38.50 857 GLU A C 1
ATOM 6808 O O . GLU A 1 857 ? 30.619 31.006 -48.309 1.00 38.50 857 GLU A O 1
ATOM 6813 N N . GLY A 1 858 ? 29.240 29.491 -49.146 1.00 35.78 858 GLY A N 1
ATOM 6814 C CA . GLY A 1 858 ? 29.129 30.170 -50.450 1.00 35.78 858 GLY A CA 1
ATOM 6815 C C . GLY A 1 858 ? 27.786 30.862 -50.651 1.00 35.78 858 GLY A C 1
ATOM 6816 O O . GLY A 1 858 ? 26.883 30.267 -51.211 1.00 35.78 858 GLY A O 1
ATOM 6817 N N . VAL A 1 859 ? 27.601 32.108 -50.208 1.00 38.38 859 VAL A N 1
ATOM 6818 C CA . VAL A 1 859 ? 27.783 33.259 -51.122 1.00 38.38 859 VAL A CA 1
ATOM 6819 C C . VAL A 1 859 ? 28.707 34.347 -50.528 1.00 38.38 859 VAL A C 1
ATOM 6821 O O . VAL A 1 859 ? 28.843 35.426 -51.096 1.00 38.38 859 VAL A O 1
ATOM 6824 N N . ASN A 1 860 ? 29.393 34.099 -49.405 1.00 43.50 860 ASN A N 1
ATOM 6825 C CA . ASN A 1 860 ? 29.924 35.203 -48.587 1.00 43.50 860 ASN A CA 1
ATOM 6826 C C . ASN A 1 860 ? 31.433 35.506 -48.691 1.00 43.50 860 ASN A C 1
ATOM 6828 O O . ASN A 1 860 ? 31.900 36.409 -48.012 1.00 43.50 860 ASN A O 1
ATOM 6832 N N . GLN A 1 861 ? 32.212 34.828 -49.540 1.00 43.06 861 GLN A N 1
ATOM 6833 C CA . GLN A 1 861 ? 33.618 35.214 -49.796 1.00 43.06 861 GLN A CA 1
ATOM 6834 C C . GLN A 1 861 ? 33.853 35.645 -51.249 1.00 43.06 861 GLN A C 1
ATOM 6836 O O . GLN A 1 861 ? 34.419 36.709 -51.482 1.00 43.06 861 GLN A O 1
ATOM 6841 N N . LEU A 1 862 ? 33.312 34.920 -52.234 1.00 39.38 862 LEU A N 1
ATOM 6842 C CA . LEU A 1 862 ? 33.480 35.263 -53.654 1.00 39.38 862 LEU A CA 1
ATOM 6843 C C . LEU A 1 862 ? 32.745 36.559 -54.063 1.00 39.38 862 LEU A C 1
ATOM 6845 O O . LEU A 1 862 ? 33.225 37.297 -54.919 1.00 39.38 862 LEU A O 1
ATOM 6849 N N . CYS A 1 863 ? 31.591 36.865 -53.454 1.00 45.38 863 CYS A N 1
ATOM 6850 C CA . CYS A 1 863 ? 30.824 38.088 -53.748 1.00 45.38 863 CYS A CA 1
ATOM 6851 C C . CYS A 1 863 ? 31.431 39.336 -53.109 1.00 45.38 863 CYS A C 1
ATOM 6853 O O . CYS A 1 863 ? 31.431 40.398 -53.728 1.00 45.38 863 CYS A O 1
ATOM 6855 N N . ILE A 1 864 ? 31.987 39.192 -51.902 1.00 49.00 864 ILE A N 1
ATOM 6856 C CA . ILE A 1 864 ? 32.693 40.274 -51.206 1.00 49.00 864 ILE A CA 1
ATOM 6857 C C . ILE A 1 864 ? 34.019 40.574 -51.922 1.00 49.00 864 ILE A C 1
ATOM 6859 O O . ILE A 1 864 ? 34.338 41.738 -52.145 1.00 49.00 864 ILE A O 1
ATOM 6863 N N . GLN A 1 865 ? 34.738 39.544 -52.392 1.00 48.00 865 GLN A N 1
ATOM 6864 C CA . GLN A 1 865 ? 35.943 39.697 -53.225 1.00 48.00 865 GLN A CA 1
ATOM 6865 C C . GLN A 1 865 ? 35.672 40.347 -54.595 1.00 48.00 865 GLN A C 1
ATOM 6867 O O . GLN A 1 865 ? 36.573 40.944 -55.174 1.00 48.00 865 GLN A O 1
ATOM 6872 N N . ASN A 1 866 ? 34.438 40.274 -55.108 1.00 48.09 866 ASN A N 1
ATOM 6873 C CA . ASN A 1 866 ? 34.009 40.951 -56.339 1.00 48.09 866 ASN A CA 1
ATOM 6874 C C . ASN A 1 866 ? 33.272 42.285 -56.073 1.00 48.09 866 ASN A C 1
ATOM 6876 O O . ASN A 1 866 ? 32.507 42.751 -56.921 1.00 48.09 866 ASN A O 1
ATOM 6880 N N . ASN A 1 867 ? 33.548 42.920 -54.926 1.00 52.72 867 ASN A N 1
ATOM 6881 C CA . ASN A 1 867 ? 33.086 44.253 -54.514 1.00 52.72 867 ASN A CA 1
ATOM 6882 C C . ASN A 1 867 ? 31.574 44.409 -54.249 1.00 52.72 867 ASN A C 1
ATOM 6884 O O . ASN A 1 867 ? 31.059 45.522 -54.348 1.00 52.72 867 ASN A O 1
ATOM 6888 N N . MET A 1 868 ? 30.847 43.348 -53.880 1.00 56.78 868 MET A N 1
ATOM 6889 C CA . MET A 1 868 ? 29.486 43.496 -53.342 1.00 56.78 868 MET A CA 1
ATOM 6890 C C . MET A 1 868 ? 29.545 43.826 -51.848 1.00 56.78 868 MET A C 1
ATOM 6892 O O . MET A 1 868 ? 30.150 43.085 -51.069 1.00 56.78 868 MET A O 1
ATOM 6896 N N . SER A 1 869 ? 28.899 44.911 -51.418 1.00 58.28 869 SER A N 1
ATOM 6897 C CA . SER A 1 869 ? 28.838 45.240 -49.994 1.00 58.28 869 SER A CA 1
ATOM 6898 C C . SER A 1 869 ? 27.894 44.299 -49.237 1.00 58.28 869 SER A C 1
ATOM 6900 O O . SER A 1 869 ? 26.889 43.810 -49.759 1.00 58.28 869 SER A O 1
ATOM 6902 N N . THR A 1 870 ? 28.165 44.096 -47.947 1.00 51.19 870 THR A N 1
ATOM 6903 C CA . THR A 1 870 ? 27.328 43.280 -47.049 1.00 51.19 870 THR A CA 1
ATOM 6904 C C . THR A 1 870 ? 25.873 43.761 -46.993 1.00 51.19 870 THR A C 1
ATOM 6906 O O . THR A 1 870 ? 24.964 42.969 -46.741 1.00 51.19 870 THR A O 1
ATOM 6909 N N . LYS A 1 871 ? 25.641 45.061 -47.223 1.00 59.16 871 LYS A N 1
ATOM 6910 C CA . LYS A 1 871 ? 24.305 45.660 -47.272 1.00 59.16 871 LYS A CA 1
ATOM 6911 C C . LYS A 1 871 ? 23.575 45.275 -48.560 1.00 59.16 871 LYS A C 1
ATOM 6913 O O . LYS A 1 871 ? 22.494 44.707 -48.473 1.00 59.16 871 LYS A O 1
ATOM 6918 N N . GLU A 1 872 ? 24.202 45.464 -49.721 1.00 56.09 872 GLU A N 1
ATOM 6919 C CA . GLU A 1 872 ? 23.635 45.059 -51.018 1.00 56.09 872 GLU A CA 1
ATOM 6920 C C . GLU A 1 872 ? 23.316 43.559 -51.050 1.00 56.09 872 GLU A C 1
ATOM 6922 O O . GLU A 1 872 ? 22.277 43.145 -51.560 1.00 56.09 872 GLU A O 1
ATOM 6927 N N . TYR A 1 873 ? 24.177 42.729 -50.456 1.00 56.22 873 TYR A N 1
ATOM 6928 C CA . TYR A 1 873 ? 23.948 41.288 -50.360 1.00 56.22 873 TYR A CA 1
ATOM 6929 C C . TYR A 1 873 ? 22.719 40.939 -49.506 1.00 56.22 873 TYR A C 1
ATOM 6931 O O . TYR A 1 873 ? 21.897 40.101 -49.887 1.00 56.22 873 TYR A O 1
ATOM 6939 N N . ARG A 1 874 ? 22.559 41.607 -48.359 1.00 53.50 874 ARG A N 1
ATOM 6940 C CA . ARG A 1 874 ? 21.400 41.422 -47.477 1.00 53.50 874 ARG A CA 1
ATOM 6941 C C . ARG A 1 874 ? 20.104 41.876 -48.150 1.00 53.50 874 ARG A C 1
ATOM 6943 O O . ARG A 1 874 ? 19.092 41.182 -48.046 1.00 53.50 874 ARG A O 1
ATOM 6950 N N . ASP A 1 875 ? 20.153 42.997 -48.860 1.00 57.66 875 ASP A N 1
ATOM 6951 C CA . ASP A 1 875 ? 19.002 43.571 -49.555 1.00 57.66 875 ASP A CA 1
ATOM 6952 C C . ASP A 1 875 ? 18.570 42.674 -50.732 1.00 57.66 875 ASP A C 1
ATOM 6954 O O . ASP A 1 875 ? 17.379 42.398 -50.903 1.00 57.66 875 ASP A O 1
ATOM 6958 N N . TYR A 1 876 ? 19.531 42.091 -51.460 1.00 58.50 876 TYR A N 1
ATOM 6959 C CA . TYR A 1 876 ? 19.272 41.061 -52.471 1.00 58.50 876 TYR A CA 1
ATOM 6960 C C . TYR A 1 876 ? 18.589 39.813 -51.891 1.00 58.50 876 TYR A C 1
ATOM 6962 O O . TYR A 1 876 ? 17.578 39.365 -52.432 1.00 58.50 876 TYR A O 1
ATOM 6970 N N . LEU A 1 877 ? 19.098 39.258 -50.784 1.00 52.59 877 LEU A N 1
ATOM 6971 C CA . LEU A 1 877 ? 18.520 38.061 -50.157 1.00 52.59 877 LEU A CA 1
ATOM 6972 C C . LEU A 1 877 ? 17.093 38.294 -49.654 1.00 52.59 877 LEU A C 1
ATOM 6974 O O . LEU A 1 877 ? 16.219 37.437 -49.819 1.00 52.59 877 LEU A O 1
ATOM 6978 N N . SER A 1 878 ? 16.855 39.456 -49.050 1.00 52.75 878 SER A N 1
ATOM 6979 C CA . SER A 1 878 ? 15.528 39.862 -48.590 1.00 52.75 878 SER A CA 1
ATOM 6980 C C . SER A 1 878 ? 14.545 39.948 -49.764 1.00 52.75 878 SER A C 1
ATOM 6982 O O . SER A 1 878 ? 13.459 39.368 -49.726 1.00 52.75 878 SER A O 1
ATOM 6984 N N . SER A 1 879 ? 14.968 40.573 -50.866 1.00 57.66 879 SER A N 1
ATOM 6985 C CA . SER A 1 879 ? 14.159 40.689 -52.080 1.00 57.66 879 SER A CA 1
ATOM 6986 C C . SER A 1 879 ? 13.887 39.332 -52.744 1.00 57.66 879 SER A C 1
ATOM 6988 O O . SER A 1 879 ? 12.739 39.001 -53.046 1.00 57.66 879 SER A O 1
ATOM 6990 N N . PHE A 1 880 ? 14.914 38.494 -52.902 1.00 58.28 880 PHE A N 1
ATOM 6991 C CA . PHE A 1 880 ? 14.799 37.176 -53.527 1.00 58.28 880 PHE A CA 1
ATOM 6992 C C . PHE A 1 880 ? 13.867 36.243 -52.739 1.00 58.28 880 PHE A C 1
ATOM 6994 O O . PHE A 1 880 ? 12.973 35.619 -53.312 1.00 58.28 880 PHE A O 1
ATOM 7001 N N . SER A 1 881 ? 14.027 36.184 -51.414 1.00 50.53 881 SER A N 1
ATOM 7002 C CA . SER A 1 881 ? 13.188 35.349 -50.542 1.00 50.53 881 SER A CA 1
ATOM 7003 C C . SER A 1 881 ? 11.725 35.801 -50.523 1.00 50.53 881 SER A C 1
ATOM 7005 O O . SER A 1 881 ? 10.823 34.964 -50.611 1.00 50.53 881 SER A O 1
ATOM 7007 N N . SER A 1 882 ? 11.480 37.113 -50.493 1.00 55.75 882 SER A N 1
ATOM 7008 C CA . SER A 1 882 ? 10.131 37.683 -50.549 1.00 55.75 882 SER A CA 1
ATOM 7009 C C . SER A 1 882 ? 9.423 37.361 -51.872 1.00 55.75 882 SER A C 1
ATOM 7011 O O . SER A 1 882 ? 8.280 36.898 -51.881 1.00 55.75 882 SER A O 1
ATOM 7013 N N . GLN A 1 883 ? 10.122 37.499 -53.002 1.00 57.19 883 GLN A N 1
ATOM 7014 C CA . GLN A 1 883 ? 9.567 37.190 -54.324 1.00 57.19 883 GLN A CA 1
ATOM 7015 C C . GLN A 1 883 ? 9.265 35.703 -54.501 1.00 57.19 883 GLN A C 1
ATOM 7017 O O . GLN A 1 883 ? 8.206 35.342 -55.016 1.00 57.19 883 GLN A O 1
ATOM 7022 N N . MET A 1 884 ? 10.160 34.834 -54.029 1.00 55.62 884 MET A N 1
ATOM 7023 C CA . MET A 1 884 ? 9.950 33.386 -54.042 1.00 55.62 884 MET A CA 1
ATOM 7024 C C . MET A 1 884 ? 8.719 32.979 -53.230 1.00 55.62 884 MET A C 1
ATOM 7026 O O . MET A 1 884 ? 7.924 32.145 -53.669 1.00 55.62 884 MET A O 1
ATOM 7030 N N . PHE A 1 885 ? 8.524 33.607 -52.071 1.00 52.44 885 PHE A N 1
ATOM 7031 C CA . PHE A 1 885 ? 7.363 33.369 -51.223 1.00 52.44 885 PHE A CA 1
ATOM 7032 C C . PHE A 1 885 ? 6.052 33.826 -51.882 1.00 52.44 885 PHE A C 1
ATOM 7034 O O . PHE A 1 885 ? 5.058 33.095 -51.852 1.00 52.44 885 PHE A O 1
ATOM 7041 N N . GLN A 1 886 ? 6.048 34.995 -52.529 1.00 58.16 886 GLN A N 1
ATOM 7042 C CA . GLN A 1 886 ? 4.885 35.497 -53.271 1.00 58.16 886 GLN A CA 1
ATOM 7043 C C . GLN A 1 886 ? 4.546 34.620 -54.482 1.00 58.16 886 GLN A C 1
ATOM 7045 O O . GLN A 1 886 ? 3.379 34.294 -54.700 1.00 58.16 886 GLN A O 1
ATOM 7050 N N . TRP A 1 887 ? 5.554 34.184 -55.243 1.00 63.72 887 TRP A N 1
ATOM 7051 C CA . TRP A 1 887 ? 5.357 33.276 -56.373 1.00 63.72 887 TRP A CA 1
ATOM 7052 C C . TRP A 1 887 ? 4.744 31.951 -55.933 1.00 63.72 887 TRP A C 1
ATOM 7054 O O . TRP A 1 887 ? 3.740 31.530 -56.499 1.00 63.72 887 TRP A O 1
ATOM 7064 N N . TYR A 1 888 ? 5.291 31.330 -54.886 1.00 56.53 888 TYR A N 1
ATOM 7065 C CA . TYR A 1 888 ? 4.781 30.066 -54.358 1.00 56.53 888 TYR A CA 1
ATOM 7066 C C . TYR A 1 888 ? 3.345 30.187 -53.825 1.00 56.53 888 TYR A C 1
ATOM 7068 O O . TYR A 1 888 ? 2.515 29.305 -54.052 1.00 56.53 888 TYR A O 1
ATOM 7076 N N . SER A 1 889 ? 3.029 31.296 -53.152 1.00 55.16 889 SER A N 1
ATOM 7077 C CA . SER A 1 889 ? 1.706 31.529 -52.559 1.00 55.16 889 SER A CA 1
ATOM 7078 C C . SER A 1 889 ? 0.595 31.694 -53.602 1.00 55.16 889 SER A C 1
ATOM 7080 O O . SER A 1 889 ? -0.549 31.339 -53.328 1.00 55.16 889 SER A O 1
ATOM 7082 N N . ASN A 1 890 ? 0.936 32.151 -54.811 1.00 56.31 890 ASN A N 1
ATOM 7083 C CA . ASN A 1 890 ? -0.012 32.404 -55.900 1.00 56.31 890 ASN A CA 1
ATOM 7084 C C . ASN A 1 890 ? -0.223 31.200 -56.842 1.00 56.31 890 ASN A C 1
ATOM 7086 O O . ASN A 1 890 ? -0.902 31.331 -57.862 1.00 56.31 890 ASN A O 1
ATOM 7090 N N . LYS A 1 891 ? 0.350 30.022 -56.543 1.00 58.53 891 LYS A N 1
ATOM 7091 C CA . LYS A 1 891 ? 0.254 28.826 -57.400 1.00 58.53 891 LYS A CA 1
ATOM 7092 C C . LYS A 1 891 ? -0.682 27.761 -56.836 1.00 58.53 891 LYS A C 1
ATOM 7094 O O . LYS A 1 891 ? -0.768 27.527 -55.632 1.00 58.53 891 LYS A O 1
ATOM 7099 N N . ASN A 1 892 ? -1.382 27.070 -57.739 1.00 54.50 892 ASN A N 1
ATOM 7100 C CA . ASN A 1 892 ? -2.315 26.011 -57.369 1.00 54.50 892 ASN A CA 1
ATOM 7101 C C . ASN A 1 892 ? -1.549 24.763 -56.892 1.00 54.50 892 ASN A C 1
ATOM 7103 O O . ASN A 1 892 ? -0.953 24.029 -57.684 1.00 54.50 892 ASN A O 1
ATOM 7107 N N . LYS A 1 893 ? -1.589 24.515 -55.578 1.00 56.22 893 LYS A N 1
ATOM 7108 C CA . LYS A 1 893 ? -0.788 23.496 -54.875 1.00 56.22 893 LYS A CA 1
ATOM 7109 C C . LYS A 1 893 ? -1.001 22.059 -55.372 1.00 56.22 893 LYS A C 1
ATOM 7111 O O . LYS A 1 893 ? -0.144 21.214 -55.134 1.00 56.22 893 LYS A O 1
ATOM 7116 N N . LYS A 1 894 ? -2.098 21.771 -56.087 1.00 46.88 894 LYS A N 1
ATOM 7117 C CA . LYS A 1 894 ? -2.360 20.446 -56.680 1.00 46.88 894 LYS A CA 1
ATOM 7118 C C . LYS A 1 894 ? -1.460 20.109 -57.879 1.00 46.88 894 LYS A C 1
ATOM 7120 O O . LYS A 1 894 ? -1.179 18.935 -58.079 1.00 46.88 894 LYS A O 1
ATOM 7125 N N . ASN A 1 895 ? -0.957 21.106 -58.615 1.00 47.91 895 ASN A N 1
ATOM 7126 C CA . ASN A 1 895 ? -0.140 20.910 -59.828 1.00 47.91 895 ASN A CA 1
ATOM 7127 C C . ASN A 1 895 ? 1.283 21.476 -59.689 1.00 47.91 895 ASN A C 1
ATOM 7129 O O . ASN A 1 895 ? 1.940 21.783 -60.687 1.00 47.91 895 ASN A O 1
ATOM 7133 N N . ILE A 1 896 ? 1.771 21.596 -58.448 1.00 56.00 896 ILE A N 1
ATOM 7134 C CA . ILE A 1 896 ? 3.015 22.303 -58.127 1.00 56.00 896 ILE A CA 1
ATOM 7135 C C . ILE A 1 896 ? 4.228 21.737 -58.885 1.00 56.00 896 ILE A C 1
ATOM 7137 O O . ILE A 1 896 ? 5.040 22.512 -59.367 1.00 56.00 896 ILE A O 1
ATOM 7141 N N . ARG A 1 897 ? 4.302 20.417 -59.122 1.00 49.09 897 ARG A N 1
ATOM 7142 C CA . ARG A 1 897 ? 5.384 19.792 -59.911 1.00 49.09 897 ARG A CA 1
ATOM 7143 C C . ARG A 1 897 ? 5.427 20.255 -61.374 1.00 49.09 897 ARG A C 1
ATOM 7145 O O . ARG A 1 897 ? 6.513 20.444 -61.906 1.00 49.09 897 ARG A O 1
ATOM 7152 N N . SER A 1 898 ? 4.276 20.472 -62.019 1.00 55.81 898 SER A N 1
ATOM 7153 C CA . SER A 1 898 ? 4.232 20.958 -63.412 1.00 55.81 898 SER A CA 1
ATOM 7154 C C . SER A 1 898 ? 4.535 22.459 -63.504 1.00 55.81 898 SER A C 1
ATOM 7156 O O . SER A 1 898 ? 5.153 22.913 -64.461 1.00 55.81 898 SER A O 1
ATOM 7158 N N . GLU A 1 899 ? 4.147 23.227 -62.480 1.00 59.53 899 GLU A N 1
ATOM 7159 C CA . GLU A 1 899 ? 4.491 24.650 -62.359 1.00 59.53 899 GLU A CA 1
ATOM 7160 C C . GLU A 1 899 ? 5.978 24.849 -62.013 1.00 59.53 899 GLU A C 1
ATOM 7162 O O . GLU A 1 899 ? 6.595 25.799 -62.484 1.00 59.53 899 GLU A O 1
ATOM 7167 N N . MET A 1 900 ? 6.580 23.926 -61.252 1.00 56.97 900 MET A N 1
ATOM 7168 C CA . MET A 1 900 ? 8.014 23.906 -60.929 1.00 56.97 900 MET A CA 1
ATOM 7169 C C . MET A 1 900 ? 8.888 23.596 -62.145 1.00 56.97 900 MET A C 1
ATOM 7171 O O . MET A 1 900 ? 9.955 24.184 -62.283 1.00 56.97 900 MET A O 1
ATOM 7175 N N . ALA A 1 901 ? 8.431 22.737 -63.061 1.00 56.66 901 ALA A N 1
ATOM 7176 C CA . ALA A 1 901 ? 9.135 22.492 -64.322 1.00 56.66 901 ALA A CA 1
ATOM 7177 C C . ALA A 1 901 ? 9.216 23.752 -65.210 1.00 56.66 901 ALA A C 1
ATOM 7179 O O . ALA A 1 901 ? 10.110 23.867 -66.041 1.00 56.66 901 ALA A O 1
ATOM 7180 N N . LYS A 1 902 ? 8.305 24.714 -65.004 1.00 61.56 902 LYS A N 1
ATOM 7181 C CA . LYS A 1 902 ? 8.260 26.013 -65.695 1.00 61.56 902 LYS A CA 1
ATOM 7182 C C . LYS A 1 902 ? 8.941 27.142 -64.901 1.00 61.56 902 LYS A C 1
ATOM 7184 O O . LYS A 1 902 ? 8.868 28.297 -65.313 1.00 61.56 902 LYS A O 1
ATOM 7189 N N . PHE A 1 903 ? 9.553 26.844 -63.748 1.00 63.28 903 PHE A N 1
ATOM 7190 C CA . PHE A 1 903 ? 10.208 27.837 -62.894 1.00 63.28 903 PHE A CA 1
ATOM 7191 C C . PHE A 1 903 ? 11.581 28.235 -63.449 1.00 63.28 903 PHE A C 1
ATOM 7193 O O . PHE A 1 903 ? 12.465 27.389 -63.606 1.00 63.28 903 PHE A O 1
ATOM 7200 N N . ASP A 1 904 ? 11.755 29.535 -63.692 1.00 65.38 904 ASP A N 1
ATOM 7201 C CA . ASP A 1 904 ? 12.986 30.141 -64.198 1.00 65.38 904 ASP A CA 1
ATOM 7202 C C . ASP A 1 904 ? 13.674 30.968 -63.101 1.00 65.38 904 ASP A C 1
ATOM 7204 O O . ASP A 1 904 ? 13.268 32.085 -62.761 1.00 65.38 904 ASP A O 1
ATOM 7208 N N . ALA A 1 905 ? 14.750 30.402 -62.555 1.00 57.53 905 ALA A N 1
ATOM 7209 C CA . ALA A 1 905 ? 15.541 31.016 -61.496 1.00 57.53 905 ALA A CA 1
ATOM 7210 C C . ALA A 1 905 ? 16.282 32.285 -61.963 1.00 57.53 905 ALA A C 1
ATOM 7212 O O . ALA A 1 905 ? 16.547 33.180 -61.155 1.00 57.53 905 ALA A O 1
ATOM 7213 N N . SER A 1 906 ? 16.588 32.404 -63.259 1.00 59.25 906 SER A N 1
ATOM 7214 C CA . SER A 1 906 ? 17.316 33.546 -63.819 1.00 59.25 906 SER A CA 1
ATOM 7215 C C . SER A 1 906 ? 16.453 34.810 -63.830 1.00 59.25 906 SER A C 1
ATOM 7217 O O . SER A 1 906 ? 16.920 35.896 -63.462 1.00 59.25 906 SER A O 1
ATOM 7219 N N . ASN A 1 907 ? 15.166 34.663 -64.154 1.00 66.69 907 ASN A N 1
ATOM 7220 C CA . ASN A 1 907 ? 14.195 35.757 -64.128 1.00 66.69 907 ASN A CA 1
ATOM 7221 C C . ASN A 1 907 ? 13.933 36.268 -62.701 1.00 66.69 907 ASN A C 1
ATOM 7223 O O . ASN A 1 907 ? 13.951 37.479 -62.464 1.00 66.69 907 ASN A O 1
ATOM 7227 N N . PHE A 1 908 ? 13.785 35.360 -61.731 1.00 62.91 908 PHE A N 1
ATOM 7228 C CA . PHE A 1 908 ? 13.645 35.718 -60.311 1.00 62.91 908 PHE A CA 1
ATOM 7229 C C . PHE A 1 908 ? 14.864 36.459 -59.775 1.00 62.91 908 PHE A C 1
ATOM 7231 O O . PHE A 1 908 ? 14.739 37.478 -59.099 1.00 62.91 908 PHE A O 1
ATOM 7238 N N . ARG A 1 909 ? 16.055 35.983 -60.131 1.00 63.47 909 ARG A N 1
ATOM 7239 C CA . ARG A 1 909 ? 17.317 36.618 -59.760 1.00 63.47 909 ARG A CA 1
ATOM 7240 C C . ARG A 1 909 ? 17.433 38.032 -60.327 1.00 63.47 909 ARG A C 1
ATOM 7242 O O . ARG A 1 909 ? 17.785 38.959 -59.605 1.00 63.47 909 ARG A O 1
ATOM 7249 N N . THR A 1 910 ? 17.113 38.207 -61.607 1.00 65.75 910 THR A N 1
ATOM 7250 C CA . THR A 1 910 ? 17.198 39.510 -62.288 1.00 65.75 910 THR A CA 1
ATOM 7251 C C . THR A 1 910 ? 16.253 40.528 -61.658 1.00 65.75 910 THR A C 1
ATOM 7253 O O . THR A 1 910 ? 16.628 41.681 -61.439 1.00 65.75 910 THR A O 1
ATOM 7256 N N . LYS A 1 911 ? 15.043 40.092 -61.295 1.00 69.44 911 LYS A N 1
ATOM 7257 C CA . LYS A 1 911 ? 14.070 40.933 -60.603 1.00 69.44 911 LYS A CA 1
ATOM 7258 C C . LYS A 1 911 ? 14.498 41.255 -59.167 1.00 69.44 911 LYS A C 1
ATOM 7260 O O . LYS A 1 911 ? 14.452 42.417 -58.780 1.00 69.44 911 LYS A O 1
ATOM 7265 N N . ALA A 1 912 ? 15.029 40.282 -58.428 1.00 65.69 912 ALA A N 1
ATOM 7266 C CA . ALA A 1 912 ? 15.556 40.495 -57.080 1.00 65.69 912 ALA A CA 1
ATOM 7267 C C . ALA A 1 912 ? 16.724 41.487 -57.042 1.00 65.69 912 ALA A C 1
ATOM 7269 O O . ALA A 1 912 ? 16.769 42.342 -56.159 1.00 65.69 912 ALA A O 1
ATOM 7270 N N . PHE A 1 913 ? 17.630 41.436 -58.024 1.00 66.38 913 PHE A N 1
ATOM 7271 C CA . PHE A 1 913 ? 18.700 42.427 -58.154 1.00 66.38 913 PHE A CA 1
ATOM 7272 C C . PHE A 1 913 ? 18.175 43.832 -58.463 1.00 66.38 913 PHE A C 1
ATOM 7274 O O . PHE A 1 913 ? 18.697 44.809 -57.925 1.00 66.38 913 PHE A O 1
ATOM 7281 N N . LYS A 1 914 ? 17.147 43.937 -59.314 1.00 72.06 914 LYS A N 1
ATOM 7282 C CA . LYS A 1 914 ? 16.520 45.215 -59.668 1.00 72.06 914 LYS A CA 1
ATOM 7283 C C . LYS A 1 914 ? 15.785 45.833 -58.475 1.00 72.06 914 LYS A C 1
ATOM 7285 O O . LYS A 1 914 ? 15.971 47.013 -58.205 1.00 72.06 914 LYS A O 1
ATOM 7290 N N . ASP A 1 915 ? 15.027 45.029 -57.736 1.00 72.94 915 ASP A N 1
ATOM 7291 C CA . ASP A 1 915 ? 14.262 45.467 -56.561 1.00 72.94 915 ASP A CA 1
ATOM 7292 C C . ASP A 1 915 ? 15.179 45.816 -55.376 1.00 72.94 915 ASP A C 1
ATOM 7294 O O . ASP A 1 915 ? 14.888 46.726 -54.606 1.00 72.94 915 ASP A O 1
ATOM 7298 N N . ALA A 1 916 ? 16.336 45.154 -55.268 1.00 67.50 916 ALA A N 1
ATOM 7299 C CA . ALA A 1 916 ? 17.393 45.518 -54.323 1.00 67.50 916 ALA A CA 1
ATOM 7300 C C . ALA A 1 916 ? 18.235 46.730 -54.777 1.00 67.50 916 ALA A C 1
ATOM 7302 O O . ALA A 1 916 ? 19.195 47.091 -54.103 1.00 67.50 916 ALA A O 1
ATOM 7303 N N . SER A 1 917 ? 17.891 47.367 -55.907 1.00 75.00 917 SER A N 1
ATOM 7304 C CA . SER A 1 917 ? 18.569 48.556 -56.452 1.00 75.00 917 SER A CA 1
ATOM 7305 C C . SER A 1 917 ? 20.075 48.372 -56.706 1.00 75.00 917 SER A C 1
ATOM 7307 O O . SER A 1 917 ? 20.851 49.325 -56.645 1.00 75.00 917 SER A O 1
ATOM 7309 N N . ILE A 1 918 ? 20.508 47.148 -57.024 1.00 67.81 918 ILE A N 1
ATOM 7310 C CA . ILE A 1 918 ? 21.917 46.832 -57.299 1.00 67.81 918 ILE A CA 1
ATOM 7311 C C . ILE A 1 918 ? 22.243 47.224 -58.741 1.00 67.81 918 ILE A C 1
ATOM 7313 O O . ILE A 1 918 ? 21.522 46.850 -59.666 1.00 67.81 918 ILE A O 1
ATOM 7317 N N . ASN A 1 919 ? 23.331 47.965 -58.963 1.00 69.81 919 ASN A N 1
ATOM 7318 C CA . ASN A 1 919 ? 23.657 48.496 -60.288 1.00 69.81 919 ASN A CA 1
ATOM 7319 C C . ASN A 1 919 ? 24.045 47.397 -61.306 1.00 69.81 919 ASN A C 1
ATOM 7321 O O . ASN A 1 919 ? 24.501 46.307 -60.955 1.00 69.81 919 ASN A O 1
ATOM 7325 N N . LYS A 1 920 ? 23.897 47.703 -62.600 1.00 65.00 920 LYS A N 1
ATOM 7326 C CA . LYS A 1 920 ? 24.072 46.751 -63.714 1.00 65.00 920 LYS A CA 1
ATOM 7327 C C . LYS A 1 920 ? 25.503 46.200 -63.835 1.00 65.00 920 LYS A C 1
ATOM 7329 O O . LYS A 1 920 ? 25.685 45.065 -64.264 1.00 65.00 920 LYS A O 1
ATOM 7334 N N . LEU A 1 921 ? 26.508 46.975 -63.417 1.00 59.66 921 LEU A N 1
ATOM 7335 C CA . LEU A 1 921 ? 27.916 46.570 -63.429 1.00 59.66 921 LEU A CA 1
ATOM 7336 C C . LEU A 1 921 ? 28.202 45.520 -62.338 1.00 59.66 921 LEU A C 1
ATOM 7338 O O . LEU A 1 921 ? 28.882 44.527 -62.594 1.00 59.66 921 LEU A O 1
ATOM 7342 N N . SER A 1 922 ? 27.625 45.705 -61.147 1.00 59.94 922 SER A N 1
ATOM 7343 C CA . SER A 1 922 ? 27.660 44.741 -60.043 1.00 59.94 922 SER A CA 1
ATOM 7344 C C . SER A 1 922 ? 26.873 43.476 -60.397 1.00 59.94 922 SER A C 1
ATOM 7346 O O . SER A 1 922 ? 27.360 42.372 -60.179 1.00 59.94 922 SER A O 1
ATOM 7348 N N . GLN A 1 923 ? 25.711 43.601 -61.047 1.00 63.28 923 GLN A N 1
ATOM 7349 C CA . GLN A 1 923 ? 24.910 42.446 -61.481 1.00 63.28 923 GLN A CA 1
ATOM 7350 C C . GLN A 1 923 ? 25.685 41.495 -62.411 1.00 63.28 923 GLN A C 1
ATOM 7352 O O . GLN A 1 923 ? 25.638 40.281 -62.218 1.00 63.28 923 GLN A O 1
ATOM 7357 N N . VAL A 1 924 ? 26.436 42.025 -63.385 1.00 59.97 924 VAL A N 1
ATOM 7358 C CA . VAL A 1 924 ? 27.219 41.207 -64.334 1.00 59.97 924 VAL A CA 1
ATOM 7359 C C . VAL A 1 924 ? 28.396 40.503 -63.648 1.00 59.97 924 VAL A C 1
ATOM 7361 O O . VAL A 1 924 ? 28.653 39.334 -63.931 1.00 59.97 924 VAL A O 1
ATOM 7364 N N . LYS A 1 925 ? 29.076 41.168 -62.704 1.00 54.00 925 LYS A N 1
ATOM 7365 C CA . LYS A 1 925 ? 30.173 40.563 -61.924 1.00 54.00 925 LYS A CA 1
ATOM 7366 C C . LYS A 1 925 ? 29.686 39.449 -60.989 1.00 54.00 925 LYS A C 1
ATOM 7368 O O . LYS A 1 925 ? 30.409 38.485 -60.757 1.00 54.00 925 LYS A O 1
ATOM 7373 N N . ILE A 1 926 ? 28.455 39.562 -60.490 1.00 54.75 926 ILE A N 1
ATOM 7374 C CA . ILE A 1 926 ? 27.898 38.697 -59.438 1.00 54.75 926 ILE A CA 1
ATOM 7375 C C . ILE A 1 926 ? 27.041 37.551 -60.012 1.00 54.75 926 ILE A C 1
ATOM 7377 O O . ILE A 1 926 ? 26.781 36.564 -59.326 1.00 54.75 926 ILE A O 1
ATOM 7381 N N . ALA A 1 927 ? 26.648 37.602 -61.291 1.00 51.84 927 ALA A N 1
ATOM 7382 C CA . ALA A 1 927 ? 25.822 36.574 -61.939 1.00 51.84 927 ALA A CA 1
ATOM 7383 C C . ALA A 1 927 ? 26.432 35.154 -61.933 1.00 51.84 927 ALA A C 1
ATOM 7385 O O . ALA A 1 927 ? 25.698 34.182 -62.116 1.00 51.84 927 ALA A O 1
ATOM 7386 N N . LYS A 1 928 ? 27.746 35.020 -61.701 1.00 48.75 928 LYS A N 1
ATOM 7387 C CA . LYS A 1 928 ? 28.453 33.734 -61.554 1.00 48.75 928 LYS A CA 1
ATOM 7388 C C . LYS A 1 928 ? 28.431 33.166 -60.125 1.00 48.75 928 LYS A C 1
ATOM 7390 O O . LYS A 1 928 ? 28.874 32.044 -59.922 1.00 48.75 928 LYS A O 1
ATOM 7395 N N . CYS A 1 929 ? 27.927 33.922 -59.148 1.00 46.56 929 CYS A N 1
ATOM 7396 C CA . CYS A 1 929 ? 28.029 33.603 -57.720 1.00 46.56 929 CYS A CA 1
ATOM 7397 C C . CYS A 1 929 ? 26.722 33.105 -57.080 1.00 46.56 929 CYS A C 1
ATOM 7399 O O . CYS A 1 929 ? 26.696 32.829 -55.883 1.00 46.56 929 CYS A O 1
ATOM 7401 N N . VAL A 1 930 ? 25.630 33.028 -57.843 1.00 49.00 930 VAL A N 1
ATOM 7402 C CA . VAL A 1 930 ? 24.316 32.578 -57.359 1.00 49.00 930 VAL A CA 1
ATOM 7403 C C . VAL A 1 930 ? 23.953 31.292 -58.099 1.00 49.00 930 VAL A C 1
ATOM 7405 O O . VAL A 1 930 ? 24.052 31.265 -59.325 1.00 49.00 930 VAL A O 1
ATOM 7408 N N . GLY A 1 931 ? 23.585 30.256 -57.334 1.00 47.47 931 GLY A N 1
ATOM 7409 C CA . GLY A 1 931 ? 23.502 28.850 -57.755 1.00 47.47 931 GLY A CA 1
ATOM 7410 C C . GLY A 1 931 ? 22.661 28.550 -59.001 1.00 47.47 931 GLY A C 1
ATOM 7411 O O . GLY A 1 931 ? 21.823 29.351 -59.424 1.00 47.47 931 GLY A O 1
ATOM 7412 N N . SER A 1 932 ? 22.910 27.373 -59.588 1.00 49.16 932 SER A N 1
ATOM 7413 C CA . SER A 1 932 ? 22.289 26.928 -60.841 1.00 49.16 932 SER A CA 1
ATOM 7414 C C . SER A 1 932 ? 20.775 26.729 -60.712 1.00 49.16 932 SER A C 1
ATOM 7416 O O . SER A 1 932 ? 20.214 26.621 -59.616 1.00 49.16 932 SER A O 1
ATOM 7418 N N . GLN A 1 933 ? 20.097 26.650 -61.859 1.00 49.31 933 GLN A N 1
ATOM 7419 C CA . GLN A 1 933 ? 18.665 26.361 -61.914 1.00 49.31 933 GLN A CA 1
ATOM 7420 C C . GLN A 1 933 ? 18.326 25.013 -61.256 1.00 49.31 933 GLN A C 1
ATOM 7422 O O . GLN A 1 933 ? 17.292 24.924 -60.591 1.00 49.31 933 GLN A O 1
ATOM 7427 N N . GLU A 1 934 ? 19.215 24.010 -61.328 1.00 44.94 934 GLU A N 1
ATOM 7428 C CA . GLU A 1 934 ? 19.029 22.739 -60.614 1.00 44.94 934 GLU A CA 1
ATOM 7429 C C . GLU A 1 934 ? 19.111 22.901 -59.090 1.00 44.94 934 GLU A C 1
ATOM 7431 O O . GLU A 1 934 ? 18.300 22.317 -58.372 1.00 44.94 934 GLU A O 1
ATOM 7436 N N . GLY A 1 935 ? 20.031 23.729 -58.579 1.00 45.38 935 GLY A N 1
ATOM 7437 C CA . GLY A 1 935 ? 20.159 23.991 -57.140 1.00 45.38 935 GLY A CA 1
ATOM 7438 C C . GLY A 1 935 ? 18.913 24.662 -56.552 1.00 45.38 935 GLY A C 1
ATOM 7439 O O . GLY A 1 935 ? 18.424 24.275 -55.487 1.00 45.38 935 GLY A O 1
ATOM 7440 N N . ALA A 1 936 ? 18.330 25.615 -57.286 1.00 48.28 936 ALA A N 1
ATOM 7441 C CA . ALA A 1 936 ? 17.075 26.259 -56.900 1.00 48.28 936 ALA A CA 1
ATOM 7442 C C . ALA A 1 936 ? 15.882 25.283 -56.949 1.00 48.28 936 ALA A C 1
ATOM 7444 O O . ALA A 1 936 ? 15.066 25.254 -56.024 1.00 48.28 936 ALA A O 1
ATOM 7445 N N . GLN A 1 937 ? 15.794 24.445 -57.987 1.00 45.62 937 GLN A N 1
ATOM 7446 C CA . GLN A 1 937 ? 14.745 23.427 -58.109 1.00 45.62 937 GLN A CA 1
ATOM 7447 C C . GLN A 1 937 ? 14.851 22.347 -57.019 1.00 45.62 937 GLN A C 1
ATOM 7449 O O . GLN A 1 937 ? 13.824 21.939 -56.475 1.00 45.62 937 GLN A O 1
ATOM 7454 N N . TYR A 1 938 ? 16.065 21.942 -56.630 1.00 42.84 938 TYR A N 1
ATOM 7455 C CA . TYR A 1 938 ? 16.314 20.981 -55.550 1.00 42.84 938 TYR A CA 1
ATOM 7456 C C . TYR A 1 938 ? 15.895 21.518 -54.172 1.00 42.84 938 TYR A C 1
ATOM 7458 O O . TYR A 1 938 ? 15.252 20.810 -53.390 1.00 42.84 938 TYR A O 1
ATOM 7466 N N . LEU A 1 939 ? 16.197 22.788 -53.878 1.00 41.94 939 LEU A N 1
ATOM 7467 C CA . LEU A 1 939 ? 15.803 23.437 -52.623 1.00 41.94 939 LEU A CA 1
ATOM 7468 C C . LEU A 1 939 ? 14.271 23.524 -52.490 1.00 41.94 939 LEU A C 1
ATOM 7470 O O . LEU A 1 939 ? 13.712 23.233 -51.433 1.00 41.94 939 LEU A O 1
ATOM 7474 N N . ILE A 1 940 ? 13.576 23.866 -53.579 1.00 43.50 940 ILE A N 1
ATOM 7475 C CA . ILE A 1 940 ? 12.106 23.938 -53.622 1.00 43.50 940 ILE A CA 1
ATOM 7476 C C . ILE A 1 940 ? 11.488 22.530 -53.595 1.00 43.50 940 ILE A C 1
ATOM 7478 O O . ILE A 1 940 ? 10.473 22.316 -52.929 1.00 43.50 940 ILE A O 1
ATOM 7482 N N . GLY A 1 941 ? 12.117 21.548 -54.247 1.00 40.44 941 GLY A N 1
ATOM 7483 C CA . GLY A 1 941 ? 11.762 20.128 -54.145 1.00 40.44 941 GLY A CA 1
ATOM 7484 C C . GLY A 1 941 ? 11.825 19.625 -52.702 1.00 40.44 941 GLY A C 1
ATOM 7485 O O . GLY A 1 941 ? 10.884 19.003 -52.223 1.00 40.44 941 GLY A O 1
ATOM 7486 N N . SER A 1 942 ? 12.861 20.022 -51.963 1.00 40.66 942 SER A N 1
ATOM 7487 C CA . SER A 1 942 ? 13.040 19.690 -50.542 1.00 40.66 942 SER A CA 1
ATOM 7488 C C . SER A 1 942 ? 12.018 20.372 -49.614 1.00 40.66 942 SER A C 1
ATOM 7490 O O . SER A 1 942 ? 11.735 19.869 -48.530 1.00 40.66 942 SER A O 1
ATOM 7492 N N . LEU A 1 943 ? 11.450 21.513 -50.024 1.00 37.66 943 LEU A N 1
ATOM 7493 C CA . LEU A 1 943 ? 10.384 22.221 -49.297 1.00 37.66 943 LEU A CA 1
ATOM 7494 C C . LEU A 1 943 ? 8.978 21.676 -49.607 1.00 37.66 943 LEU A C 1
ATOM 7496 O O . LEU A 1 943 ? 8.056 21.870 -48.813 1.00 37.66 943 LEU A O 1
ATOM 7500 N N . THR A 1 944 ? 8.798 21.018 -50.757 1.00 38.31 944 THR A N 1
ATOM 7501 C CA . THR A 1 944 ? 7.497 20.522 -51.245 1.00 38.31 944 THR A CA 1
ATOM 7502 C C . THR A 1 944 ? 7.314 19.018 -51.040 1.00 38.31 944 THR A C 1
ATOM 7504 O O . THR A 1 944 ? 6.197 18.566 -50.781 1.00 38.31 944 THR A O 1
ATOM 7507 N N . GLU A 1 945 ? 8.392 18.236 -51.067 1.00 36.81 945 GLU A N 1
ATOM 7508 C CA . GLU A 1 945 ? 8.400 16.841 -50.646 1.00 36.81 945 GLU A CA 1
ATOM 7509 C C . GLU A 1 945 ? 8.691 16.781 -49.147 1.00 36.81 945 GLU A C 1
ATOM 7511 O O . GLU A 1 945 ? 9.816 16.970 -48.699 1.00 36.81 945 GLU A O 1
ATOM 7516 N N . GLY A 1 946 ? 7.656 16.533 -48.340 1.00 42.62 946 GLY A N 1
ATOM 7517 C CA . GLY A 1 946 ? 7.772 16.316 -46.894 1.00 42.62 946 GLY A CA 1
ATOM 7518 C C . GLY A 1 946 ? 8.535 15.031 -46.543 1.00 42.62 946 GLY A C 1
ATOM 7519 O O . GLY A 1 946 ? 7.981 14.116 -45.931 1.00 42.62 946 GLY A O 1
ATOM 7520 N N . THR A 1 947 ? 9.802 14.925 -46.935 1.00 31.44 947 THR A N 1
ATOM 7521 C CA . THR A 1 947 ? 10.635 13.741 -46.748 1.00 31.44 947 THR A CA 1
ATOM 7522 C C . THR A 1 947 ? 11.579 13.895 -45.562 1.00 31.44 947 THR A C 1
ATOM 7524 O O . THR A 1 947 ? 12.664 14.452 -45.643 1.00 31.44 947 THR A O 1
ATOM 7527 N N . LYS A 1 948 ? 11.154 13.269 -44.459 1.00 32.66 948 LYS A N 1
ATOM 7528 C CA . LYS A 1 948 ? 11.961 12.315 -43.680 1.00 32.66 948 LYS A CA 1
ATOM 7529 C C . LYS A 1 948 ? 13.345 12.796 -43.208 1.00 32.66 948 LYS A C 1
ATOM 7531 O O . LYS A 1 948 ? 14.358 12.175 -43.509 1.00 32.66 948 LYS A O 1
ATOM 7536 N N . ILE A 1 949 ? 13.362 13.767 -42.298 1.00 25.70 949 ILE A N 1
ATOM 7537 C CA . ILE A 1 949 ? 14.411 13.873 -41.272 1.00 25.70 949 ILE A CA 1
ATOM 7538 C C . ILE A 1 949 ? 13.718 13.772 -39.909 1.00 25.70 949 ILE A C 1
ATOM 7540 O O . ILE A 1 949 ? 12.920 14.625 -39.535 1.00 25.70 949 ILE A O 1
ATOM 7544 N N . LYS A 1 950 ? 13.965 12.676 -39.183 1.00 27.31 950 LYS A N 1
ATOM 7545 C CA . LYS A 1 950 ? 13.514 12.479 -37.797 1.00 27.31 950 LYS A CA 1
ATOM 7546 C C . LYS A 1 950 ? 14.687 12.787 -36.873 1.00 27.31 950 LYS A C 1
ATOM 7548 O O . LYS A 1 950 ? 15.583 11.951 -36.772 1.00 27.31 950 LYS A O 1
ATOM 7553 N N . ILE A 1 951 ? 14.661 13.931 -36.185 1.00 24.64 951 ILE A N 1
ATOM 7554 C CA . ILE A 1 951 ? 15.554 14.235 -35.055 1.00 24.64 951 ILE A CA 1
ATOM 7555 C C . ILE A 1 951 ? 14.770 14.891 -33.899 1.00 24.64 951 ILE A C 1
ATOM 7557 O O . ILE A 1 951 ? 13.696 15.459 -34.056 1.00 24.64 951 ILE A O 1
ATOM 7561 N N . VAL A 1 952 ? 15.312 14.668 -32.705 1.00 31.84 952 VAL A N 1
ATOM 7562 C CA . VAL A 1 952 ? 14.866 14.936 -31.335 1.00 31.84 952 VAL A CA 1
ATOM 7563 C C . VAL A 1 952 ? 14.497 16.407 -31.048 1.00 31.84 952 VAL A C 1
ATOM 7565 O O . VAL A 1 952 ? 15.336 17.300 -31.182 1.00 31.84 952 VAL A O 1
ATOM 7568 N N . ALA A 1 953 ? 13.269 16.606 -30.543 1.00 39.31 953 ALA A N 1
ATOM 7569 C CA . ALA A 1 953 ? 12.723 17.762 -29.809 1.00 39.31 953 ALA A CA 1
ATOM 7570 C C . ALA A 1 953 ? 13.294 19.157 -30.170 1.00 39.31 953 ALA A C 1
ATOM 7572 O O . ALA A 1 953 ? 14.348 19.585 -29.679 1.00 39.31 953 ALA A O 1
ATOM 7573 N N . SER A 1 954 ? 12.537 19.890 -30.986 1.00 47.12 954 SER A N 1
ATOM 7574 C CA . SER A 1 954 ? 12.663 21.324 -31.256 1.00 47.12 954 SER A CA 1
ATOM 7575 C C . SER A 1 954 ? 11.250 21.929 -31.247 1.00 47.12 954 SER A C 1
ATOM 7577 O O . SER A 1 954 ? 10.337 21.272 -31.755 1.00 47.12 954 SER A O 1
ATOM 7579 N N . PRO A 1 955 ? 11.023 23.131 -30.681 1.00 52.91 955 PRO A N 1
ATOM 7580 C CA . PRO A 1 955 ? 11.988 24.079 -30.105 1.00 52.91 955 PRO A CA 1
ATOM 7581 C C . PRO A 1 955 ? 12.248 23.865 -28.599 1.00 52.91 955 PRO A C 1
ATOM 7583 O O . PRO A 1 955 ? 11.399 23.336 -27.879 1.00 52.91 955 PRO A O 1
ATOM 7586 N N . THR A 1 956 ? 13.429 24.279 -28.125 1.00 50.28 956 THR A N 1
ATOM 7587 C CA . THR A 1 956 ? 13.868 24.134 -26.722 1.00 50.28 956 THR A CA 1
ATOM 7588 C C . THR A 1 956 ? 14.278 25.485 -26.141 1.00 50.28 956 THR A C 1
ATOM 7590 O O . THR A 1 956 ? 15.186 26.114 -26.679 1.00 50.28 956 THR A O 1
ATOM 7593 N N . LEU A 1 957 ? 13.652 25.918 -25.044 1.00 55.56 957 LEU A N 1
ATOM 7594 C CA . LEU A 1 957 ? 13.972 27.163 -24.339 1.00 55.56 957 LEU A CA 1
ATOM 7595 C C . LEU A 1 957 ? 14.822 26.862 -23.101 1.00 55.56 957 LEU A C 1
ATOM 7597 O O . LEU A 1 957 ? 14.462 26.017 -22.285 1.00 55.56 957 LEU A O 1
ATOM 7601 N N . LEU A 1 958 ? 15.946 27.558 -22.973 1.00 51.69 958 LEU A N 1
ATOM 7602 C CA . LEU A 1 958 ? 16.841 27.517 -21.826 1.00 51.69 958 LEU A CA 1
ATOM 7603 C C . LEU A 1 958 ? 16.694 28.820 -21.034 1.00 51.69 958 LEU A C 1
ATOM 7605 O O . LEU A 1 958 ? 16.908 29.893 -21.597 1.00 51.69 958 LEU A O 1
ATOM 7609 N N . ILE A 1 959 ? 16.358 28.722 -19.749 1.00 56.38 959 ILE A N 1
ATOM 7610 C CA . ILE A 1 959 ? 16.148 29.867 -18.851 1.00 56.38 959 ILE A CA 1
ATOM 7611 C C . ILE A 1 959 ? 17.264 29.903 -17.803 1.00 56.38 959 ILE A C 1
ATOM 7613 O O . ILE A 1 959 ? 17.559 28.883 -17.170 1.00 56.38 959 ILE A O 1
ATOM 7617 N N . ASN A 1 960 ? 17.904 31.065 -17.644 1.00 54.22 960 ASN A N 1
ATOM 7618 C CA . ASN A 1 960 ? 19.011 31.341 -16.718 1.00 54.22 960 ASN A CA 1
ATOM 7619 C C . ASN A 1 960 ? 20.160 30.317 -16.804 1.00 54.22 960 ASN A C 1
ATOM 7621 O O . ASN A 1 960 ? 20.850 30.044 -15.826 1.00 54.22 960 ASN A O 1
ATOM 7625 N N . ASN A 1 961 ? 20.340 29.702 -17.980 1.00 50.03 961 ASN A N 1
ATOM 7626 C CA . ASN A 1 961 ? 21.245 28.574 -18.237 1.00 50.03 961 ASN A CA 1
ATOM 7627 C C . ASN A 1 961 ? 21.043 27.322 -17.343 1.00 50.03 961 ASN A C 1
ATOM 7629 O O . ASN A 1 961 ? 21.924 26.465 -17.324 1.00 50.03 961 ASN A O 1
ATOM 7633 N N . LYS A 1 962 ? 19.896 27.174 -16.659 1.00 47.34 962 LYS A N 1
ATOM 7634 C CA . LYS A 1 962 ? 19.591 26.038 -15.762 1.00 47.34 962 LYS A CA 1
ATOM 7635 C C . LYS A 1 962 ? 18.341 25.246 -16.153 1.00 47.34 962 LYS A C 1
ATOM 7637 O O . LYS A 1 962 ? 18.367 24.018 -16.129 1.00 47.34 962 LYS A O 1
ATOM 7642 N N . ILE A 1 963 ? 17.253 25.920 -16.527 1.00 48.22 963 ILE A N 1
ATOM 7643 C CA . ILE A 1 963 ? 15.960 25.267 -16.790 1.00 48.22 963 ILE A CA 1
ATOM 7644 C C . ILE A 1 963 ? 15.819 25.010 -18.291 1.00 48.22 963 ILE A C 1
ATOM 7646 O O . ILE A 1 963 ? 15.858 25.950 -19.081 1.00 48.22 963 ILE A O 1
ATOM 7650 N N . ILE A 1 964 ? 15.648 23.743 -18.684 1.00 49.19 964 ILE A N 1
ATOM 7651 C CA . ILE A 1 964 ? 15.497 23.319 -20.085 1.00 49.19 964 ILE A CA 1
ATOM 7652 C C . ILE A 1 964 ? 14.044 22.914 -20.343 1.00 49.19 964 ILE A C 1
ATOM 7654 O O . ILE A 1 964 ? 13.605 21.847 -19.918 1.00 49.19 964 ILE A O 1
ATOM 7658 N N . LEU A 1 965 ? 13.318 23.718 -21.114 1.00 49.75 965 LEU A N 1
ATOM 7659 C CA . LEU A 1 965 ? 11.962 23.416 -21.569 1.00 49.75 965 LEU A CA 1
ATOM 7660 C C . LEU A 1 965 ? 12.016 22.892 -23.006 1.00 49.75 965 LEU A C 1
ATOM 7662 O O . LEU A 1 965 ? 12.437 23.609 -23.910 1.00 49.75 965 LEU A O 1
ATOM 7666 N N . ARG A 1 966 ? 11.619 21.635 -23.233 1.00 50.69 966 ARG A N 1
ATOM 7667 C CA . ARG A 1 966 ? 11.592 20.994 -24.565 1.00 50.69 966 ARG A CA 1
ATOM 7668 C C . ARG A 1 966 ? 10.187 21.071 -25.178 1.00 50.69 966 ARG A C 1
ATOM 7670 O O . ARG A 1 966 ? 9.204 21.080 -24.446 1.00 50.69 966 ARG A O 1
ATOM 7677 N N . ASN A 1 967 ? 10.092 21.053 -26.511 1.00 52.47 967 ASN A N 1
ATOM 7678 C CA . ASN A 1 967 ? 8.831 21.145 -27.270 1.00 52.47 967 ASN A CA 1
ATOM 7679 C C . ASN A 1 967 ? 8.009 22.401 -26.936 1.00 52.47 967 ASN A C 1
ATOM 7681 O O . ASN A 1 967 ? 6.783 22.343 -26.800 1.00 52.47 967 ASN A O 1
ATOM 7685 N N . VAL A 1 968 ? 8.698 23.534 -26.791 1.00 54.00 968 VAL A N 1
ATOM 7686 C CA . VAL A 1 968 ? 8.080 24.810 -26.425 1.00 54.00 968 VAL A CA 1
ATOM 7687 C C . VAL A 1 968 ? 7.019 25.179 -27.460 1.00 54.00 968 VAL A C 1
ATOM 7689 O O . VAL A 1 968 ? 7.247 25.147 -28.667 1.00 54.00 968 VAL A O 1
ATOM 7692 N N . ASN A 1 969 ? 5.830 25.502 -26.973 1.00 64.44 969 ASN A N 1
ATOM 7693 C CA . ASN A 1 969 ? 4.707 25.977 -27.768 1.00 64.44 969 ASN A CA 1
ATOM 7694 C C . ASN A 1 969 ? 4.131 27.231 -27.097 1.00 64.44 969 ASN A C 1
ATOM 7696 O O . ASN A 1 969 ? 4.559 27.602 -26.003 1.00 64.44 969 ASN A O 1
ATOM 7700 N N . LYS A 1 970 ? 3.155 27.876 -27.734 1.00 68.00 970 LYS A N 1
ATOM 7701 C CA . LYS A 1 970 ? 2.570 29.128 -27.242 1.00 68.00 970 LYS A CA 1
ATOM 7702 C C . LYS A 1 970 ? 2.072 29.055 -25.786 1.00 68.00 970 LYS A C 1
ATOM 7704 O O . LYS A 1 970 ? 2.354 29.966 -25.021 1.00 68.00 970 LYS A O 1
ATOM 7709 N N . LYS A 1 971 ? 1.460 27.940 -25.360 1.00 65.44 971 LYS A N 1
ATOM 7710 C CA . LYS A 1 971 ? 0.985 27.758 -23.971 1.00 65.44 971 LYS A CA 1
ATOM 7711 C C . LYS A 1 971 ? 2.123 27.737 -22.945 1.00 65.44 971 LYS A C 1
ATOM 7713 O O . LYS A 1 971 ? 1.952 28.182 -21.821 1.00 65.44 971 LYS A O 1
ATOM 7718 N N . ILE A 1 972 ? 3.294 27.225 -23.329 1.00 60.91 972 ILE A N 1
ATOM 7719 C CA . ILE A 1 972 ? 4.486 27.216 -22.463 1.00 60.91 972 ILE A CA 1
ATOM 7720 C C . ILE A 1 972 ? 5.080 28.629 -22.347 1.00 60.91 972 ILE A C 1
ATOM 7722 O O . ILE A 1 972 ? 5.630 28.981 -21.309 1.00 60.91 972 ILE A O 1
ATOM 7726 N N . LEU A 1 973 ? 4.944 29.456 -23.388 1.00 65.00 973 LEU A N 1
ATOM 7727 C CA . LEU A 1 973 ? 5.351 30.863 -23.339 1.00 65.00 973 LEU A CA 1
ATOM 7728 C C . LEU A 1 973 ? 4.402 31.730 -22.501 1.00 65.00 973 LEU A C 1
ATOM 7730 O O . LEU A 1 973 ? 4.850 32.718 -21.931 1.00 65.00 973 LEU A O 1
ATOM 7734 N N . GLU A 1 974 ? 3.124 31.357 -22.390 1.00 70.31 974 GLU A N 1
ATOM 7735 C CA . GLU A 1 974 ? 2.132 32.064 -21.562 1.00 70.31 974 GLU A CA 1
ATOM 7736 C C . GLU A 1 974 ? 2.435 31.966 -20.055 1.00 70.31 974 GLU A C 1
ATOM 7738 O O . GLU A 1 974 ? 2.132 32.899 -19.321 1.00 70.31 974 GLU A O 1
ATOM 7743 N N . VAL A 1 975 ? 3.102 30.894 -19.601 1.00 61.91 975 VAL A N 1
ATOM 7744 C CA . VAL A 1 975 ? 3.525 30.699 -18.193 1.00 61.91 975 VAL A CA 1
ATOM 7745 C C . VAL A 1 975 ? 4.972 31.135 -17.911 1.00 61.91 975 VAL A C 1
ATOM 7747 O O . VAL A 1 975 ? 5.450 31.059 -16.780 1.00 61.91 975 VAL A O 1
ATOM 7750 N N . LEU A 1 976 ? 5.695 31.603 -18.934 1.00 65.25 976 LEU A N 1
ATOM 7751 C CA . LEU A 1 976 ? 7.075 32.089 -18.821 1.00 65.25 976 LEU A CA 1
ATOM 7752 C C . LEU A 1 976 ? 7.253 33.274 -17.841 1.00 65.25 976 LEU A C 1
ATOM 7754 O O . LEU A 1 976 ? 8.268 33.282 -17.140 1.00 65.25 976 LEU A O 1
ATOM 7758 N N . PRO A 1 977 ? 6.309 34.236 -17.735 1.00 67.12 977 PRO A N 1
ATOM 7759 C CA . PRO A 1 977 ? 6.351 35.289 -16.715 1.00 67.12 977 PRO A CA 1
ATOM 7760 C C . PRO A 1 977 ? 6.464 34.755 -15.282 1.00 67.12 977 PRO A C 1
ATOM 7762 O O . PRO A 1 977 ? 7.319 35.200 -14.516 1.00 67.12 977 PRO A O 1
ATOM 7765 N N . ASP A 1 978 ? 5.638 33.767 -14.935 1.00 61.88 978 ASP A N 1
ATOM 7766 C CA . ASP A 1 978 ? 5.575 33.200 -13.585 1.00 61.88 978 ASP A CA 1
ATOM 7767 C C . ASP A 1 978 ? 6.852 32.417 -13.240 1.00 61.88 978 ASP A C 1
ATOM 7769 O O . ASP A 1 978 ? 7.355 32.503 -12.117 1.00 61.88 978 ASP A O 1
ATOM 7773 N N . LEU A 1 979 ? 7.430 31.732 -14.236 1.00 59.09 979 LEU A N 1
ATOM 7774 C CA . LEU A 1 979 ? 8.705 31.012 -14.128 1.00 59.09 979 LEU A CA 1
ATOM 7775 C C . LEU A 1 979 ? 9.914 31.941 -13.921 1.00 59.09 979 LEU A C 1
ATOM 7777 O O . LEU A 1 979 ? 10.858 31.565 -13.228 1.00 59.09 979 LEU A O 1
ATOM 7781 N N . LEU A 1 980 ? 9.911 33.132 -14.527 1.00 59.50 980 LEU A N 1
ATOM 7782 C CA . LEU A 1 980 ? 11.008 34.103 -14.422 1.00 59.50 980 LEU A CA 1
ATOM 7783 C C . LEU A 1 980 ? 10.960 34.923 -13.126 1.00 59.50 980 LEU A C 1
ATOM 7785 O O . LEU A 1 980 ? 12.010 35.291 -12.608 1.00 59.50 980 LEU A O 1
ATOM 7789 N N . LEU A 1 981 ? 9.761 35.181 -12.595 1.00 58.91 981 LEU A N 1
ATOM 7790 C CA . LEU A 1 981 ? 9.542 35.971 -11.376 1.00 58.91 981 LEU A CA 1
ATOM 7791 C C . LEU A 1 981 ? 9.568 35.135 -10.084 1.00 58.91 981 LEU A C 1
ATOM 7793 O O . LEU A 1 981 ? 9.301 35.660 -9.005 1.00 58.91 981 LEU A O 1
ATOM 7797 N N . GLY A 1 982 ? 9.870 33.835 -10.173 1.00 51.34 982 GLY A N 1
ATOM 7798 C CA . GLY A 1 982 ? 10.016 32.959 -9.006 1.00 51.34 982 GLY A CA 1
ATOM 7799 C C . GLY A 1 982 ? 8.715 32.700 -8.238 1.00 51.34 982 GLY A C 1
ATOM 7800 O O . GLY A 1 982 ? 8.764 32.287 -7.078 1.00 51.34 982 GLY A O 1
ATOM 7801 N N . LYS A 1 983 ? 7.544 32.921 -8.850 1.00 42.53 983 LYS A N 1
ATOM 7802 C CA . LYS A 1 983 ? 6.269 32.543 -8.232 1.00 42.53 983 LYS A CA 1
ATOM 7803 C C . LYS A 1 983 ? 6.104 31.027 -8.335 1.00 42.53 983 LYS A C 1
ATOM 7805 O O . LYS A 1 983 ? 6.189 30.452 -9.414 1.00 42.53 983 LYS A O 1
ATOM 7810 N N . SER A 1 984 ? 5.885 30.382 -7.190 1.00 34.00 984 SER A N 1
ATOM 7811 C CA . SER A 1 984 ? 5.595 28.948 -7.090 1.00 34.00 984 SER A CA 1
ATOM 7812 C C . SER A 1 984 ? 4.422 28.570 -8.004 1.00 34.00 984 SER A C 1
ATOM 7814 O O . SER A 1 984 ? 3.287 28.986 -7.766 1.00 34.00 984 SER A O 1
ATOM 7816 N N . LEU A 1 985 ? 4.705 27.795 -9.051 1.00 31.94 985 LEU A N 1
ATOM 7817 C CA . LEU A 1 985 ? 3.699 27.166 -9.904 1.00 31.94 985 LEU A CA 1
ATOM 7818 C C . LEU A 1 985 ? 3.408 25.761 -9.351 1.00 31.94 985 LEU A C 1
ATOM 7820 O O . LEU A 1 985 ? 4.322 24.944 -9.228 1.00 31.94 985 LEU A O 1
ATOM 7824 N N . ARG A 1 986 ? 2.143 25.522 -8.978 1.00 29.23 986 ARG A N 1
ATOM 7825 C CA . ARG A 1 986 ? 1.587 24.209 -8.603 1.00 29.23 986 ARG A CA 1
ATOM 7826 C C . ARG A 1 986 ? 1.395 23.300 -9.808 1.00 29.23 986 ARG A C 1
ATOM 7828 O O . ARG A 1 986 ? 1.030 23.833 -10.879 1.00 29.23 986 ARG A O 1
#

Nearest PDB structures (foldseek):
  2z1a-assembly1_A  TM=7.477E-01  e=5.422E-11  Thermus thermophilus HB8
  4h2i-assembly1_A  TM=6.756E-01  e=4.400E-11  Homo sapiens
  7jv9-assembly2_B  TM=6.671E-01  e=8.235E-11  Homo sapiens
  7rgv-assembly1_A  TM=6.725E-01  e=1.344E-03  Caulobacter vibrioides CB15
  9c7v-assembly1_A  TM=4.679E-01  e=3.393E+00  Homo sapiens

Solvent-accessible surface area (backbone atoms only — not comparable to full-atom values): 56747 Å² total; per-residue (Å²): 135,84,88,78,96,84,80,92,74,83,81,75,75,74,73,74,77,73,68,53,29,38,34,32,28,11,32,22,46,33,41,54,59,54,86,76,83,50,89,86,43,50,19,12,51,18,22,37,47,38,48,68,70,72,50,85,81,52,54,33,37,29,22,12,26,44,41,52,79,92,45,73,53,34,50,51,39,28,53,49,39,53,54,40,40,62,74,64,57,54,67,38,32,25,53,15,68,48,51,44,47,42,54,61,71,58,54,62,69,36,100,52,47,93,36,31,27,21,50,34,55,43,43,69,80,69,83,57,79,54,39,48,62,47,78,54,99,81,33,32,38,37,17,41,45,51,82,63,99,62,60,23,86,51,50,44,66,44,67,63,60,73,49,46,60,74,48,42,84,44,63,48,21,33,40,26,24,40,42,52,75,68,58,41,53,55,41,45,70,66,29,52,93,26,41,63,39,34,39,29,45,37,72,76,66,70,68,50,75,58,92,89,30,46,36,34,34,32,28,44,37,40,29,38,42,36,37,37,30,69,75,81,72,45,80,45,80,44,72,21,47,66,89,48,62,66,25,66,73,40,42,51,44,54,51,50,49,55,51,51,42,69,73,32,74,73,52,40,59,59,84,79,47,83,60,53,91,36,74,53,46,44,29,37,80,68,71,72,34,34,50,66,39,39,74,60,51,34,77,81,38,50,68,52,44,57,55,46,61,76,36,69,41,51,54,32,40,56,58,28,58,76,70,71,40,63,50,38,36,78,56,37,51,63,22,24,16,49,32,83,40,96,58,31,26,42,74,91,72,64,46,75,66,27,56,11,34,36,56,44,63,64,26,35,37,35,40,54,19,73,74,36,83,47,79,88,48,40,46,88,72,74,56,72,68,67,54,41,75,53,51,34,72,78,70,29,69,83,72,47,66,72,69,56,49,62,74,70,43,63,75,56,47,47,81,77,73,58,64,87,65,72,65,74,49,27,86,49,41,40,35,42,41,32,24,33,76,78,37,73,52,15,43,55,46,50,69,59,44,48,63,52,48,62,74,39,46,90,42,41,48,77,42,86,28,48,48,48,45,80,38,68,90,76,67,79,85,80,76,91,76,85,82,87,83,88,78,88,74,87,89,81,83,87,89,85,93,78,90,68,98,64,65,46,78,78,75,57,94,80,48,56,60,47,34,65,60,19,66,68,33,48,54,48,48,30,50,54,50,48,36,38,73,79,38,53,94,48,29,64,61,50,49,58,59,37,63,77,50,68,89,53,74,60,54,62,58,34,48,74,72,73,42,68,48,63,63,52,52,50,33,61,72,72,49,55,27,56,56,52,42,54,62,45,18,43,63,31,55,78,69,68,52,83,60,55,58,38,46,24,51,72,84,40,76,64,82,71,71,98,46,69,57,60,50,52,42,54,52,37,68,32,32,64,76,58,54,78,81,48,73,62,56,23,73,22,64,42,37,87,64,25,80,51,93,84,42,46,34,33,36,41,56,50,71,31,68,80,18,41,68,47,73,43,84,54,60,70,30,50,33,38,35,37,31,53,88,88,42,93,72,53,71,59,58,74,58,50,53,52,47,40,74,63,30,69,43,56,44,66,48,72,45,53,41,87,41,91,66,38,53,60,50,39,54,73,62,69,55,63,50,28,57,38,46,31,42,73,61,70,65,48,71,76,34,88,52,38,76,81,47,55,90,43,56,40,77,48,96,94,37,45,27,53,44,59,91,78,52,98,53,61,48,68,83,70,84,87,49,89,48,33,39,38,40,36,23,55,83,86,54,83,48,61,65,50,50,53,51,47,52,52,49,48,56,52,46,35,71,73,66,81,46,81,71,51,72,46,82,40,74,54,82,83,88,84,92,79,94,82,84,78,88,78,83,82,89,66,75,46,77,45,71,50,61,47,103,83,72,55,66,47,78,44,76,49,74,80,78,78,71,56,49,54,78,76,54,53,61,70,53,72,41,46,76,67,71,48,49,76,62,58,54,51,40,26,51,54,37,38,55,51,50,52,51,53,56,58,70,75,50,66,77,91,50,45,72,66,54,52,76,68,60,58,58,67,61,51,50,55,50,13,37,55,77,39,68,55,52,73,71,58,49,66,71,45,62,83,65,59,80,53,64,67,56,56,51,49,56,52,47,61,72,70,47,92,73,87,80,90,80,83,73,63,31,28,40,30,42,42,86,74,48,77,43,68,58,58,45,73,74,59,56,72,50,42,65,45,67,73,71,70,52,89,80,131

Foldseek 3Di:
DDDDDDDPDDPPPPPPPPFAKEKEAEQQQLLQDFLPLDAWFFAHLQLVLLVLVVDDDHQYEYLENNADDQDPLRLLSSLLSLVSCVVSPHQAYEHEPRNQLDDPVSCVPRPCQQRYAELFKDFPVNPDDGHQWDDDPNAIEGEAYDDDPRGDPRMDGHDLQVSLLVCQVPANYEYSYNDDPVSVLSSCVSNVVHYQEYEYADQDDAWDQRPNHIYGYNHHSRQWIWMAGSVVRDIDIDGSHPPRDGNPVSVVSVVVSLVVLVVDVVQLLDADAQPCVPDQVVCLVVVNFAADFQVLVCLPPVLLSVLVCVDCQVVLCVSCVVVVNLSRNLSVNLFWPGRNGPRTDDSVVRDPRGRGNHPCLFFNGCRVCLQAPDPVNTRPGDDPVSVCVQCPCSNPVPDDCVVRVVSSDSVCSCVVPDDPPQLQADQAKEKEWEAQLPDPLQLVLLLAVVVVCVVCVSRYDYAYFYAKDFCQVVDDDDDDDDDDDDDDDDDDDDDDDDDDQDQPPPPPSPDRMAARNGDLSVLLVLLLLLCCVPPVVCSSVLSNVCSVPVNDDSVVSCVVVVHDPVVSVCCSVVCVSVVSNCVRNVVCVVVVNRDPTWMDINNHTDDAPPDDLLVLQVSQSNHPDHDPVSQWRACAQAQSSQDDPQWRWGWDPHSGSPTDIDTDHFDAWEKEKEAAPVFPPQDPNVVVSVVCVLGVNYRYHYDYCPPPCNVVVCVQQVHFKDTKIWTPACSNVVGPSVVVCVVQWDDDPRIITGNVVVDPDIDGPDDFDAQEKEKEFAPDDPVVVVVVLLVVLQVVLCVPPVDHHHYYYHHDDDDDDDDPDDDDDDDDWDWDWDADPVGDTDIDIDDDDDPVCCVPPAPPPQLVVLPDDPLLVVQLVVLLVVVVVVVVVPDDLVCVVVVLVVDDPVVSSVVSNVSSVPDPVSCVSCVVRDDDSVVVSVVVVPVSPPDDDDDDFPTWMQGSVGDIDTNDDSVNSVCVSCVSVVPDDD

Sequence (986 aa):
MKILISLLAFFSFSIQNFSQIINFTGNTQSYLEPCGCVDGMLGGIARRGTLLKTIPKGILVDSGNFTDIENDLDLLRNDYYVRSYNINSYNLLAVGDKEIEQTAKYLKSLKIFNKLLSSNVVFNDKTNKFMTSKLVDGVTFIALTSATKKVNKDFKVLEVLEIAKKYKSTKNLVLLSSLNSDDLKKVINVLKSNLKLVIANYSSGDFENIEGVAVVYSGEKGKLIKSYDLSNKSLNMHEVKESLKEEAKNKEIIDAFFKEVSQNSNLQKMVKRHFEDKKLEQQVLQGKNKFVGSENCKTCHVAEFNQWKTTKHASSMDILFKKKRDFVPDCVSCHTTGFSYESGYSIAKREKWNQAVGCESCHGPGLNHFQNPTQNNIRAKMAKSDCMSCHDPENSPFFDFKSYHSQIKHDNIIKTVAKPKVIKKSKKVDIDLYVMSQCPFGIKAENKMFPLVKKYKDLINFNLRFIATDVQDKLNPVKKVEDKKSVKVPKEEEKSGAPGCKADFDLDPNAKFQSLHGKSEVDENIVQILVNEFYPDKMMDFILARNKNIYKNWKLVANQFGMDSEKISNALTNGIGDKLFRKNIKFGNDLGISASPTIKINGQSFTKPFHEVPLTYEICSSLENPSDDCLDVPICSMDNHCVAPGKNGFCINPNKKEAYCEFKEPIAVSMLVIRDDSCDICNTGALLKQMHSIFPKLSVKSVNKDADGMKALVKKLGIDRYPVFLFSDDKFLKSPKVKFIQRLLAFKEGKYFLNPLVNEIASLDREEKLGTLKLYMESFSRGSNLQIDLIKTINALEKQNDIKLDYQFVPKISQSRDGSALKGIMDQRFEVVVTNPRGKSFPLMIESREGRKEIVEGVNQLCIQNNMSTKEYRDYLSSFSSQMFQWYSNKNKKNIRSEMAKFDASNFRTKAFKDASINKLSQVKIAKCVGSQEGAQYLIGSLTEGTKIKIVASPTLLINNKIILRNVNKKILEVLPDLLLGKSLR